Protein AF-A0A2E1X3Z1-F1 (afdb_monomer)

Radius of gyration: 52.55 Å; Cα contacts (8 Å, |Δi|>4): 2206; chains: 1; bounding box: 124×88×140 Å

Nearest PDB structures (foldseek):
  5dez-assembly2_B  TM=3.618E-01  e=1.055E-03  Autographa californica nucleopolyhedrovirus
  5axh-assembly1_A  TM=3.547E-01  e=2.214E-02  Thermoanaerobacter pseudethanolicus ATCC 33223
  4itc-assembly1_A  TM=4.100E-01  e=6.836E-02  Porphyromonas gingivalis
  5axg-assembly1_A  TM=2.940E-01  e=7.232E-02  Thermoanaerobacter pseudethanolicus ATCC 33223
  6owk-assembly1_A  TM=1.994E-01  e=1.869E-02  Bacillus thuringiensis

Solvent-accessible surface area (backbone atoms only — not comparable to full-atom values): 47692 Å² total; per-residue (Å²): 129,93,75,95,80,64,92,92,65,91,83,88,86,87,87,80,61,80,80,87,64,83,86,89,83,86,88,84,84,88,84,74,72,79,52,72,72,46,39,80,71,84,41,49,26,54,70,86,82,41,40,22,36,65,20,80,92,20,70,72,40,81,74,11,37,74,40,62,89,48,42,76,75,81,50,39,22,62,46,85,82,42,42,19,33,60,21,82,66,26,70,84,43,82,83,22,57,39,75,45,51,65,49,20,67,66,79,46,53,63,37,54,84,83,42,40,19,30,57,20,78,67,11,65,69,34,66,70,12,36,81,69,50,45,81,75,78,46,45,14,61,39,83,84,42,39,20,66,70,23,54,87,84,29,68,78,41,95,75,45,73,82,88,69,20,44,43,73,92,44,32,44,76,50,90,48,75,69,66,48,81,45,73,47,83,39,66,23,74,83,32,49,61,63,88,72,78,76,83,88,68,91,56,52,64,74,58,64,43,15,20,18,34,23,33,28,36,41,38,73,50,62,28,32,36,34,41,32,40,64,23,63,78,26,51,49,27,21,35,39,35,27,47,24,80,78,79,40,87,90,73,52,42,84,75,52,45,18,10,61,50,78,85,74,82,77,42,26,75,37,15,16,52,44,71,77,41,78,45,52,48,75,37,36,35,38,39,40,40,14,13,38,46,84,88,45,61,39,48,37,39,36,39,41,37,35,38,63,66,40,80,55,50,50,80,76,78,44,52,36,58,68,79,79,41,40,18,65,70,25,70,80,22,75,82,40,88,88,42,88,78,55,81,15,40,43,68,81,40,35,39,79,52,61,84,39,79,35,84,43,66,31,68,85,30,53,68,76,94,65,73,75,79,64,58,83,78,39,78,83,34,73,64,48,66,49,20,28,20,30,21,30,35,34,64,33,88,49,70,34,44,28,43,42,30,44,60,27,68,80,41,45,61,56,62,40,29,22,35,39,34,28,40,28,53,80,26,71,71,39,71,85,40,44,62,92,27,67,74,49,46,26,15,57,49,82,81,73,92,66,76,49,47,61,40,20,16,53,38,79,49,78,47,48,49,77,40,36,30,36,37,40,42,19,10,42,44,96,54,49,25,36,41,31,45,32,33,41,62,51,74,27,54,58,46,47,71,69,44,74,48,56,36,32,80,63,20,30,40,38,38,35,38,57,83,58,88,33,64,27,29,44,33,26,48,74,88,39,80,76,50,75,45,60,16,82,57,43,61,50,75,47,74,66,48,69,70,45,78,45,44,35,38,38,24,27,25,28,97,86,42,75,22,45,63,37,73,47,78,42,49,35,33,74,56,92,69,37,41,26,39,35,32,44,46,36,45,95,68,76,44,50,38,56,62,47,48,51,54,22,34,56,75,69,72,51,53,64,46,79,40,67,47,54,60,54,55,40,67,48,70,80,50,93,50,52,40,34,39,38,38,34,15,33,35,41,94,39,41,47,76,79,47,63,58,26,21,43,40,52,33,55,31,18,64,70,38,24,10,39,40,35,29,31,14,46,49,62,22,52,86,50,78,90,39,56,29,60,43,54,42,17,53,31,73,88,62,65,25,40,55,49,46,54,76,73,47,32,30,27,31,24,60,41,89,74,70,43,72,36,43,92,53,44,75,28,43,41,50,64,57,39,90,84,50,36,31,33,19,36,41,49,54,26,60,43,84,45,37,78,50,44,21,53,33,29,23,33,62,87,84,64,46,31,32,21,23,33,18,57,35,43,86,63,34,23,26,20,36,35,27,16,53,52,70,39,21,50,63,60,66,56,48,56,52,48,23,35,50,36,30,51,40,75,36,93,59,35,66,64,58,47,29,33,21,24,36,20,23,69,51,79,61,60,68,51,72,64,18,32,51,40,44,49,26,44,75,75,64,75,42,74,81,53,55,22,47,46,16,36,24,23,71,72,81,69,62,78,51,74,65,18,31,51,41,48,49,26,35,76,74,67,76,42,72,74,51,61,77,22,30,33,84,36,68,33,48,71,82,75,80,79,58,87,63,53,39,85,38,32,71,68,57,107

pLDDT: mean 85.19, std 10.02, range [33.66, 97.88]

Structure (mmCIF, N/CA/C/O backbone):
data_AF-A0A2E1X3Z1-F1
#
_entry.id   AF-A0A2E1X3Z1-F1
#
loop_
_atom_site.group_PDB
_atom_site.id
_atom_site.type_symbol
_atom_site.label_atom_id
_atom_site.label_alt_id
_atom_site.label_comp_id
_atom_site.label_asym_id
_atom_site.label_entity_id
_atom_site.label_seq_id
_atom_site.pdbx_PDB_ins_code
_atom_site.Cartn_x
_atom_site.Cartn_y
_atom_site.Cartn_z
_atom_site.occupancy
_atom_site.B_iso_or_equiv
_atom_site.auth_seq_id
_atom_site.auth_comp_id
_atom_site.auth_asym_id
_atom_site.auth_atom_id
_atom_site.pdbx_PDB_model_num
ATOM 1 N N . ALA A 1 1 ? 27.333 -32.290 -15.958 1.00 40.75 1 ALA A N 1
ATOM 2 C CA . ALA A 1 1 ? 28.083 -33.430 -15.395 1.00 40.75 1 ALA A CA 1
ATOM 3 C C . ALA A 1 1 ? 27.679 -34.711 -16.122 1.00 40.75 1 ALA A C 1
ATOM 5 O O . ALA A 1 1 ? 26.483 -35.022 -16.132 1.00 40.75 1 ALA A O 1
ATOM 6 N N . PRO A 1 2 ? 28.625 -35.422 -16.758 1.00 55.16 2 PRO A N 1
ATOM 7 C CA . PRO A 1 2 ? 28.345 -36.707 -17.389 1.00 55.16 2 PRO A CA 1
ATOM 8 C C . PRO A 1 2 ? 27.763 -37.682 -16.357 1.00 55.16 2 PRO A C 1
ATOM 10 O O . PRO A 1 2 ? 28.209 -37.766 -15.214 1.00 55.16 2 PRO A O 1
ATOM 13 N N . THR A 1 3 ? 26.687 -38.375 -16.735 1.00 63.78 3 THR A N 1
ATOM 14 C CA . THR A 1 3 ? 26.004 -39.341 -15.865 1.00 63.78 3 THR A CA 1
ATOM 15 C C . THR A 1 3 ? 26.247 -40.738 -16.408 1.00 63.78 3 THR A C 1
ATOM 17 O O . THR A 1 3 ? 25.808 -41.059 -17.510 1.00 63.78 3 THR A O 1
ATOM 20 N N . ALA A 1 4 ? 26.920 -41.585 -15.630 1.00 68.12 4 ALA A N 1
ATOM 21 C CA . ALA A 1 4 ? 27.205 -42.955 -16.036 1.00 68.12 4 ALA A CA 1
ATOM 22 C C . ALA A 1 4 ? 25.905 -43.745 -16.298 1.00 68.12 4 ALA A C 1
ATOM 24 O O . ALA A 1 4 ? 25.059 -43.905 -15.413 1.00 68.12 4 ALA A O 1
ATOM 25 N N . VAL A 1 5 ? 25.762 -44.285 -17.513 1.00 70.94 5 VAL A N 1
ATOM 26 C CA . VAL A 1 5 ? 24.635 -45.137 -17.924 1.00 70.94 5 VAL A CA 1
ATOM 27 C C . VAL A 1 5 ? 25.123 -46.534 -18.300 1.00 70.94 5 VAL A C 1
ATOM 29 O O . VAL A 1 5 ? 26.218 -46.723 -18.816 1.00 70.94 5 VAL A O 1
ATOM 32 N N . THR A 1 6 ? 24.313 -47.555 -18.029 1.00 77.38 6 THR A N 1
ATOM 33 C CA . THR A 1 6 ? 24.642 -48.958 -18.310 1.00 77.38 6 THR A CA 1
ATOM 34 C C . THR A 1 6 ? 23.743 -49.492 -19.418 1.00 77.38 6 THR A C 1
ATOM 36 O O . THR A 1 6 ? 22.514 -49.443 -19.317 1.00 77.38 6 THR A O 1
ATOM 39 N N . GLY A 1 7 ? 24.355 -50.045 -20.467 1.00 74.31 7 GLY A N 1
ATOM 40 C CA . GLY A 1 7 ? 23.634 -50.636 -21.593 1.00 74.31 7 GLY A CA 1
ATOM 41 C C . GLY A 1 7 ? 22.653 -51.734 -21.159 1.00 74.31 7 GLY A C 1
ATOM 42 O O . GLY A 1 7 ? 22.993 -52.615 -20.371 1.00 74.31 7 GLY A O 1
ATOM 43 N N . GLY A 1 8 ? 21.427 -51.688 -21.690 1.00 74.88 8 GLY A N 1
ATOM 44 C CA . GLY A 1 8 ? 20.353 -52.651 -21.400 1.00 74.88 8 GLY A CA 1
ATOM 45 C C . GLY A 1 8 ? 19.319 -52.189 -20.366 1.00 74.88 8 GLY A C 1
ATOM 46 O O . GLY A 1 8 ? 18.286 -52.844 -20.223 1.00 74.88 8 GLY A O 1
ATOM 47 N N . ASN A 1 9 ? 19.550 -51.057 -19.698 1.00 77.19 9 ASN A N 1
ATOM 48 C CA . ASN A 1 9 ? 18.587 -50.437 -18.788 1.00 77.19 9 ASN A CA 1
ATOM 49 C C . ASN A 1 9 ? 17.755 -49.353 -19.493 1.00 77.19 9 ASN A C 1
ATOM 51 O O . ASN A 1 9 ? 18.205 -48.722 -20.448 1.00 77.19 9 ASN A O 1
ATOM 55 N N . THR A 1 10 ? 16.530 -49.126 -19.011 1.00 82.81 10 THR A N 1
ATOM 56 C CA . THR A 1 10 ? 15.674 -48.016 -19.456 1.00 82.81 10 THR A CA 1
ATOM 57 C C . THR A 1 10 ? 15.847 -46.834 -18.511 1.00 82.81 10 THR A C 1
ATOM 59 O O . THR A 1 10 ? 15.614 -46.970 -17.311 1.00 82.81 10 THR A O 1
ATOM 62 N N . TYR A 1 11 ? 16.218 -45.681 -19.061 1.00 79.94 11 TYR A N 1
ATOM 63 C CA . TYR A 1 11 ? 16.373 -44.423 -18.335 1.00 79.94 11 TYR A CA 1
ATOM 64 C C . TYR A 1 11 ? 15.263 -43.453 -18.754 1.00 79.94 11 TYR A C 1
ATOM 66 O O . TYR A 1 11 ? 14.877 -43.426 -19.923 1.00 79.94 11 TYR A O 1
ATOM 74 N N . TYR A 1 12 ? 14.732 -42.685 -17.801 1.00 80.75 12 TYR A N 1
ATOM 75 C CA . TYR A 1 12 ? 13.694 -41.680 -18.042 1.00 80.75 12 TYR A CA 1
ATOM 76 C C . TYR A 1 12 ? 14.289 -40.288 -17.845 1.00 80.75 12 TYR A C 1
ATOM 78 O O . TYR A 1 12 ? 14.907 -40.025 -16.816 1.00 80.75 12 TYR A O 1
ATOM 86 N N . LEU A 1 13 ? 14.068 -39.405 -18.814 1.00 72.81 13 LEU A N 1
ATOM 87 C CA . LEU A 1 13 ? 14.440 -37.995 -18.750 1.00 72.81 13 LEU A CA 1
ATOM 88 C C . LEU A 1 13 ? 13.157 -37.186 -18.566 1.00 72.81 13 LEU A C 1
ATOM 90 O O . LEU A 1 13 ? 12.188 -37.390 -19.299 1.00 72.81 13 LEU A O 1
ATOM 94 N N . ARG A 1 14 ? 13.135 -36.292 -17.576 1.00 75.69 14 ARG A N 1
ATOM 95 C CA . ARG A 1 14 ? 12.031 -35.353 -17.365 1.00 75.69 14 ARG A CA 1
ATOM 96 C C . ARG A 1 14 ? 12.557 -33.949 -17.617 1.00 75.69 14 ARG A C 1
ATOM 98 O O . ARG A 1 14 ? 13.451 -33.507 -16.908 1.00 75.69 14 ARG A O 1
ATOM 105 N N . ILE A 1 15 ? 11.974 -33.276 -18.598 1.00 70.06 15 ILE A N 1
ATOM 106 C CA . ILE A 1 15 ? 12.214 -31.864 -18.891 1.00 70.06 15 ILE A CA 1
ATOM 107 C C . ILE A 1 15 ? 10.972 -31.109 -18.427 1.00 70.06 15 ILE A C 1
ATOM 109 O O . ILE A 1 15 ? 9.850 -31.568 -18.652 1.00 70.06 15 ILE A O 1
ATOM 113 N N . GLY A 1 16 ? 11.175 -30.000 -17.731 1.00 66.88 16 GLY A N 1
ATOM 114 C CA . GLY A 1 16 ? 10.114 -29.093 -17.316 1.00 66.88 16 GLY A CA 1
ATOM 115 C C . GLY A 1 16 ? 10.564 -27.660 -17.545 1.00 66.88 16 GLY A C 1
ATOM 116 O O . GLY A 1 16 ? 11.761 -27.387 -17.538 1.00 66.88 16 GLY A O 1
ATOM 117 N N . SER A 1 17 ? 9.606 -26.777 -17.766 1.00 64.12 17 SER A N 1
ATOM 118 C CA . SER A 1 17 ? 9.800 -25.336 -17.695 1.00 64.12 17 SER A CA 1
ATOM 119 C C . SER A 1 17 ? 9.636 -24.853 -16.254 1.00 64.12 17 SER A C 1
ATOM 121 O O . SER A 1 17 ? 9.091 -25.562 -15.400 1.00 64.12 17 SER A O 1
ATOM 123 N N . TRP A 1 18 ? 10.139 -23.655 -15.974 1.00 55.47 18 TRP A N 1
ATOM 124 C CA . TRP A 1 18 ? 9.804 -22.944 -14.749 1.00 55.47 18 TRP A CA 1
ATOM 125 C C . TRP A 1 18 ? 8.420 -22.298 -14.935 1.00 55.47 18 TRP A C 1
ATOM 127 O O . TRP A 1 18 ? 8.183 -21.627 -15.936 1.00 55.47 18 TRP A O 1
ATOM 137 N N . GLY A 1 19 ? 7.474 -22.576 -14.034 1.00 62.22 19 GLY A N 1
ATOM 138 C CA . GLY A 1 19 ? 6.089 -22.097 -14.150 1.00 62.22 19 GLY A CA 1
ATOM 139 C C . GLY A 1 19 ? 5.233 -22.828 -15.202 1.00 62.22 19 GLY A C 1
ATOM 140 O O . GLY A 1 19 ? 5.318 -24.050 -15.355 1.00 62.22 19 GLY A O 1
ATOM 141 N N . THR A 1 20 ? 4.353 -22.087 -15.886 1.00 59.44 20 THR A N 1
ATOM 142 C CA . THR A 1 20 ? 3.395 -22.580 -16.906 1.00 59.44 20 THR A CA 1
ATOM 143 C C . THR A 1 20 ? 3.850 -22.347 -18.352 1.00 59.44 20 THR A C 1
ATOM 145 O O . THR A 1 20 ? 3.166 -22.780 -19.282 1.00 59.44 20 THR A O 1
ATOM 148 N N . VAL A 1 21 ? 5.004 -21.708 -18.560 1.00 53.44 21 VAL A N 1
ATOM 149 C CA . VAL A 1 21 ? 5.500 -21.312 -19.886 1.00 53.44 21 VAL A CA 1
ATOM 150 C C . VAL A 1 21 ? 5.912 -22.542 -20.704 1.00 53.44 21 VAL A C 1
ATOM 152 O O . VAL A 1 21 ? 6.581 -23.443 -20.199 1.00 53.44 21 VAL A O 1
ATOM 155 N N . GLY A 1 22 ? 5.505 -22.611 -21.973 1.00 64.06 22 GLY A N 1
ATOM 156 C CA . GLY A 1 22 ? 5.883 -23.680 -22.904 1.00 64.06 22 GLY A CA 1
ATOM 157 C C . GLY A 1 22 ? 6.801 -23.166 -24.013 1.00 64.06 22 GLY A C 1
ATOM 158 O O . GLY A 1 22 ? 6.564 -22.094 -24.552 1.00 64.06 22 GLY A O 1
ATOM 159 N N . GLY A 1 23 ? 7.812 -23.950 -24.397 1.00 64.12 23 GLY A N 1
ATOM 160 C CA . GLY A 1 23 ? 8.733 -23.628 -25.493 1.00 64.12 23 GLY A CA 1
ATOM 161 C C . GLY A 1 23 ? 9.134 -24.865 -26.301 1.00 64.12 23 GLY A C 1
ATOM 162 O O . GLY A 1 23 ? 8.938 -26.002 -25.862 1.00 64.12 23 GLY A O 1
ATOM 163 N N . THR A 1 24 ? 9.688 -24.657 -27.499 1.00 67.50 24 THR A N 1
ATOM 164 C CA . THR A 1 24 ? 10.211 -25.729 -28.364 1.00 67.50 24 THR A CA 1
ATOM 165 C C . THR A 1 24 ? 11.729 -25.663 -28.454 1.00 67.50 24 THR A C 1
ATOM 167 O O . THR A 1 24 ? 12.276 -24.611 -28.758 1.00 67.50 24 THR A O 1
ATOM 170 N N . GLY A 1 25 ? 12.404 -26.798 -28.271 1.00 68.75 25 GLY A N 1
ATOM 171 C CA . GLY A 1 25 ? 13.853 -26.923 -28.426 1.00 68.75 25 GLY A CA 1
ATOM 172 C C . GLY A 1 25 ? 14.258 -28.361 -28.751 1.00 68.75 25 GLY A C 1
ATOM 173 O O . GLY A 1 25 ? 13.460 -29.290 -28.600 1.00 68.75 25 GLY A O 1
ATOM 174 N N . ASN A 1 26 ? 15.494 -28.548 -29.211 1.00 77.81 26 ASN A N 1
ATOM 175 C CA . ASN A 1 26 ? 16.049 -29.868 -29.509 1.00 77.81 26 ASN A CA 1
ATOM 176 C C . ASN A 1 26 ? 16.851 -30.387 -28.306 1.00 77.81 26 ASN A C 1
ATOM 178 O O . ASN A 1 26 ? 17.767 -29.718 -27.841 1.00 77.81 26 ASN A O 1
ATOM 182 N N . LEU A 1 27 ? 16.537 -31.596 -27.827 1.00 71.69 27 LEU A N 1
ATOM 183 C CA . LEU A 1 27 ? 17.376 -32.309 -26.860 1.00 71.69 27 LEU A CA 1
ATOM 184 C C . LEU A 1 27 ? 18.385 -33.179 -27.616 1.00 71.69 27 LEU A C 1
ATOM 186 O O . LEU A 1 27 ? 18.008 -34.203 -28.191 1.00 71.69 27 LEU A O 1
ATOM 190 N N . THR A 1 28 ? 19.660 -32.807 -27.558 1.00 74.00 28 THR A N 1
ATOM 191 C CA . THR A 1 28 ? 20.763 -33.646 -28.041 1.00 74.00 28 THR A CA 1
ATOM 192 C C . THR A 1 28 ? 21.315 -34.467 -26.880 1.00 74.00 28 THR A C 1
ATOM 194 O O . THR A 1 28 ? 21.636 -33.926 -25.826 1.00 74.00 28 THR A O 1
ATOM 197 N N . ILE A 1 29 ? 21.409 -35.786 -27.059 1.00 71.31 29 ILE A N 1
ATOM 198 C CA . ILE A 1 29 ? 22.015 -36.701 -26.084 1.00 71.31 29 ILE A CA 1
ATOM 199 C C . ILE A 1 29 ? 23.189 -37.385 -26.772 1.00 71.31 29 ILE A C 1
ATOM 201 O O . ILE A 1 29 ? 22.983 -38.181 -27.690 1.00 71.31 29 ILE A O 1
ATOM 205 N N . ASN A 1 30 ? 24.398 -37.096 -26.302 1.00 70.12 30 ASN A N 1
ATOM 206 C CA . ASN A 1 30 ? 25.614 -37.741 -26.779 1.00 70.12 30 ASN A CA 1
ATOM 207 C C . ASN A 1 30 ? 25.961 -38.921 -25.862 1.00 70.12 30 ASN A C 1
ATOM 209 O O . ASN A 1 30 ? 25.857 -38.823 -24.638 1.00 70.12 30 ASN A O 1
ATOM 213 N N . PHE A 1 31 ? 26.328 -40.054 -26.461 1.00 67.44 31 PHE A N 1
ATOM 214 C CA . PHE A 1 31 ? 26.785 -41.241 -25.743 1.00 67.44 31 PHE A CA 1
ATOM 215 C C . PHE A 1 31 ? 28.263 -41.447 -26.043 1.00 67.44 31 PHE A C 1
ATOM 217 O O . PHE A 1 31 ? 28.612 -41.704 -27.193 1.00 67.44 31 PHE A O 1
ATOM 224 N N . PHE A 1 32 ? 29.091 -41.398 -25.007 1.00 63.12 32 PHE A N 1
ATOM 225 C CA . PHE A 1 32 ? 30.522 -41.667 -25.095 1.00 63.12 32 PHE A CA 1
ATOM 226 C C . PHE A 1 32 ? 30.807 -43.030 -24.461 1.00 63.12 32 PHE A C 1
ATOM 228 O O . PHE A 1 32 ? 30.194 -43.412 -23.455 1.00 63.12 32 PHE A O 1
ATOM 235 N N . ALA A 1 33 ? 31.645 -43.829 -25.114 1.00 59.16 33 ALA A N 1
ATOM 236 C CA . ALA A 1 33 ? 32.006 -45.149 -24.626 1.00 59.16 33 ALA A CA 1
ATOM 237 C C . ALA A 1 33 ? 33.198 -45.005 -23.680 1.00 59.16 33 ALA A C 1
ATOM 239 O O . ALA A 1 33 ? 34.288 -44.735 -24.149 1.00 59.16 33 ALA A O 1
ATOM 240 N N . VAL A 1 34 ? 32.988 -45.227 -22.381 1.00 63.12 34 VAL A N 1
ATOM 241 C CA . VAL A 1 34 ? 34.050 -45.095 -21.368 1.00 63.12 34 VAL A CA 1
ATOM 242 C C . VAL A 1 34 ? 35.191 -46.082 -21.663 1.00 63.12 34 VAL A C 1
ATOM 244 O O . VAL A 1 34 ? 34.978 -47.306 -21.635 1.00 63.12 34 VAL A O 1
ATOM 247 N N . GLY A 1 35 ? 36.363 -45.541 -21.990 1.00 68.94 35 GLY A N 1
ATOM 248 C CA . GLY A 1 35 ? 37.544 -46.232 -22.500 1.00 68.94 35 GLY A CA 1
ATOM 249 C C . GLY A 1 35 ? 38.842 -45.756 -21.845 1.00 68.94 35 GLY A C 1
ATOM 250 O O . GLY A 1 35 ? 38.836 -45.311 -20.710 1.00 68.94 35 GLY A O 1
ATOM 251 N N . THR A 1 36 ? 39.967 -45.991 -22.518 1.00 79.25 36 THR A N 1
ATOM 252 C CA . THR A 1 36 ? 41.260 -45.340 -22.224 1.00 79.25 36 THR A CA 1
ATOM 253 C C . THR A 1 36 ? 41.361 -44.169 -23.185 1.00 79.25 36 THR A C 1
ATOM 255 O O . THR A 1 36 ? 40.914 -44.353 -24.321 1.00 79.25 36 THR A O 1
ATOM 258 N N . GLU A 1 37 ? 41.932 -43.048 -22.756 1.00 84.19 37 GLU A N 1
ATOM 259 C CA . GLU A 1 37 ? 41.951 -41.838 -23.573 1.00 84.19 37 GLU A CA 1
ATOM 260 C C . GLU A 1 37 ? 42.608 -42.062 -24.943 1.00 84.19 37 GLU A C 1
ATOM 262 O O . GLU A 1 37 ? 43.608 -42.787 -25.069 1.00 84.19 37 GLU A O 1
ATOM 267 N N . VAL A 1 38 ? 41.987 -41.504 -25.985 1.00 87.81 38 VAL A N 1
ATOM 268 C CA . VAL A 1 38 ? 42.521 -41.479 -27.349 1.00 87.81 38 VAL A CA 1
ATOM 269 C C . VAL A 1 38 ? 42.980 -40.053 -27.605 1.00 87.81 38 VAL A C 1
ATOM 271 O O . VAL A 1 38 ? 42.167 -39.173 -27.809 1.00 87.81 38 VAL A O 1
ATOM 274 N N . CYS A 1 39 ? 44.292 -39.852 -27.594 1.00 87.81 39 CYS A N 1
ATOM 275 C CA . CYS A 1 39 ? 44.922 -38.538 -27.455 1.00 87.81 39 CYS A CA 1
ATOM 276 C C . CYS A 1 39 ? 44.908 -37.637 -28.705 1.00 87.81 39 CYS A C 1
ATOM 278 O O . CYS A 1 39 ? 45.752 -36.754 -28.820 1.00 87.81 39 CYS A O 1
ATOM 280 N N . ASP A 1 40 ? 44.057 -37.926 -29.687 1.00 83.88 40 ASP A N 1
ATOM 281 C CA . ASP A 1 40 ? 44.011 -37.228 -30.977 1.00 83.88 40 ASP A CA 1
ATOM 282 C C . ASP A 1 40 ? 42.624 -37.254 -31.647 1.00 83.88 40 ASP A C 1
ATOM 284 O O . ASP A 1 40 ? 42.524 -37.071 -32.868 1.00 83.88 40 ASP A O 1
ATOM 288 N N . ASP A 1 41 ? 41.551 -37.530 -30.896 1.00 83.94 41 ASP A N 1
ATOM 289 C CA . ASP A 1 41 ? 40.209 -37.723 -31.465 1.00 83.94 41 ASP A CA 1
ATOM 290 C C . ASP A 1 41 ? 39.174 -36.653 -31.086 1.00 83.94 41 ASP A C 1
ATOM 292 O O . ASP A 1 41 ? 38.040 -36.703 -31.591 1.00 83.94 41 ASP A O 1
ATOM 296 N N . GLY A 1 42 ? 39.573 -35.639 -30.309 1.00 81.31 42 GLY A N 1
ATOM 297 C CA . GLY A 1 42 ? 38.729 -34.489 -29.982 1.00 81.31 42 GLY A CA 1
ATOM 298 C C . GLY A 1 42 ? 37.656 -34.796 -28.944 1.00 81.31 42 GLY A C 1
ATOM 299 O O . GLY A 1 42 ? 36.670 -34.053 -28.855 1.00 81.31 42 GLY A O 1
ATOM 300 N N . ALA A 1 43 ? 37.759 -35.916 -28.224 1.00 81.38 43 ALA A N 1
ATOM 301 C CA . ALA A 1 43 ? 36.712 -36.382 -27.329 1.00 81.38 43 ALA A CA 1
ATOM 302 C C . ALA A 1 43 ? 37.260 -36.936 -26.017 1.00 81.38 43 ALA A C 1
ATOM 304 O O . ALA A 1 43 ? 38.172 -37.735 -26.020 1.00 81.38 43 ALA A O 1
ATOM 305 N N . ASP A 1 44 ? 36.572 -36.619 -24.921 1.00 78.12 44 ASP A N 1
ATOM 306 C CA . ASP A 1 44 ? 36.801 -37.160 -23.575 1.00 78.12 44 ASP A CA 1
ATOM 307 C C . ASP A 1 44 ? 36.401 -38.651 -23.543 1.00 78.12 44 ASP A C 1
ATOM 309 O O . ASP A 1 44 ? 35.227 -39.017 -23.347 1.00 78.12 44 ASP A O 1
ATOM 313 N N . ASN A 1 45 ? 37.353 -39.522 -23.878 1.00 81.62 45 ASN A N 1
ATOM 314 C CA . ASN A 1 45 ? 37.158 -40.959 -24.061 1.00 81.62 45 ASN A CA 1
ATOM 315 C C . ASN A 1 45 ? 37.074 -41.699 -22.712 1.00 81.62 45 ASN A C 1
ATOM 317 O O . ASN A 1 45 ? 36.474 -42.787 -22.642 1.00 81.62 45 ASN A O 1
ATOM 321 N N . ASP A 1 46 ? 37.628 -41.135 -21.640 1.00 79.25 46 ASP A N 1
ATOM 322 C CA . ASP A 1 46 ? 37.646 -41.723 -20.298 1.00 79.25 46 ASP A CA 1
ATOM 323 C C . ASP A 1 46 ? 36.639 -41.086 -19.298 1.00 79.25 46 ASP A C 1
ATOM 325 O O . ASP A 1 46 ? 36.268 -41.715 -18.292 1.00 79.25 46 ASP A O 1
ATOM 329 N N . ALA A 1 47 ? 36.042 -39.957 -19.692 1.00 75.31 47 ALA A N 1
ATOM 330 C CA . ALA A 1 47 ? 34.983 -39.196 -19.029 1.00 75.31 47 ALA A CA 1
ATOM 331 C C . ALA A 1 47 ? 35.403 -38.424 -17.762 1.00 75.31 47 ALA A C 1
ATOM 333 O O . ALA A 1 47 ? 34.557 -38.234 -16.866 1.00 75.31 47 ALA A O 1
ATOM 334 N N . ASP A 1 48 ? 36.664 -38.000 -17.655 1.00 81.00 48 ASP A N 1
ATOM 335 C CA . ASP A 1 48 ? 37.166 -37.190 -16.540 1.00 81.00 48 ASP A CA 1
ATOM 336 C C . ASP A 1 48 ? 37.046 -35.662 -16.751 1.00 81.00 48 ASP A C 1
ATOM 338 O O . ASP A 1 48 ? 37.115 -34.894 -15.779 1.00 81.00 48 ASP A O 1
ATOM 342 N N . GLY A 1 49 ? 36.681 -35.245 -17.969 1.00 81.94 49 GLY A N 1
ATOM 343 C CA . GLY A 1 49 ? 36.402 -33.862 -18.351 1.00 81.94 49 GLY A CA 1
ATOM 344 C C . GLY A 1 49 ? 37.527 -33.164 -19.111 1.00 81.94 49 GLY A C 1
ATOM 345 O O . GLY A 1 49 ? 37.379 -31.969 -19.388 1.00 81.94 49 GLY A O 1
ATOM 346 N N . LEU A 1 50 ? 38.608 -33.871 -19.432 1.00 84.75 50 LEU A N 1
ATOM 347 C CA . LEU A 1 50 ? 39.719 -33.395 -20.251 1.00 84.75 50 LEU A CA 1
ATOM 348 C C . LEU A 1 50 ? 39.724 -34.153 -21.591 1.00 84.75 50 LEU A C 1
ATOM 350 O O . LEU A 1 50 ? 39.093 -35.196 -21.715 1.00 84.75 50 LEU A O 1
ATOM 354 N N . ILE A 1 51 ? 40.307 -33.558 -22.634 1.00 87.44 51 ILE A N 1
ATOM 355 C CA . ILE A 1 51 ? 40.346 -34.144 -23.985 1.00 87.44 51 ILE A CA 1
ATOM 356 C C . ILE A 1 51 ? 41.764 -34.069 -24.538 1.00 87.44 51 ILE A C 1
ATOM 358 O O . ILE A 1 51 ? 42.457 -33.076 -24.303 1.00 87.44 51 ILE A O 1
ATOM 362 N N . ASP A 1 52 ? 42.160 -35.081 -25.309 1.00 86.81 52 ASP A N 1
ATOM 363 C CA . ASP A 1 52 ? 43.426 -35.125 -26.050 1.00 86.81 52 ASP A CA 1
ATOM 364 C C . ASP A 1 52 ? 44.647 -34.717 -25.193 1.00 86.81 52 ASP A C 1
ATOM 366 O O . ASP A 1 52 ? 44.857 -35.262 -24.113 1.00 86.81 52 ASP A O 1
ATOM 370 N N . CYS A 1 53 ? 45.476 -33.768 -25.639 1.00 89.25 53 CYS A N 1
ATOM 371 C CA . CYS A 1 53 ? 46.711 -33.391 -24.941 1.00 89.25 53 CYS A CA 1
ATOM 372 C C . CYS A 1 53 ? 46.486 -32.663 -23.611 1.00 89.25 53 CYS A C 1
ATOM 374 O O . CYS A 1 53 ? 47.345 -32.732 -22.731 1.00 89.25 53 CYS A O 1
ATOM 376 N N . PHE A 1 54 ? 45.303 -32.076 -23.407 1.00 88.19 54 PHE A N 1
ATOM 377 C CA . PHE A 1 54 ? 44.905 -31.510 -22.117 1.00 88.19 54 PHE A CA 1
ATOM 378 C C . PHE A 1 54 ? 44.542 -32.580 -21.079 1.00 88.19 54 PHE A C 1
ATOM 380 O O . PHE A 1 54 ? 44.368 -32.250 -19.901 1.00 88.19 54 PHE A O 1
ATOM 387 N N . ASP A 1 55 ? 44.441 -33.849 -21.483 1.00 85.19 55 ASP A N 1
ATOM 388 C CA . ASP A 1 55 ? 44.244 -34.983 -20.588 1.00 85.19 55 ASP A CA 1
ATOM 389 C C . ASP A 1 55 ? 45.595 -35.502 -20.027 1.00 85.19 55 ASP A C 1
ATOM 391 O O . ASP A 1 55 ? 46.484 -35.919 -20.779 1.00 85.19 55 ASP A O 1
ATOM 395 N N . PRO A 1 56 ? 45.790 -35.540 -18.691 1.00 86.88 56 PRO A N 1
ATOM 396 C CA . PRO A 1 56 ? 46.984 -36.098 -18.058 1.00 86.88 56 PRO A CA 1
ATOM 397 C C . PRO A 1 56 ? 47.307 -37.550 -18.441 1.00 86.88 56 PRO A C 1
ATOM 399 O O . PRO A 1 56 ? 48.474 -37.953 -18.344 1.00 86.88 56 PRO A O 1
ATOM 402 N N . ASP A 1 57 ? 46.315 -38.342 -18.852 1.00 85.06 57 ASP A N 1
ATOM 403 C CA . ASP A 1 57 ? 46.500 -39.716 -19.322 1.00 85.06 57 ASP A CA 1
ATOM 404 C C . ASP A 1 57 ? 47.128 -39.781 -20.731 1.00 85.06 57 ASP A C 1
ATOM 406 O O . ASP A 1 57 ? 47.665 -40.830 -21.118 1.00 85.06 57 ASP A O 1
ATOM 410 N N . CYS A 1 58 ? 47.181 -38.649 -21.443 1.00 87.75 58 CYS A N 1
ATOM 411 C CA . CYS A 1 58 ? 47.838 -38.475 -22.739 1.00 87.75 58 CYS A CA 1
ATOM 412 C C . CYS A 1 58 ? 49.286 -37.976 -22.668 1.00 87.75 58 CYS A C 1
ATOM 414 O O . CYS A 1 58 ? 49.979 -37.924 -23.687 1.00 87.75 58 CYS A O 1
ATOM 416 N N . ALA A 1 59 ? 49.809 -37.715 -21.466 1.00 85.38 59 ALA A N 1
ATOM 417 C CA . ALA A 1 59 ? 51.173 -37.229 -21.278 1.00 85.38 59 ALA A CA 1
ATOM 418 C C . ALA A 1 59 ? 52.236 -38.150 -21.928 1.00 85.38 59 ALA A C 1
ATOM 420 O O . ALA A 1 59 ? 52.507 -39.271 -21.470 1.00 85.38 59 ALA A O 1
ATOM 421 N N . GLY A 1 60 ? 52.893 -37.647 -22.980 1.00 81.38 60 GLY A N 1
ATOM 422 C CA . GLY A 1 60 ? 53.949 -38.339 -23.727 1.00 81.38 60 GLY A CA 1
ATOM 423 C C . GLY A 1 60 ? 53.458 -39.390 -24.733 1.00 81.38 60 GLY A C 1
ATOM 424 O O . GLY A 1 60 ? 54.252 -40.241 -25.163 1.00 81.38 60 GLY A O 1
ATOM 425 N N . VAL A 1 61 ? 52.168 -39.372 -25.079 1.00 85.44 61 VAL A N 1
ATOM 426 C CA . VAL A 1 61 ? 51.575 -40.157 -26.168 1.00 85.44 61 VAL A CA 1
ATOM 427 C C . VAL A 1 61 ? 51.428 -39.243 -27.388 1.00 85.44 61 VAL A C 1
ATOM 429 O O . VAL A 1 61 ? 50.601 -38.345 -27.336 1.00 85.44 61 VAL A O 1
ATOM 432 N N . PRO A 1 62 ? 52.164 -39.475 -28.497 1.00 84.06 62 PRO A N 1
ATOM 433 C CA . PRO A 1 62 ? 52.052 -38.631 -29.686 1.00 84.06 62 PRO A CA 1
ATOM 434 C C . PRO A 1 62 ? 50.597 -38.511 -30.178 1.00 84.06 62 PRO A C 1
ATOM 436 O O . PRO A 1 62 ? 49.945 -39.561 -30.274 1.00 84.06 62 PRO A O 1
ATOM 439 N N . PRO A 1 63 ? 50.121 -37.303 -30.535 1.00 79.88 63 PRO A N 1
ATOM 440 C CA . PRO A 1 63 ? 50.913 -36.083 -30.767 1.00 79.88 63 PRO A CA 1
ATOM 441 C C . PRO A 1 63 ? 51.411 -35.369 -29.493 1.00 79.88 63 PRO A C 1
ATOM 443 O O . PRO A 1 63 ? 52.460 -34.741 -29.545 1.00 79.88 63 PRO A O 1
ATOM 446 N N . CYS A 1 64 ? 50.792 -35.625 -28.340 1.00 86.25 64 CYS A N 1
ATOM 447 C CA . CYS A 1 64 ? 51.074 -34.971 -27.061 1.00 86.25 64 CYS A CA 1
ATOM 448 C C . CYS A 1 64 ? 52.496 -35.234 -26.519 1.00 86.25 64 CYS A C 1
ATOM 450 O O . CYS A 1 64 ? 52.930 -36.386 -26.333 1.00 86.25 64 CYS A O 1
ATOM 452 N N . GLY A 1 65 ? 53.237 -34.161 -26.249 1.00 83.81 65 GLY A N 1
ATOM 453 C CA . GLY A 1 65 ? 54.679 -34.167 -26.022 1.00 83.81 65 GLY A CA 1
ATOM 454 C C . GLY A 1 65 ? 55.267 -32.766 -25.840 1.00 83.81 65 GLY A C 1
ATOM 455 O O . GLY A 1 65 ? 54.598 -31.884 -25.336 1.00 83.81 65 GLY A O 1
ATOM 456 N N . ASP A 1 66 ? 56.546 -32.597 -26.189 1.00 84.25 66 ASP A N 1
ATOM 457 C CA . ASP A 1 66 ? 57.170 -31.267 -26.222 1.00 84.25 66 ASP A CA 1
ATOM 458 C C . ASP A 1 66 ? 56.747 -30.581 -27.536 1.00 84.25 66 ASP A C 1
ATOM 460 O O . ASP A 1 66 ? 56.931 -31.187 -28.597 1.00 84.25 66 ASP A O 1
ATOM 464 N N . GLU A 1 67 ? 56.275 -29.333 -27.486 1.00 84.50 67 GLU A N 1
ATOM 465 C CA . GLU A 1 67 ? 55.909 -28.559 -28.689 1.00 84.50 67 GLU A CA 1
ATOM 466 C C . GLU A 1 67 ? 57.128 -28.309 -29.603 1.00 84.50 67 GLU A C 1
ATOM 468 O O . GLU A 1 67 ? 57.052 -28.277 -30.836 1.00 84.50 67 GLU A O 1
ATOM 473 N N . ALA A 1 68 ? 58.320 -28.235 -29.000 1.00 81.50 68 ALA A N 1
ATOM 474 C CA . ALA A 1 68 ? 59.584 -28.006 -29.685 1.00 81.50 68 ALA A CA 1
ATOM 475 C C . ALA A 1 68 ? 59.857 -29.025 -30.820 1.00 81.50 68 ALA A C 1
ATOM 477 O O . ALA A 1 68 ? 60.350 -30.143 -30.609 1.00 81.50 68 ALA A O 1
ATOM 478 N N . GLY A 1 69 ? 59.654 -28.579 -32.065 1.00 77.56 69 GLY A N 1
ATOM 479 C CA . GLY A 1 69 ? 59.850 -29.361 -33.290 1.00 77.56 69 GLY A CA 1
ATOM 480 C C . GLY A 1 69 ? 58.569 -29.928 -33.915 1.00 77.56 69 GLY A C 1
ATOM 481 O O . GLY A 1 69 ? 58.681 -30.710 -34.870 1.00 77.56 69 GLY A O 1
ATOM 482 N N . GLN A 1 70 ? 57.398 -29.536 -33.401 1.00 84.00 70 GLN A N 1
ATOM 483 C CA . GLN A 1 70 ? 56.055 -29.846 -33.912 1.00 84.00 70 GLN A CA 1
ATOM 484 C C . GLN A 1 70 ? 55.245 -28.578 -34.265 1.00 84.00 70 GLN A C 1
ATOM 486 O O . GLN A 1 70 ? 54.042 -28.655 -34.430 1.00 84.00 70 GLN A O 1
ATOM 491 N N . CYS A 1 71 ? 55.929 -27.453 -34.501 1.00 85.12 71 CYS A N 1
ATOM 492 C CA . CYS A 1 71 ? 55.398 -26.096 -34.704 1.00 85.12 71 CYS A CA 1
ATOM 493 C C . CYS A 1 71 ? 54.613 -25.842 -36.014 1.00 85.12 71 CYS A C 1
ATOM 495 O O . CYS A 1 71 ? 54.863 -24.864 -36.714 1.00 85.12 71 CYS A O 1
ATOM 497 N N . GLY A 1 72 ? 53.742 -26.752 -36.436 1.00 81.50 72 GLY A N 1
ATOM 498 C CA . GLY A 1 72 ? 52.940 -26.589 -37.654 1.00 81.50 72 GLY A CA 1
ATOM 499 C C . GLY A 1 72 ? 52.034 -27.780 -37.958 1.00 81.50 72 GLY A C 1
ATOM 500 O O . GLY A 1 72 ? 51.768 -28.064 -39.135 1.00 81.50 72 GLY A O 1
ATOM 501 N N . ASP A 1 73 ? 51.651 -28.543 -36.932 1.00 82.81 73 ASP A N 1
ATOM 502 C CA . ASP A 1 73 ? 50.742 -29.683 -37.048 1.00 82.81 73 ASP A CA 1
ATOM 503 C C . ASP A 1 73 ? 49.315 -29.400 -36.546 1.00 82.81 73 ASP A C 1
ATOM 505 O O . ASP A 1 73 ? 48.416 -30.211 -36.812 1.00 82.81 73 ASP A O 1
ATOM 509 N N . GLY A 1 74 ? 49.077 -28.211 -35.982 1.00 82.62 74 GLY A N 1
ATOM 510 C CA . GLY A 1 74 ? 47.766 -27.711 -35.575 1.00 82.62 74 GLY A CA 1
ATOM 511 C C . GLY A 1 74 ? 47.283 -28.266 -34.240 1.00 82.62 74 GLY A C 1
ATOM 512 O O . GLY A 1 74 ? 46.073 -28.236 -33.995 1.00 82.62 74 GLY A O 1
ATOM 513 N N . VAL A 1 75 ? 48.183 -28.827 -33.427 1.00 84.62 75 VAL A N 1
ATOM 514 C CA . VAL A 1 75 ? 47.884 -29.443 -32.130 1.00 84.62 75 VAL A CA 1
ATOM 515 C C . VAL A 1 75 ? 48.715 -28.770 -31.044 1.00 84.62 75 VAL A C 1
ATOM 517 O O . VAL A 1 75 ? 49.923 -28.697 -31.179 1.00 84.62 75 VAL A O 1
ATOM 520 N N . ASP A 1 76 ? 48.073 -28.345 -29.957 1.00 84.88 76 ASP A N 1
ATOM 521 C CA . ASP A 1 76 ? 48.753 -27.976 -28.709 1.00 84.88 76 ASP A CA 1
ATOM 522 C C . ASP A 1 76 ? 49.305 -29.257 -28.055 1.00 84.88 76 ASP A C 1
ATOM 524 O O . ASP A 1 76 ? 48.570 -30.008 -27.398 1.00 84.88 76 ASP A O 1
ATOM 528 N N . ASN A 1 77 ? 50.561 -29.598 -28.344 1.00 87.56 77 ASN A N 1
ATOM 529 C CA . ASN A 1 77 ? 51.148 -30.874 -27.949 1.00 87.56 77 ASN A CA 1
ATOM 530 C C . ASN A 1 77 ? 51.535 -30.891 -26.466 1.00 87.56 77 ASN A C 1
ATOM 532 O O . ASN A 1 77 ? 51.552 -31.984 -25.882 1.00 87.56 77 ASN A O 1
ATOM 536 N N . ASP A 1 78 ? 51.836 -29.744 -25.856 1.00 85.69 78 ASP A N 1
ATOM 537 C CA . ASP A 1 78 ? 52.256 -29.648 -24.452 1.00 85.69 78 ASP A CA 1
ATOM 538 C C . ASP A 1 78 ? 51.146 -29.175 -23.483 1.00 85.69 78 ASP A C 1
ATOM 540 O O . ASP A 1 78 ? 51.280 -29.328 -22.258 1.00 85.69 78 ASP A O 1
ATOM 544 N N . ALA A 1 79 ? 50.005 -28.773 -24.050 1.00 85.19 79 ALA A N 1
ATOM 545 C CA . ALA A 1 79 ? 48.746 -28.412 -23.410 1.00 85.19 79 ALA A CA 1
ATOM 546 C C . ALA A 1 79 ? 48.796 -27.139 -22.554 1.00 85.19 79 ALA A C 1
ATOM 548 O O . ALA A 1 79 ? 48.121 -27.055 -21.511 1.00 85.19 79 ALA A O 1
ATOM 549 N N . ASP A 1 80 ? 49.595 -26.154 -22.960 1.00 84.81 80 ASP A N 1
ATOM 550 C CA . ASP A 1 80 ? 49.693 -24.865 -22.277 1.00 84.81 80 ASP A CA 1
ATOM 551 C C . ASP A 1 80 ? 48.661 -23.816 -22.754 1.00 84.81 80 ASP A C 1
ATOM 553 O O . ASP A 1 80 ? 48.445 -22.800 -22.075 1.00 84.81 80 ASP A O 1
ATOM 557 N N . GLY A 1 81 ? 47.919 -24.133 -23.822 1.00 84.62 81 GLY A N 1
ATOM 558 C CA . GLY A 1 81 ? 46.872 -23.308 -24.416 1.00 84.62 81 GLY A CA 1
ATOM 559 C C . GLY A 1 81 ? 47.279 -22.591 -25.702 1.00 84.62 81 GLY A C 1
ATOM 560 O O . GLY A 1 81 ? 46.441 -21.866 -26.253 1.00 84.62 81 GLY A O 1
ATOM 561 N N . LEU A 1 82 ? 48.516 -22.764 -26.166 1.00 85.62 82 LEU A N 1
ATOM 562 C CA . LEU A 1 82 ? 49.035 -22.217 -27.416 1.00 85.62 82 LEU A CA 1
ATOM 563 C C . LEU A 1 82 ? 49.244 -23.343 -28.440 1.00 85.62 82 LEU A C 1
ATOM 565 O O . LEU A 1 82 ? 49.110 -24.519 -28.138 1.00 85.62 82 LEU A O 1
ATOM 569 N N . THR A 1 83 ? 49.383 -23.014 -29.720 1.00 85.88 83 THR A N 1
ATOM 570 C CA . THR A 1 83 ? 49.486 -24.040 -30.771 1.00 85.88 83 THR A CA 1
ATOM 571 C C . THR A 1 83 ? 50.437 -23.575 -31.853 1.00 85.88 83 THR A C 1
ATOM 573 O O . THR A 1 83 ? 50.321 -22.441 -32.329 1.00 85.88 83 THR A O 1
ATOM 576 N N . ASP A 1 84 ? 51.318 -24.473 -32.293 1.00 84.81 84 ASP A N 1
ATOM 577 C CA . ASP A 1 84 ? 52.258 -24.239 -33.384 1.00 84.81 84 ASP A CA 1
ATOM 578 C C . ASP A 1 84 ? 53.089 -22.951 -33.190 1.00 84.81 84 ASP A C 1
ATOM 580 O O . ASP A 1 84 ? 53.723 -22.745 -32.165 1.00 84.81 84 ASP A O 1
ATOM 584 N N . CYS A 1 85 ? 53.117 -22.061 -34.183 1.00 83.12 85 CYS A N 1
ATOM 585 C CA . CYS A 1 85 ? 53.933 -20.849 -34.170 1.00 83.12 85 CYS A CA 1
ATOM 586 C C . CYS A 1 85 ? 53.504 -19.817 -33.131 1.00 83.12 85 CYS A C 1
ATOM 588 O O . CYS A 1 85 ? 54.308 -18.974 -32.757 1.00 83.12 85 CYS A O 1
ATOM 590 N N . CYS A 1 86 ? 52.281 -19.937 -32.615 1.00 84.00 86 CYS A N 1
ATOM 591 C CA . CYS A 1 86 ? 51.813 -19.125 -31.503 1.00 84.00 86 CYS A CA 1
ATOM 592 C C . CYS A 1 86 ? 52.288 -19.635 -30.133 1.00 84.00 86 CYS A C 1
ATOM 594 O O . CYS A 1 86 ? 51.953 -19.016 -29.125 1.00 84.00 86 CYS A O 1
ATOM 596 N N . ASP A 1 87 ? 53.027 -20.743 -30.081 1.00 83.56 87 ASP A N 1
ATOM 597 C CA . ASP A 1 87 ? 53.564 -21.332 -28.858 1.00 83.56 87 ASP A CA 1
ATOM 598 C C . ASP A 1 87 ? 54.970 -20.796 -28.513 1.00 83.56 87 ASP A C 1
ATOM 600 O O . ASP A 1 87 ? 55.867 -20.714 -29.362 1.00 83.56 87 ASP A O 1
ATOM 604 N N . ASP A 1 88 ? 55.192 -20.461 -27.237 1.00 84.81 88 ASP A N 1
ATOM 605 C CA . ASP A 1 88 ? 56.471 -19.948 -26.722 1.00 84.81 88 ASP A CA 1
ATOM 606 C C . ASP A 1 88 ? 57.637 -20.943 -26.938 1.00 84.81 88 ASP A C 1
ATOM 608 O O . ASP A 1 88 ? 58.796 -20.537 -27.126 1.00 84.81 88 ASP A O 1
ATOM 612 N N . ASP A 1 89 ? 57.362 -22.250 -26.936 1.00 83.44 89 ASP A N 1
ATOM 613 C CA . ASP A 1 89 ? 58.346 -23.307 -27.178 1.00 83.44 89 ASP A CA 1
ATOM 614 C C . ASP A 1 89 ? 58.696 -23.470 -28.673 1.00 83.44 89 ASP A C 1
ATOM 616 O O . ASP A 1 89 ? 59.704 -24.113 -29.013 1.00 83.44 89 ASP A O 1
ATOM 620 N N . CYS A 1 90 ? 57.942 -22.810 -29.559 1.00 83.38 90 CYS A N 1
ATOM 621 C CA . CYS A 1 90 ? 58.192 -22.711 -30.998 1.00 83.38 90 CYS A CA 1
ATOM 622 C C . CYS A 1 90 ? 58.994 -21.471 -31.420 1.00 83.38 90 CYS A C 1
ATOM 624 O O . CYS A 1 90 ? 59.398 -21.354 -32.586 1.00 83.38 90 CYS A O 1
ATOM 626 N N . ILE A 1 91 ? 59.351 -20.599 -30.468 1.00 77.94 91 ILE A N 1
ATOM 627 C CA . ILE A 1 91 ? 60.168 -19.407 -30.722 1.00 77.94 91 ILE A CA 1
ATOM 628 C C . ILE A 1 91 ? 61.506 -19.781 -31.387 1.00 77.94 91 ILE A C 1
ATOM 630 O O . ILE A 1 91 ? 62.402 -20.412 -30.807 1.00 77.94 91 ILE A O 1
ATOM 634 N N . GLY A 1 92 ? 61.680 -19.303 -32.622 1.00 71.00 92 GLY A N 1
ATOM 635 C CA . GLY A 1 92 ? 62.878 -19.506 -33.434 1.00 71.00 92 GLY A CA 1
ATOM 636 C C . GLY A 1 92 ? 62.862 -20.754 -34.322 1.00 71.00 92 GLY A C 1
ATOM 637 O O . GLY A 1 92 ? 63.912 -21.078 -34.901 1.00 71.00 92 GLY A O 1
ATOM 638 N N . ASP A 1 93 ? 61.722 -21.446 -34.456 1.00 81.44 93 ASP A N 1
ATOM 639 C CA . ASP A 1 93 ? 61.544 -22.444 -35.511 1.00 81.44 93 ASP A CA 1
ATOM 640 C C . ASP A 1 93 ? 61.527 -21.755 -36.896 1.00 81.44 93 ASP A C 1
ATOM 642 O O . ASP A 1 93 ? 60.753 -20.827 -37.128 1.00 81.44 93 ASP A O 1
ATOM 646 N N . PRO A 1 94 ? 62.375 -22.176 -37.859 1.00 74.44 94 PRO A N 1
ATOM 647 C CA . PRO A 1 94 ? 62.403 -21.586 -39.198 1.00 74.44 94 PRO A CA 1
ATOM 648 C C . PRO A 1 94 ? 61.103 -21.726 -40.001 1.00 74.44 94 PRO A C 1
ATOM 650 O O . PRO A 1 94 ? 61.012 -21.124 -41.068 1.00 74.44 94 PRO A O 1
ATOM 653 N N . GLY A 1 95 ? 60.187 -22.599 -39.576 1.00 74.12 95 GLY A N 1
ATOM 654 C CA . GLY A 1 95 ? 58.865 -22.781 -40.166 1.00 74.12 95 GLY A CA 1
ATOM 655 C C . GLY A 1 95 ? 57.841 -21.737 -39.731 1.00 74.12 95 GLY A C 1
ATOM 656 O O . GLY A 1 95 ? 56.828 -21.633 -40.413 1.00 74.12 95 GLY A O 1
ATOM 657 N N . CYS A 1 96 ? 58.129 -20.979 -38.669 1.00 76.94 96 CYS A N 1
ATOM 658 C CA . CYS A 1 96 ? 57.250 -19.936 -38.150 1.00 76.94 96 CYS A CA 1
ATOM 659 C C . CYS A 1 96 ? 57.577 -18.553 -38.706 1.00 76.94 96 CYS A C 1
ATOM 661 O O . CYS A 1 96 ? 56.661 -17.815 -38.994 1.00 76.94 96 CYS A O 1
ATOM 663 N N . LEU A 1 97 ? 58.852 -18.251 -38.972 1.00 77.50 97 LEU A N 1
ATOM 664 C CA . LEU A 1 97 ? 59.285 -16.931 -39.456 1.00 77.50 97 LEU A CA 1
ATOM 665 C C . LEU A 1 97 ? 58.546 -16.460 -40.723 1.00 77.50 97 LEU A C 1
ATOM 667 O O . LEU A 1 97 ? 58.589 -17.152 -41.759 1.00 77.50 97 LEU A O 1
ATOM 671 N N . GLU A 1 98 ? 58.047 -15.221 -40.692 1.00 78.75 98 GLU A N 1
ATOM 672 C CA . GLU A 1 98 ? 57.460 -14.512 -41.836 1.00 78.75 98 GLU A CA 1
ATOM 673 C C . GLU A 1 98 ? 58.524 -14.173 -42.894 1.00 78.75 98 GLU A C 1
ATOM 675 O O . GLU A 1 98 ? 59.105 -13.094 -42.965 1.00 78.75 98 GLU A O 1
ATOM 680 N N . SER A 1 99 ? 58.881 -15.159 -43.717 1.00 77.56 99 SER A N 1
ATOM 681 C CA . SER A 1 99 ? 60.097 -15.085 -44.542 1.00 77.56 99 SER A CA 1
ATOM 682 C C . SER A 1 99 ? 59.855 -15.249 -46.040 1.00 77.56 99 SER A C 1
ATOM 684 O O . SER A 1 99 ? 60.803 -15.444 -46.820 1.00 77.56 99 SER A O 1
ATOM 686 N N . ASP A 1 100 ? 58.597 -15.141 -46.477 1.00 84.19 100 ASP A N 1
ATOM 687 C CA . ASP A 1 100 ? 58.237 -15.210 -47.887 1.00 84.19 100 ASP A CA 1
ATOM 688 C C . ASP A 1 100 ? 57.201 -14.157 -48.324 1.00 84.19 100 ASP A C 1
ATOM 690 O O . ASP A 1 100 ? 56.444 -13.645 -47.510 1.00 84.19 100 ASP A O 1
ATOM 694 N N . PRO A 1 101 ? 57.154 -13.806 -49.628 1.00 83.25 101 PRO A N 1
ATOM 695 C CA . PRO A 1 101 ? 56.302 -12.723 -50.119 1.00 83.25 101 PRO A CA 1
ATOM 696 C C . PRO A 1 101 ? 54.797 -12.929 -49.954 1.00 83.25 101 PRO A C 1
ATOM 698 O O . PRO A 1 101 ? 54.069 -11.969 -50.158 1.00 83.25 101 PRO A O 1
ATOM 701 N N . THR A 1 102 ? 54.328 -14.161 -49.740 1.00 82.00 102 THR A N 1
ATOM 702 C CA . THR A 1 102 ? 52.905 -14.423 -49.495 1.00 82.00 102 THR A CA 1
ATOM 703 C C . THR A 1 102 ? 52.537 -14.239 -48.034 1.00 82.00 102 THR A C 1
ATOM 705 O O . THR A 1 102 ? 51.491 -13.655 -47.814 1.00 82.00 102 THR A O 1
ATOM 708 N N . ALA A 1 103 ? 53.405 -14.645 -47.103 1.00 81.38 103 ALA A N 1
ATOM 709 C CA . ALA A 1 103 ? 53.246 -14.360 -45.676 1.00 81.38 103 ALA A CA 1
ATOM 710 C C . ALA A 1 103 ? 53.285 -12.846 -45.403 1.00 81.38 103 ALA A C 1
ATOM 712 O O . ALA A 1 103 ? 52.378 -12.297 -44.816 1.00 81.38 103 ALA A O 1
ATOM 713 N N . CYS A 1 104 ? 54.246 -12.132 -45.999 1.00 86.12 104 CYS A N 1
ATOM 714 C CA . CYS A 1 104 ? 54.423 -10.689 -45.786 1.00 86.12 104 CYS A CA 1
ATOM 715 C C . CYS A 1 104 ? 53.427 -9.766 -46.525 1.00 86.12 104 CYS A C 1
ATOM 717 O O . CYS A 1 104 ? 53.773 -8.625 -46.843 1.00 86.12 104 CYS A O 1
ATOM 719 N N . SER A 1 105 ? 52.273 -10.272 -46.967 1.00 81.06 105 SER A N 1
ATOM 720 C CA . SER A 1 105 ? 51.239 -9.431 -47.603 1.00 81.06 105 SER A CA 1
ATOM 721 C C . SER A 1 105 ? 49.825 -10.026 -47.543 1.00 81.06 105 SER A C 1
ATOM 723 O O . SER A 1 105 ? 48.989 -9.694 -48.396 1.00 81.06 105 SER A O 1
ATOM 725 N N . ASP A 1 106 ? 49.562 -10.952 -46.618 1.00 81.50 106 ASP A N 1
ATOM 726 C CA . ASP A 1 106 ? 48.264 -11.627 -46.501 1.00 81.50 106 ASP A CA 1
ATOM 727 C C . ASP A 1 106 ? 47.423 -11.190 -45.292 1.00 81.50 106 ASP A C 1
ATOM 729 O O . ASP A 1 106 ? 46.259 -11.606 -45.194 1.00 81.50 106 ASP A O 1
ATOM 733 N N . GLY A 1 107 ? 47.947 -10.278 -44.465 1.00 78.25 107 GLY A N 1
ATOM 734 C CA . GLY A 1 107 ? 47.238 -9.685 -43.332 1.00 78.25 107 GLY A CA 1
ATOM 735 C C . GLY A 1 107 ? 47.125 -10.605 -42.120 1.00 78.25 107 GLY A C 1
ATOM 736 O O . GLY A 1 107 ? 46.252 -10.375 -41.278 1.00 78.25 107 GLY A O 1
ATOM 737 N N . ILE A 1 108 ? 47.930 -11.668 -42.048 1.00 83.06 108 ILE A N 1
ATOM 738 C CA . ILE A 1 108 ? 47.927 -12.644 -40.956 1.00 83.06 108 ILE A CA 1
ATOM 739 C C . ILE A 1 108 ? 49.295 -12.631 -40.280 1.00 83.06 108 ILE A C 1
ATOM 741 O O . ILE A 1 108 ? 50.300 -12.748 -40.957 1.00 83.06 108 ILE A O 1
ATOM 745 N N . ASP A 1 109 ? 49.301 -12.584 -38.948 1.00 80.00 109 ASP A N 1
ATOM 746 C CA . ASP A 1 109 ? 50.489 -12.798 -38.113 1.00 80.00 109 ASP A CA 1
ATOM 747 C C . ASP A 1 109 ? 50.846 -14.296 -38.151 1.00 80.00 109 ASP A C 1
ATOM 749 O O . ASP A 1 109 ? 50.231 -15.120 -37.463 1.00 80.00 109 ASP A O 1
ATOM 753 N N . ASN A 1 110 ? 51.715 -14.692 -39.080 1.00 78.50 110 ASN A N 1
ATOM 754 C CA . ASN A 1 110 ? 52.064 -16.088 -39.336 1.00 78.50 110 ASN A CA 1
ATOM 755 C C . ASN A 1 110 ? 53.068 -16.653 -38.323 1.00 78.50 110 ASN A C 1
ATOM 757 O O . ASN A 1 110 ? 53.184 -17.883 -38.231 1.00 78.50 110 ASN A O 1
ATOM 761 N N . ASP A 1 111 ? 53.764 -15.792 -37.579 1.00 75.94 111 ASP A N 1
ATOM 762 C CA . ASP A 1 111 ? 54.743 -16.179 -36.560 1.00 75.94 111 ASP A CA 1
ATOM 763 C C . ASP A 1 111 ? 54.331 -15.819 -35.120 1.00 75.94 111 ASP A C 1
ATOM 765 O O . ASP A 1 111 ? 54.988 -16.235 -34.162 1.00 75.94 111 ASP A O 1
ATOM 769 N N . CYS A 1 112 ? 53.174 -15.166 -34.992 1.00 80.88 112 CYS A N 1
ATOM 770 C CA . CYS A 1 112 ? 52.475 -14.799 -33.770 1.00 80.88 112 CYS A CA 1
ATOM 771 C C . CYS A 1 112 ? 53.258 -13.851 -32.845 1.00 80.88 112 CYS A C 1
ATOM 773 O O . CYS A 1 112 ? 53.012 -13.840 -31.629 1.00 80.88 112 CYS A O 1
ATOM 775 N N . ASP A 1 113 ? 54.198 -13.059 -33.372 1.00 79.19 113 ASP A N 1
ATOM 776 C CA . ASP A 1 113 ? 54.984 -12.110 -32.577 1.00 79.19 113 ASP A CA 1
ATOM 777 C C . ASP A 1 113 ? 54.251 -10.781 -32.280 1.00 79.19 113 ASP A C 1
ATOM 779 O O . ASP A 1 113 ? 54.723 -9.947 -31.486 1.00 79.19 113 ASP A O 1
ATOM 783 N N . GLY A 1 114 ? 53.039 -10.634 -32.828 1.00 80.56 114 GLY A N 1
ATOM 784 C CA . GLY A 1 114 ? 52.148 -9.495 -32.650 1.00 80.56 114 GLY A CA 1
ATOM 785 C C . GLY A 1 114 ? 52.287 -8.425 -33.730 1.00 80.56 114 GLY A C 1
ATOM 786 O O . GLY A 1 114 ? 51.687 -7.351 -33.582 1.00 80.56 114 GLY A O 1
ATOM 787 N N . THR A 1 115 ? 53.067 -8.679 -34.780 1.00 83.31 115 THR A N 1
ATOM 788 C CA . THR A 1 115 ? 53.160 -7.827 -35.968 1.00 83.31 115 THR A CA 1
ATOM 789 C C . THR A 1 115 ? 52.700 -8.577 -37.220 1.00 83.31 115 THR A C 1
ATOM 791 O O . THR A 1 115 ? 52.580 -9.789 -37.214 1.00 83.31 115 THR A O 1
ATOM 794 N N . VAL A 1 116 ? 52.269 -7.843 -38.250 1.00 86.12 116 VAL A N 1
ATOM 795 C CA . VAL A 1 116 ? 51.778 -8.435 -39.505 1.00 86.12 116 VAL A CA 1
ATOM 796 C C . VAL A 1 116 ? 52.434 -7.750 -40.689 1.00 86.12 116 VAL A C 1
ATOM 798 O O . VAL A 1 116 ? 52.623 -6.526 -40.679 1.00 86.12 116 VAL A O 1
ATOM 801 N N . ASP A 1 117 ? 52.710 -8.522 -41.737 1.00 84.81 117 ASP A N 1
ATOM 802 C CA . ASP A 1 117 ? 53.157 -8.028 -43.037 1.00 84.81 117 ASP A CA 1
ATOM 803 C C . ASP A 1 117 ? 54.332 -7.028 -42.922 1.00 84.81 117 ASP A C 1
ATOM 805 O O . ASP A 1 117 ? 55.361 -7.312 -42.329 1.00 84.81 117 ASP A O 1
ATOM 809 N N . CYS A 1 118 ? 54.237 -5.823 -43.492 1.00 86.06 118 CYS A N 1
ATOM 810 C CA . CYS A 1 118 ? 55.368 -4.887 -43.552 1.00 86.06 118 CYS A CA 1
ATOM 811 C C . CYS A 1 118 ? 55.700 -4.189 -42.235 1.00 86.06 118 CYS A C 1
ATOM 813 O O . CYS A 1 118 ? 56.775 -3.592 -42.123 1.00 86.06 118 CYS A O 1
ATOM 815 N N . VAL A 1 119 ? 54.806 -4.290 -41.251 1.00 85.44 119 VAL A N 1
ATOM 816 C CA . VAL A 1 119 ? 55.072 -3.865 -39.874 1.00 85.44 119 VAL A CA 1
ATOM 817 C C . VAL A 1 119 ? 55.980 -4.886 -39.173 1.00 85.44 119 VAL A C 1
ATOM 819 O O . VAL A 1 119 ? 56.719 -4.514 -38.255 1.00 85.44 119 VAL A O 1
ATOM 822 N N . ASP A 1 120 ? 55.977 -6.139 -39.641 1.00 82.12 120 ASP A N 1
ATOM 823 C CA . ASP A 1 120 ? 56.826 -7.216 -39.148 1.00 82.12 120 ASP A CA 1
ATOM 824 C C . ASP A 1 120 ? 58.296 -7.034 -39.574 1.00 82.12 120 ASP A C 1
ATOM 826 O O . ASP A 1 120 ? 58.653 -6.735 -40.726 1.00 82.12 120 ASP A O 1
ATOM 830 N N . LEU A 1 121 ? 59.200 -7.201 -38.605 1.00 85.19 121 LEU A N 1
ATOM 831 C CA . LEU A 1 121 ? 60.637 -7.064 -38.819 1.00 85.19 121 LEU A CA 1
ATOM 832 C C . LEU A 1 121 ? 61.204 -8.152 -39.745 1.00 85.19 121 LEU A C 1
ATOM 834 O O . LEU A 1 121 ? 62.168 -7.878 -40.481 1.00 85.19 121 LEU A O 1
ATOM 838 N N . ASP A 1 122 ? 60.643 -9.356 -39.712 1.00 82.44 122 ASP A N 1
ATOM 839 C CA . ASP A 1 122 ? 61.045 -10.496 -40.530 1.00 82.44 122 ASP A CA 1
ATOM 840 C C . ASP A 1 122 ? 60.629 -10.326 -42.001 1.00 82.44 122 ASP A C 1
ATOM 842 O O . ASP A 1 122 ? 61.353 -10.774 -42.904 1.00 82.44 122 ASP A O 1
ATOM 846 N N . CYS A 1 123 ? 59.614 -9.497 -42.259 1.00 85.06 123 CYS A N 1
ATOM 847 C CA . CYS A 1 123 ? 59.177 -9.092 -43.594 1.00 85.06 123 CYS A CA 1
ATOM 848 C C . CYS A 1 123 ? 59.973 -7.945 -44.229 1.00 85.06 123 CYS A C 1
ATOM 850 O O . CYS A 1 123 ? 59.820 -7.647 -45.422 1.00 85.06 123 CYS A O 1
ATOM 852 N N . SER A 1 124 ? 60.903 -7.329 -43.493 1.00 85.25 124 SER A N 1
ATOM 853 C CA . SER A 1 124 ? 61.681 -6.188 -43.980 1.00 85.25 124 SER A CA 1
ATOM 854 C C . SER A 1 124 ? 62.451 -6.493 -45.282 1.00 85.25 124 SER A C 1
ATOM 856 O O . SER A 1 124 ? 63.465 -7.204 -45.310 1.00 85.25 124 SER A O 1
ATOM 858 N N . GLY A 1 125 ? 62.009 -5.894 -46.395 1.00 81.19 125 GLY A N 1
ATOM 859 C CA . GLY A 1 125 ? 62.617 -6.071 -47.719 1.00 81.19 125 GLY A CA 1
ATOM 860 C C . GLY A 1 125 ? 62.151 -7.315 -48.487 1.00 81.19 125 GLY A C 1
ATOM 861 O O . GLY A 1 125 ? 62.781 -7.671 -49.496 1.00 81.19 125 GLY A O 1
ATOM 862 N N . ILE A 1 126 ? 61.096 -7.985 -48.019 1.00 81.06 126 ILE A N 1
ATOM 863 C CA . ILE A 1 126 ? 60.472 -9.156 -48.639 1.00 81.06 126 ILE A CA 1
ATOM 864 C C . ILE A 1 126 ? 59.154 -8.727 -49.301 1.00 81.06 126 ILE A C 1
ATOM 866 O O . ILE A 1 126 ? 58.380 -7.957 -48.756 1.00 81.06 126 ILE A O 1
ATOM 870 N N . GLY A 1 127 ? 58.886 -9.210 -50.518 1.00 81.50 127 GLY A N 1
ATOM 871 C CA . GLY A 1 127 ? 57.623 -8.913 -51.204 1.00 81.50 127 GLY A CA 1
ATOM 872 C C . GLY A 1 127 ? 57.448 -7.430 -51.556 1.00 81.50 127 GLY A C 1
ATOM 873 O O . GLY A 1 127 ? 58.279 -6.878 -52.286 1.00 81.50 127 GLY A O 1
ATOM 874 N N . LEU A 1 128 ? 56.330 -6.849 -51.108 1.00 79.81 128 LEU A N 1
ATOM 875 C CA . LEU A 1 128 ? 55.983 -5.431 -51.258 1.00 79.81 128 LEU A CA 1
ATOM 876 C C . LEU A 1 128 ? 56.554 -4.561 -50.127 1.00 79.81 128 LEU A C 1
ATOM 878 O O . LEU A 1 128 ? 56.526 -3.344 -50.260 1.00 79.81 128 LEU A O 1
ATOM 882 N N . CYS A 1 129 ? 57.131 -5.164 -49.082 1.00 83.44 129 CYS A N 1
ATOM 883 C CA . CYS A 1 129 ? 57.657 -4.450 -47.927 1.00 83.44 129 CYS A CA 1
ATOM 884 C C . CYS A 1 129 ? 59.020 -3.808 -48.230 1.00 83.44 129 CYS A C 1
ATOM 886 O O . CYS A 1 129 ? 60.027 -4.490 -48.471 1.00 83.44 129 CYS A O 1
ATOM 888 N N . GLY A 1 130 ? 59.064 -2.480 -48.260 1.00 80.88 130 GLY A N 1
ATOM 889 C CA . GLY A 1 130 ? 60.184 -1.641 -48.672 1.00 80.88 130 GLY A CA 1
ATOM 890 C C . GLY A 1 130 ? 59.784 -0.160 -48.721 1.00 80.88 130 GLY A C 1
ATOM 891 O O . GLY A 1 130 ? 58.755 0.198 -48.193 1.00 80.88 130 GLY A O 1
ATOM 892 N N . PRO A 1 131 ? 60.580 0.733 -49.335 1.00 82.00 131 PRO A N 1
ATOM 893 C CA . PRO A 1 131 ? 60.214 2.150 -49.426 1.00 82.00 131 PRO A CA 1
ATOM 894 C C . PRO A 1 131 ? 58.867 2.367 -50.123 1.00 82.00 131 PRO A C 1
ATOM 896 O O . PRO A 1 131 ? 58.653 1.754 -51.175 1.00 82.00 131 PRO A O 1
ATOM 899 N N . GLU A 1 132 ? 58.077 3.303 -49.599 1.00 83.06 132 GLU A N 1
ATOM 900 C CA . GLU A 1 132 ? 56.707 3.585 -50.035 1.00 83.06 132 GLU A CA 1
ATOM 901 C C . GLU A 1 132 ? 56.549 3.804 -51.549 1.00 83.06 132 GLU A C 1
ATOM 903 O O . GLU A 1 132 ? 57.301 4.548 -52.209 1.00 83.06 132 GLU A O 1
ATOM 908 N N . ILE A 1 133 ? 55.558 3.117 -52.119 1.00 84.25 133 ILE A N 1
ATOM 909 C CA . ILE A 1 133 ? 55.115 3.209 -53.506 1.00 84.25 133 ILE A CA 1
ATOM 910 C C . ILE A 1 133 ? 53.808 4.000 -53.507 1.00 84.25 133 ILE A C 1
ATOM 912 O O . ILE A 1 133 ? 52.726 3.465 -53.372 1.00 84.25 133 ILE A O 1
ATOM 916 N N . CYS A 1 134 ? 53.931 5.299 -53.768 1.00 82.31 134 CYS A N 1
ATOM 917 C CA . CYS A 1 134 ? 52.877 6.303 -53.588 1.00 82.31 134 CYS A CA 1
ATOM 918 C C . CYS A 1 134 ? 51.595 6.199 -54.460 1.00 82.31 134 CYS A C 1
ATOM 920 O O . CYS A 1 134 ? 50.942 7.228 -54.680 1.00 82.31 134 CYS A O 1
ATOM 922 N N . ASP A 1 135 ? 51.311 5.061 -55.096 1.00 77.12 135 ASP A N 1
ATOM 923 C CA . ASP A 1 135 ? 50.138 4.858 -55.957 1.00 77.12 135 ASP A CA 1
ATOM 924 C C . ASP A 1 135 ? 49.656 3.398 -56.093 1.00 77.12 135 ASP A C 1
ATOM 926 O O . ASP A 1 135 ? 48.949 3.088 -57.065 1.00 77.12 135 ASP A O 1
ATOM 930 N N . ASP A 1 136 ? 50.043 2.500 -55.184 1.00 74.56 136 ASP A N 1
ATOM 931 C CA . ASP A 1 136 ? 49.685 1.077 -55.254 1.00 74.56 136 ASP A CA 1
ATOM 932 C C . ASP A 1 136 ? 48.718 0.590 -54.161 1.00 74.56 136 ASP A C 1
ATOM 934 O O . ASP A 1 136 ? 48.204 -0.531 -54.280 1.00 74.56 136 ASP A O 1
ATOM 938 N N . GLY A 1 137 ? 48.354 1.468 -53.220 1.00 72.56 137 GLY A N 1
ATOM 939 C CA . GLY A 1 137 ? 47.341 1.223 -52.194 1.00 72.56 137 GLY A CA 1
ATOM 940 C C . GLY A 1 137 ? 47.807 0.302 -51.073 1.00 72.56 137 GLY A C 1
ATOM 941 O O . GLY A 1 137 ? 46.957 -0.318 -50.430 1.00 72.56 137 GLY A O 1
ATOM 942 N N . PHE A 1 138 ? 49.118 0.162 -50.880 1.00 78.62 138 PHE A N 1
ATOM 943 C CA . PHE A 1 138 ? 49.723 -0.750 -49.920 1.00 78.62 138 PHE A CA 1
ATOM 944 C C . PHE A 1 138 ? 50.764 -0.011 -49.072 1.00 78.62 138 PHE A C 1
ATOM 946 O O . PHE A 1 138 ? 51.597 0.683 -49.629 1.00 78.62 138 PHE A O 1
ATOM 953 N N . ASP A 1 139 ? 50.729 -0.188 -47.749 1.00 78.19 139 ASP A N 1
ATOM 954 C CA . ASP A 1 139 ? 51.705 0.398 -46.815 1.00 78.19 139 ASP A CA 1
ATOM 955 C C . ASP A 1 139 ? 53.019 -0.379 -46.945 1.00 78.19 139 ASP A C 1
ATOM 957 O O . ASP A 1 139 ? 53.207 -1.439 -46.339 1.00 78.19 139 ASP A O 1
ATOM 961 N N . ASN A 1 140 ? 53.894 0.062 -47.846 1.00 84.38 140 ASN A N 1
ATOM 962 C CA . ASN A 1 140 ? 55.096 -0.690 -48.158 1.00 84.38 140 ASN A CA 1
ATOM 963 C C . ASN A 1 140 ? 56.126 -0.581 -47.032 1.00 84.38 140 ASN A C 1
ATOM 965 O O . ASN A 1 140 ? 56.905 -1.524 -46.865 1.00 84.38 140 ASN A O 1
ATOM 969 N N . ASP A 1 141 ? 56.191 0.531 -46.295 1.00 81.31 141 ASP A N 1
ATOM 970 C CA . ASP A 1 141 ? 57.219 0.727 -45.266 1.00 81.31 141 ASP A CA 1
ATOM 971 C C . ASP A 1 141 ? 56.757 0.506 -43.818 1.00 81.31 141 ASP A C 1
ATOM 973 O O . ASP A 1 141 ? 57.608 0.472 -42.918 1.00 81.31 141 ASP A O 1
ATOM 977 N N . GLY A 1 142 ? 55.472 0.195 -43.630 1.00 79.19 142 GLY A N 1
ATOM 978 C CA . GLY A 1 142 ? 54.896 -0.327 -42.394 1.00 79.19 142 GLY A CA 1
ATOM 979 C C . GLY A 1 142 ? 54.682 0.741 -41.326 1.00 79.19 142 GLY A C 1
ATOM 980 O O . GLY A 1 142 ? 54.734 0.427 -40.131 1.00 79.19 142 GLY A O 1
ATOM 981 N N . ASP A 1 143 ? 54.521 2.007 -41.721 1.00 79.06 143 ASP A N 1
ATOM 982 C CA . ASP A 1 143 ? 54.328 3.130 -40.797 1.00 79.06 143 ASP A CA 1
ATOM 983 C C . ASP A 1 143 ? 52.846 3.474 -40.535 1.00 79.06 143 ASP A C 1
ATOM 985 O O . ASP A 1 143 ? 52.532 4.292 -39.655 1.00 79.06 143 ASP A O 1
ATOM 989 N N . GLY A 1 144 ? 51.942 2.763 -41.218 1.00 74.06 144 GLY A N 1
ATOM 990 C CA . GLY A 1 144 ? 50.493 2.868 -41.114 1.00 74.06 144 GLY A CA 1
ATOM 991 C C . GLY A 1 144 ? 49.860 3.824 -42.124 1.00 74.06 144 GLY A C 1
ATOM 992 O O . GLY A 1 144 ? 48.654 4.079 -42.030 1.00 74.06 144 GLY A O 1
ATOM 993 N N . LEU A 1 145 ? 50.629 4.387 -43.060 1.00 75.00 145 LEU A N 1
ATOM 994 C CA . LEU A 1 145 ? 50.145 5.345 -44.047 1.00 75.00 145 LEU A CA 1
ATOM 995 C C . LEU A 1 145 ? 50.372 4.815 -45.467 1.00 75.00 145 LEU A C 1
ATOM 997 O O . LEU A 1 145 ? 51.477 4.472 -45.847 1.00 75.00 145 LEU A O 1
ATOM 1001 N N . ILE A 1 146 ? 49.309 4.786 -46.275 1.00 78.62 146 ILE A N 1
ATOM 1002 C CA . ILE A 1 146 ? 49.383 4.330 -47.671 1.00 78.62 146 ILE A CA 1
ATOM 1003 C C . ILE A 1 146 ? 49.436 5.504 -48.647 1.00 78.62 146 ILE A C 1
ATOM 1005 O O . ILE A 1 146 ? 48.737 6.513 -48.484 1.00 78.62 146 ILE A O 1
ATOM 1009 N N . ASP A 1 147 ? 50.174 5.343 -49.737 1.00 75.62 147 ASP A N 1
ATOM 1010 C CA . ASP A 1 147 ? 50.151 6.240 -50.890 1.00 75.62 147 ASP A CA 1
ATOM 1011 C C . ASP A 1 147 ? 50.343 7.737 -50.527 1.00 75.62 147 ASP A C 1
ATOM 1013 O O . ASP A 1 147 ? 51.322 8.168 -49.926 1.00 75.62 147 ASP A O 1
ATOM 1017 N N . CYS A 1 148 ? 49.394 8.594 -50.920 1.00 70.75 148 CYS A N 1
ATOM 1018 C CA . CYS A 1 148 ? 49.430 10.032 -50.674 1.00 70.75 148 CYS A CA 1
ATOM 1019 C C . CYS A 1 148 ? 49.064 10.424 -49.238 1.00 70.75 148 CYS A C 1
ATOM 1021 O O . CYS A 1 148 ? 49.186 11.608 -48.902 1.00 70.75 148 CYS A O 1
ATOM 1023 N N . PHE A 1 149 ? 48.613 9.467 -48.421 1.00 69.00 149 PHE A N 1
ATOM 1024 C CA . PHE A 1 149 ? 48.399 9.673 -46.993 1.00 69.00 149 PHE A CA 1
ATOM 1025 C C . PHE A 1 149 ? 49.727 9.653 -46.227 1.00 69.00 149 PHE A C 1
ATOM 1027 O O . PHE A 1 149 ? 49.841 10.357 -45.221 1.00 69.00 149 PHE A O 1
ATOM 1034 N N . ASP A 1 150 ? 50.763 8.995 -46.761 1.00 69.31 150 ASP A N 1
ATOM 1035 C CA . ASP A 1 150 ? 52.133 9.121 -46.268 1.00 69.31 150 ASP A CA 1
ATOM 1036 C C . ASP A 1 150 ? 52.829 10.349 -46.871 1.00 69.31 150 ASP A C 1
ATOM 1038 O O . ASP A 1 150 ? 53.631 10.308 -47.809 1.00 69.31 150 ASP A O 1
ATOM 1042 N N . ILE A 1 151 ? 52.533 11.523 -46.321 1.00 67.88 151 ILE A N 1
ATOM 1043 C CA . ILE A 1 151 ? 53.181 12.747 -46.791 1.00 67.88 151 ILE A CA 1
ATOM 1044 C C . ILE A 1 151 ? 54.664 12.826 -46.404 1.00 67.88 151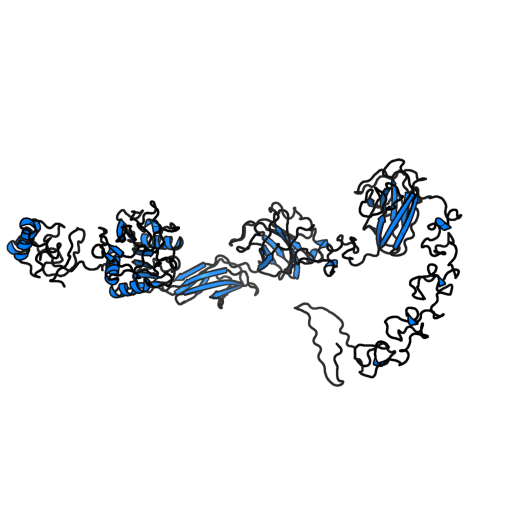 ILE A C 1
ATOM 1046 O O . ILE A 1 151 ? 55.365 13.698 -46.925 1.00 67.88 151 ILE A O 1
ATOM 1050 N N . LEU A 1 152 ? 55.162 12.003 -45.478 1.00 73.88 152 LEU A N 1
ATOM 1051 C CA . LEU A 1 152 ? 56.569 12.059 -45.093 1.00 73.88 152 LEU A CA 1
ATOM 1052 C C . LEU A 1 152 ? 57.439 11.441 -46.192 1.00 73.88 152 LEU A C 1
ATOM 1054 O O . LEU A 1 152 ? 58.468 12.042 -46.549 1.00 73.88 152 LEU A O 1
ATOM 1058 N N . ASP A 1 153 ? 56.951 10.361 -46.803 1.00 75.94 153 ASP A N 1
ATOM 1059 C CA . ASP A 1 153 ? 57.682 9.603 -47.814 1.00 75.94 153 ASP A CA 1
ATOM 1060 C C . ASP A 1 153 ? 57.175 9.847 -49.254 1.00 75.94 153 ASP A C 1
ATOM 1062 O O . ASP A 1 153 ? 57.971 9.791 -50.204 1.00 75.94 153 ASP A O 1
ATOM 1066 N N . CYS A 1 154 ? 55.935 10.331 -49.436 1.00 76.12 154 CYS A N 1
ATOM 1067 C CA . CYS A 1 154 ? 55.339 10.631 -50.751 1.00 76.12 154 CYS A CA 1
ATOM 1068 C C . CYS A 1 154 ? 55.250 12.119 -51.146 1.00 76.12 154 CYS A C 1
ATOM 1070 O O . CYS A 1 154 ? 54.767 12.458 -52.241 1.00 76.12 154 CYS A O 1
ATOM 1072 N N . LEU A 1 155 ? 55.793 13.048 -50.344 1.00 68.56 155 LEU A N 1
ATOM 1073 C CA . LEU A 1 155 ? 55.770 14.484 -50.665 1.00 68.56 155 LEU A CA 1
ATOM 1074 C C . LEU A 1 155 ? 56.438 14.811 -52.014 1.00 68.56 155 LEU A C 1
ATOM 1076 O O . LEU A 1 155 ? 57.662 14.809 -52.176 1.00 68.56 155 LEU A O 1
ATOM 1080 N N . GLY A 1 156 ? 55.615 15.229 -52.978 1.00 61.53 156 GLY A N 1
ATOM 1081 C CA . GLY A 1 156 ? 56.062 15.640 -54.311 1.00 61.53 156 GLY A CA 1
ATOM 1082 C C . GLY A 1 156 ? 56.165 14.499 -55.326 1.00 61.53 156 GLY A C 1
ATOM 1083 O O . GLY A 1 156 ? 56.676 14.728 -56.433 1.00 61.53 156 GLY A O 1
ATOM 1084 N N . ALA A 1 157 ? 55.665 13.306 -54.987 1.00 66.94 157 ALA A N 1
ATOM 1085 C CA . ALA A 1 157 ? 55.415 12.250 -55.954 1.00 66.94 157 ALA A CA 1
ATOM 1086 C C . ALA A 1 157 ? 54.389 12.726 -57.011 1.00 66.94 157 ALA A C 1
ATOM 1088 O O . ALA A 1 157 ? 53.440 13.439 -56.682 1.00 66.94 157 ALA A O 1
ATOM 1089 N N . PRO A 1 158 ? 54.539 12.364 -58.302 1.00 58.34 158 PRO A N 1
ATOM 1090 C CA . PRO A 1 158 ? 53.600 12.755 -59.360 1.00 58.34 158 PRO A CA 1
ATOM 1091 C C . PRO A 1 158 ? 52.146 12.307 -59.135 1.00 58.34 158 PRO A C 1
ATOM 1093 O O . PRO A 1 158 ? 51.264 12.835 -59.811 1.00 58.34 158 PRO A O 1
ATOM 1096 N N . ALA A 1 159 ? 51.929 11.342 -58.237 1.00 62.31 159 ALA A N 1
ATOM 1097 C CA . ALA A 1 159 ? 50.627 10.820 -57.839 1.00 62.31 159 ALA A CA 1
ATOM 1098 C C . ALA A 1 159 ? 49.888 11.711 -56.815 1.00 62.31 159 ALA A C 1
ATOM 1100 O O . ALA A 1 159 ? 48.665 11.654 -56.777 1.00 62.31 159 ALA A O 1
ATOM 1101 N N . CYS A 1 160 ? 50.580 12.613 -56.096 1.00 60.78 160 CYS A N 1
ATOM 1102 C CA . CYS A 1 160 ? 50.016 13.396 -54.981 1.00 60.78 160 CYS A CA 1
ATOM 1103 C C . CYS A 1 160 ? 50.090 14.930 -55.217 1.00 60.78 160 CYS A C 1
ATOM 1105 O O . CYS A 1 160 ? 51.050 15.589 -54.796 1.00 60.78 160 CYS A O 1
ATOM 1107 N N . PRO A 1 161 ? 49.137 15.537 -55.959 1.00 54.28 161 PRO A N 1
ATOM 1108 C CA . PRO A 1 161 ? 49.049 16.988 -56.169 1.00 54.28 161 PRO A CA 1
ATOM 1109 C C . PRO A 1 161 ? 48.231 17.731 -55.084 1.00 54.28 161 PRO A C 1
ATOM 1111 O O . PRO A 1 161 ? 47.477 17.132 -54.337 1.00 54.28 161 PRO A O 1
ATOM 1114 N N . VAL A 1 162 ? 48.374 19.066 -55.028 1.00 54.09 162 VAL A N 1
ATOM 1115 C CA . VAL A 1 162 ? 47.672 19.990 -54.100 1.00 54.09 162 VAL A CA 1
ATOM 1116 C C . VAL A 1 162 ? 46.144 19.826 -54.170 1.00 54.09 162 VAL A C 1
ATOM 1118 O O . VAL A 1 162 ? 45.621 19.718 -55.281 1.00 54.09 162 VAL A O 1
ATOM 1121 N N . ALA A 1 163 ? 45.472 19.869 -53.010 1.00 53.78 163 ALA A N 1
ATOM 1122 C CA . ALA A 1 163 ? 44.056 19.552 -52.806 1.00 53.78 163 ALA A CA 1
ATOM 1123 C C . ALA A 1 163 ? 43.117 20.173 -53.859 1.00 53.78 163 ALA A C 1
ATOM 1125 O O . ALA A 1 163 ? 43.131 21.382 -54.113 1.00 53.78 163 ALA A O 1
ATOM 1126 N N . THR A 1 164 ? 42.325 19.315 -54.503 1.00 67.19 164 THR A N 1
ATOM 1127 C CA . THR A 1 164 ? 41.317 19.675 -55.510 1.00 67.19 164 THR A CA 1
ATOM 1128 C C . THR A 1 164 ? 39.901 19.690 -54.945 1.00 67.19 164 THR A C 1
ATOM 1130 O O . THR A 1 164 ? 38.979 19.832 -55.727 1.00 67.19 164 THR A O 1
ATOM 1133 N N . ASN A 1 165 ? 39.719 19.528 -53.637 1.00 86.25 165 ASN A N 1
ATOM 1134 C CA . ASN A 1 165 ? 38.440 19.270 -52.976 1.00 86.25 165 ASN A CA 1
ATOM 1135 C C . ASN A 1 165 ? 37.718 20.529 -52.476 1.00 86.25 165 ASN A C 1
ATOM 1137 O O . ASN A 1 165 ? 37.169 20.558 -51.375 1.00 86.25 165 ASN A O 1
ATOM 1141 N N . ASP A 1 166 ? 37.754 21.580 -53.290 1.00 86.00 166 ASP A N 1
ATOM 1142 C CA . ASP A 1 166 ? 37.205 22.898 -52.957 1.00 86.00 166 ASP A CA 1
ATOM 1143 C C . ASP A 1 166 ? 35.668 22.929 -53.008 1.00 86.00 166 ASP A C 1
ATOM 1145 O O . ASP A 1 166 ? 35.019 23.737 -52.355 1.00 86.00 166 ASP A O 1
ATOM 1149 N N . GLU A 1 167 ? 35.058 22.048 -53.797 1.00 88.69 167 GLU A N 1
ATOM 1150 C CA . GLU A 1 167 ? 33.619 21.998 -54.020 1.00 88.69 167 GLU A CA 1
ATOM 1151 C C . GLU A 1 167 ? 33.099 20.565 -53.819 1.00 88.69 167 GLU A C 1
ATOM 1153 O O . GLU A 1 167 ? 33.815 19.568 -53.907 1.00 88.69 167 GLU A O 1
ATOM 1158 N N . CYS A 1 168 ? 31.794 20.407 -53.601 1.00 89.69 168 CYS A N 1
ATOM 1159 C CA . CYS A 1 168 ? 31.223 19.069 -53.398 1.00 89.69 168 CYS A CA 1
ATOM 1160 C C . CYS A 1 168 ? 31.498 18.101 -54.575 1.00 89.69 168 CYS A C 1
ATOM 1162 O O . CYS A 1 168 ? 31.641 16.892 -54.389 1.00 89.69 168 CYS A O 1
ATOM 1164 N N . VAL A 1 169 ? 31.583 18.620 -55.806 1.00 88.44 169 VAL A N 1
ATOM 1165 C CA . VAL A 1 169 ? 31.766 17.804 -57.021 1.00 88.44 169 VAL A CA 1
ATOM 1166 C C . VAL A 1 169 ? 33.165 17.208 -57.162 1.00 88.44 169 VAL A C 1
ATOM 1168 O O . VAL A 1 169 ? 33.335 16.261 -57.934 1.00 88.44 169 VAL A O 1
ATOM 1171 N N . ASP A 1 170 ? 34.151 17.779 -56.475 1.00 86.31 170 ASP A N 1
ATOM 1172 C CA . ASP A 1 170 ? 35.544 17.338 -56.465 1.00 86.31 170 ASP A CA 1
ATOM 1173 C C . ASP A 1 170 ? 36.020 16.935 -55.064 1.00 86.31 170 ASP A C 1
ATOM 1175 O O . ASP A 1 170 ? 37.224 16.833 -54.832 1.00 86.31 170 ASP A O 1
ATOM 1179 N N . ALA A 1 171 ? 35.071 16.622 -54.175 1.00 90.00 171 ALA A N 1
ATOM 1180 C CA . ALA A 1 171 ? 35.345 16.112 -52.841 1.00 90.00 171 ALA A CA 1
ATOM 1181 C C . ALA A 1 171 ? 36.305 14.912 -52.866 1.00 90.00 171 ALA A C 1
ATOM 1183 O O . ALA A 1 171 ? 36.196 14.019 -53.714 1.00 90.00 171 ALA A O 1
ATOM 1184 N N . GLU A 1 172 ? 37.224 14.906 -51.907 1.00 89.19 172 GLU A N 1
ATOM 1185 C CA . GLU A 1 172 ? 38.253 13.882 -51.754 1.00 89.19 172 GLU A CA 1
ATOM 1186 C C . GLU A 1 172 ? 37.688 12.627 -51.087 1.00 89.19 172 GLU A C 1
ATOM 1188 O O . GLU A 1 172 ? 36.994 12.718 -50.078 1.00 89.19 172 GLU A O 1
ATOM 1193 N N . ASP A 1 173 ? 37.963 11.455 -51.654 1.00 88.50 173 ASP A N 1
ATOM 1194 C CA . ASP A 1 173 ? 37.393 10.197 -51.176 1.00 88.50 173 ASP A CA 1
ATOM 1195 C C . ASP A 1 173 ? 38.240 9.595 -50.048 1.00 88.50 173 ASP A C 1
ATOM 1197 O O . ASP A 1 173 ? 39.449 9.427 -50.199 1.00 88.50 173 ASP A O 1
ATOM 1201 N N . ILE A 1 174 ? 37.596 9.255 -48.934 1.00 90.12 174 ILE A N 1
ATOM 1202 C CA . ILE A 1 174 ? 38.174 8.529 -47.803 1.00 90.12 174 ILE A CA 1
ATOM 1203 C C . ILE A 1 174 ? 37.782 7.052 -47.982 1.00 90.12 174 ILE A C 1
ATOM 1205 O O . ILE A 1 174 ? 36.590 6.732 -47.886 1.00 90.12 174 ILE A O 1
ATOM 1209 N N . PRO A 1 175 ? 38.736 6.150 -48.284 1.00 86.06 175 PRO A N 1
ATOM 1210 C CA . PRO A 1 175 ? 38.437 4.760 -48.611 1.00 86.06 175 PRO A CA 1
ATOM 1211 C C . PRO A 1 175 ? 38.126 3.956 -47.344 1.00 86.06 175 PRO A C 1
ATOM 1213 O O . PRO A 1 175 ? 39.019 3.441 -46.680 1.00 86.06 175 PRO A O 1
ATOM 1216 N N . ILE A 1 176 ? 36.842 3.843 -47.013 1.00 87.31 176 ILE A N 1
ATOM 1217 C CA . ILE A 1 176 ? 36.376 3.069 -45.858 1.00 87.31 176 ILE A CA 1
ATOM 1218 C C . ILE A 1 176 ? 36.304 1.583 -46.222 1.00 87.31 176 ILE A C 1
ATOM 1220 O O . ILE A 1 176 ? 35.608 1.207 -47.169 1.00 87.31 176 ILE A O 1
ATOM 1224 N N . ALA A 1 177 ? 36.996 0.750 -45.449 1.00 87.25 177 ALA A N 1
ATOM 1225 C CA . ALA A 1 177 ? 37.038 -0.700 -45.599 1.00 87.25 177 ALA A CA 1
ATOM 1226 C C . ALA A 1 177 ? 36.961 -1.366 -44.217 1.00 87.25 177 ALA A C 1
ATOM 1228 O O . ALA A 1 177 ? 37.977 -1.518 -43.540 1.00 87.25 177 ALA A O 1
ATOM 1229 N N . GLY A 1 178 ? 35.756 -1.752 -43.801 1.00 84.12 178 GLY A N 1
ATOM 1230 C CA . GLY A 1 178 ? 35.509 -2.301 -42.473 1.00 84.12 178 GLY A CA 1
ATOM 1231 C C . GLY A 1 178 ? 35.434 -1.247 -41.356 1.00 84.12 178 GLY A C 1
ATOM 1232 O O . GLY A 1 178 ? 35.340 -0.046 -41.623 1.00 84.12 178 GLY A O 1
ATOM 1233 N N . PRO A 1 179 ? 35.387 -1.696 -40.089 1.00 83.69 179 PRO A N 1
ATOM 1234 C CA . PRO A 1 179 ? 35.423 -0.818 -38.930 1.00 83.69 179 PRO A CA 1
ATOM 1235 C C . PRO A 1 179 ? 36.877 -0.476 -38.586 1.00 83.69 179 PRO A C 1
ATOM 1237 O O . PRO A 1 179 ? 37.652 -1.365 -38.240 1.00 83.69 179 PRO A O 1
ATOM 1240 N N . ASP A 1 180 ? 37.243 0.798 -38.682 1.00 86.25 180 ASP A N 1
ATOM 1241 C CA . ASP A 1 180 ? 38.576 1.296 -38.339 1.00 86.25 180 ASP A CA 1
ATOM 1242 C C . ASP A 1 180 ? 38.553 2.826 -38.146 1.00 86.25 180 ASP A C 1
ATOM 1244 O O . ASP A 1 180 ? 37.518 3.485 -38.300 1.00 86.25 180 ASP A O 1
ATOM 1248 N N . THR A 1 181 ? 39.701 3.408 -37.811 1.00 85.00 181 THR A N 1
ATOM 1249 C CA . THR A 1 181 ? 39.937 4.849 -37.777 1.00 85.00 181 THR A CA 1
ATOM 1250 C C . THR A 1 181 ? 40.610 5.314 -39.062 1.00 85.00 181 THR A C 1
ATOM 1252 O O . THR A 1 181 ? 41.775 5.034 -39.317 1.00 85.00 181 THR A O 1
ATOM 1255 N N . TYR A 1 182 ? 39.903 6.136 -39.825 1.00 87.56 182 TYR A N 1
ATOM 1256 C CA . TYR A 1 182 ? 40.394 6.740 -41.055 1.00 87.56 182 TYR A CA 1
ATOM 1257 C C . TYR A 1 182 ? 40.727 8.204 -40.821 1.00 87.56 182 TYR A C 1
ATOM 1259 O O . TYR A 1 182 ? 40.051 8.907 -40.061 1.00 87.56 182 TYR A O 1
ATOM 1267 N N . THR A 1 183 ? 41.759 8.697 -41.495 1.00 86.06 183 THR A N 1
ATOM 1268 C CA . THR A 1 183 ? 42.126 10.109 -41.429 1.00 86.06 183 THR A CA 1
ATOM 1269 C C . THR A 1 183 ? 42.354 10.686 -42.814 1.00 86.06 183 THR A C 1
ATOM 1271 O O . THR A 1 183 ? 42.770 9.984 -43.729 1.00 86.06 183 THR A O 1
ATOM 1274 N N . ALA A 1 184 ? 42.056 11.973 -42.974 1.00 85.19 184 ALA A N 1
ATOM 1275 C CA . ALA A 1 184 ? 42.365 12.712 -44.190 1.00 85.19 184 ALA A CA 1
ATOM 1276 C C . ALA A 1 184 ? 42.879 14.116 -43.857 1.00 85.19 184 ALA A C 1
ATOM 1278 O O . ALA A 1 184 ? 42.498 14.725 -42.850 1.00 85.19 184 ALA A O 1
ATOM 1279 N N . LEU A 1 185 ? 43.759 14.638 -44.711 1.00 84.75 185 LEU A N 1
ATOM 1280 C CA . LEU A 1 185 ? 44.332 15.969 -44.544 1.00 84.75 185 LEU A CA 1
ATOM 1281 C C . LEU A 1 185 ? 43.286 17.042 -44.860 1.00 84.75 185 LEU A C 1
ATOM 1283 O O . LEU A 1 185 ? 42.751 17.116 -45.960 1.00 84.75 185 LEU A O 1
ATOM 1287 N N . MET A 1 186 ? 43.078 17.955 -43.921 1.00 89.50 186 MET A N 1
ATOM 1288 C CA . MET A 1 186 ? 42.322 19.180 -44.133 1.00 89.50 186 MET A CA 1
ATOM 1289 C C . MET A 1 186 ? 43.273 20.320 -44.517 1.00 89.50 186 MET A C 1
ATOM 1291 O O . MET A 1 186 ? 44.031 20.795 -43.672 1.00 89.50 186 MET A O 1
ATOM 1295 N N . ASP A 1 187 ? 43.212 20.813 -45.757 1.00 88.50 187 ASP A N 1
ATOM 1296 C CA . ASP A 1 187 ? 43.923 22.027 -46.196 1.00 88.50 187 ASP A CA 1
ATOM 1297 C C . ASP A 1 187 ? 42.955 23.044 -46.813 1.00 88.50 187 ASP A C 1
ATOM 1299 O O . ASP A 1 187 ? 42.647 23.004 -48.002 1.00 88.50 187 ASP A O 1
ATOM 1303 N N . SER A 1 188 ? 42.515 24.016 -46.010 1.00 89.25 188 SER A N 1
ATOM 1304 C CA . SER A 1 188 ? 41.637 25.103 -46.474 1.00 89.25 188 SER A CA 1
ATOM 1305 C C . SER A 1 188 ? 42.403 26.314 -47.025 1.00 89.25 188 SER A C 1
ATOM 1307 O O . SER A 1 188 ? 41.806 27.333 -47.377 1.00 89.25 188 SER A O 1
ATOM 1309 N N . THR A 1 189 ? 43.740 26.267 -47.110 1.00 85.69 189 THR A N 1
ATOM 1310 C CA . THR A 1 189 ? 44.553 27.453 -47.445 1.00 85.69 189 THR A CA 1
ATOM 1311 C C . THR A 1 189 ? 44.438 27.895 -48.902 1.00 85.69 189 THR A C 1
ATOM 1313 O O . THR A 1 189 ? 44.665 29.074 -49.210 1.00 85.69 189 THR A O 1
ATOM 1316 N N . GLY A 1 190 ? 44.084 26.962 -49.788 1.00 81.06 190 GLY A N 1
ATOM 1317 C CA . GLY A 1 190 ? 43.803 27.202 -51.202 1.00 81.06 190 GLY A CA 1
ATOM 1318 C C . GLY A 1 190 ? 42.316 27.270 -51.554 1.00 81.06 190 GLY A C 1
ATOM 1319 O O . GLY A 1 190 ? 42.013 27.649 -52.688 1.00 81.06 190 GLY A O 1
ATOM 1320 N N . ALA A 1 191 ? 41.433 26.935 -50.610 1.00 86.62 191 ALA A N 1
ATOM 1321 C CA . ALA A 1 191 ? 40.001 26.794 -50.834 1.00 86.62 191 ALA A CA 1
ATOM 1322 C C . ALA A 1 191 ? 39.294 28.151 -50.998 1.00 86.62 191 ALA A C 1
ATOM 1324 O O . ALA A 1 191 ? 39.685 29.174 -50.420 1.00 86.62 191 ALA A O 1
ATOM 1325 N N . SER A 1 192 ? 38.259 28.178 -51.827 1.00 85.56 192 SER A N 1
ATOM 1326 C CA . SER A 1 192 ? 37.330 29.279 -51.981 1.00 85.56 192 SER A CA 1
ATOM 1327 C C . SER A 1 192 ? 36.168 29.136 -50.998 1.00 85.56 192 SER A C 1
ATOM 1329 O O . SER A 1 192 ? 35.870 28.072 -50.488 1.00 85.56 192 SER A O 1
ATOM 1331 N N . THR A 1 193 ? 35.525 30.251 -50.648 1.00 85.12 193 THR A N 1
ATOM 1332 C CA . THR A 1 193 ? 34.271 30.173 -49.887 1.00 85.12 193 THR A CA 1
ATOM 1333 C C . THR A 1 193 ? 33.143 29.864 -50.864 1.00 85.12 193 THR A C 1
ATOM 1335 O O . THR A 1 193 ? 32.816 30.737 -51.685 1.00 85.12 193 THR A O 1
ATOM 1338 N N . GLY A 1 194 ? 32.577 28.661 -50.760 1.00 75.50 194 GLY A N 1
ATOM 1339 C CA . GLY A 1 194 ? 31.506 28.156 -51.609 1.00 75.50 194 GLY A CA 1
ATOM 1340 C C . GLY A 1 194 ? 30.242 29.021 -51.583 1.00 75.50 194 GLY A C 1
ATOM 1341 O O . GLY A 1 194 ? 30.037 29.889 -50.724 1.00 75.50 194 GLY A O 1
ATOM 1342 N N . VAL A 1 195 ? 29.367 28.813 -52.570 1.00 82.38 195 VAL A N 1
ATOM 1343 C CA . VAL A 1 195 ? 28.033 29.454 -52.620 1.00 82.38 195 VAL A CA 1
ATOM 1344 C C . VAL A 1 195 ? 26.945 28.595 -51.978 1.00 82.38 195 VAL A C 1
ATOM 1346 O O . VAL A 1 195 ? 25.772 28.991 -51.981 1.00 82.38 195 VAL A O 1
ATOM 1349 N N . ASP A 1 196 ? 27.328 27.436 -51.449 1.00 86.31 196 ASP A N 1
ATOM 1350 C CA . ASP A 1 196 ? 26.444 26.474 -50.815 1.00 86.31 196 ASP A CA 1
ATOM 1351 C C . ASP A 1 196 ? 25.789 27.079 -49.574 1.00 86.31 196 ASP A C 1
ATOM 1353 O O . ASP A 1 196 ? 26.431 27.818 -48.813 1.00 86.31 196 ASP A O 1
ATOM 1357 N N . PRO A 1 197 ? 24.491 26.805 -49.365 1.00 84.62 197 PRO A N 1
ATOM 1358 C CA . PRO A 1 197 ? 23.778 27.332 -48.218 1.00 84.62 197 PRO A CA 1
ATOM 1359 C C . PRO A 1 197 ? 24.431 26.870 -46.911 1.00 84.62 197 PRO A C 1
ATOM 1361 O O . PRO A 1 197 ? 25.090 25.834 -46.846 1.00 84.62 197 PRO A O 1
ATOM 1364 N N . LEU A 1 198 ? 24.239 27.662 -45.858 1.00 86.25 198 LEU A N 1
ATOM 1365 C CA . LEU A 1 198 ? 24.519 27.197 -44.503 1.00 86.25 198 LEU A CA 1
ATOM 1366 C C . LEU A 1 198 ? 23.527 26.080 -44.136 1.00 86.25 198 LEU A C 1
ATOM 1368 O O . LEU A 1 198 ? 22.394 26.136 -44.631 1.00 86.25 198 LEU A O 1
ATOM 1372 N N . PRO A 1 199 ? 23.914 25.142 -43.249 1.00 86.31 199 PRO A N 1
ATOM 1373 C CA . PRO A 1 199 ? 23.045 24.050 -42.828 1.00 86.31 199 PRO A CA 1
ATOM 1374 C C . PRO A 1 199 ? 21.676 24.548 -42.342 1.00 86.31 199 PRO A C 1
ATOM 1376 O O . PRO A 1 199 ? 21.584 25.522 -41.585 1.00 86.31 199 PRO A O 1
ATOM 1379 N N . GLY A 1 200 ? 20.606 23.901 -42.802 1.00 84.19 200 GLY A N 1
ATOM 1380 C CA . GLY A 1 200 ? 19.222 24.155 -42.395 1.00 84.19 200 GLY A CA 1
ATOM 1381 C C . GLY A 1 200 ? 18.766 23.343 -41.177 1.00 84.19 200 GLY A C 1
ATOM 1382 O O . GLY A 1 200 ? 17.760 23.706 -40.557 1.00 84.19 200 GLY A O 1
ATOM 1383 N N . ILE A 1 201 ? 19.487 22.272 -40.835 1.00 87.94 201 ILE A N 1
ATOM 1384 C CA . ILE A 1 201 ? 19.297 21.482 -39.609 1.00 87.94 201 ILE A CA 1
ATOM 1385 C C . ILE A 1 201 ? 19.803 22.219 -38.352 1.00 87.94 201 ILE A C 1
ATOM 1387 O O . ILE A 1 201 ? 20.530 23.210 -38.428 1.00 87.94 201 ILE A O 1
ATOM 1391 N N . ALA A 1 202 ? 19.367 21.780 -37.168 1.00 85.50 202 ALA A N 1
ATOM 1392 C CA . ALA A 1 202 ? 19.787 22.385 -35.905 1.00 85.50 202 ALA A CA 1
ATOM 1393 C C . ALA A 1 202 ? 21.229 21.973 -35.566 1.00 85.50 202 ALA A C 1
ATOM 1395 O O . ALA A 1 202 ? 21.494 20.798 -35.344 1.00 85.50 202 ALA A O 1
ATOM 1396 N N . CYS A 1 203 ? 22.136 22.949 -35.487 1.00 82.75 203 CYS A N 1
ATOM 1397 C CA . CYS A 1 203 ? 23.566 22.720 -35.275 1.00 82.75 203 CYS A CA 1
ATOM 1398 C C . CYS A 1 203 ? 24.080 23.394 -33.999 1.00 82.75 203 CYS A C 1
ATOM 1400 O O . CYS A 1 203 ? 23.674 24.515 -33.667 1.00 82.75 203 CYS A O 1
ATOM 1402 N N . ALA A 1 204 ? 25.032 22.750 -33.324 1.00 79.69 204 ALA A N 1
ATOM 1403 C CA . ALA A 1 204 ? 25.743 23.336 -32.193 1.00 79.69 204 ALA A CA 1
ATOM 1404 C C . ALA A 1 204 ? 26.797 24.345 -32.682 1.00 79.69 204 ALA A C 1
ATOM 1406 O O . ALA A 1 204 ? 27.765 23.955 -33.324 1.00 79.69 204 ALA A O 1
ATOM 1407 N N . VAL A 1 205 ? 26.571 25.627 -32.364 1.00 82.56 205 VAL A N 1
ATOM 1408 C CA . VAL A 1 205 ? 27.461 26.786 -32.597 1.00 82.56 205 VAL A CA 1
ATOM 1409 C C . VAL A 1 205 ? 28.113 26.795 -33.988 1.00 82.56 205 VAL A C 1
ATOM 1411 O O . VAL A 1 205 ? 29.236 26.357 -34.150 1.00 82.56 205 VAL A O 1
ATOM 1414 N N . MET A 1 206 ? 27.405 27.330 -34.989 1.00 86.69 206 MET A N 1
ATOM 1415 C CA . MET A 1 206 ? 27.889 27.418 -36.376 1.00 86.69 206 MET A CA 1
ATOM 1416 C C . MET A 1 206 ? 28.379 28.805 -36.772 1.00 86.69 206 MET A C 1
ATOM 1418 O O . MET A 1 206 ? 27.766 29.820 -36.409 1.00 86.69 206 MET A O 1
ATOM 1422 N N . GLY A 1 207 ? 29.421 28.834 -37.598 1.00 84.81 207 GLY A N 1
ATOM 1423 C CA . GLY A 1 207 ? 29.900 30.013 -38.303 1.00 84.81 207 GLY A CA 1
ATOM 1424 C C . GLY A 1 207 ? 29.482 30.071 -39.774 1.00 84.81 207 GLY A C 1
ATOM 1425 O O . GLY A 1 207 ? 28.315 29.878 -40.119 1.00 84.81 207 GLY A O 1
ATOM 1426 N N . GLN A 1 208 ? 30.405 30.503 -40.639 1.00 87.88 208 GLN A N 1
ATOM 1427 C CA . GLN A 1 208 ? 30.117 30.877 -42.032 1.00 87.88 208 GLN A CA 1
ATOM 1428 C C . GLN A 1 208 ? 30.594 29.861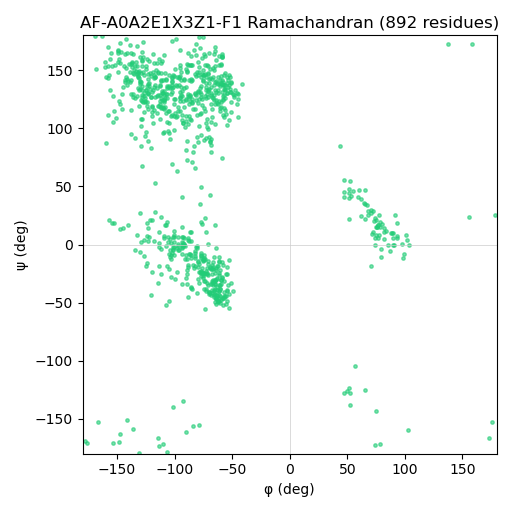 -43.074 1.00 87.88 208 GLN A C 1
ATOM 1430 O O . GLN A 1 208 ? 30.439 30.155 -44.259 1.00 87.88 208 GLN A O 1
ATOM 1435 N N . PHE A 1 209 ? 31.173 28.724 -42.662 1.00 90.75 209 PHE A N 1
ATOM 1436 C CA . PHE A 1 209 ? 31.796 27.752 -43.572 1.00 90.75 209 PHE A CA 1
ATOM 1437 C C . PHE A 1 209 ? 32.732 28.423 -44.597 1.00 90.75 209 PHE A C 1
ATOM 1439 O O . PHE A 1 209 ? 32.663 28.178 -45.797 1.00 90.75 209 PHE A O 1
ATOM 1446 N N . ALA A 1 210 ? 33.580 29.350 -44.143 1.00 90.19 210 ALA A N 1
ATOM 1447 C CA . ALA A 1 210 ? 34.490 30.047 -45.049 1.00 90.19 210 ALA A CA 1
ATOM 1448 C C . ALA A 1 210 ? 35.624 29.121 -45.511 1.00 90.19 210 ALA A C 1
ATOM 1450 O O . ALA A 1 210 ? 36.200 28.429 -44.674 1.00 90.19 210 ALA A O 1
ATOM 1451 N N . ASN A 1 211 ? 35.987 29.202 -46.797 1.00 90.25 211 ASN A N 1
ATOM 1452 C CA . ASN A 1 211 ? 37.054 28.401 -47.421 1.00 90.25 211 ASN A CA 1
ATOM 1453 C C . ASN A 1 211 ? 36.846 26.905 -47.158 1.00 90.25 211 ASN A C 1
ATOM 1455 O O . ASN A 1 211 ? 37.680 26.252 -46.530 1.00 90.25 211 ASN A O 1
ATOM 1459 N N . ASP A 1 212 ? 35.658 26.429 -47.513 1.00 91.00 212 ASP A N 1
ATOM 1460 C CA . ASP A 1 212 ? 35.227 25.075 -47.234 1.00 91.00 212 ASP A CA 1
ATOM 1461 C C . ASP A 1 212 ? 35.901 24.059 -48.149 1.00 91.00 212 ASP A C 1
ATOM 1463 O O . ASP A 1 212 ? 36.202 24.329 -49.302 1.00 91.00 212 ASP A O 1
ATOM 1467 N N . ILE A 1 213 ? 36.143 22.883 -47.591 1.00 93.00 213 ILE A N 1
ATOM 1468 C CA . ILE A 1 213 ? 36.695 21.723 -48.277 1.00 93.00 213 ILE A CA 1
ATOM 1469 C C . ILE A 1 213 ? 35.753 20.542 -48.087 1.00 93.00 213 ILE A C 1
ATOM 1471 O O . ILE A 1 213 ? 35.005 20.471 -47.101 1.00 93.00 213 ILE A O 1
ATOM 1475 N N . TRP A 1 214 ? 35.789 19.622 -49.042 1.00 94.81 214 TRP A N 1
ATOM 1476 C CA . TRP A 1 214 ? 34.833 18.533 -49.133 1.00 94.81 214 TRP A CA 1
ATOM 1477 C C . TRP A 1 214 ? 35.515 17.168 -49.145 1.00 94.81 214 TRP A C 1
ATOM 1479 O O . TRP A 1 214 ? 36.473 16.931 -49.873 1.00 94.81 214 TRP A O 1
ATOM 1489 N N . PHE A 1 215 ? 34.964 16.230 -48.388 1.00 95.00 215 PHE A N 1
ATOM 1490 C CA . PHE A 1 215 ? 35.342 14.822 -48.436 1.00 95.00 215 PHE A CA 1
ATOM 1491 C C . PHE A 1 215 ? 34.125 13.965 -48.771 1.00 95.00 215 PHE A C 1
ATOM 1493 O O . PHE A 1 215 ? 32.978 14.381 -48.573 1.00 95.00 215 PHE A O 1
ATOM 1500 N N . SER A 1 216 ? 34.354 12.765 -49.282 1.00 94.75 216 SER A N 1
ATOM 1501 C CA . SER A 1 216 ? 33.344 11.722 -49.384 1.00 94.75 216 SER A CA 1
ATOM 1502 C C . SER A 1 216 ? 33.817 10.423 -48.799 1.00 94.75 216 SER A C 1
ATOM 1504 O O . SER A 1 216 ? 35.008 10.186 -48.681 1.00 94.75 216 SER A O 1
ATOM 1506 N N . PHE A 1 217 ? 32.859 9.579 -48.457 1.00 94.88 217 PHE A N 1
ATOM 1507 C CA . PHE A 1 217 ? 33.135 8.186 -48.182 1.00 94.88 217 PHE A CA 1
ATOM 1508 C C . PHE A 1 217 ? 31.936 7.324 -48.567 1.00 94.88 217 PHE A C 1
ATOM 1510 O O . PHE A 1 217 ? 30.794 7.797 -48.640 1.00 94.88 217 PHE A O 1
ATOM 1517 N N . VAL A 1 218 ? 32.209 6.048 -48.823 1.00 94.31 218 VAL A N 1
ATOM 1518 C CA . VAL A 1 218 ? 31.202 5.012 -49.053 1.00 94.31 218 VAL A CA 1
ATOM 1519 C C . VAL A 1 218 ? 31.552 3.843 -48.139 1.00 94.31 218 VAL A C 1
ATOM 1521 O O . VAL A 1 218 ? 32.537 3.163 -48.415 1.00 94.31 218 VAL A O 1
ATOM 1524 N N . PRO A 1 219 ? 30.795 3.589 -47.061 1.00 92.25 219 PRO A N 1
ATOM 1525 C CA . PRO A 1 219 ? 31.065 2.441 -46.212 1.00 92.25 219 PRO A CA 1
ATOM 1526 C C . PRO A 1 219 ? 30.732 1.146 -46.964 1.00 92.25 219 PRO A C 1
ATOM 1528 O O . PRO A 1 219 ? 29.767 1.081 -47.734 1.00 92.25 219 PRO A O 1
ATOM 1531 N N . ASP A 1 220 ? 31.523 0.102 -46.752 1.00 90.88 220 ASP A N 1
ATOM 1532 C CA . ASP A 1 220 ? 31.346 -1.221 -47.362 1.00 90.88 220 ASP A CA 1
ATOM 1533 C C . ASP A 1 220 ? 30.351 -2.116 -46.598 1.00 90.88 220 ASP A C 1
ATOM 1535 O O . ASP A 1 220 ? 29.782 -3.052 -47.168 1.00 90.88 220 ASP A O 1
ATOM 1539 N N . GLN A 1 221 ? 30.065 -1.769 -45.345 1.00 89.81 221 GLN A N 1
ATOM 1540 C CA . GLN A 1 221 ? 29.083 -2.402 -44.464 1.00 89.81 221 GLN A CA 1
ATOM 1541 C C . GLN A 1 221 ? 28.283 -1.349 -43.671 1.00 89.81 221 GLN A C 1
ATOM 1543 O O . GLN A 1 221 ? 28.639 -0.174 -43.644 1.00 89.81 221 GLN A O 1
ATOM 1548 N N . ASN A 1 222 ? 27.157 -1.747 -43.069 1.00 86.69 222 ASN A N 1
ATOM 1549 C CA . ASN A 1 222 ? 26.361 -0.839 -42.236 1.00 86.69 222 ASN A CA 1
ATOM 1550 C C . ASN A 1 222 ? 27.112 -0.567 -40.930 1.00 86.69 222 ASN A C 1
ATOM 1552 O O . ASN A 1 222 ? 27.517 -1.521 -40.264 1.00 86.69 222 ASN A O 1
ATOM 1556 N N . MET A 1 223 ? 27.300 0.707 -40.593 1.00 88.56 223 MET A N 1
ATOM 1557 C CA . MET A 1 223 ? 28.173 1.149 -39.503 1.00 88.56 223 MET A CA 1
ATOM 1558 C C . MET A 1 223 ? 27.653 2.416 -38.821 1.00 88.56 223 MET A C 1
ATOM 1560 O O . MET A 1 223 ? 26.705 3.054 -39.284 1.00 88.56 223 MET A O 1
ATOM 1564 N N . VAL A 1 224 ? 28.326 2.786 -37.738 1.00 86.69 224 VAL A N 1
ATOM 1565 C CA . VAL A 1 224 ? 28.252 4.089 -37.074 1.00 86.69 224 VAL A CA 1
ATOM 1566 C C . VAL A 1 224 ? 29.520 4.860 -37.389 1.00 86.69 224 VAL A C 1
ATOM 1568 O O . VAL A 1 224 ? 30.611 4.296 -37.326 1.00 86.69 224 VAL A O 1
ATOM 1571 N N . ALA A 1 225 ? 29.373 6.139 -37.727 1.00 90.31 225 ALA A N 1
ATOM 1572 C CA . ALA A 1 225 ? 30.481 7.051 -37.957 1.00 90.31 225 ALA A CA 1
ATOM 1573 C C . ALA A 1 225 ? 30.579 8.098 -36.833 1.00 90.31 225 ALA A C 1
ATOM 1575 O O . ALA A 1 225 ? 29.640 8.867 -36.598 1.00 90.31 225 ALA A O 1
ATOM 1576 N N . GLU A 1 226 ? 31.745 8.183 -36.189 1.00 91.38 226 GLU A N 1
ATOM 1577 C CA . GLU A 1 226 ? 32.194 9.374 -35.458 1.00 91.38 226 GLU A CA 1
ATOM 1578 C C . GLU A 1 226 ? 33.091 10.201 -36.386 1.00 91.38 226 GLU A C 1
ATOM 1580 O O . GLU A 1 226 ? 34.064 9.695 -36.939 1.00 91.38 226 GLU A O 1
ATOM 1585 N N . ILE A 1 227 ? 32.791 11.490 -36.557 1.00 95.44 227 ILE A N 1
ATOM 1586 C CA . ILE A 1 227 ? 33.539 12.389 -37.443 1.00 95.44 227 ILE A CA 1
ATOM 1587 C C . ILE A 1 227 ? 33.993 13.609 -36.649 1.00 95.44 227 ILE A C 1
ATOM 1589 O O . ILE A 1 227 ? 33.178 14.334 -36.074 1.00 95.44 227 ILE A O 1
ATOM 1593 N N . ARG A 1 228 ? 35.301 13.876 -36.636 1.00 94.44 228 ARG A N 1
ATOM 1594 C CA . ARG A 1 228 ? 35.886 14.978 -35.862 1.00 94.44 228 ARG A CA 1
ATOM 1595 C C . ARG A 1 228 ? 37.031 15.674 -36.577 1.00 94.44 228 ARG A C 1
ATOM 1597 O O . ARG A 1 228 ? 37.778 15.060 -37.328 1.00 94.44 228 ARG A O 1
ATOM 1604 N N . THR A 1 229 ? 37.218 16.950 -36.263 1.00 96.44 229 THR A N 1
ATOM 1605 C CA . THR A 1 229 ? 38.341 17.776 -36.747 1.00 96.44 229 THR A CA 1
ATOM 1606 C C . THR A 1 229 ? 39.381 18.043 -35.654 1.00 96.44 229 THR A C 1
ATOM 1608 O O . THR A 1 229 ? 40.138 19.010 -35.730 1.00 96.44 229 THR A O 1
ATOM 1611 N N . CYS A 1 230 ? 39.381 17.224 -34.596 1.00 94.50 230 CYS A N 1
ATOM 1612 C CA . CYS A 1 230 ? 40.278 17.348 -33.451 1.00 94.50 230 CYS A CA 1
ATOM 1613 C C . CYS A 1 230 ? 41.739 17.112 -33.863 1.00 94.50 230 CYS A C 1
ATOM 1615 O O . CYS A 1 230 ? 42.181 15.977 -34.016 1.00 94.50 230 CYS A O 1
ATOM 1617 N N . ASP A 1 231 ? 42.499 18.196 -33.974 1.00 93.50 231 ASP A N 1
ATOM 1618 C CA . ASP A 1 231 ? 43.931 18.198 -34.248 1.00 93.50 231 ASP A CA 1
ATOM 1619 C C . ASP A 1 231 ? 44.557 19.413 -33.532 1.00 93.50 231 ASP A C 1
ATOM 1621 O O . ASP A 1 231 ? 44.177 20.551 -33.809 1.00 93.50 231 ASP A O 1
ATOM 1625 N N . PRO A 1 232 ? 45.527 19.230 -32.614 1.00 90.12 232 PRO A N 1
ATOM 1626 C CA . PRO A 1 232 ? 46.113 20.325 -31.837 1.00 90.12 232 PRO A CA 1
ATOM 1627 C C . PRO A 1 232 ? 46.674 21.498 -32.664 1.00 90.12 232 PRO A C 1
ATOM 1629 O O . PRO A 1 232 ? 46.904 22.579 -32.107 1.00 90.12 232 PRO A O 1
ATOM 1632 N N . LEU A 1 233 ? 46.959 21.286 -33.954 1.00 87.06 233 LEU A N 1
ATOM 1633 C CA . LEU A 1 233 ? 47.495 22.291 -34.874 1.00 87.06 233 LEU A CA 1
ATOM 1634 C C . LEU A 1 233 ? 46.442 22.899 -35.813 1.00 87.06 233 LEU A C 1
ATOM 1636 O O . LEU A 1 233 ? 46.776 23.840 -36.542 1.00 87.06 233 LEU A O 1
ATOM 1640 N N . ALA A 1 234 ? 45.205 22.401 -35.782 1.00 91.31 234 ALA A N 1
ATOM 1641 C CA . ALA A 1 234 ? 44.125 22.855 -36.646 1.00 91.31 234 ALA A CA 1
ATOM 1642 C C . ALA A 1 234 ? 43.535 24.212 -36.235 1.00 91.31 234 ALA A C 1
ATOM 1644 O O . ALA A 1 234 ? 43.972 24.876 -35.287 1.00 91.31 234 ALA A O 1
ATOM 1645 N N . TRP A 1 235 ? 42.563 24.669 -37.022 1.00 93.69 235 TRP A N 1
ATOM 1646 C CA . TRP A 1 235 ? 41.872 25.940 -36.837 1.00 93.69 235 TRP A CA 1
ATOM 1647 C C . TRP A 1 235 ? 40.441 25.730 -36.313 1.00 93.69 235 TRP A C 1
ATOM 1649 O O . TRP A 1 235 ? 40.017 24.610 -36.053 1.00 93.69 235 TRP A O 1
ATOM 1659 N N . ASP A 1 236 ? 39.731 26.841 -36.137 1.00 93.75 236 ASP A N 1
ATOM 1660 C CA . ASP A 1 236 ? 38.322 26.920 -35.739 1.00 93.75 236 ASP A CA 1
ATOM 1661 C C . ASP A 1 236 ? 37.408 26.442 -36.885 1.00 93.75 236 ASP A C 1
ATOM 1663 O O . ASP A 1 236 ? 37.203 27.163 -37.877 1.00 93.75 236 ASP A O 1
ATOM 1667 N N . THR A 1 237 ? 36.955 25.194 -36.785 1.00 95.25 237 THR A N 1
ATOM 1668 C CA . THR A 1 237 ? 36.256 24.467 -37.852 1.00 95.25 237 THR A CA 1
ATOM 1669 C C . THR A 1 237 ? 34.751 24.434 -37.619 1.00 95.25 237 THR A C 1
ATOM 1671 O O . THR A 1 237 ? 34.306 24.259 -36.495 1.00 95.25 237 THR A O 1
ATOM 1674 N N . ASP A 1 238 ? 33.980 24.479 -38.702 1.00 94.25 238 ASP A N 1
ATOM 1675 C CA . ASP A 1 238 ? 32.581 24.057 -38.746 1.00 94.25 238 ASP A CA 1
ATOM 1676 C C . ASP A 1 238 ? 32.466 22.803 -39.626 1.00 94.25 238 ASP A C 1
ATOM 1678 O O . ASP A 1 238 ? 33.042 22.760 -40.718 1.00 94.25 238 ASP A O 1
ATOM 1682 N N . LEU A 1 239 ? 31.687 21.815 -39.188 1.00 95.88 239 LEU A N 1
ATOM 1683 C CA . LEU A 1 239 ? 31.487 20.527 -39.856 1.00 95.88 239 LEU A CA 1
ATOM 1684 C C . LEU A 1 239 ? 30.002 20.287 -40.138 1.00 95.88 239 LEU A C 1
ATOM 1686 O O . LEU A 1 239 ? 29.153 20.512 -39.272 1.00 95.88 239 LEU A O 1
ATOM 1690 N N . VAL A 1 240 ? 29.690 19.775 -41.328 1.00 96.00 240 VAL A N 1
ATOM 1691 C CA . VAL A 1 240 ? 28.370 19.224 -41.668 1.00 96.00 240 VAL A CA 1
ATOM 1692 C C . VAL A 1 240 ? 28.523 17.990 -42.552 1.00 96.00 240 VAL A C 1
ATOM 1694 O O . VAL A 1 240 ? 29.390 17.946 -43.426 1.00 96.00 240 VAL A O 1
ATOM 1697 N N . VAL A 1 241 ? 27.669 16.994 -42.326 1.00 97.19 241 VAL A N 1
ATOM 1698 C CA . VAL A 1 241 ? 27.653 15.733 -43.072 1.00 97.19 241 VAL A CA 1
ATOM 1699 C C . VAL A 1 241 ? 26.328 15.581 -43.808 1.00 97.19 241 VAL A C 1
ATOM 1701 O O . VAL A 1 241 ? 25.259 15.857 -43.253 1.00 97.19 241 VAL A O 1
ATOM 1704 N N . TYR A 1 242 ? 26.407 15.129 -45.056 1.00 96.75 242 TYR A N 1
ATOM 1705 C CA . TYR A 1 242 ? 25.268 14.887 -45.928 1.00 96.75 242 TYR A CA 1
ATOM 1706 C C . TYR A 1 242 ? 25.206 13.431 -46.391 1.00 96.75 242 TYR A C 1
ATOM 1708 O O . TYR A 1 242 ? 26.236 12.811 -46.652 1.00 96.75 242 TYR A O 1
ATOM 1716 N N . GLU A 1 243 ? 23.991 12.929 -46.595 1.00 96.94 243 GLU A N 1
ATOM 1717 C CA . GLU A 1 243 ? 23.726 11.750 -47.421 1.00 96.94 243 GLU A CA 1
ATOM 1718 C C . GLU A 1 243 ? 23.565 12.179 -48.889 1.00 96.94 243 GLU A C 1
ATOM 1720 O O . GLU A 1 243 ? 22.750 13.056 -49.201 1.00 96.94 243 GLU A O 1
ATOM 1725 N N . ASP A 1 244 ? 24.303 11.547 -49.801 1.00 94.56 244 ASP A N 1
ATOM 1726 C CA . ASP A 1 244 ? 24.237 11.780 -51.247 1.00 94.56 244 ASP A CA 1
ATOM 1727 C C . ASP A 1 244 ? 24.060 10.457 -52.020 1.00 94.56 244 ASP A C 1
ATOM 1729 O O . ASP A 1 244 ? 24.931 10.033 -52.786 1.00 94.56 244 ASP A O 1
ATOM 1733 N N . PRO A 1 245 ? 22.907 9.778 -51.885 1.00 89.75 245 PRO A N 1
ATOM 1734 C CA . PRO A 1 245 ? 22.697 8.462 -52.490 1.00 89.75 245 PRO A CA 1
ATOM 1735 C C . PRO A 1 245 ? 22.666 8.507 -54.028 1.00 89.75 245 PRO A C 1
ATOM 1737 O O . PRO A 1 245 ? 22.730 7.472 -54.693 1.00 89.75 245 PRO A O 1
ATOM 1740 N N . THR A 1 246 ? 22.521 9.699 -54.616 1.00 90.19 246 THR A N 1
ATOM 1741 C CA . THR A 1 246 ? 22.459 9.908 -56.069 1.00 90.19 246 THR A CA 1
ATOM 1742 C C . THR A 1 246 ? 23.758 10.418 -56.676 1.00 90.19 246 THR A C 1
ATOM 1744 O O . THR A 1 246 ? 23.829 10.533 -57.903 1.00 90.19 246 THR A O 1
ATOM 1747 N N . ASN A 1 247 ? 24.767 10.694 -55.847 1.00 86.44 247 ASN A N 1
ATOM 1748 C CA . ASN A 1 247 ? 26.008 11.343 -56.248 1.00 86.44 247 ASN A CA 1
ATOM 1749 C C . ASN A 1 247 ? 25.761 12.678 -56.991 1.00 86.44 247 ASN A C 1
ATOM 1751 O O . ASN A 1 247 ? 26.350 12.950 -58.043 1.00 86.44 247 ASN A O 1
ATOM 1755 N N . ASP A 1 248 ? 24.799 13.458 -56.491 1.00 89.50 248 ASP A N 1
ATOM 1756 C CA . ASP A 1 248 ? 24.359 14.749 -57.014 1.00 89.50 248 ASP A CA 1
ATOM 1757 C C . ASP A 1 248 ? 24.350 15.771 -55.871 1.00 89.50 248 ASP A C 1
ATOM 1759 O O . ASP A 1 248 ? 23.393 15.865 -55.101 1.00 89.50 248 ASP A O 1
ATOM 1763 N N . CYS A 1 249 ? 25.387 16.609 -55.836 1.00 88.94 249 CYS A N 1
ATOM 1764 C CA . CYS A 1 249 ? 25.577 17.687 -54.862 1.00 88.94 249 CYS A CA 1
ATOM 1765 C C . CYS A 1 249 ? 24.392 18.661 -54.727 1.00 88.94 249 CYS A C 1
ATOM 1767 O O . CYS A 1 249 ? 24.346 19.456 -53.794 1.00 88.94 249 CYS A O 1
ATOM 1769 N N . THR A 1 250 ? 23.424 18.643 -55.649 1.00 87.94 250 THR A N 1
ATOM 1770 C CA . THR A 1 250 ? 22.225 19.492 -55.573 1.00 87.94 250 THR A CA 1
ATOM 1771 C C . THR A 1 250 ? 21.021 18.821 -54.906 1.00 87.94 250 THR A C 1
ATOM 1773 O O . THR A 1 250 ? 20.015 19.492 -54.662 1.00 87.94 250 THR A O 1
ATOM 1776 N N . ALA A 1 251 ? 21.106 17.520 -54.617 1.00 88.06 251 ALA A N 1
ATOM 1777 C CA . ALA A 1 251 ? 20.018 16.690 -54.098 1.00 88.06 251 ALA A CA 1
ATOM 1778 C C . ALA A 1 251 ? 20.366 15.986 -52.770 1.00 88.06 251 ALA A C 1
ATOM 1780 O O . ALA A 1 251 ? 19.697 15.024 -52.396 1.00 88.06 251 ALA A O 1
ATOM 1781 N N . MET A 1 252 ? 21.392 16.471 -52.069 1.00 93.25 252 MET A N 1
ATOM 1782 C CA . MET A 1 252 ? 21.867 15.904 -50.807 1.00 93.25 252 MET A CA 1
ATOM 1783 C C . MET A 1 252 ? 20.912 16.174 -49.636 1.00 93.25 252 MET A C 1
ATOM 1785 O O . MET A 1 252 ? 20.187 17.174 -49.625 1.00 93.25 252 MET A O 1
ATOM 1789 N N . THR A 1 253 ? 20.964 15.308 -48.624 1.00 94.31 253 THR A N 1
ATOM 1790 C CA . THR A 1 253 ? 20.220 15.466 -47.364 1.00 94.31 253 THR A CA 1
ATOM 1791 C C . THR A 1 253 ? 21.189 15.749 -46.223 1.00 94.31 253 THR A C 1
ATOM 1793 O O . THR A 1 253 ? 22.109 14.974 -46.004 1.00 94.31 253 THR A O 1
ATOM 1796 N N . GLU A 1 254 ? 20.997 16.849 -45.494 1.00 94.44 254 GLU A N 1
ATOM 1797 C CA . GLU A 1 254 ? 21.777 17.176 -44.290 1.00 94.44 254 GLU A CA 1
ATOM 1798 C C . GLU A 1 254 ? 21.445 16.201 -43.151 1.00 94.44 254 GLU A C 1
ATOM 1800 O O . GLU A 1 254 ? 20.267 16.031 -42.827 1.00 94.44 254 GLU A O 1
ATOM 1805 N N . LEU A 1 255 ? 22.466 15.591 -42.538 1.00 93.69 255 LEU A N 1
ATOM 1806 C CA . LEU A 1 255 ? 22.297 14.608 -41.461 1.00 93.69 255 LEU A CA 1
ATOM 1807 C C . LEU A 1 255 ? 22.706 15.159 -40.091 1.00 93.69 255 LEU A C 1
ATOM 1809 O O . LEU A 1 255 ? 21.929 15.089 -39.144 1.00 93.69 255 LEU A O 1
ATOM 1813 N N . ALA A 1 256 ? 23.914 15.719 -39.986 1.00 93.81 256 ALA A N 1
ATOM 1814 C CA . ALA A 1 256 ? 24.485 16.173 -38.719 1.00 93.81 256 ALA A CA 1
ATOM 1815 C C . ALA A 1 256 ? 25.479 17.326 -38.919 1.00 93.81 256 ALA A C 1
ATOM 1817 O O . ALA A 1 256 ? 26.069 17.468 -39.991 1.00 93.81 256 ALA A O 1
ATOM 1818 N N . CYS A 1 257 ? 25.665 18.156 -37.890 1.00 94.94 257 CYS A N 1
ATOM 1819 C CA . CYS A 1 257 ? 26.545 19.327 -37.928 1.00 94.94 257 CYS A CA 1
ATOM 1820 C C . CYS A 1 257 ? 27.020 19.764 -36.532 1.00 94.94 257 CYS A C 1
ATOM 1822 O O . CYS A 1 257 ? 26.267 19.701 -35.557 1.00 94.94 257 CYS A O 1
ATOM 1824 N N . ASN A 1 258 ? 28.253 20.268 -36.442 1.00 94.75 258 ASN A N 1
ATOM 1825 C CA . ASN A 1 258 ? 28.864 20.748 -35.197 1.00 94.75 258 ASN A CA 1
ATOM 1826 C C . ASN A 1 258 ? 30.013 21.731 -35.480 1.00 94.75 258 ASN A C 1
ATOM 1828 O O . ASN A 1 258 ? 30.720 21.553 -36.468 1.00 94.75 258 ASN A O 1
ATOM 1832 N N . GLY A 1 259 ? 30.176 22.772 -34.657 1.00 92.69 259 GLY A N 1
ATOM 1833 C CA . GLY A 1 259 ? 31.248 23.771 -34.806 1.00 92.69 259 GLY A CA 1
ATOM 1834 C C . GLY A 1 259 ? 32.157 23.850 -33.586 1.00 92.69 259 GLY A C 1
ATOM 1835 O O . GLY A 1 259 ? 33.369 23.792 -33.730 1.00 92.69 259 GLY A O 1
ATOM 1836 N N . ASP A 1 260 ? 31.580 23.838 -32.380 1.00 92.69 260 ASP A N 1
ATOM 1837 C CA . ASP A 1 260 ? 32.340 23.937 -31.129 1.00 92.69 260 ASP A CA 1
ATOM 1838 C C . ASP A 1 260 ? 32.075 22.744 -30.199 1.00 92.69 260 ASP A C 1
ATOM 1840 O O . ASP A 1 260 ? 31.202 22.799 -29.325 1.00 92.69 260 ASP A O 1
ATOM 1844 N N . SER A 1 261 ? 32.855 21.676 -30.334 1.00 91.12 261 SER A N 1
ATOM 1845 C CA . SER A 1 261 ? 32.871 20.575 -29.370 1.00 91.12 261 SER A CA 1
ATOM 1846 C C . SER A 1 261 ? 33.867 20.820 -28.231 1.00 91.12 261 SER A C 1
ATOM 1848 O O . SER A 1 261 ? 34.852 21.556 -28.343 1.00 91.12 261 SER A O 1
ATOM 1850 N N . THR A 1 262 ? 33.597 20.195 -27.086 1.00 88.31 262 THR A N 1
ATOM 1851 C CA . THR A 1 262 ? 34.437 20.256 -25.879 1.00 88.31 262 THR A CA 1
ATOM 1852 C C . THR A 1 262 ? 34.697 18.884 -25.260 1.00 88.31 262 THR A C 1
ATOM 1854 O O . THR A 1 262 ? 35.213 18.819 -24.147 1.00 88.31 262 THR A O 1
ATOM 1857 N N . VAL A 1 263 ? 34.305 17.809 -25.945 1.00 83.25 263 VAL A N 1
ATOM 1858 C CA . VAL A 1 263 ? 34.301 16.434 -25.421 1.00 83.25 263 VAL A CA 1
ATOM 1859 C C . VAL A 1 263 ? 35.722 15.869 -25.314 1.00 83.25 263 VAL A C 1
ATOM 1861 O O . VAL A 1 263 ? 36.182 15.484 -24.243 1.00 83.25 263 VAL A O 1
ATOM 1864 N N . LEU A 1 264 ? 36.450 15.885 -26.423 1.00 83.00 264 LEU A N 1
ATOM 1865 C CA . LEU A 1 264 ? 37.797 15.353 -26.566 1.00 83.00 264 LEU A CA 1
ATOM 1866 C C . LEU A 1 264 ? 38.875 16.295 -26.014 1.00 83.00 264 LEU A C 1
ATOM 1868 O O . LEU A 1 264 ? 38.789 17.526 -26.094 1.00 83.00 264 LEU A O 1
ATOM 1872 N N . THR A 1 265 ? 39.932 15.691 -25.468 1.00 86.06 265 THR A N 1
ATOM 1873 C CA . THR A 1 265 ? 41.103 16.397 -24.932 1.00 86.06 265 THR A CA 1
ATOM 1874 C C . THR A 1 265 ? 42.258 16.389 -25.933 1.00 86.06 265 THR A C 1
ATOM 1876 O O . THR A 1 265 ? 42.391 15.474 -26.734 1.00 86.06 265 THR A O 1
ATOM 1879 N N . GLY A 1 266 ? 43.114 17.415 -25.898 1.00 86.81 266 GLY A N 1
ATOM 1880 C CA . GLY A 1 266 ? 44.259 17.530 -26.815 1.00 86.81 266 GLY A CA 1
ATOM 1881 C C . GLY A 1 266 ? 43.954 18.202 -28.159 1.00 86.81 266 GLY A C 1
ATOM 1882 O O . GLY A 1 266 ? 44.891 18.492 -28.893 1.00 86.81 266 GLY A O 1
ATOM 1883 N N . CYS A 1 267 ? 42.694 18.524 -28.446 1.00 92.31 267 CYS A N 1
ATOM 1884 C CA . CYS A 1 267 ? 42.286 19.225 -29.664 1.00 92.31 267 CYS A CA 1
ATOM 1885 C C . CYS A 1 267 ? 42.647 20.719 -29.647 1.00 92.31 267 CYS A C 1
ATOM 1887 O O . CYS A 1 267 ? 42.880 21.323 -28.589 1.00 92.31 267 CYS A O 1
ATOM 1889 N N . GLN A 1 268 ? 42.616 21.342 -30.825 1.00 93.75 268 GLN A N 1
ATOM 1890 C CA . GLN A 1 268 ? 42.553 22.792 -30.940 1.00 93.75 268 GLN A CA 1
ATOM 1891 C C . GLN A 1 268 ? 41.263 23.343 -30.300 1.00 93.75 268 GLN A C 1
ATOM 1893 O O . GLN A 1 268 ? 40.253 22.642 -30.215 1.00 93.75 268 GLN A O 1
ATOM 1898 N N . PRO A 1 269 ? 41.253 24.607 -29.848 1.00 90.88 269 PRO A N 1
ATOM 1899 C CA . PRO A 1 269 ? 40.008 25.273 -29.477 1.00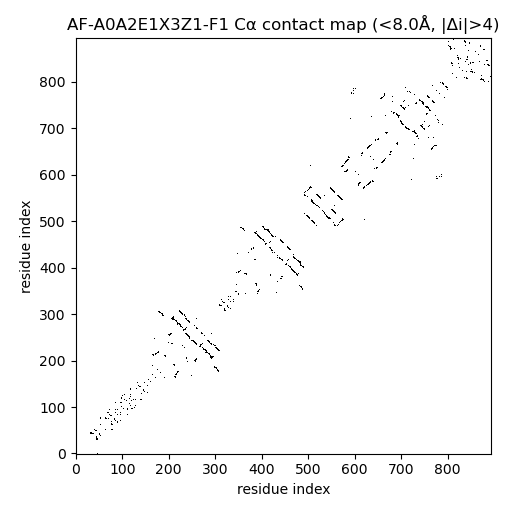 90.88 269 PRO A CA 1
ATOM 1900 C C . PRO A 1 269 ? 39.040 25.324 -30.667 1.00 90.88 269 PRO A C 1
ATOM 1902 O O . PRO A 1 269 ? 39.483 25.679 -31.757 1.00 90.88 269 PRO A O 1
ATOM 1905 N N . PHE A 1 270 ? 37.746 25.074 -30.425 1.00 92.75 270 PHE A N 1
ATOM 1906 C CA . PHE A 1 270 ? 36.677 25.202 -31.436 1.00 92.75 270 PHE A CA 1
ATOM 1907 C C . PHE A 1 270 ? 36.814 24.186 -32.584 1.00 92.75 270 PHE A C 1
ATOM 1909 O O . PHE A 1 270 ? 36.796 24.521 -33.765 1.00 92.75 270 PHE A O 1
ATOM 1916 N N . TYR A 1 271 ? 37.055 22.926 -32.220 1.00 94.75 271 TYR A N 1
ATOM 1917 C CA . TYR A 1 271 ? 37.000 21.817 -33.166 1.00 94.75 271 TYR A CA 1
ATOM 1918 C C . TYR A 1 271 ? 35.565 21.309 -33.281 1.00 94.75 271 TYR A C 1
ATOM 1920 O O . TYR A 1 271 ? 34.783 21.392 -32.334 1.00 94.75 271 TYR A O 1
ATOM 1928 N N . SER A 1 272 ? 35.253 20.705 -34.415 1.00 95.94 272 SER A N 1
ATOM 1929 C CA . SER A 1 272 ? 33.958 20.110 -34.688 1.00 95.94 272 SER A CA 1
ATOM 1930 C C . SER A 1 272 ? 33.949 18.619 -34.380 1.00 95.94 272 SER A C 1
ATOM 1932 O O . SER A 1 272 ? 34.930 17.914 -34.634 1.00 95.94 272 SER A O 1
ATOM 1934 N N . HIS A 1 273 ? 32.817 18.122 -33.887 1.00 94.25 273 HIS A N 1
ATOM 1935 C CA . HIS A 1 273 ? 32.624 16.711 -33.555 1.00 94.25 273 HIS A CA 1
ATOM 1936 C C . HIS A 1 273 ? 31.174 16.283 -33.773 1.00 94.25 273 HIS A C 1
ATOM 1938 O O . HIS A 1 273 ? 30.253 16.878 -33.215 1.00 94.25 273 HIS A O 1
ATOM 1944 N N . ILE A 1 274 ? 30.982 15.257 -34.592 1.00 92.69 274 ILE A N 1
ATOM 1945 C CA . ILE A 1 274 ? 29.720 14.549 -34.786 1.00 92.69 274 ILE A CA 1
ATOM 1946 C C . ILE A 1 274 ? 29.936 13.127 -34.279 1.00 92.69 274 ILE A C 1
ATOM 1948 O O . ILE A 1 274 ? 30.884 12.464 -34.692 1.00 92.69 274 ILE A O 1
ATOM 1952 N N . GLN A 1 275 ? 29.055 12.676 -33.394 1.00 85.69 275 GLN A N 1
ATOM 1953 C CA . GLN A 1 275 ? 29.022 11.310 -32.880 1.00 85.69 275 GLN A CA 1
ATOM 1954 C C . GLN A 1 275 ? 27.720 10.642 -33.341 1.00 85.69 275 GLN A C 1
ATOM 1956 O O . GLN A 1 275 ? 26.745 11.344 -33.627 1.00 85.69 275 GLN A O 1
ATOM 1961 N N . PHE A 1 276 ? 27.721 9.309 -33.407 1.00 76.44 276 PHE A N 1
ATOM 1962 C CA . PHE A 1 276 ? 26.519 8.486 -33.602 1.00 76.44 276 PHE A CA 1
ATOM 1963 C C . PHE A 1 276 ? 25.813 8.665 -34.959 1.00 76.44 276 PHE A C 1
ATOM 1965 O O . PHE A 1 276 ? 24.588 8.601 -35.057 1.00 76.44 276 PHE A O 1
ATOM 1972 N N . LEU A 1 277 ? 26.564 8.904 -36.045 1.00 87.94 277 LEU A N 1
ATOM 1973 C CA . LEU A 1 277 ? 25.966 9.003 -37.378 1.00 87.94 277 LEU A CA 1
ATOM 1974 C C . LEU A 1 277 ? 25.823 7.613 -38.013 1.00 87.94 277 LEU A C 1
ATOM 1976 O O . LEU A 1 277 ? 26.808 7.044 -38.477 1.00 87.94 277 LEU A O 1
ATOM 1980 N N . SER A 1 278 ? 24.602 7.083 -38.098 1.00 88.50 278 SER A N 1
ATOM 1981 C CA . SER A 1 278 ? 24.350 5.824 -38.811 1.00 88.50 278 SER A CA 1
ATOM 1982 C C . SER A 1 278 ? 24.619 5.972 -40.311 1.00 88.50 278 SER A C 1
ATOM 1984 O O . SER A 1 278 ? 24.080 6.867 -40.971 1.00 88.50 278 SER A O 1
ATOM 1986 N N . VAL A 1 279 ? 25.415 5.058 -40.865 1.00 90.62 279 VAL A N 1
ATOM 1987 C CA . VAL A 1 279 ? 25.798 5.053 -42.278 1.00 90.62 279 VAL A CA 1
ATOM 1988 C C . VAL A 1 279 ? 25.580 3.680 -42.911 1.00 90.62 279 VAL A C 1
ATOM 1990 O O . VAL A 1 279 ? 25.916 2.636 -42.356 1.00 90.62 279 VAL A O 1
ATOM 1993 N N . ASN A 1 280 ? 24.974 3.677 -44.096 1.00 92.81 280 ASN A N 1
ATOM 1994 C CA . ASN A 1 280 ? 24.532 2.467 -44.781 1.00 92.81 280 ASN A CA 1
ATOM 1995 C C . ASN A 1 280 ? 25.532 2.025 -45.846 1.00 92.81 280 ASN A C 1
ATOM 1997 O O . ASN A 1 280 ? 25.965 2.834 -46.673 1.00 92.81 280 ASN A O 1
ATOM 2001 N N . ALA A 1 281 ? 25.788 0.717 -45.900 1.00 92.62 281 ALA A N 1
ATOM 2002 C CA . ALA A 1 281 ? 26.653 0.089 -46.888 1.00 92.62 281 ALA A CA 1
ATOM 2003 C C . ALA A 1 281 ? 26.304 0.535 -48.319 1.00 92.62 281 ALA A C 1
ATOM 2005 O O . ALA A 1 281 ? 25.147 0.466 -48.752 1.00 92.62 281 ALA A O 1
ATOM 2006 N N . GLY A 1 282 ? 27.309 0.971 -49.075 1.00 89.12 282 GLY A N 1
ATOM 2007 C CA . GLY A 1 282 ? 27.172 1.381 -50.472 1.00 89.12 282 GLY A CA 1
ATOM 2008 C C . GLY A 1 282 ? 26.485 2.733 -50.699 1.00 89.12 282 GLY A C 1
ATOM 2009 O O . GLY A 1 282 ? 26.251 3.089 -51.856 1.00 89.12 282 GLY A O 1
ATOM 2010 N N . THR A 1 283 ? 26.159 3.484 -49.642 1.00 94.50 283 THR A N 1
ATOM 2011 C CA . THR A 1 283 ? 25.611 4.847 -49.742 1.00 94.50 283 THR A CA 1
ATOM 2012 C C . THR A 1 283 ? 26.742 5.871 -49.695 1.00 94.50 283 THR A C 1
ATOM 2014 O O . THR A 1 283 ? 27.640 5.757 -48.872 1.00 94.50 283 THR A O 1
ATOM 2017 N N . THR A 1 284 ? 26.727 6.871 -50.580 1.00 95.44 284 THR A N 1
ATOM 2018 C CA . THR A 1 284 ? 27.735 7.942 -50.563 1.00 95.44 284 THR A CA 1
ATOM 2019 C C . THR A 1 284 ? 27.366 9.007 -49.541 1.00 95.44 284 THR A C 1
ATOM 2021 O O . THR A 1 284 ? 26.259 9.543 -49.571 1.00 95.44 284 THR A O 1
ATOM 2024 N N . TYR A 1 285 ? 28.322 9.346 -48.682 1.00 97.19 285 TYR A N 1
ATOM 2025 C CA . TYR A 1 285 ? 28.230 10.442 -47.726 1.00 97.19 285 TYR A CA 1
ATOM 2026 C C . TYR A 1 285 ? 29.213 11.548 -48.108 1.00 97.19 285 TYR A C 1
ATOM 2028 O O . TYR A 1 285 ? 30.273 11.279 -48.678 1.00 97.19 285 TYR A O 1
ATOM 2036 N N . ARG A 1 286 ? 28.854 12.803 -47.820 1.00 96.00 286 ARG A N 1
ATOM 2037 C CA . ARG A 1 286 ? 29.690 13.989 -48.059 1.00 96.00 286 ARG A CA 1
ATOM 2038 C C . ARG A 1 286 ? 29.968 14.699 -46.746 1.00 96.00 286 ARG A C 1
ATOM 2040 O O . ARG A 1 286 ? 29.037 14.988 -46.003 1.00 96.00 286 ARG A O 1
ATOM 2047 N N . ILE A 1 287 ? 31.224 15.028 -46.489 1.00 96.94 287 ILE A N 1
ATOM 2048 C CA . ILE A 1 287 ? 31.656 15.813 -45.337 1.00 96.94 287 ILE A CA 1
ATOM 2049 C C . ILE A 1 287 ? 32.086 17.180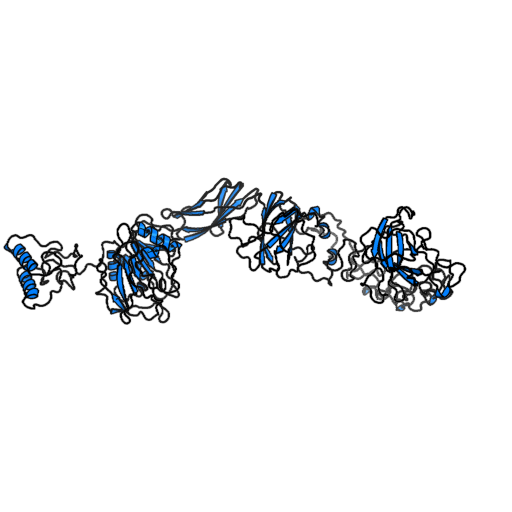 -45.853 1.00 96.94 287 ILE A C 1
ATOM 2051 O O . ILE A 1 287 ? 32.976 17.266 -46.692 1.00 96.94 287 ILE A O 1
ATOM 2055 N N . ARG A 1 288 ? 31.474 18.250 -45.353 1.00 95.44 288 ARG A N 1
ATOM 2056 C CA . ARG A 1 288 ? 31.898 19.625 -45.626 1.00 95.44 288 ARG A CA 1
ATOM 2057 C C . ARG A 1 288 ? 32.510 20.206 -44.367 1.00 95.44 288 ARG A C 1
ATOM 2059 O O . ARG A 1 288 ? 31.876 20.187 -43.310 1.00 95.44 288 ARG A O 1
ATOM 2066 N N . ILE A 1 289 ? 33.706 20.762 -44.503 1.00 95.44 289 ILE A N 1
ATOM 2067 C CA . ILE A 1 289 ? 34.447 21.378 -43.404 1.00 95.44 289 ILE A CA 1
ATOM 2068 C C . ILE A 1 289 ? 34.817 22.790 -43.819 1.00 95.44 289 ILE A C 1
ATOM 2070 O O . ILE A 1 289 ? 35.482 22.975 -44.829 1.00 95.44 289 ILE A O 1
ATOM 2074 N N . GLY A 1 290 ? 34.402 23.790 -43.053 1.00 93.12 290 GLY A N 1
ATOM 2075 C CA . GLY A 1 290 ? 34.756 25.186 -43.303 1.00 93.12 290 GLY A CA 1
ATOM 2076 C C . GLY A 1 290 ? 35.264 25.873 -42.046 1.00 93.12 290 GLY A C 1
ATOM 2077 O O . GLY A 1 290 ? 35.385 25.264 -40.991 1.00 93.12 290 GLY A O 1
ATOM 2078 N N . SER A 1 291 ? 35.599 27.157 -42.145 1.00 93.19 291 SER A N 1
ATOM 2079 C CA . SER A 1 291 ? 35.942 27.961 -40.968 1.00 93.19 291 SER A CA 1
ATOM 2080 C C . SER A 1 291 ? 34.753 28.739 -40.410 1.00 93.19 291 SER A C 1
ATOM 2082 O O . SER A 1 291 ? 33.949 29.286 -41.177 1.00 93.19 291 SER A O 1
ATOM 2084 N N . TYR A 1 292 ? 34.750 28.945 -39.089 1.00 91.56 292 TYR A N 1
ATOM 2085 C CA . TYR A 1 292 ? 33.749 29.773 -38.411 1.00 91.56 292 TYR A CA 1
ATOM 2086 C C . TYR A 1 292 ? 33.686 31.216 -38.950 1.00 91.56 292 TYR A C 1
ATOM 2088 O O . TYR A 1 292 ? 32.615 31.805 -39.146 1.00 91.56 292 TYR A O 1
ATOM 2096 N N . GLY A 1 293 ? 34.851 31.814 -39.223 1.00 86.38 293 GLY A N 1
ATOM 2097 C CA . GLY A 1 293 ? 34.990 33.210 -39.648 1.00 86.38 293 GLY A CA 1
ATOM 2098 C C . GLY A 1 293 ? 35.525 33.395 -41.070 1.00 86.38 293 GLY A C 1
ATOM 2099 O O . GLY A 1 293 ? 36.397 32.666 -41.530 1.00 86.38 293 GLY A O 1
ATOM 2100 N N . LEU A 1 294 ? 35.079 34.459 -41.753 1.00 85.88 294 LEU A N 1
ATOM 2101 C CA . LEU A 1 294 ? 35.588 34.821 -43.085 1.00 85.88 294 LEU A CA 1
ATOM 2102 C C . LEU A 1 294 ? 37.104 35.047 -43.089 1.00 85.88 294 LEU A C 1
ATOM 2104 O O . LEU A 1 294 ? 37.619 35.894 -42.353 1.00 85.88 294 LEU A O 1
ATOM 2108 N N . GLY A 1 295 ? 37.794 34.370 -44.010 1.00 77.81 295 GLY A N 1
ATOM 2109 C CA . GLY A 1 295 ? 39.234 34.523 -44.227 1.00 77.81 295 GLY A CA 1
ATOM 2110 C C . GLY A 1 295 ? 40.113 33.806 -43.200 1.00 77.81 295 GLY A C 1
ATOM 2111 O O . GLY A 1 295 ? 41.326 34.021 -43.210 1.00 77.81 295 GLY A O 1
ATOM 2112 N N . VAL A 1 296 ? 39.517 32.989 -42.328 1.00 88.19 296 VAL A N 1
ATOM 2113 C CA . VAL A 1 296 ? 40.235 31.970 -41.559 1.00 88.19 296 VAL A CA 1
ATOM 2114 C C . VAL A 1 296 ? 40.514 30.795 -42.501 1.00 88.19 296 VAL A C 1
ATOM 2116 O O . VAL A 1 296 ? 39.682 30.468 -43.342 1.00 88.19 296 VAL A O 1
ATOM 2119 N N . ILE A 1 297 ? 41.733 30.270 -42.425 1.00 86.31 297 ILE A N 1
ATOM 2120 C CA . ILE A 1 297 ? 42.238 29.127 -43.188 1.00 86.31 297 ILE A CA 1
ATOM 2121 C C . ILE A 1 297 ? 43.245 28.396 -42.304 1.00 86.31 297 ILE A C 1
ATOM 2123 O O . ILE A 1 297 ? 43.868 29.020 -41.434 1.00 86.31 297 ILE A O 1
ATOM 2127 N N . GLY A 1 298 ? 43.466 27.117 -42.559 1.00 88.56 298 GLY A N 1
ATOM 2128 C CA . GLY A 1 298 ? 44.434 26.333 -41.812 1.00 88.56 298 GLY A CA 1
ATOM 2129 C C . GLY A 1 298 ? 44.716 24.977 -42.439 1.00 88.56 298 GLY A C 1
ATOM 2130 O O . GLY A 1 298 ? 44.173 24.630 -43.486 1.00 88.56 298 GLY A O 1
ATOM 2131 N N . LEU A 1 299 ? 45.604 24.253 -41.765 1.00 88.75 299 LEU A N 1
ATOM 2132 C CA . LEU A 1 299 ? 45.907 22.849 -42.006 1.00 88.75 299 LEU A CA 1
ATOM 2133 C C . LEU A 1 299 ? 45.464 22.056 -40.778 1.00 88.75 299 LEU A C 1
ATOM 2135 O O . LEU A 1 299 ? 45.536 22.594 -39.674 1.00 88.75 299 LEU A O 1
ATOM 2139 N N . GLY A 1 300 ? 45.041 20.815 -40.956 1.00 89.62 300 GLY A N 1
ATOM 2140 C CA . GLY A 1 300 ? 44.660 19.917 -39.869 1.00 89.62 300 GLY A CA 1
ATOM 2141 C C . GLY A 1 300 ? 44.317 18.532 -40.395 1.00 89.62 300 GLY A C 1
ATOM 2142 O O . GLY A 1 300 ? 44.490 18.269 -41.580 1.00 89.62 300 GLY A O 1
ATOM 2143 N N . THR A 1 301 ? 43.771 17.681 -39.538 1.00 89.56 301 THR A N 1
ATOM 2144 C CA . THR A 1 301 ? 43.312 16.336 -39.904 1.00 89.56 301 THR A CA 1
ATOM 2145 C C . THR A 1 301 ? 41.827 16.164 -39.581 1.00 89.56 301 THR A C 1
ATOM 2147 O O . THR A 1 301 ? 41.378 16.580 -38.511 1.00 89.56 301 THR A O 1
ATOM 2150 N N . VAL A 1 302 ? 41.060 15.562 -40.493 1.00 93.75 302 VAL A N 1
ATOM 2151 C CA . VAL A 1 302 ? 39.731 15.020 -40.182 1.00 93.75 302 VAL A CA 1
ATOM 2152 C C . VAL A 1 302 ? 39.897 13.547 -39.843 1.00 93.75 302 VAL A C 1
ATOM 2154 O O . VAL A 1 302 ? 40.582 12.822 -40.559 1.00 93.75 302 VAL A O 1
ATOM 2157 N N . THR A 1 303 ? 39.291 13.112 -38.745 1.00 93.19 303 THR A N 1
ATOM 2158 C CA . THR A 1 303 ? 39.236 11.709 -38.332 1.00 93.19 303 THR A CA 1
ATOM 2159 C C . THR A 1 303 ? 37.809 11.205 -38.491 1.00 93.19 303 THR A C 1
ATOM 2161 O O . THR A 1 303 ? 36.875 11.852 -38.011 1.00 93.19 303 THR A O 1
ATOM 2164 N N . VAL A 1 304 ? 37.659 10.057 -39.144 1.00 94.19 304 VAL A N 1
ATOM 2165 C CA . VAL A 1 304 ? 36.408 9.316 -39.309 1.00 94.19 304 VAL A CA 1
ATOM 2166 C C . VAL A 1 304 ? 36.608 7.949 -38.665 1.00 94.19 304 VAL A C 1
ATOM 2168 O O . VAL A 1 304 ? 37.390 7.150 -39.165 1.00 94.19 304 VAL A O 1
ATOM 2171 N N . ILE A 1 305 ? 35.944 7.689 -37.545 1.00 90.81 305 ILE A N 1
ATOM 2172 C CA . ILE A 1 305 ? 35.980 6.389 -36.870 1.00 90.81 305 ILE A CA 1
ATOM 2173 C C . ILE A 1 305 ? 34.718 5.637 -37.265 1.00 90.81 305 ILE A C 1
ATOM 2175 O O . ILE A 1 305 ? 33.614 6.159 -37.103 1.00 90.81 305 ILE A O 1
ATOM 2179 N N . MET A 1 306 ? 34.896 4.432 -37.791 1.00 88.94 306 MET A N 1
ATOM 2180 C CA . MET A 1 306 ? 33.821 3.565 -38.249 1.00 88.94 306 MET A CA 1
ATOM 2181 C C . MET A 1 306 ? 33.734 2.348 -37.342 1.00 88.94 306 MET A C 1
ATOM 2183 O O . MET A 1 306 ? 34.729 1.661 -37.121 1.00 88.94 306 MET A O 1
ATOM 2187 N N . GLN A 1 307 ? 32.542 2.061 -36.834 1.00 84.25 307 GLN A N 1
ATOM 2188 C CA . GLN A 1 307 ? 32.298 0.908 -35.969 1.00 84.25 307 GLN A CA 1
ATOM 2189 C C . GLN A 1 307 ? 31.059 0.146 -36.434 1.00 84.25 307 GLN A C 1
ATOM 2191 O O . GLN A 1 307 ? 30.110 0.729 -36.962 1.00 84.25 307 GLN A O 1
ATOM 2196 N N . ILE A 1 308 ? 31.071 -1.177 -36.272 1.00 80.88 308 ILE A N 1
ATOM 2197 C CA . ILE A 1 308 ? 29.875 -2.001 -36.478 1.00 80.88 308 ILE A CA 1
ATOM 2198 C C . ILE A 1 308 ? 29.004 -1.838 -35.228 1.00 80.88 308 ILE A C 1
ATOM 2200 O O . ILE A 1 308 ? 29.554 -2.007 -34.141 1.00 80.88 308 ILE A O 1
ATOM 2204 N N . PRO A 1 309 ? 27.691 -1.564 -35.357 1.00 71.00 309 PRO A N 1
ATOM 2205 C CA . PRO A 1 309 ? 26.801 -1.546 -34.207 1.00 71.00 309 PRO A CA 1
ATOM 2206 C C . PRO A 1 309 ? 26.876 -2.893 -33.480 1.00 71.00 309 PRO A C 1
ATOM 2208 O O . PRO A 1 309 ? 26.723 -3.950 -34.109 1.00 71.00 309 PRO A O 1
ATOM 2211 N N . SER A 1 310 ? 27.157 -2.859 -32.185 1.00 68.19 310 SER A N 1
ATOM 2212 C CA . SER A 1 310 ? 27.292 -4.036 -31.323 1.00 68.19 310 SER A CA 1
ATOM 2213 C C . SER A 1 310 ? 26.396 -3.890 -30.102 1.00 68.19 310 SER A C 1
ATOM 2215 O O . SER A 1 310 ? 25.800 -2.848 -29.926 1.00 68.19 310 SER A O 1
ATOM 2217 N N . MET A 1 311 ? 26.312 -4.926 -29.262 1.00 70.69 311 MET A N 1
ATOM 2218 C CA . MET A 1 311 ? 25.763 -4.774 -27.907 1.00 70.69 311 MET A CA 1
ATOM 2219 C C . MET A 1 311 ? 26.509 -3.655 -27.170 1.00 70.69 311 MET A C 1
ATOM 2221 O O . MET A 1 311 ? 27.724 -3.524 -27.371 1.00 70.69 311 MET A O 1
ATOM 2225 N N . GLU A 1 312 ? 25.784 -2.905 -26.344 1.00 75.50 312 GLU A N 1
ATOM 2226 C CA . GLU A 1 312 ? 26.308 -1.754 -25.612 1.00 75.50 312 GLU A CA 1
ATOM 2227 C C . GLU A 1 312 ? 27.520 -2.112 -24.734 1.00 75.50 312 GLU A C 1
ATOM 2229 O O . GLU A 1 312 ? 27.529 -3.114 -24.007 1.00 75.50 312 GLU A O 1
ATOM 2234 N N . ILE A 1 313 ? 28.569 -1.293 -24.823 1.00 76.12 313 ILE A N 1
ATOM 2235 C CA . ILE A 1 313 ? 29.748 -1.324 -23.959 1.00 76.12 313 ILE A CA 1
ATOM 2236 C C . ILE A 1 313 ? 29.489 -0.336 -22.826 1.00 76.12 313 ILE A C 1
ATOM 2238 O O . ILE A 1 313 ? 29.566 0.873 -22.980 1.00 76.12 313 ILE A O 1
ATOM 2242 N N . CYS A 1 314 ? 29.223 -0.872 -21.644 1.00 78.12 314 CYS A N 1
ATOM 2243 C CA . CYS A 1 314 ? 28.560 -0.138 -20.570 1.00 78.12 314 CYS A CA 1
ATOM 2244 C C . CYS A 1 314 ? 29.385 0.941 -19.838 1.00 78.12 314 CYS A C 1
ATOM 2246 O O . CYS A 1 314 ? 28.973 1.392 -18.762 1.00 78.12 314 CYS A O 1
ATOM 2248 N N . ASP A 1 315 ? 30.561 1.311 -20.347 1.00 72.75 315 ASP A N 1
ATOM 2249 C CA . ASP A 1 315 ? 31.485 2.239 -19.689 1.00 72.75 315 ASP A CA 1
ATOM 2250 C C . ASP A 1 315 ? 32.327 3.141 -20.616 1.00 72.75 315 ASP A C 1
ATOM 2252 O O . ASP A 1 315 ? 33.284 3.773 -20.137 1.00 72.75 315 ASP A O 1
ATOM 2256 N N . ASP A 1 316 ? 32.003 3.239 -21.909 1.00 65.31 316 ASP A N 1
ATOM 2257 C CA . ASP A 1 316 ? 32.789 3.994 -22.895 1.00 65.31 316 ASP A CA 1
ATOM 2258 C C . ASP A 1 316 ? 32.163 5.344 -23.323 1.00 65.31 316 ASP A C 1
ATOM 2260 O O . ASP A 1 316 ? 32.846 6.180 -23.936 1.00 65.31 316 ASP A O 1
ATOM 2264 N N . GLY A 1 317 ? 30.921 5.615 -22.908 1.00 63.00 317 GLY A N 1
ATOM 2265 C CA . GLY A 1 317 ? 30.161 6.827 -23.206 1.00 63.00 317 GLY A CA 1
ATOM 2266 C C . GLY A 1 317 ? 29.647 6.906 -24.642 1.00 63.00 317 GLY A C 1
ATOM 2267 O O . GLY A 1 317 ? 29.390 8.020 -25.125 1.00 63.00 317 GLY A O 1
ATOM 2268 N N . ILE A 1 318 ? 29.562 5.770 -25.338 1.00 64.25 318 ILE A N 1
ATOM 2269 C CA . ILE A 1 318 ? 29.179 5.646 -26.743 1.00 64.25 318 ILE A CA 1
ATOM 2270 C C . ILE A 1 318 ? 27.945 4.751 -26.837 1.00 64.25 318 ILE A C 1
ATOM 2272 O O . ILE A 1 318 ? 27.998 3.624 -26.403 1.00 64.25 318 ILE A O 1
ATOM 2276 N N . ASP A 1 319 ? 26.896 5.229 -27.503 1.00 63.75 319 ASP A N 1
ATOM 2277 C CA . ASP A 1 319 ? 25.737 4.432 -27.932 1.00 63.75 319 ASP A CA 1
ATOM 2278 C C . ASP A 1 319 ? 26.186 3.448 -29.037 1.00 63.75 319 ASP A C 1
ATOM 2280 O O . ASP A 1 319 ? 26.220 3.792 -30.231 1.00 63.75 319 ASP A O 1
ATOM 2284 N N . ASN A 1 320 ? 26.694 2.281 -28.635 1.00 70.69 320 ASN A N 1
ATOM 2285 C CA . ASN A 1 320 ? 27.278 1.271 -29.515 1.00 70.69 320 ASN A CA 1
ATOM 2286 C C . ASN A 1 320 ? 26.208 0.488 -30.285 1.00 70.69 320 ASN A C 1
ATOM 2288 O O . ASN A 1 320 ? 26.523 -0.050 -31.357 1.00 70.69 320 ASN A O 1
ATOM 2292 N N . ASP A 1 321 ? 24.979 0.413 -29.769 1.00 67.81 321 ASP A N 1
ATOM 2293 C CA . ASP A 1 321 ? 23.883 -0.361 -30.359 1.00 67.81 321 ASP A CA 1
ATOM 2294 C C . ASP A 1 321 ? 22.842 0.491 -31.122 1.00 67.81 321 ASP A C 1
ATOM 2296 O O . ASP A 1 321 ? 22.120 -0.037 -31.981 1.00 67.81 321 ASP A O 1
ATOM 2300 N N . LEU A 1 322 ? 22.904 1.819 -30.948 1.00 65.50 322 LEU A N 1
ATOM 2301 C CA . LEU A 1 322 ? 22.109 2.868 -31.598 1.00 65.50 322 LEU A CA 1
ATOM 2302 C C . LEU A 1 322 ? 20.643 2.934 -31.171 1.00 65.50 322 LEU A C 1
ATOM 2304 O O . LEU A 1 322 ? 19.797 3.383 -31.968 1.00 65.50 322 LEU A O 1
ATOM 2308 N N . ASP A 1 323 ? 20.318 2.498 -29.959 1.00 64.19 323 ASP A N 1
ATOM 2309 C CA . ASP A 1 323 ? 18.973 2.646 -29.406 1.00 64.19 323 ASP A CA 1
ATOM 2310 C C . ASP A 1 323 ? 18.717 4.046 -28.795 1.00 64.19 323 ASP A C 1
ATOM 2312 O O . ASP A 1 323 ? 17.562 4.453 -28.597 1.00 64.19 323 ASP A O 1
ATOM 2316 N N . GLY A 1 324 ? 19.781 4.843 -28.631 1.00 62.47 324 GLY A N 1
ATOM 2317 C CA . GLY A 1 324 ? 19.750 6.208 -28.111 1.00 62.47 324 GLY A CA 1
ATOM 2318 C C . GLY A 1 324 ? 20.073 6.335 -26.619 1.00 62.47 324 GLY A C 1
ATOM 2319 O O . GLY A 1 324 ? 20.052 7.467 -26.109 1.00 62.47 324 GLY A O 1
ATOM 2320 N N . ALA A 1 325 ? 20.352 5.230 -25.928 1.00 64.56 325 ALA A N 1
ATOM 2321 C CA . ALA A 1 325 ? 20.924 5.200 -24.590 1.00 64.56 325 ALA A CA 1
ATOM 2322 C C . ALA A 1 325 ? 22.459 5.045 -24.643 1.00 64.56 325 ALA A C 1
ATOM 2324 O O . ALA A 1 325 ? 23.049 4.882 -25.699 1.00 64.56 325 ALA A O 1
ATOM 2325 N N . THR A 1 326 ? 23.131 5.268 -23.511 1.00 68.69 326 THR A N 1
ATOM 2326 C CA . THR A 1 326 ? 24.596 5.137 -23.408 1.00 68.69 326 THR A CA 1
ATOM 2327 C C . THR A 1 326 ? 24.969 4.563 -22.053 1.00 68.69 326 THR A C 1
ATOM 2329 O O . THR A 1 326 ? 24.431 5.031 -21.034 1.00 68.69 326 THR A O 1
ATOM 2332 N N . ASP A 1 327 ? 25.968 3.690 -22.007 1.00 73.50 327 ASP A N 1
ATOM 2333 C CA . ASP A 1 327 ? 26.512 3.111 -20.776 1.00 73.50 327 ASP A CA 1
ATOM 2334 C C . ASP A 1 327 ? 25.405 2.498 -19.886 1.00 73.50 327 ASP A C 1
ATOM 2336 O O . ASP A 1 327 ? 24.435 1.902 -20.334 1.00 73.50 327 ASP A O 1
ATOM 2340 N N . CYS A 1 328 ? 25.476 2.717 -18.571 1.00 74.38 328 CYS A N 1
ATOM 2341 C CA . CYS A 1 328 ? 24.470 2.286 -17.609 1.00 74.38 328 CYS A CA 1
ATOM 2342 C C . CYS A 1 328 ? 23.082 2.929 -17.781 1.00 74.38 328 CYS A C 1
ATOM 2344 O O . CYS A 1 328 ? 22.197 2.624 -16.989 1.00 74.38 328 CYS A O 1
ATOM 2346 N N . LEU A 1 329 ? 22.877 3.860 -18.714 1.00 70.00 329 LEU A N 1
ATOM 2347 C CA . LEU A 1 329 ? 21.523 4.328 -19.037 1.00 70.00 329 LEU A CA 1
ATOM 2348 C C . LEU A 1 329 ? 20.841 3.430 -20.074 1.00 70.00 329 LEU A C 1
ATOM 2350 O O . LEU A 1 329 ? 19.643 3.589 -20.303 1.00 70.00 329 LEU A O 1
ATOM 2354 N N . ASP A 1 330 ? 21.594 2.500 -20.658 1.00 68.56 330 ASP A N 1
ATOM 2355 C CA . ASP A 1 330 ? 21.140 1.514 -21.621 1.00 68.56 330 ASP A CA 1
ATOM 2356 C C . ASP A 1 330 ? 20.581 0.257 -20.939 1.00 68.56 330 ASP A C 1
ATOM 2358 O O . ASP A 1 330 ? 21.093 -0.230 -19.921 1.00 68.56 330 ASP A O 1
ATOM 2362 N N . SER A 1 331 ? 19.503 -0.276 -21.511 1.00 70.94 331 SER A N 1
ATOM 2363 C CA . SER A 1 331 ? 18.841 -1.482 -21.020 1.00 70.94 331 SER A CA 1
ATOM 2364 C C . SER A 1 331 ? 19.655 -2.760 -21.249 1.00 70.94 331 SER A C 1
ATOM 2366 O O . SER A 1 331 ? 19.557 -3.692 -20.440 1.00 70.94 331 SER A O 1
ATOM 2368 N N . ASP A 1 332 ? 20.523 -2.787 -22.260 1.00 72.06 332 ASP A N 1
ATOM 2369 C CA . ASP A 1 332 ? 21.426 -3.902 -22.550 1.00 72.06 332 ASP A CA 1
ATOM 2370 C C . ASP A 1 332 ? 22.556 -4.020 -21.508 1.00 72.06 332 ASP A C 1
ATOM 2372 O O . ASP A 1 332 ? 23.128 -5.099 -21.307 1.00 72.06 332 ASP A O 1
ATOM 2376 N N . CYS A 1 333 ? 22.786 -2.961 -20.724 1.00 73.56 333 CYS A N 1
ATOM 2377 C CA . CYS A 1 333 ? 23.796 -2.898 -19.669 1.00 73.56 333 CYS A CA 1
ATOM 2378 C C . CYS A 1 333 ? 23.361 -3.439 -18.301 1.00 73.56 333 CYS A C 1
ATOM 2380 O O . CYS A 1 333 ? 24.142 -3.426 -17.342 1.00 73.56 333 CYS A O 1
ATOM 2382 N N . PHE A 1 334 ? 22.144 -3.981 -18.178 1.00 70.44 334 PHE A N 1
ATOM 2383 C CA . PHE A 1 334 ? 21.585 -4.428 -16.892 1.00 70.44 334 PHE A CA 1
ATOM 2384 C C . PHE A 1 334 ? 22.423 -5.507 -16.175 1.00 70.44 334 PHE A C 1
ATOM 2386 O O . PHE A 1 334 ? 22.361 -5.641 -14.948 1.00 70.44 334 PHE A O 1
ATOM 2393 N N . ALA A 1 335 ? 23.164 -6.318 -16.935 1.00 64.50 335 ALA A N 1
ATOM 2394 C CA . ALA A 1 335 ? 23.980 -7.414 -16.418 1.00 64.50 335 ALA A CA 1
ATOM 2395 C C . ALA A 1 335 ? 25.455 -7.031 -16.222 1.00 64.50 335 ALA A C 1
ATOM 2397 O O . ALA A 1 335 ? 26.226 -7.854 -15.708 1.00 64.50 335 ALA A O 1
ATOM 2398 N N . ASP A 1 336 ? 25.853 -5.820 -16.622 1.00 72.19 336 ASP A N 1
ATOM 2399 C CA . ASP A 1 336 ? 27.243 -5.399 -16.564 1.00 72.19 336 ASP A CA 1
ATOM 2400 C C . ASP A 1 336 ? 27.661 -5.055 -15.117 1.00 72.19 336 ASP A C 1
ATOM 2402 O O . ASP A 1 336 ? 27.028 -4.227 -14.459 1.00 72.19 336 ASP A O 1
ATOM 2406 N N . PRO A 1 337 ? 28.735 -5.666 -14.575 1.00 72.94 337 PRO A N 1
ATOM 2407 C CA . PRO A 1 337 ? 29.196 -5.415 -13.208 1.00 72.94 337 PRO A CA 1
ATOM 2408 C C . PRO A 1 337 ? 29.648 -3.974 -12.921 1.00 72.94 337 PRO A C 1
ATOM 2410 O O . PRO A 1 337 ? 29.800 -3.619 -11.746 1.00 72.94 337 PRO A O 1
ATOM 2413 N N . SER A 1 338 ? 29.946 -3.181 -13.954 1.00 74.69 338 SER A N 1
ATOM 2414 C CA . SER A 1 338 ? 30.296 -1.762 -13.833 1.00 74.69 338 SER A CA 1
ATOM 2415 C C . SER A 1 338 ? 29.075 -0.893 -13.512 1.00 74.69 338 SER A C 1
ATOM 2417 O O . SER A 1 338 ? 29.219 0.137 -12.842 1.00 74.69 338 SER A O 1
ATOM 2419 N N . CYS A 1 339 ? 27.876 -1.364 -13.864 1.00 69.38 339 CYS A N 1
ATOM 2420 C CA . CYS A 1 339 ? 26.617 -0.680 -13.634 1.00 69.38 339 CYS A CA 1
ATOM 2421 C C . CYS A 1 339 ? 25.918 -1.189 -12.372 1.00 69.38 339 CYS A C 1
ATOM 2423 O O . CYS A 1 339 ? 25.568 -2.359 -12.225 1.00 69.38 339 CYS A O 1
ATOM 2425 N N . ASN A 1 340 ? 25.720 -0.291 -11.405 1.00 73.25 340 ASN A N 1
ATOM 2426 C CA . ASN A 1 340 ? 25.116 -0.639 -10.125 1.00 73.25 340 ASN A CA 1
ATOM 2427 C C . ASN A 1 340 ? 23.721 -0.026 -10.013 1.00 73.25 340 ASN A C 1
ATOM 2429 O O . ASN A 1 340 ? 23.576 1.128 -9.606 1.00 73.25 340 ASN A O 1
ATOM 2433 N N . PHE A 1 341 ? 22.710 -0.822 -10.351 1.00 73.25 341 PHE A N 1
ATOM 2434 C CA . PHE A 1 341 ? 21.312 -0.405 -10.352 1.00 73.25 341 PHE A CA 1
ATOM 2435 C C . PHE A 1 341 ? 20.610 -0.698 -9.031 1.00 73.25 341 PHE A C 1
ATOM 2437 O O . PHE A 1 341 ? 20.800 -1.748 -8.406 1.00 73.25 341 PHE A O 1
ATOM 2444 N N . THR A 1 342 ? 19.734 0.217 -8.627 1.00 83.69 342 THR A N 1
ATOM 2445 C CA . THR A 1 342 ? 18.721 -0.068 -7.615 1.00 83.69 342 THR A CA 1
ATOM 2446 C C . THR A 1 342 ? 17.527 -0.706 -8.321 1.00 83.69 342 THR A C 1
ATOM 2448 O O . THR A 1 342 ? 16.955 -0.113 -9.227 1.00 83.69 342 THR A O 1
ATOM 2451 N N . GLN A 1 343 ? 17.129 -1.912 -7.916 1.00 86.06 343 GLN A N 1
ATOM 2452 C CA . GLN A 1 343 ? 15.950 -2.566 -8.490 1.00 86.06 343 GLN A CA 1
ATOM 2453 C C . GLN A 1 343 ? 14.704 -1.679 -8.332 1.00 86.06 343 GLN A C 1
ATOM 2455 O O . GLN A 1 343 ? 14.402 -1.256 -7.216 1.00 86.06 343 GLN A O 1
ATOM 2460 N N . GLY A 1 344 ? 13.986 -1.446 -9.429 1.00 87.50 344 GLY A N 1
ATOM 2461 C CA . GLY A 1 344 ? 12.808 -0.586 -9.508 1.00 87.50 344 GLY A CA 1
ATOM 2462 C C . GLY A 1 344 ? 13.097 0.899 -9.723 1.00 87.50 344 GLY A C 1
ATOM 2463 O O . GLY A 1 344 ? 12.139 1.653 -9.792 1.00 87.50 344 GLY A O 1
ATOM 2464 N N . ASP A 1 345 ? 14.360 1.322 -9.812 1.00 88.69 345 ASP A N 1
ATOM 2465 C CA . ASP A 1 345 ? 14.735 2.731 -10.036 1.00 88.69 345 ASP A CA 1
ATOM 2466 C C . ASP A 1 345 ? 14.599 3.141 -11.507 1.00 88.69 345 ASP A C 1
ATOM 2468 O O . ASP A 1 345 ? 14.199 4.255 -11.798 1.00 88.69 345 ASP A O 1
ATOM 2472 N N . GLU A 1 346 ? 14.844 2.211 -12.433 1.00 86.50 346 GLU A N 1
ATOM 2473 C CA . GLU A 1 346 ? 14.706 2.425 -13.878 1.00 86.50 346 GLU A CA 1
ATOM 2474 C C . GLU A 1 346 ? 13.833 1.336 -14.514 1.00 86.50 346 GLU A C 1
ATOM 2476 O O . GLU A 1 346 ? 13.708 0.226 -13.983 1.00 86.50 346 GLU A O 1
ATOM 2481 N N . CYS A 1 347 ? 13.252 1.637 -15.680 1.00 86.75 347 CYS A N 1
ATOM 2482 C CA . CYS A 1 347 ? 12.326 0.748 -16.393 1.00 86.75 347 CYS A CA 1
ATOM 2483 C C . CYS A 1 347 ? 12.881 -0.672 -16.621 1.00 86.75 347 CYS A C 1
ATOM 2485 O O . CYS A 1 347 ? 12.174 -1.653 -16.396 1.00 86.75 347 CYS A O 1
ATOM 2487 N N . PHE A 1 348 ? 14.150 -0.809 -17.012 1.00 82.75 348 PHE A N 1
ATOM 2488 C CA . PHE A 1 348 ? 14.759 -2.109 -17.329 1.00 82.75 348 PHE A CA 1
ATOM 2489 C C . PHE A 1 348 ? 15.079 -2.955 -16.082 1.00 82.75 348 PHE A C 1
ATOM 2491 O O . PHE A 1 348 ? 15.349 -4.150 -16.188 1.00 82.75 348 PHE A O 1
ATOM 2498 N N . VAL A 1 349 ? 15.008 -2.361 -14.885 1.00 85.88 349 VAL A N 1
ATOM 2499 C CA . VAL A 1 349 ? 15.091 -3.066 -13.594 1.00 85.88 349 VAL A CA 1
ATOM 2500 C C . VAL A 1 349 ? 13.766 -3.031 -12.832 1.00 85.88 349 VAL A C 1
ATOM 2502 O O . VAL A 1 349 ? 13.767 -3.158 -11.602 1.00 85.88 349 VAL A O 1
ATOM 2505 N N . ALA A 1 350 ? 12.643 -2.859 -13.536 1.00 90.44 350 ALA A N 1
ATOM 2506 C CA . ALA A 1 350 ? 11.318 -2.781 -12.938 1.00 90.44 350 ALA A CA 1
ATOM 2507 C C . ALA A 1 350 ? 11.021 -3.962 -11.998 1.00 90.44 350 ALA A C 1
ATOM 2509 O O . ALA A 1 350 ? 11.424 -5.108 -12.212 1.00 90.44 350 ALA A O 1
ATOM 2510 N N . ILE A 1 351 ? 10.300 -3.671 -10.917 1.00 94.31 351 ILE A N 1
ATOM 2511 C CA . ILE A 1 351 ? 9.880 -4.690 -9.952 1.00 94.31 351 ILE A CA 1
ATOM 2512 C C . ILE A 1 351 ? 8.584 -5.338 -10.450 1.00 94.31 351 ILE A C 1
ATOM 2514 O O . ILE A 1 351 ? 7.587 -4.650 -10.655 1.00 94.31 351 ILE A O 1
ATOM 2518 N N . GLU A 1 352 ? 8.565 -6.663 -10.582 1.00 93.88 352 GLU A N 1
ATOM 2519 C CA . GLU A 1 352 ? 7.338 -7.404 -10.900 1.00 93.88 352 GLU A CA 1
ATOM 2520 C C . GLU A 1 352 ? 6.281 -7.244 -9.794 1.00 93.88 352 GLU A C 1
ATOM 2522 O O . GLU A 1 352 ? 6.564 -7.420 -8.602 1.00 93.88 352 GLU A O 1
ATOM 2527 N N . VAL A 1 353 ? 5.042 -6.955 -10.192 1.00 95.00 353 VAL A N 1
ATOM 2528 C CA . VAL A 1 353 ? 3.881 -6.821 -9.297 1.00 95.00 353 VAL A CA 1
ATOM 2529 C C . VAL A 1 353 ? 2.720 -7.698 -9.755 1.00 95.00 353 VAL A C 1
ATOM 2531 O O . VAL A 1 353 ? 2.669 -8.166 -10.891 1.00 95.00 353 VAL A O 1
ATOM 2534 N N . PHE A 1 354 ? 1.780 -7.957 -8.850 1.00 90.38 354 PHE A N 1
ATOM 2535 C CA . PHE A 1 354 ? 0.669 -8.890 -9.060 1.00 90.38 354 PHE A CA 1
ATOM 2536 C C . PHE A 1 354 ? -0.680 -8.288 -8.637 1.00 90.38 354 PHE A C 1
ATOM 2538 O O . PHE A 1 354 ? -0.732 -7.226 -8.016 1.00 90.38 354 PHE A O 1
ATOM 2545 N N . ASP A 1 355 ? -1.781 -8.976 -8.960 1.00 85.94 355 ASP A N 1
ATOM 2546 C CA . ASP A 1 355 ? -3.129 -8.581 -8.528 1.00 85.94 355 ASP A CA 1
ATOM 2547 C C . ASP A 1 355 ? -3.248 -8.509 -6.999 1.00 85.94 355 ASP A C 1
ATOM 2549 O O . ASP A 1 355 ? -2.932 -9.457 -6.279 1.00 85.94 355 ASP A O 1
ATOM 2553 N N . GLY A 1 356 ? -3.797 -7.411 -6.495 1.00 85.00 356 GLY A N 1
ATOM 2554 C CA . GLY A 1 356 ? -3.873 -7.092 -5.076 1.00 85.00 356 GLY A CA 1
ATOM 2555 C C . GLY A 1 356 ? -2.835 -6.047 -4.674 1.00 85.00 356 GLY A C 1
ATOM 2556 O O . GLY A 1 356 ? -2.372 -5.261 -5.498 1.00 85.00 356 GLY A O 1
ATOM 2557 N N . ALA A 1 357 ? -2.523 -5.995 -3.379 1.00 88.44 357 ALA A N 1
ATOM 2558 C CA . ALA A 1 357 ? -1.632 -4.992 -2.806 1.00 88.44 357 ALA A CA 1
ATOM 2559 C C . ALA A 1 357 ? -0.161 -5.436 -2.859 1.00 88.44 357 ALA A C 1
ATOM 2561 O O . ALA A 1 357 ? 0.203 -6.495 -2.344 1.00 88.44 357 ALA A O 1
ATOM 2562 N N . ASN A 1 358 ? 0.688 -4.573 -3.411 1.00 92.81 358 ASN A N 1
ATOM 2563 C CA . ASN A 1 358 ? 2.130 -4.760 -3.531 1.00 92.81 358 ASN A CA 1
ATOM 2564 C C . ASN A 1 358 ? 2.840 -3.708 -2.667 1.00 92.81 358 ASN A C 1
ATOM 2566 O O . ASN A 1 358 ? 2.524 -2.525 -2.795 1.00 92.81 358 ASN A O 1
ATOM 2570 N N . PRO A 1 359 ? 3.786 -4.079 -1.787 1.00 91.69 359 PRO A N 1
ATOM 2571 C CA . PRO A 1 359 ? 4.551 -3.097 -1.028 1.00 91.69 359 PRO A CA 1
ATOM 2572 C C . PRO A 1 359 ? 5.479 -2.317 -1.964 1.00 91.69 359 PRO A C 1
ATOM 2574 O O . PRO A 1 359 ? 6.234 -2.911 -2.731 1.00 91.69 359 PRO A O 1
ATOM 2577 N N . ILE A 1 360 ? 5.453 -0.990 -1.868 1.00 91.81 360 ILE A N 1
ATOM 2578 C CA . ILE A 1 360 ? 6.247 -0.094 -2.713 1.00 91.81 360 ILE A CA 1
ATOM 2579 C C . ILE A 1 360 ? 6.989 0.949 -1.869 1.00 91.81 360 ILE A C 1
ATOM 2581 O O . ILE A 1 360 ? 6.548 1.335 -0.784 1.00 91.81 360 ILE A O 1
ATOM 2585 N N . SER A 1 361 ? 8.161 1.380 -2.338 1.00 90.81 361 SER A N 1
ATOM 2586 C CA . SER A 1 361 ? 9.030 2.333 -1.639 1.00 90.81 361 SER A CA 1
ATOM 2587 C C . SER A 1 361 ? 9.887 3.086 -2.640 1.00 90.81 361 SER A C 1
ATOM 2589 O O . SER A 1 361 ? 10.640 2.445 -3.361 1.00 90.81 361 SER A O 1
ATOM 2591 N N . ASN A 1 362 ? 9.876 4.416 -2.583 1.00 89.00 362 ASN A N 1
ATOM 2592 C CA . ASN A 1 362 ? 10.750 5.250 -3.409 1.00 89.00 362 ASN A CA 1
ATOM 2593 C C . ASN A 1 362 ? 11.987 5.797 -2.674 1.00 89.00 362 ASN A C 1
ATOM 2595 O O . ASN A 1 362 ? 12.730 6.615 -3.202 1.00 89.00 362 ASN A O 1
ATOM 2599 N N . VAL A 1 363 ? 12.237 5.336 -1.442 1.00 88.31 363 VAL A N 1
ATOM 2600 C CA . VAL A 1 363 ? 13.421 5.719 -0.651 1.00 88.31 363 VAL A CA 1
ATOM 2601 C C . VAL A 1 363 ? 14.761 5.489 -1.372 1.00 88.31 363 VAL A C 1
ATOM 2603 O O . VAL A 1 363 ? 15.649 6.326 -1.191 1.00 88.31 363 VAL A O 1
ATOM 2606 N N . PRO A 1 364 ? 14.971 4.388 -2.123 1.00 85.88 364 PRO A N 1
ATOM 2607 C CA . PRO A 1 364 ? 16.255 4.144 -2.764 1.00 85.88 364 PRO A CA 1
ATOM 2608 C C . PRO A 1 364 ? 16.329 4.699 -4.195 1.00 85.88 364 PRO A C 1
ATOM 2610 O O . PRO A 1 364 ? 17.380 4.551 -4.810 1.00 85.88 364 PRO A O 1
ATOM 2613 N N . PHE A 1 365 ? 15.252 5.313 -4.698 1.00 89.81 365 PHE A N 1
ATOM 2614 C CA . PHE A 1 365 ? 15.143 5.742 -6.089 1.00 89.81 365 PHE A CA 1
ATOM 2615 C C . PHE A 1 365 ? 15.653 7.167 -6.302 1.00 89.81 365 PHE A C 1
ATOM 2617 O O . PHE A 1 365 ? 15.640 8.009 -5.393 1.00 89.81 365 PHE A O 1
ATOM 2624 N N . THR A 1 366 ? 16.139 7.428 -7.506 1.00 84.31 366 THR A N 1
ATOM 2625 C CA . THR A 1 366 ? 16.651 8.712 -7.966 1.00 84.31 366 THR A CA 1
ATOM 2626 C C . THR A 1 366 ? 15.616 9.410 -8.848 1.00 84.31 366 THR A C 1
ATOM 2628 O O . THR A 1 366 ? 14.514 8.927 -9.040 1.00 84.31 366 THR A O 1
ATOM 2631 N N . THR A 1 367 ? 15.894 10.644 -9.267 1.00 80.19 367 THR A N 1
ATOM 2632 C CA . THR A 1 367 ? 15.073 11.311 -10.291 1.00 80.19 367 THR A CA 1
ATOM 2633 C C . THR A 1 367 ? 15.890 11.281 -11.567 1.00 80.19 367 THR A C 1
ATOM 2635 O O . THR A 1 367 ? 16.877 12.025 -11.649 1.00 80.19 367 THR A O 1
ATOM 2638 N N . SER A 1 368 ? 15.535 10.403 -12.499 1.00 71.25 368 SER A N 1
ATOM 2639 C CA . SER A 1 368 ? 16.272 10.205 -13.744 1.00 71.25 368 SER A CA 1
ATOM 2640 C C . SER A 1 368 ? 15.624 10.970 -14.908 1.00 71.25 368 SER A C 1
ATOM 2642 O O . SER A 1 368 ? 14.652 11.720 -14.752 1.00 71.25 368 SER A O 1
ATOM 2644 N N . THR A 1 369 ? 16.260 10.917 -16.079 1.00 70.25 369 THR A N 1
ATOM 2645 C CA . THR A 1 369 ? 15.738 11.504 -17.321 1.00 70.25 369 THR A CA 1
ATOM 2646 C C . THR A 1 369 ? 14.884 10.484 -18.058 1.00 70.25 369 THR A C 1
ATOM 2648 O O . THR A 1 369 ? 15.283 9.956 -19.087 1.00 70.25 369 THR A O 1
ATOM 2651 N N . ASP A 1 370 ? 13.700 10.229 -17.520 1.00 75.94 370 ASP A N 1
ATOM 2652 C CA . ASP A 1 370 ? 12.727 9.303 -18.098 1.00 75.94 370 ASP A CA 1
ATOM 2653 C C . ASP A 1 370 ? 11.946 9.884 -19.287 1.00 75.94 370 ASP A C 1
ATOM 2655 O O . ASP A 1 370 ? 11.923 11.111 -19.487 1.00 75.94 370 ASP A O 1
ATOM 2659 N N . PRO A 1 371 ? 11.197 9.033 -20.023 1.00 70.75 371 PRO A N 1
ATOM 2660 C CA . PRO A 1 371 ? 10.283 9.469 -21.066 1.00 70.75 371 PRO A CA 1
ATOM 2661 C C . PRO A 1 371 ? 9.404 10.653 -20.628 1.00 70.75 371 PRO A C 1
ATOM 2663 O O . PRO A 1 371 ? 8.793 10.622 -19.548 1.00 70.75 371 PRO A O 1
ATOM 2666 N N . PRO A 1 372 ? 9.323 11.715 -21.451 1.00 67.81 372 PRO A N 1
ATOM 2667 C CA . PRO A 1 372 ? 8.541 12.890 -21.117 1.00 67.81 372 PRO A CA 1
ATOM 2668 C C . PRO A 1 372 ? 7.057 12.534 -21.044 1.00 67.81 372 PRO A C 1
ATOM 2670 O O . PRO A 1 372 ? 6.501 11.932 -21.955 1.00 67.81 372 PRO A O 1
ATOM 2673 N N . ILE A 1 373 ? 6.397 12.982 -19.979 1.00 70.88 373 ILE A N 1
ATOM 2674 C CA . ILE A 1 373 ? 4.966 12.757 -19.763 1.00 70.88 373 ILE A CA 1
ATOM 2675 C C . ILE A 1 373 ? 4.157 13.400 -20.898 1.00 70.88 373 ILE A C 1
ATOM 2677 O O . ILE A 1 373 ? 4.208 14.626 -21.080 1.00 70.88 373 ILE A O 1
ATOM 2681 N N . ASP A 1 374 ? 3.333 12.617 -21.601 1.00 73.88 374 ASP A N 1
ATOM 2682 C CA . ASP A 1 374 ? 2.305 13.177 -22.481 1.00 73.88 374 ASP A CA 1
ATOM 2683 C C . ASP A 1 374 ? 1.212 13.866 -21.647 1.00 73.88 374 ASP A C 1
ATOM 2685 O O . ASP A 1 374 ? 0.193 13.294 -21.254 1.00 73.88 374 ASP A O 1
ATOM 2689 N N . ILE A 1 375 ? 1.407 15.162 -21.403 1.00 63.75 375 ILE A N 1
ATOM 2690 C CA . ILE A 1 375 ? 0.477 15.997 -20.635 1.00 63.75 375 ILE A CA 1
ATOM 2691 C C . ILE A 1 375 ? -0.919 16.106 -21.276 1.00 63.75 375 ILE A C 1
ATOM 2693 O O . ILE A 1 375 ? -1.863 16.573 -20.632 1.00 63.75 375 ILE A O 1
ATOM 2697 N N . SER A 1 376 ? -1.075 15.704 -22.544 1.00 70.88 376 SER A N 1
ATOM 2698 C CA . SER A 1 376 ? -2.379 15.666 -23.208 1.00 70.88 376 SER A CA 1
ATOM 2699 C C . SER A 1 376 ? -3.237 14.477 -22.763 1.00 70.88 376 SER A C 1
ATOM 2701 O O . SER A 1 376 ? -4.467 14.585 -22.803 1.00 70.88 376 SER A O 1
ATOM 2703 N N . LEU A 1 377 ? -2.603 13.407 -22.269 1.00 72.06 377 LEU A N 1
ATOM 2704 C CA . LEU A 1 377 ? -3.251 12.254 -21.645 1.00 72.06 377 LEU A CA 1
ATOM 2705 C C . LEU A 1 377 ? -3.751 12.579 -20.222 1.00 72.06 377 LEU A C 1
ATOM 2707 O O . LEU A 1 377 ? -4.763 12.036 -19.784 1.00 72.06 377 LEU A O 1
ATOM 2711 N N . CYS A 1 378 ? -3.097 13.537 -19.546 1.00 66.88 378 CYS A N 1
ATOM 2712 C CA . CYS A 1 378 ? -3.325 13.915 -18.141 1.00 66.88 378 CYS A CA 1
ATOM 2713 C C . CYS A 1 378 ? -3.819 15.374 -17.955 1.00 66.88 378 CYS A C 1
ATOM 2715 O O . CYS A 1 378 ? -3.209 16.159 -17.219 1.00 66.88 378 CYS A O 1
ATOM 2717 N N . PRO A 1 379 ? -4.894 15.837 -18.626 1.00 56.03 379 PRO A N 1
ATOM 2718 C CA . PRO A 1 379 ? -5.270 17.244 -18.567 1.00 56.03 379 PRO A CA 1
ATOM 2719 C C . PRO A 1 379 ? -5.853 17.622 -17.194 1.00 56.03 379 PRO A C 1
ATOM 2721 O O . PRO A 1 379 ? -7.038 17.432 -16.926 1.00 56.03 379 PRO A O 1
ATOM 2724 N N . GLY A 1 380 ? -5.027 18.258 -16.357 1.00 54.41 380 GLY A N 1
ATOM 2725 C CA . GLY A 1 380 ? -5.445 18.888 -15.099 1.00 54.41 380 GLY A CA 1
ATOM 2726 C C . GLY A 1 380 ? -5.335 18.018 -13.844 1.00 54.41 380 GLY A C 1
ATOM 2727 O O . GLY A 1 380 ? -5.966 18.360 -12.848 1.00 54.41 380 GLY A O 1
ATOM 2728 N N . THR A 1 381 ? -4.550 16.939 -13.878 1.00 56.31 381 THR A N 1
ATOM 2729 C CA . THR A 1 381 ? -4.438 15.929 -12.804 1.00 56.31 381 THR A CA 1
ATOM 2730 C C . THR A 1 381 ? -3.443 16.259 -11.693 1.00 56.31 381 THR A C 1
ATOM 2732 O O . THR A 1 381 ? -3.158 15.399 -10.878 1.00 56.31 381 THR A O 1
ATOM 2735 N N . GLY A 1 382 ? -2.915 17.481 -11.621 1.00 55.81 382 GLY A N 1
ATOM 2736 C CA . GLY A 1 382 ? -1.997 17.840 -10.540 1.00 55.81 382 GLY A CA 1
ATOM 2737 C C . GLY A 1 382 ? -0.596 17.240 -10.664 1.00 55.81 382 GLY A C 1
ATOM 2738 O O . GLY A 1 382 ? 0.214 17.607 -9.835 1.00 55.81 382 GLY A O 1
ATOM 2739 N N . ASN A 1 383 ? -0.282 16.449 -11.704 1.00 62.12 383 ASN A N 1
ATOM 2740 C CA . ASN A 1 383 ? 1.040 15.835 -11.885 1.00 62.12 383 ASN A CA 1
ATOM 2741 C C . ASN A 1 383 ? 2.173 16.841 -11.649 1.00 62.12 383 ASN A C 1
ATOM 2743 O O . ASN A 1 383 ? 2.245 17.885 -12.316 1.00 62.12 383 ASN A O 1
ATOM 2747 N N . GLY A 1 384 ? 3.027 16.528 -10.680 1.00 63.75 384 GLY A N 1
ATOM 2748 C CA . GLY A 1 384 ? 4.152 17.362 -10.302 1.00 63.75 384 GLY A CA 1
ATOM 2749 C C . GLY A 1 384 ? 5.419 16.966 -11.037 1.00 63.75 384 GLY A C 1
ATOM 2750 O O . GLY A 1 384 ? 5.433 16.820 -12.256 1.00 63.75 384 GLY A O 1
ATOM 2751 N N . ALA A 1 385 ? 6.522 16.880 -10.300 1.00 72.88 385 ALA A N 1
ATOM 2752 C CA . ALA A 1 385 ? 7.845 16.669 -10.873 1.00 72.88 385 ALA A CA 1
ATOM 2753 C C . ALA A 1 385 ? 8.123 15.223 -11.316 1.00 72.88 385 ALA A C 1
ATOM 2755 O O . ALA A 1 385 ? 9.169 15.021 -11.925 1.00 72.88 385 ALA A O 1
ATOM 2756 N N . MET A 1 386 ? 7.253 14.249 -10.993 1.00 83.06 386 MET A N 1
ATOM 2757 C CA . MET A 1 386 ? 7.586 12.814 -11.053 1.00 83.06 386 MET A CA 1
ATOM 2758 C C . MET A 1 386 ? 8.935 12.526 -10.378 1.00 83.06 386 MET A C 1
ATOM 2760 O O . MET A 1 386 ? 9.758 11.792 -10.898 1.00 83.06 386 MET A O 1
ATOM 2764 N N . ALA A 1 387 ? 9.201 13.163 -9.235 1.00 84.31 387 ALA A N 1
ATOM 2765 C CA . ALA A 1 387 ? 10.496 13.034 -8.574 1.00 84.31 387 ALA A CA 1
ATOM 2766 C C . ALA A 1 387 ? 10.586 11.733 -7.769 1.00 84.31 387 ALA A C 1
ATOM 2768 O O . ALA A 1 387 ? 9.586 11.305 -7.179 1.00 84.31 387 ALA A O 1
ATOM 2769 N N . PHE A 1 388 ? 11.805 11.188 -7.686 1.00 88.25 388 PHE A N 1
ATOM 2770 C CA . PHE A 1 388 ? 12.120 9.919 -7.016 1.00 88.25 388 PHE A CA 1
ATOM 2771 C C . PHE A 1 388 ? 11.138 8.831 -7.423 1.00 88.25 388 PHE A C 1
ATOM 2773 O O . PHE A 1 388 ? 10.387 8.312 -6.592 1.00 88.25 388 PHE A O 1
ATOM 2780 N N . ASP A 1 389 ? 11.033 8.622 -8.720 1.00 88.19 389 ASP A N 1
ATOM 2781 C CA . ASP A 1 389 ? 10.085 7.706 -9.301 1.00 88.19 389 ASP A CA 1
ATOM 2782 C C . ASP A 1 389 ? 10.637 6.292 -9.362 1.00 88.19 389 ASP A C 1
ATOM 2784 O O . ASP A 1 389 ? 11.837 6.064 -9.318 1.00 88.19 389 ASP A O 1
ATOM 2788 N N . GLY A 1 390 ? 9.721 5.333 -9.362 1.00 92.06 390 GLY A N 1
ATOM 2789 C CA . GLY A 1 390 ? 10.050 3.933 -9.536 1.00 92.06 390 GLY A CA 1
ATOM 2790 C C . GLY A 1 390 ? 9.222 3.292 -10.631 1.00 92.06 390 GLY A C 1
ATOM 2791 O O . GLY A 1 390 ? 8.182 3.821 -11.044 1.00 92.06 390 GLY A O 1
ATOM 2792 N N . TRP A 1 391 ? 9.678 2.115 -11.038 1.00 94.38 391 TRP A N 1
ATOM 2793 C CA . TRP A 1 391 ? 9.158 1.339 -12.148 1.00 94.38 391 TRP A CA 1
ATOM 2794 C C . TRP A 1 391 ? 8.743 -0.064 -11.693 1.00 94.38 391 TRP A C 1
ATOM 2796 O O . TRP A 1 391 ? 9.489 -0.784 -11.020 1.00 94.38 391 TRP A O 1
ATOM 2806 N N . TRP A 1 392 ? 7.528 -0.454 -12.076 1.00 97.06 392 TRP A N 1
ATOM 2807 C CA . TRP A 1 392 ? 6.933 -1.753 -11.776 1.00 97.06 392 TRP A CA 1
ATOM 2808 C C . TRP A 1 392 ? 6.327 -2.376 -13.028 1.00 97.06 392 TRP A C 1
ATOM 2810 O O . TRP A 1 392 ? 5.583 -1.717 -13.750 1.00 97.06 392 TRP A O 1
ATOM 2820 N N . GLU A 1 393 ? 6.590 -3.660 -13.254 1.00 96.62 393 GLU A N 1
ATOM 2821 C CA . GLU A 1 393 ? 6.049 -4.406 -14.389 1.00 96.62 393 GLU A CA 1
ATOM 2822 C C . GLU A 1 393 ? 4.880 -5.289 -13.939 1.00 96.62 393 GLU A C 1
ATOM 2824 O O . GLU A 1 393 ? 4.971 -6.022 -12.952 1.00 96.62 393 GLU A O 1
ATOM 2829 N N . TYR A 1 394 ? 3.770 -5.226 -14.672 1.00 97.50 394 TYR A N 1
ATOM 2830 C CA . TYR A 1 394 ? 2.555 -5.987 -14.400 1.00 97.50 394 TYR A CA 1
ATOM 2831 C C . TYR A 1 394 ? 2.079 -6.732 -15.652 1.00 97.50 394 TYR A C 1
ATOM 2833 O O . TYR A 1 394 ? 1.794 -6.113 -16.676 1.00 97.50 394 TYR A O 1
ATOM 2841 N N . GLU A 1 395 ? 1.915 -8.053 -15.569 1.00 96.19 395 GLU A N 1
ATOM 2842 C CA . GLU A 1 395 ? 1.214 -8.843 -16.590 1.00 96.19 395 GLU A CA 1
ATOM 2843 C C . GLU A 1 395 ? -0.267 -8.967 -16.214 1.00 96.19 395 GLU A C 1
ATOM 2845 O O . GLU A 1 395 ? -0.611 -9.545 -15.179 1.00 96.19 395 GLU A O 1
ATOM 2850 N N . ALA A 1 396 ? -1.161 -8.449 -17.063 1.00 92.00 396 ALA A N 1
ATOM 2851 C CA . ALA A 1 396 ? -2.591 -8.507 -16.790 1.00 92.00 396 ALA A CA 1
ATOM 2852 C C . ALA A 1 396 ? -3.101 -9.948 -16.809 1.00 92.00 396 ALA A C 1
ATOM 2854 O O . ALA A 1 396 ? -2.975 -10.672 -17.798 1.00 92.00 396 ALA A O 1
ATOM 2855 N N . THR A 1 397 ? -3.734 -10.365 -15.719 1.00 88.25 397 THR A N 1
ATOM 2856 C CA . THR A 1 397 ? -4.206 -11.746 -15.551 1.00 88.25 397 THR A CA 1
ATOM 2857 C C . THR A 1 397 ? -5.505 -12.030 -16.306 1.00 88.25 397 THR A C 1
ATOM 2859 O O . THR A 1 397 ? -5.781 -13.179 -16.666 1.00 88.25 397 THR A O 1
ATOM 2862 N N . GLU A 1 398 ? -6.295 -10.995 -16.604 1.00 83.88 398 GLU A N 1
ATOM 2863 C CA . GLU A 1 398 ? -7.534 -11.097 -17.367 1.00 83.88 398 GLU A CA 1
ATOM 2864 C C . GLU A 1 398 ? -7.837 -9.835 -18.191 1.00 83.88 398 GLU A C 1
ATOM 2866 O O . GLU A 1 398 ? -7.232 -8.781 -18.027 1.00 83.88 398 GLU A O 1
ATOM 2871 N N . THR A 1 399 ? -8.766 -9.951 -19.147 1.00 87.50 399 THR A N 1
ATOM 2872 C CA . THR A 1 399 ? -9.225 -8.810 -19.948 1.00 87.50 399 THR A CA 1
ATOM 2873 C C . THR A 1 399 ? -10.393 -8.142 -19.232 1.00 87.50 399 THR A C 1
ATOM 2875 O O . THR A 1 399 ? -11.510 -8.667 -19.280 1.00 87.50 399 THR A O 1
ATOM 2878 N N . ALA A 1 400 ? -10.140 -7.003 -18.592 1.00 86.00 400 ALA A N 1
ATOM 2879 C CA . ALA A 1 400 ? -11.084 -6.310 -17.718 1.00 86.00 400 ALA A CA 1
ATOM 2880 C C . ALA A 1 400 ? -10.743 -4.823 -17.575 1.00 86.00 400 ALA A C 1
ATOM 2882 O O . ALA A 1 400 ? -9.662 -4.400 -17.971 1.00 86.00 400 ALA A O 1
ATOM 2883 N N . ASP A 1 401 ? -11.641 -4.043 -16.975 1.00 88.56 401 ASP A N 1
ATOM 2884 C CA . ASP A 1 401 ? -11.260 -2.748 -16.404 1.00 88.56 401 ASP A CA 1
ATOM 2885 C C . ASP A 1 401 ? -10.516 -2.992 -15.086 1.00 88.56 401 ASP A C 1
ATOM 2887 O O . ASP A 1 401 ? -10.892 -3.884 -14.329 1.00 88.56 401 ASP A O 1
ATOM 2891 N N . TYR A 1 402 ? -9.469 -2.221 -14.814 1.00 90.56 402 TYR A N 1
ATOM 2892 C CA . TYR A 1 402 ? -8.660 -2.318 -13.602 1.00 90.56 402 TYR A CA 1
ATOM 2893 C C . TYR A 1 402 ? -8.637 -0.990 -12.861 1.00 90.56 402 TYR A C 1
ATOM 2895 O O . TYR A 1 402 ? -8.525 0.067 -13.482 1.00 90.56 402 TYR A O 1
ATOM 2903 N N . TRP A 1 403 ? -8.663 -1.054 -11.532 1.00 91.00 403 TRP A N 1
ATOM 2904 C CA . TRP A 1 403 ? -8.159 0.011 -10.675 1.00 91.00 403 TRP A CA 1
ATOM 2905 C C . TRP A 1 403 ? -6.687 -0.232 -10.370 1.00 91.00 403 TRP A C 1
ATOM 2907 O O . TRP A 1 403 ? -6.325 -1.280 -9.841 1.00 91.00 403 TRP A O 1
ATOM 2917 N N . ILE A 1 404 ? -5.852 0.760 -10.668 1.00 94.56 404 ILE A N 1
ATOM 2918 C CA . ILE A 1 404 ? -4.454 0.801 -10.232 1.00 94.56 404 ILE A CA 1
ATOM 2919 C C . ILE A 1 404 ? -4.289 2.050 -9.373 1.00 94.56 404 ILE A C 1
ATOM 2921 O O . ILE A 1 404 ? -4.528 3.162 -9.853 1.00 94.56 404 ILE A O 1
ATOM 2925 N N . HIS A 1 405 ? -3.936 1.883 -8.097 1.00 93.12 405 HIS A N 1
ATOM 2926 C CA . HIS A 1 405 ? -3.854 3.005 -7.163 1.00 93.12 405 HIS A CA 1
ATOM 2927 C C . HIS A 1 405 ? -2.799 2.861 -6.074 1.00 93.12 405 HIS A C 1
ATOM 2929 O O . HIS A 1 405 ? -2.416 1.761 -5.683 1.00 93.12 405 HIS A O 1
ATOM 2935 N N . THR A 1 406 ? -2.420 4.007 -5.510 1.00 93.44 406 THR A N 1
ATOM 2936 C CA . THR A 1 406 ? -1.479 4.125 -4.387 1.00 93.44 406 THR A CA 1
ATOM 2937 C C . THR A 1 406 ? -2.163 4.369 -3.039 1.00 93.44 406 THR A C 1
ATOM 2939 O O . THR A 1 406 ? -1.479 4.631 -2.054 1.00 93.44 406 THR A O 1
ATOM 2942 N N . CYS A 1 407 ? -3.503 4.321 -2.962 1.00 91.06 407 CYS A N 1
ATOM 2943 C CA . CYS A 1 407 ? -4.229 4.480 -1.694 1.00 91.06 407 CYS A CA 1
ATOM 2944 C C . CYS A 1 407 ? -3.779 3.439 -0.653 1.00 91.06 407 CYS A C 1
ATOM 2946 O O . CYS A 1 407 ? -3.968 2.239 -0.843 1.00 91.06 407 CYS A O 1
ATOM 2948 N N . ASP A 1 408 ? -3.226 3.935 0.450 1.00 89.38 408 ASP A N 1
ATOM 2949 C CA . ASP A 1 408 ? -2.710 3.192 1.588 1.00 89.38 408 ASP A CA 1
ATOM 2950 C C . ASP A 1 408 ? -2.835 4.033 2.885 1.00 89.38 408 ASP A C 1
ATOM 2952 O O . ASP A 1 408 ? -2.083 4.996 3.081 1.00 89.38 408 ASP A O 1
ATOM 2956 N N . PRO A 1 409 ? -3.743 3.679 3.815 1.00 83.50 409 PRO A N 1
ATOM 2957 C CA . PRO A 1 409 ? -3.860 4.341 5.121 1.00 83.50 409 PRO A CA 1
ATOM 2958 C C . PRO A 1 409 ? -2.593 4.257 5.986 1.00 83.50 409 PRO A C 1
ATOM 2960 O O . PRO A 1 409 ? -2.437 5.043 6.923 1.00 83.50 409 PRO A O 1
ATOM 2963 N N . GLY A 1 410 ? -1.722 3.282 5.717 1.00 84.75 410 GLY A N 1
ATOM 2964 C CA . GLY A 1 410 ? -0.457 3.056 6.406 1.00 84.75 410 GLY A CA 1
ATOM 2965 C C . GLY A 1 410 ? 0.750 3.716 5.740 1.00 84.75 410 GLY A C 1
ATOM 2966 O O . GLY A 1 410 ? 1.862 3.542 6.246 1.00 84.75 410 GLY A O 1
ATOM 2967 N N . ALA A 1 411 ? 0.566 4.466 4.645 1.00 84.75 411 ALA A N 1
ATOM 2968 C CA . ALA A 1 411 ? 1.667 5.132 3.956 1.00 84.75 411 ALA A CA 1
ATOM 2969 C C . ALA A 1 411 ? 2.424 6.095 4.888 1.00 84.75 411 ALA A C 1
ATOM 2971 O O . ALA A 1 411 ? 1.836 6.869 5.649 1.00 84.75 411 ALA A O 1
ATOM 2972 N N . VAL A 1 412 ? 3.757 6.081 4.807 1.00 85.12 412 VAL A N 1
ATOM 2973 C CA . VAL A 1 412 ? 4.634 6.935 5.623 1.00 85.12 412 VAL A CA 1
ATOM 2974 C C . VAL A 1 412 ? 5.525 7.759 4.707 1.00 85.12 412 VAL A C 1
ATOM 2976 O O . VAL A 1 412 ? 6.352 7.211 3.987 1.00 85.12 412 VAL A O 1
ATOM 2979 N N . GLY A 1 413 ? 5.377 9.086 4.747 1.00 79.31 413 GLY A N 1
ATOM 2980 C CA . GLY A 1 413 ? 6.211 10.026 3.982 1.00 79.31 413 GLY A CA 1
ATOM 2981 C C . GLY A 1 413 ? 5.834 10.175 2.503 1.00 79.31 413 GLY A C 1
ATOM 2982 O O . GLY A 1 413 ? 6.280 11.127 1.865 1.00 79.31 413 GLY A O 1
ATOM 2983 N N . TRP A 1 414 ? 4.964 9.303 1.986 1.00 78.50 414 TRP A N 1
ATOM 2984 C CA . TRP A 1 414 ? 4.542 9.257 0.585 1.00 78.50 414 TRP A CA 1
ATOM 2985 C C . TRP A 1 414 ? 3.147 9.872 0.395 1.00 78.50 414 TRP A C 1
ATOM 2987 O O . TRP A 1 414 ? 2.149 9.187 0.196 1.00 78.50 414 TRP A O 1
ATOM 2997 N N . ASN A 1 415 ? 3.079 11.193 0.571 1.00 74.38 415 ASN A N 1
ATOM 2998 C CA . ASN A 1 415 ? 1.820 11.922 0.768 1.00 74.38 415 ASN A CA 1
ATOM 2999 C C . ASN A 1 415 ? 1.240 12.575 -0.496 1.00 74.38 415 ASN A C 1
ATOM 3001 O O . ASN A 1 415 ? 0.266 13.300 -0.358 1.00 74.38 415 ASN A O 1
ATOM 3005 N N . ASP A 1 416 ? 1.885 12.447 -1.653 1.00 87.44 416 ASP A N 1
ATOM 3006 C CA . ASP A 1 416 ? 1.485 13.110 -2.903 1.00 87.44 416 ASP A CA 1
ATOM 3007 C C . ASP A 1 416 ? 2.125 12.345 -4.071 1.00 87.44 416 ASP A C 1
ATOM 3009 O O . ASP A 1 416 ? 3.297 12.562 -4.411 1.00 87.44 416 ASP A O 1
ATOM 3013 N N . THR A 1 417 ? 1.417 11.315 -4.538 1.00 90.31 417 THR A N 1
ATOM 3014 C CA . THR A 1 417 ? 1.937 10.327 -5.497 1.00 90.31 417 THR A CA 1
ATOM 3015 C C . THR A 1 417 ? 1.386 10.591 -6.882 1.00 90.31 417 THR A C 1
ATOM 3017 O O . THR A 1 417 ? 0.172 10.669 -7.023 1.00 90.31 417 THR A O 1
ATOM 3020 N N . ASP A 1 418 ? 2.244 10.555 -7.894 1.00 89.00 418 ASP A N 1
ATOM 3021 C CA . ASP A 1 418 ? 1.867 10.647 -9.302 1.00 89.00 418 ASP A CA 1
ATOM 3022 C C . ASP A 1 418 ? 2.061 9.286 -9.981 1.00 89.00 418 ASP A C 1
ATOM 3024 O O . ASP A 1 418 ? 3.107 8.660 -9.818 1.00 89.00 418 ASP A O 1
ATOM 3028 N N . LEU A 1 419 ? 1.069 8.817 -10.736 1.00 91.88 419 LEU A N 1
ATOM 3029 C CA . LEU A 1 419 ? 1.045 7.488 -11.349 1.00 91.88 419 LEU A CA 1
ATOM 3030 C C . LEU A 1 419 ? 0.825 7.568 -12.860 1.00 91.88 419 LEU A C 1
ATOM 3032 O O . LEU A 1 419 ? -0.098 8.240 -13.328 1.00 91.88 419 LEU A O 1
ATOM 3036 N N . LEU A 1 420 ? 1.635 6.829 -13.616 1.00 91.81 420 LEU A N 1
ATOM 3037 C CA . LEU A 1 420 ? 1.500 6.619 -15.057 1.00 91.81 420 LEU A CA 1
ATOM 3038 C C . LEU A 1 420 ? 1.501 5.122 -15.381 1.00 91.81 420 LEU A C 1
ATOM 3040 O O . LEU A 1 420 ? 2.163 4.331 -14.712 1.00 91.81 420 LEU A O 1
ATOM 3044 N N . VAL A 1 421 ? 0.775 4.749 -16.433 1.00 94.44 421 VAL A N 1
ATOM 3045 C CA . VAL A 1 421 ? 0.729 3.382 -16.961 1.00 94.44 421 VAL A CA 1
ATOM 3046 C C . VAL A 1 421 ? 1.007 3.405 -18.459 1.00 94.44 421 VAL A C 1
ATOM 3048 O O . VAL A 1 421 ? 0.396 4.191 -19.191 1.00 94.44 421 VAL A O 1
ATOM 3051 N N . TYR A 1 422 ? 1.885 2.510 -18.905 1.00 94.00 422 TYR A N 1
ATOM 3052 C CA . TYR A 1 422 ? 2.290 2.315 -20.295 1.00 94.00 422 TYR A CA 1
ATOM 3053 C C . TYR A 1 422 ? 1.890 0.912 -20.774 1.00 94.00 422 TYR A C 1
ATOM 3055 O O . TYR A 1 422 ? 1.965 -0.054 -20.009 1.00 94.00 422 TYR A O 1
ATOM 3063 N N . ASP A 1 423 ? 1.498 0.782 -22.043 1.00 95.62 423 ASP A N 1
ATOM 3064 C CA . ASP A 1 423 ? 1.322 -0.524 -22.697 1.00 95.62 423 ASP A CA 1
ATOM 3065 C C . ASP A 1 423 ? 2.690 -1.048 -23.154 1.00 95.62 423 ASP A C 1
ATOM 3067 O O . ASP A 1 423 ? 3.185 -0.711 -24.231 1.00 95.62 423 ASP A O 1
ATOM 3071 N N . PHE A 1 424 ? 3.330 -1.845 -22.297 1.00 95.00 424 PHE A N 1
ATOM 3072 C CA . PHE A 1 424 ? 4.694 -2.314 -22.529 1.00 95.00 424 PHE A CA 1
ATOM 3073 C C . PHE A 1 424 ? 4.752 -3.337 -23.666 1.00 95.00 424 PHE A C 1
ATOM 3075 O O . PHE A 1 424 ? 5.667 -3.305 -24.484 1.00 95.00 424 PHE A O 1
ATOM 3082 N N . THR A 1 425 ? 3.724 -4.178 -23.809 1.00 94.75 425 THR A N 1
ATOM 3083 C CA . THR A 1 425 ? 3.597 -5.065 -24.974 1.00 94.75 425 THR A CA 1
ATOM 3084 C C . THR A 1 425 ? 3.484 -4.278 -26.285 1.00 94.75 425 THR A C 1
ATOM 3086 O O . THR A 1 425 ? 4.089 -4.673 -27.284 1.00 94.75 425 THR A O 1
ATOM 3089 N N . ALA A 1 426 ? 2.744 -3.164 -26.318 1.00 92.62 426 ALA A N 1
ATOM 3090 C CA . ALA A 1 426 ? 2.677 -2.303 -27.504 1.00 92.62 426 ALA A CA 1
ATOM 3091 C C . ALA A 1 426 ? 4.007 -1.592 -27.805 1.00 92.62 426 ALA A C 1
ATOM 3093 O O . ALA A 1 426 ? 4.332 -1.400 -28.979 1.00 92.62 426 ALA A O 1
ATOM 3094 N N . ALA A 1 427 ? 4.791 -1.283 -26.768 1.00 87.88 427 ALA A N 1
ATOM 3095 C CA . ALA A 1 427 ? 6.161 -0.786 -26.884 1.00 87.88 427 ALA A CA 1
ATOM 3096 C C . ALA A 1 427 ? 7.166 -1.856 -27.365 1.00 87.88 427 ALA A C 1
ATOM 3098 O O . ALA A 1 427 ? 8.346 -1.569 -27.506 1.00 87.88 427 ALA A O 1
ATOM 3099 N N . GLY A 1 428 ? 6.729 -3.090 -27.640 1.00 88.44 428 GLY A N 1
ATOM 3100 C CA . GLY A 1 428 ? 7.640 -4.174 -28.015 1.00 88.44 428 GLY A CA 1
ATOM 3101 C C . GLY A 1 428 ? 8.443 -4.731 -26.840 1.00 88.44 428 GLY A C 1
ATOM 3102 O O . GLY A 1 428 ? 9.387 -5.473 -27.080 1.00 88.44 428 GLY A O 1
ATOM 3103 N N . GLU A 1 429 ? 8.023 -4.422 -25.607 1.00 86.88 429 GLU A N 1
ATOM 3104 C CA . GLU A 1 429 ? 8.660 -4.840 -24.350 1.00 86.88 429 GLU A CA 1
ATOM 3105 C C . GLU A 1 429 ? 10.085 -4.301 -24.208 1.00 86.88 429 GLU A C 1
ATOM 3107 O O . GLU A 1 429 ? 10.982 -4.977 -23.713 1.00 86.88 429 GLU A O 1
ATOM 3112 N N . ASP A 1 430 ? 10.247 -3.059 -24.651 1.00 82.56 430 ASP A N 1
ATOM 3113 C CA . ASP A 1 430 ? 11.497 -2.323 -24.712 1.00 82.56 430 ASP A CA 1
ATOM 3114 C C . ASP A 1 430 ? 11.285 -0.920 -24.115 1.00 82.56 430 ASP A C 1
ATOM 3116 O O . ASP A 1 430 ? 10.338 -0.202 -24.469 1.00 82.56 430 ASP A O 1
ATOM 3120 N N . CYS A 1 431 ? 12.147 -0.552 -23.164 1.00 82.25 431 CYS A N 1
ATOM 3121 C CA . CYS A 1 431 ? 12.074 0.710 -22.436 1.00 82.25 431 CYS A CA 1
ATOM 3122 C C . CYS A 1 431 ? 12.299 1.928 -23.347 1.00 82.25 431 CYS A C 1
ATOM 3124 O O . CYS A 1 431 ? 11.661 2.964 -23.124 1.00 82.25 431 CYS A O 1
ATOM 3126 N N . ALA A 1 432 ? 13.108 1.796 -24.408 1.00 80.75 432 ALA A N 1
ATOM 3127 C CA . ALA A 1 432 ? 13.359 2.863 -25.382 1.00 80.75 432 ALA A CA 1
ATOM 3128 C C . ALA A 1 432 ? 12.072 3.292 -26.115 1.00 80.75 432 ALA A C 1
ATOM 3130 O O . ALA A 1 432 ? 11.904 4.444 -26.527 1.00 80.75 432 ALA A O 1
ATOM 3131 N N . ASN A 1 433 ? 11.100 2.382 -26.205 1.00 84.31 433 ASN A N 1
ATOM 3132 C CA . ASN A 1 433 ? 9.843 2.586 -26.917 1.00 84.31 433 ASN A CA 1
ATOM 3133 C C . ASN A 1 433 ? 8.676 3.013 -26.012 1.00 84.31 433 ASN A C 1
ATOM 3135 O O . ASN A 1 433 ? 7.539 3.093 -26.482 1.00 84.31 433 ASN A O 1
ATOM 3139 N N . LEU A 1 434 ? 8.901 3.297 -24.724 1.00 85.69 434 LEU A N 1
ATOM 3140 C CA . LEU A 1 434 ? 7.817 3.691 -23.814 1.00 85.69 434 LEU A CA 1
ATOM 3141 C C . LEU A 1 434 ? 7.170 5.033 -24.181 1.00 85.69 434 LEU A C 1
ATOM 3143 O O . LEU A 1 434 ? 5.960 5.198 -24.005 1.00 85.69 434 LEU A O 1
ATOM 3147 N N . ALA A 1 435 ? 7.952 5.979 -24.706 1.00 84.31 435 ALA A N 1
ATOM 3148 C CA . ALA A 1 435 ? 7.450 7.290 -25.103 1.00 84.31 435 ALA A CA 1
ATOM 3149 C C . ALA A 1 435 ? 6.404 7.165 -26.229 1.00 84.31 435 ALA A C 1
ATOM 3151 O O . ALA A 1 435 ? 6.695 6.677 -27.322 1.00 84.31 435 ALA A O 1
ATOM 3152 N N . GLY A 1 436 ? 5.184 7.646 -25.983 1.00 83.56 436 GLY A N 1
ATOM 3153 C CA . GLY A 1 436 ? 4.056 7.534 -26.914 1.00 83.56 436 GLY A CA 1
ATOM 3154 C C . GLY A 1 436 ? 3.198 6.273 -26.739 1.00 83.56 436 GLY A C 1
ATOM 3155 O O . GLY A 1 436 ? 2.211 6.121 -27.466 1.00 83.56 436 GLY A O 1
ATOM 3156 N N . ASN A 1 437 ? 3.544 5.394 -25.791 1.00 89.81 437 ASN A N 1
ATOM 3157 C CA . ASN A 1 437 ? 2.753 4.223 -25.390 1.00 89.81 437 ASN A CA 1
ATOM 3158 C C . ASN A 1 437 ? 2.091 4.397 -24.005 1.00 89.81 437 ASN A C 1
ATOM 3160 O O . ASN A 1 437 ? 1.641 3.423 -23.397 1.00 89.81 437 ASN A O 1
ATOM 3164 N N . GLU A 1 438 ? 1.997 5.630 -23.501 1.00 89.56 438 GLU A N 1
ATOM 3165 C CA . GLU A 1 438 ? 1.232 5.971 -22.302 1.00 89.56 438 GLU A CA 1
ATOM 3166 C C . GLU A 1 438 ? -0.269 5.710 -22.527 1.00 89.56 438 GLU A C 1
ATOM 3168 O O . GLU A 1 438 ? -0.859 6.165 -23.511 1.00 89.56 438 GLU A O 1
ATOM 3173 N N . ILE A 1 439 ? -0.920 5.013 -21.592 1.00 91.75 439 ILE A N 1
ATOM 3174 C CA . ILE A 1 439 ? -2.346 4.656 -21.702 1.00 91.75 439 ILE A CA 1
ATOM 3175 C C . ILE A 1 439 ? -3.216 5.224 -20.581 1.00 91.75 439 ILE A C 1
ATOM 3177 O O . ILE A 1 439 ? -4.416 5.422 -20.789 1.00 91.75 439 ILE A O 1
ATOM 3181 N N . ALA A 1 440 ? -2.638 5.535 -19.419 1.00 90.88 440 ALA A N 1
ATOM 3182 C CA . ALA A 1 440 ? -3.336 6.240 -18.349 1.00 90.88 440 ALA A CA 1
ATOM 3183 C C . ALA A 1 440 ? -2.370 6.963 -17.414 1.00 90.88 440 ALA A C 1
ATOM 3185 O O . ALA A 1 440 ? -1.197 6.618 -17.303 1.00 90.88 440 ALA A O 1
ATOM 3186 N N . CYS A 1 441 ? -2.898 7.946 -16.695 1.00 89.81 441 CYS A N 1
ATOM 3187 C CA . CYS A 1 441 ? -2.159 8.682 -15.687 1.00 89.81 441 CYS A CA 1
ATOM 3188 C C . CYS A 1 441 ? -3.103 9.388 -14.713 1.00 89.81 441 CYS A C 1
ATOM 3190 O O . CYS A 1 441 ? -4.225 9.759 -15.073 1.00 89.81 441 CYS A O 1
ATOM 3192 N N . ASN A 1 442 ? -2.631 9.605 -13.490 1.00 88.62 442 ASN A N 1
ATOM 3193 C CA . ASN A 1 442 ? -3.270 10.469 -12.507 1.00 88.62 442 ASN A CA 1
ATOM 3194 C C . ASN A 1 442 ? -2.221 10.998 -11.516 1.00 88.62 442 ASN A C 1
ATOM 3196 O O . ASN A 1 442 ? -1.208 10.340 -11.321 1.00 88.62 442 ASN A O 1
ATOM 3200 N N . GLY A 1 443 ? -2.467 12.162 -10.917 1.00 86.69 443 GLY A N 1
ATOM 3201 C CA . GLY A 1 443 ? -1.684 12.708 -9.804 1.00 86.69 443 GLY A CA 1
ATOM 3202 C C . GLY A 1 443 ? -2.485 12.801 -8.506 1.00 86.69 443 GLY A C 1
ATOM 3203 O O . GLY A 1 443 ? -1.969 12.540 -7.432 1.00 86.69 443 GLY A O 1
ATOM 3204 N N . ASP A 1 444 ? -3.794 13.056 -8.602 1.00 87.69 444 ASP A N 1
ATOM 3205 C CA . ASP A 1 444 ? -4.664 13.263 -7.445 1.00 87.69 444 ASP A CA 1
ATOM 3206 C C . ASP A 1 444 ? -6.011 12.547 -7.603 1.00 87.69 444 ASP A C 1
ATOM 3208 O O . ASP A 1 444 ? -6.752 12.748 -8.572 1.00 87.69 444 ASP A O 1
ATOM 3212 N N . SER A 1 445 ? -6.406 11.773 -6.595 1.00 86.88 445 SER A N 1
ATOM 3213 C CA . SER A 1 445 ? -7.719 11.135 -6.525 1.00 86.88 445 SER A CA 1
ATOM 3214 C C . SER A 1 445 ? -8.398 11.311 -5.169 1.00 86.88 445 SER A C 1
ATOM 3216 O O . SER A 1 445 ? -7.774 11.473 -4.124 1.00 86.88 445 SER A O 1
ATOM 3218 N N . PHE A 1 446 ? -9.731 11.266 -5.207 1.00 83.88 446 PHE A N 1
ATOM 3219 C CA . PHE A 1 446 ? -10.626 11.347 -4.046 1.00 83.88 446 PHE A CA 1
ATOM 3220 C C . PHE A 1 446 ? -11.818 10.385 -4.183 1.00 83.88 446 PHE A C 1
ATOM 3222 O O . PHE A 1 446 ? -12.852 10.578 -3.545 1.00 83.88 446 PHE A O 1
ATOM 3229 N N . ILE A 1 447 ? -11.720 9.410 -5.093 1.00 79.62 447 ILE A N 1
ATOM 3230 C CA . ILE A 1 447 ? -12.854 8.585 -5.532 1.00 79.62 447 ILE A CA 1
ATOM 3231 C C . ILE A 1 447 ? -13.076 7.375 -4.616 1.00 79.62 447 ILE A C 1
ATOM 3233 O O . ILE A 1 447 ? -14.225 7.003 -4.379 1.00 79.62 447 ILE A O 1
ATOM 3237 N N . LEU A 1 448 ? -12.008 6.764 -4.096 1.00 78.12 448 LEU A N 1
ATOM 3238 C CA . LEU A 1 448 ? -12.115 5.587 -3.235 1.00 78.12 448 LEU A CA 1
ATOM 3239 C C . LEU A 1 448 ? -12.752 5.947 -1.875 1.00 78.12 448 LEU A C 1
ATOM 3241 O O . LEU A 1 448 ? -12.374 6.956 -1.276 1.00 78.12 448 LEU A O 1
ATOM 3245 N N . PRO A 1 449 ? -13.699 5.131 -1.371 1.00 54.19 449 PRO A N 1
ATOM 3246 C CA . PRO A 1 449 ? -14.444 5.402 -0.137 1.00 54.19 449 PRO A CA 1
ATOM 3247 C C . PRO A 1 449 ? -13.713 5.005 1.165 1.00 54.19 449 PRO A C 1
ATOM 3249 O O . PRO A 1 449 ? -14.219 5.303 2.246 1.00 54.19 449 PRO A O 1
ATOM 3252 N N . GLY A 1 450 ? -12.563 4.322 1.085 1.00 63.59 450 GLY A N 1
ATOM 3253 C CA . GLY A 1 450 ? -11.783 3.863 2.246 1.00 63.59 450 GLY A CA 1
ATOM 3254 C C . GLY A 1 450 ? -10.883 4.945 2.867 1.00 63.59 450 GLY A C 1
ATOM 3255 O O . GLY A 1 450 ? -10.750 6.033 2.301 1.00 63.59 450 GLY A O 1
ATOM 3256 N N . PRO A 1 451 ? -10.246 4.680 4.028 1.00 79.25 451 PRO A N 1
ATOM 3257 C CA . PRO A 1 451 ? -9.269 5.596 4.604 1.00 79.25 451 PRO A CA 1
ATOM 3258 C C . PRO A 1 451 ? -8.013 5.609 3.725 1.00 79.25 451 PRO A C 1
ATOM 3260 O O . PRO A 1 451 ? -7.097 4.825 3.926 1.00 79.25 451 PRO A O 1
ATOM 3263 N N . CYS A 1 452 ? -7.981 6.481 2.726 1.00 82.75 452 CYS A N 1
ATOM 3264 C CA . CYS A 1 452 ? -6.784 6.727 1.934 1.00 82.75 452 CYS A CA 1
ATOM 3265 C C . CYS A 1 452 ? -5.955 7.831 2.581 1.00 82.75 452 CYS A C 1
ATOM 3267 O O . CYS A 1 452 ? -6.500 8.775 3.171 1.00 82.75 452 CYS A O 1
ATOM 3269 N N . GLN A 1 453 ? -4.635 7.755 2.412 1.00 86.69 453 GLN A N 1
ATOM 3270 C CA . GLN A 1 453 ? -3.834 8.959 2.507 1.00 86.69 453 GLN A CA 1
ATOM 3271 C C . GLN A 1 453 ? -4.318 9.966 1.468 1.00 86.69 453 GLN A C 1
ATOM 3273 O O . GLN A 1 453 ? -5.051 9.697 0.524 1.00 86.69 453 GLN A O 1
ATOM 3278 N N . ASN A 1 454 ? -3.938 11.184 1.723 1.00 84.56 454 ASN A N 1
ATOM 3279 C CA . ASN A 1 454 ? -4.418 12.365 1.060 1.00 84.56 454 ASN A CA 1
ATOM 3280 C C . ASN A 1 454 ? -3.530 12.515 -0.214 1.00 84.56 454 ASN A C 1
ATOM 3282 O O . ASN A 1 454 ? -2.356 12.170 -0.122 1.00 84.56 454 ASN A O 1
ATOM 3286 N N . TRP A 1 455 ? -4.055 12.943 -1.375 1.00 87.19 455 TRP A N 1
ATOM 3287 C CA . TRP A 1 455 ? -3.292 13.048 -2.654 1.00 87.19 455 TRP A CA 1
ATOM 3288 C C . TRP A 1 455 ? -2.689 11.719 -3.160 1.00 87.19 455 TRP A C 1
ATOM 3290 O O . TRP A 1 455 ? -1.547 11.631 -3.609 1.00 87.19 455 TRP A O 1
ATOM 3300 N N . TYR A 1 456 ? -3.462 10.636 -3.044 1.00 90.12 456 TYR A N 1
ATOM 3301 C CA . TYR A 1 456 ? -3.128 9.369 -3.694 1.00 90.12 456 TYR A CA 1
ATOM 3302 C C . TYR A 1 456 ? -3.516 9.406 -5.174 1.00 90.12 456 TYR A C 1
ATOM 3304 O O . TYR A 1 456 ? -4.454 10.100 -5.569 1.00 90.12 456 TYR A O 1
ATOM 3312 N N . SER A 1 457 ? -2.870 8.564 -5.969 1.00 91.12 457 SER A N 1
ATOM 3313 C CA . SER A 1 457 ? -3.181 8.381 -7.381 1.00 91.12 457 SER A CA 1
ATOM 3314 C C . SER A 1 457 ? -4.071 7.166 -7.614 1.00 91.12 457 SER A C 1
ATOM 3316 O O . SER A 1 457 ? -3.941 6.144 -6.943 1.00 91.12 457 SER A O 1
ATOM 3318 N N . LEU A 1 458 ? -4.977 7.276 -8.586 1.00 91.38 458 LEU A N 1
ATOM 3319 C CA . LEU A 1 458 ? -5.850 6.195 -9.058 1.00 91.38 458 LEU A CA 1
ATOM 3320 C C . LEU A 1 458 ? -6.072 6.351 -10.559 1.00 91.38 458 LEU A C 1
ATOM 3322 O O . LEU A 1 458 ? -6.531 7.407 -10.994 1.00 91.38 458 LEU A O 1
ATOM 3326 N N . VAL A 1 459 ? -5.858 5.286 -11.319 1.00 91.50 459 VAL A N 1
ATOM 3327 C CA . VAL A 1 459 ? -6.330 5.176 -12.703 1.00 91.50 459 VAL A CA 1
ATOM 3328 C C . VAL A 1 459 ? -7.333 4.033 -12.818 1.00 91.50 459 VAL A C 1
ATOM 3330 O O . VAL A 1 459 ? -7.207 3.008 -12.150 1.00 91.50 459 VAL A O 1
ATOM 3333 N N . GLU A 1 460 ? -8.338 4.233 -13.668 1.00 91.12 460 GLU A N 1
ATOM 3334 C CA . GLU A 1 460 ? -9.281 3.201 -14.091 1.00 91.12 460 GLU A CA 1
ATOM 3335 C C . GLU A 1 460 ? -9.133 3.025 -15.600 1.00 91.12 460 GLU A C 1
ATOM 3337 O O . GLU A 1 460 ? -9.369 3.972 -16.356 1.00 91.12 460 GLU A O 1
ATOM 3342 N N . LEU A 1 461 ? -8.688 1.848 -16.037 1.00 92.50 461 LEU A N 1
ATOM 3343 C CA . LEU A 1 461 ? -8.388 1.587 -17.444 1.00 92.50 461 LEU A CA 1
ATOM 3344 C C . LEU A 1 461 ? -8.631 0.121 -17.830 1.00 92.50 461 LEU A C 1
ATOM 3346 O O . LEU A 1 461 ? -8.429 -0.767 -17.001 1.00 92.50 461 LEU A O 1
ATOM 3350 N N . PRO A 1 462 ? -9.019 -0.152 -19.086 1.00 93.00 462 PRO A N 1
ATOM 3351 C CA . PRO A 1 462 ? -9.115 -1.511 -19.595 1.00 93.00 462 PRO A CA 1
ATOM 3352 C C . PRO A 1 462 ? -7.726 -2.100 -19.857 1.00 93.00 462 PRO A C 1
ATOM 3354 O O . PRO A 1 462 ? -6.944 -1.523 -20.613 1.00 93.00 462 PRO A O 1
ATOM 3357 N N . LEU A 1 463 ? -7.460 -3.286 -19.313 1.00 94.50 463 LEU A N 1
ATOM 3358 C CA . LEU A 1 463 ? -6.280 -4.101 -19.605 1.00 94.50 463 LEU A CA 1
ATOM 3359 C C . LEU A 1 463 ? -6.678 -5.394 -20.330 1.00 94.50 463 LEU A C 1
ATOM 3361 O O . LEU A 1 463 ? -7.835 -5.826 -20.305 1.00 94.50 463 LEU A O 1
ATOM 3365 N N . VAL A 1 464 ? -5.720 -6.015 -21.018 1.00 94.62 464 VAL A N 1
ATOM 3366 C CA . VAL A 1 464 ? -5.920 -7.234 -21.811 1.00 94.62 464 VAL A CA 1
ATOM 3367 C C . VAL A 1 464 ? -5.088 -8.371 -21.230 1.00 94.62 464 VAL A C 1
ATOM 3369 O O . VAL A 1 464 ? -3.880 -8.235 -21.101 1.00 94.62 464 VAL A O 1
ATOM 3372 N N . ALA A 1 465 ? -5.726 -9.512 -20.950 1.00 91.56 465 ALA A N 1
ATOM 3373 C CA . ALA A 1 465 ? -5.063 -10.708 -20.435 1.00 91.56 465 ALA A CA 1
ATOM 3374 C C . ALA A 1 465 ? -3.797 -11.081 -21.226 1.00 91.56 465 ALA A C 1
ATOM 3376 O O . ALA A 1 465 ? -3.865 -11.256 -22.448 1.00 91.56 465 ALA A O 1
ATOM 3377 N N . GLY A 1 466 ? -2.687 -11.279 -20.518 1.00 89.94 466 GLY A N 1
ATOM 3378 C CA . GLY A 1 466 ? -1.388 -11.670 -21.063 1.00 89.94 466 GLY A CA 1
ATOM 3379 C C . GLY A 1 466 ? -0.582 -10.534 -21.697 1.00 89.94 466 GLY A C 1
ATOM 3380 O O . GLY A 1 466 ? 0.546 -10.780 -22.116 1.00 89.94 466 GLY A O 1
ATOM 3381 N N . ASN A 1 467 ? -1.123 -9.314 -21.782 1.00 96.94 467 ASN A N 1
ATOM 3382 C CA . ASN A 1 467 ? -0.310 -8.140 -22.091 1.00 96.94 467 ASN A CA 1
ATOM 3383 C C . ASN A 1 467 ? 0.436 -7.688 -20.832 1.00 96.94 467 ASN A C 1
ATOM 3385 O O . ASN A 1 467 ? -0.075 -7.804 -19.713 1.00 96.94 467 ASN A O 1
ATOM 3389 N N . ARG A 1 468 ? 1.625 -7.128 -21.041 1.00 96.44 468 ARG A N 1
ATOM 3390 C CA . ARG A 1 468 ? 2.481 -6.562 -20.002 1.00 96.44 468 ARG A CA 1
ATOM 3391 C C . ARG A 1 468 ? 2.375 -5.045 -20.025 1.00 96.44 468 ARG A C 1
ATOM 3393 O O . ARG A 1 468 ? 2.291 -4.425 -21.087 1.00 96.44 468 ARG A O 1
ATOM 3400 N N . TYR A 1 469 ? 2.365 -4.465 -18.838 1.00 97.25 469 TYR A N 1
ATOM 3401 C CA . TYR A 1 469 ? 2.178 -3.048 -18.592 1.00 97.25 469 TYR A CA 1
ATOM 3402 C C . TYR A 1 469 ? 3.278 -2.556 -17.672 1.00 97.25 469 TYR A C 1
ATOM 3404 O O . TYR A 1 469 ? 3.642 -3.236 -16.714 1.00 97.25 469 TYR A O 1
ATOM 3412 N N . MET A 1 470 ? 3.769 -1.358 -17.955 1.00 95.44 470 MET A N 1
ATOM 3413 C CA . MET A 1 470 ? 4.750 -0.699 -17.111 1.00 95.44 470 MET A CA 1
ATOM 3414 C C . MET A 1 470 ? 4.044 0.376 -16.288 1.00 95.44 470 MET A C 1
ATOM 3416 O O . MET A 1 470 ? 3.279 1.176 -16.828 1.00 95.44 470 MET A O 1
ATOM 3420 N N . ILE A 1 471 ? 4.262 0.376 -14.979 1.00 96.25 471 ILE A N 1
ATOM 3421 C CA . ILE A 1 471 ? 3.660 1.306 -14.026 1.00 96.25 471 ILE A CA 1
ATOM 3422 C C . ILE A 1 471 ? 4.787 2.145 -13.446 1.00 96.25 471 ILE A C 1
ATOM 3424 O O . ILE A 1 471 ? 5.692 1.622 -12.799 1.00 96.25 471 ILE A O 1
ATOM 3428 N N . ARG A 1 472 ? 4.710 3.455 -13.660 1.00 93.44 472 ARG A N 1
ATOM 3429 C CA . ARG A 1 472 ? 5.665 4.424 -13.131 1.00 93.44 472 ARG A CA 1
ATOM 3430 C C . ARG A 1 472 ? 4.999 5.221 -12.023 1.00 93.44 472 ARG A C 1
ATOM 3432 O O . ARG A 1 472 ? 3.927 5.789 -12.243 1.00 93.44 472 ARG A O 1
ATOM 3439 N N . ILE A 1 473 ? 5.615 5.272 -10.845 1.00 93.00 473 ILE A N 1
ATOM 3440 C CA . ILE A 1 473 ? 5.079 6.020 -9.699 1.00 93.00 473 ILE A CA 1
ATOM 3441 C C . ILE A 1 473 ? 6.146 6.962 -9.181 1.00 93.00 473 ILE A C 1
ATOM 3443 O O . ILE A 1 473 ? 7.157 6.519 -8.645 1.00 93.00 473 ILE A O 1
ATOM 3447 N N . GLY A 1 474 ? 5.885 8.256 -9.315 1.00 90.19 474 GLY A N 1
ATOM 3448 C CA . GLY A 1 474 ? 6.704 9.328 -8.774 1.00 90.19 474 GLY A CA 1
ATOM 3449 C C . GLY A 1 474 ? 5.963 10.112 -7.706 1.00 90.19 474 GLY A C 1
ATOM 3450 O O . GLY A 1 474 ? 4.919 9.707 -7.187 1.00 90.19 474 GLY A O 1
ATOM 3451 N N . THR A 1 475 ? 6.518 11.267 -7.366 1.00 88.06 475 THR A N 1
ATOM 3452 C CA . THR A 1 475 ? 5.898 12.197 -6.422 1.00 88.06 475 THR A CA 1
ATOM 3453 C C . THR A 1 475 ? 5.818 13.605 -6.989 1.00 88.06 475 THR A C 1
ATOM 3455 O O . THR A 1 475 ? 6.653 14.015 -7.804 1.00 88.06 475 THR A O 1
ATOM 3458 N N . TYR A 1 476 ? 4.842 14.379 -6.504 1.00 85.75 476 TYR A N 1
ATOM 3459 C CA . TYR A 1 476 ? 4.621 15.751 -6.968 1.00 85.75 476 TYR A CA 1
ATOM 3460 C C . TYR A 1 476 ? 5.851 16.660 -6.773 1.00 85.75 476 TYR A C 1
ATOM 3462 O O . TYR A 1 476 ? 6.083 17.624 -7.509 1.00 85.75 476 TYR A O 1
ATOM 3470 N N . SER A 1 477 ? 6.664 16.364 -5.759 1.00 83.62 477 SER A N 1
ATOM 3471 C CA . SER A 1 477 ? 7.887 17.081 -5.385 1.00 83.62 477 SER A CA 1
ATOM 3472 C C . SER A 1 477 ? 8.887 16.089 -4.794 1.00 83.62 477 SER A C 1
ATOM 3474 O O . SER A 1 477 ? 8.722 14.903 -4.952 1.00 83.62 477 SER A O 1
ATOM 3476 N N . THR A 1 478 ? 9.922 16.511 -4.079 1.00 84.50 478 THR A N 1
ATOM 3477 C CA . THR A 1 478 ? 10.983 15.624 -3.566 1.00 84.50 478 THR A CA 1
ATOM 3478 C C . THR A 1 478 ? 10.566 14.814 -2.318 1.00 84.50 478 THR A C 1
ATOM 3480 O O . THR A 1 478 ? 11.261 14.867 -1.298 1.00 84.50 478 THR A O 1
ATOM 3483 N N . PHE A 1 479 ? 9.411 14.138 -2.338 1.00 86.00 479 PHE A N 1
ATOM 3484 C CA . PHE A 1 479 ? 8.917 13.330 -1.216 1.00 86.00 479 PHE A CA 1
ATOM 3485 C C . PHE A 1 479 ? 9.458 11.899 -1.288 1.00 86.00 479 PHE A C 1
ATOM 3487 O O . PHE A 1 479 ? 9.550 11.311 -2.360 1.00 86.00 479 PHE A O 1
ATOM 3494 N N . VAL A 1 480 ? 9.792 11.327 -0.131 1.00 87.56 480 VAL A N 1
ATOM 3495 C CA . VAL A 1 480 ? 10.271 9.944 -0.023 1.00 87.56 480 VAL A CA 1
ATOM 3496 C C . VAL A 1 480 ? 9.496 9.199 1.048 1.00 87.56 480 VAL A C 1
ATOM 3498 O O . VAL A 1 480 ? 9.234 9.739 2.129 1.00 87.56 480 VAL A O 1
ATOM 3501 N N . GLY A 1 481 ? 9.146 7.953 0.759 1.00 89.56 481 GLY A N 1
ATOM 3502 C CA . GLY A 1 481 ? 8.334 7.157 1.652 1.00 89.56 481 GLY A CA 1
ATOM 3503 C C . GLY A 1 481 ? 8.079 5.737 1.175 1.00 89.56 481 GLY A C 1
ATOM 3504 O O . GLY A 1 481 ? 8.702 5.226 0.245 1.00 89.56 481 GLY A O 1
ATOM 3505 N N . THR A 1 482 ? 7.160 5.098 1.885 1.00 91.88 482 THR A N 1
ATOM 3506 C CA . THR A 1 482 ? 6.720 3.720 1.664 1.00 91.88 482 THR A CA 1
ATOM 3507 C C . THR A 1 482 ? 5.199 3.671 1.649 1.00 91.88 482 THR A C 1
ATOM 3509 O O . THR A 1 482 ? 4.566 4.422 2.398 1.00 91.88 482 THR A O 1
ATOM 3512 N N . GLY A 1 483 ? 4.624 2.767 0.862 1.00 91.44 483 GLY A N 1
ATOM 3513 C CA . GLY A 1 483 ? 3.180 2.549 0.782 1.00 91.44 483 GLY A CA 1
ATOM 3514 C C . GLY A 1 483 ? 2.838 1.244 0.062 1.00 91.44 483 GLY A C 1
ATOM 3515 O O . GLY A 1 483 ? 3.658 0.320 0.028 1.00 91.44 483 GLY A O 1
ATOM 3516 N N . SER A 1 484 ? 1.658 1.182 -0.559 1.00 92.12 484 SER A N 1
ATOM 3517 C CA . SER A 1 484 ? 1.239 0.043 -1.379 1.00 92.12 484 SER A CA 1
ATOM 3518 C C . SER A 1 484 ? 0.682 0.454 -2.746 1.00 92.12 484 SER A C 1
ATOM 3520 O O . SER A 1 484 ? 0.010 1.474 -2.880 1.00 92.12 484 SER A O 1
ATOM 3522 N N . LEU A 1 485 ? 0.987 -0.357 -3.762 1.00 94.56 485 LEU A N 1
ATOM 3523 C CA . LEU A 1 485 ? 0.448 -0.295 -5.116 1.00 94.56 485 LEU A CA 1
ATOM 3524 C C . LEU A 1 485 ? -0.581 -1.408 -5.214 1.00 94.56 485 LEU A C 1
ATOM 3526 O O . LEU A 1 485 ? -0.229 -2.589 -5.183 1.00 94.56 485 LEU A O 1
ATOM 3530 N N . THR A 1 486 ? -1.847 -1.034 -5.308 1.00 93.00 486 THR A N 1
ATOM 3531 C CA . THR A 1 486 ? -2.931 -1.997 -5.464 1.00 93.00 486 THR A CA 1
ATOM 3532 C C . THR A 1 486 ? -3.359 -2.054 -6.919 1.00 93.00 486 THR A C 1
ATOM 3534 O O . THR A 1 486 ? -3.695 -1.022 -7.500 1.00 93.00 486 THR A O 1
ATOM 3537 N N . ILE A 1 487 ? -3.350 -3.260 -7.488 1.00 93.38 487 ILE A N 1
ATOM 3538 C CA . ILE A 1 487 ? -3.827 -3.554 -8.842 1.00 93.38 487 ILE A CA 1
ATOM 3539 C C . ILE A 1 487 ? -5.033 -4.471 -8.709 1.00 93.38 487 ILE A C 1
ATOM 3541 O O . ILE A 1 487 ? -4.915 -5.598 -8.241 1.00 93.38 487 ILE A O 1
ATOM 3545 N N . GLN A 1 488 ? -6.210 -3.987 -9.078 1.00 87.12 488 GLN A N 1
ATOM 3546 C CA . GLN A 1 488 ? -7.451 -4.717 -8.878 1.00 87.12 488 GLN A CA 1
ATOM 3547 C C . GLN A 1 488 ? -8.270 -4.753 -10.159 1.00 87.12 488 GLN A C 1
ATOM 3549 O O . GLN A 1 488 ? -8.742 -3.724 -10.636 1.00 87.12 488 GLN A O 1
ATOM 3554 N N . SER A 1 489 ? -8.516 -5.959 -10.663 1.00 84.44 489 SER A N 1
ATOM 3555 C CA . SER A 1 489 ? -9.502 -6.174 -11.718 1.00 84.44 489 SER A CA 1
ATOM 3556 C C . SER A 1 489 ? -10.923 -5.881 -11.226 1.00 84.44 489 SER A C 1
ATOM 3558 O O . SER A 1 489 ? -11.338 -6.305 -10.144 1.00 84.44 489 SER A O 1
ATOM 3560 N N . LEU A 1 490 ? -11.705 -5.206 -12.063 1.00 75.56 490 LEU A N 1
ATOM 3561 C CA . LEU A 1 490 ? -13.115 -4.890 -11.847 1.00 75.56 490 LEU A CA 1
ATOM 3562 C C . LEU A 1 490 ? -14.062 -5.927 -12.466 1.00 75.56 490 LEU A C 1
ATOM 3564 O O . LEU A 1 490 ? -15.280 -5.743 -12.416 1.00 75.56 490 LEU A O 1
ATOM 3568 N N . THR A 1 491 ? -13.551 -7.048 -12.996 1.00 72.25 491 THR A N 1
ATOM 3569 C CA . THR A 1 491 ? -14.411 -8.196 -13.356 1.00 72.25 491 THR A CA 1
ATOM 3570 C C . THR A 1 491 ? -15.151 -8.732 -12.132 1.00 72.25 491 THR A C 1
ATOM 3572 O O . THR A 1 491 ? -16.275 -9.223 -12.258 1.00 72.25 491 THR A O 1
ATOM 3575 N N . CYS A 1 492 ? -14.532 -8.614 -10.949 1.00 74.31 492 CYS A N 1
ATOM 3576 C CA . CYS A 1 492 ? -15.158 -8.866 -9.660 1.00 74.31 492 CYS A CA 1
ATOM 3577 C C . CYS A 1 492 ? -14.991 -7.649 -8.740 1.00 74.31 492 CYS A C 1
ATOM 3579 O O . CYS A 1 492 ? -13.957 -7.518 -8.079 1.00 74.31 492 CYS A O 1
ATOM 3581 N N . PRO A 1 493 ? -15.969 -6.727 -8.711 1.00 75.75 493 PRO A N 1
ATOM 3582 C CA . PRO A 1 493 ? -15.847 -5.500 -7.929 1.00 75.75 493 PRO A CA 1
ATOM 3583 C C . PRO A 1 493 ? -15.657 -5.803 -6.430 1.00 75.75 493 PRO A C 1
ATOM 3585 O O . PRO A 1 493 ? -16.032 -6.879 -5.967 1.00 75.75 493 PRO A O 1
ATOM 3588 N N . PRO A 1 494 ? -15.055 -4.895 -5.646 1.00 82.56 494 PRO A N 1
ATOM 3589 C CA . PRO A 1 494 ? -14.881 -5.129 -4.217 1.00 82.56 494 PRO A CA 1
ATOM 3590 C C . PRO A 1 494 ? -16.233 -5.171 -3.495 1.00 82.56 494 PRO A C 1
ATOM 3592 O O . PRO A 1 494 ? -17.194 -4.505 -3.901 1.00 82.56 494 PRO A O 1
ATOM 3595 N N . MET A 1 495 ? -16.296 -5.936 -2.402 1.00 89.75 495 MET A N 1
ATOM 3596 C CA . MET A 1 495 ? -17.399 -5.837 -1.451 1.00 89.75 495 MET A CA 1
ATOM 3597 C C . MET A 1 495 ? -17.446 -4.423 -0.873 1.00 89.75 495 MET A C 1
ATOM 3599 O O . MET A 1 495 ? -16.405 -3.867 -0.548 1.00 89.75 495 MET A O 1
ATOM 3603 N N . THR A 1 496 ? -18.641 -3.842 -0.767 1.00 90.94 496 THR A N 1
ATOM 3604 C CA . THR A 1 496 ? -18.835 -2.532 -0.142 1.00 90.94 496 THR A CA 1
ATOM 3605 C C . THR A 1 496 ? -20.021 -2.541 0.811 1.00 90.94 496 THR A C 1
ATOM 3607 O O . THR A 1 496 ? -20.980 -3.301 0.631 1.00 90.94 496 THR A O 1
ATOM 3610 N N . GLY A 1 497 ? -19.982 -1.656 1.805 1.00 89.88 497 GLY A N 1
ATOM 3611 C CA . GLY A 1 497 ? -21.119 -1.387 2.685 1.00 89.88 497 GLY A CA 1
ATOM 3612 C C . GLY A 1 497 ? -21.389 -2.486 3.715 1.00 89.88 497 GLY A C 1
ATOM 3613 O O . GLY A 1 497 ? -22.520 -2.593 4.202 1.00 89.88 497 GLY A O 1
ATOM 3614 N N . LEU A 1 498 ? -20.387 -3.306 4.043 1.00 95.94 498 LEU A N 1
ATOM 3615 C CA . LEU A 1 498 ? -20.506 -4.357 5.040 1.00 95.94 498 LEU A CA 1
ATOM 3616 C C . LEU A 1 498 ? -20.802 -3.762 6.421 1.00 95.94 498 LEU A C 1
ATOM 3618 O O . LEU A 1 498 ? -20.050 -2.972 6.986 1.00 95.94 498 LEU A O 1
ATOM 3622 N N . THR A 1 499 ? -21.919 -4.192 6.991 1.00 94.50 499 THR A N 1
ATOM 3623 C CA . THR A 1 499 ? -22.382 -3.823 8.327 1.00 94.50 499 THR A CA 1
ATOM 3624 C C . THR A 1 499 ? -22.828 -5.068 9.078 1.00 94.50 499 THR A C 1
ATOM 3626 O O . THR A 1 499 ? -23.188 -6.081 8.472 1.00 94.50 499 THR A O 1
ATOM 3629 N N . VAL A 1 500 ? -22.824 -4.993 10.410 1.00 93.69 500 VAL A N 1
ATOM 3630 C CA . VAL A 1 500 ? -23.327 -6.063 11.274 1.00 93.69 500 VAL A CA 1
ATOM 3631 C C . VAL A 1 500 ? -24.290 -5.519 12.319 1.00 93.69 500 VAL A C 1
ATOM 3633 O O . VAL A 1 500 ? -24.069 -4.457 12.896 1.00 93.69 500 VAL A O 1
ATOM 3636 N N . ALA A 1 501 ? -25.357 -6.270 12.570 1.00 89.50 501 ALA A N 1
ATOM 3637 C CA . ALA A 1 501 ? -26.270 -6.060 13.685 1.00 89.50 501 ALA A CA 1
ATOM 3638 C C . ALA A 1 501 ? -26.375 -7.351 14.501 1.00 89.50 501 ALA A C 1
ATOM 3640 O O . ALA A 1 501 ? -26.563 -8.424 13.927 1.00 89.50 501 ALA A O 1
ATOM 3641 N N . THR A 1 502 ? -26.273 -7.260 15.826 1.00 87.44 502 THR A N 1
ATOM 3642 C CA . THR A 1 502 ? -26.411 -8.410 16.729 1.00 87.44 502 THR A CA 1
ATOM 3643 C C . THR A 1 502 ? -27.741 -8.354 17.483 1.00 87.44 502 THR A C 1
ATOM 3645 O O . THR A 1 502 ? -28.217 -7.282 17.852 1.00 87.44 502 THR A O 1
ATOM 3648 N N . ASP A 1 503 ? -28.385 -9.508 17.676 1.00 84.81 503 ASP A N 1
ATOM 3649 C CA . ASP A 1 503 ? -29.613 -9.633 18.470 1.00 84.81 503 ASP A CA 1
ATOM 3650 C C . ASP A 1 503 ? -29.314 -10.291 19.815 1.00 84.81 503 ASP A C 1
ATOM 3652 O O . ASP A 1 503 ? -28.986 -11.473 19.916 1.00 84.81 503 ASP A O 1
ATOM 3656 N N . CYS A 1 504 ? -29.513 -9.510 20.865 1.00 80.19 504 CYS A N 1
ATOM 3657 C CA . CYS A 1 504 ? -29.252 -9.878 22.246 1.00 80.19 504 CYS A CA 1
ATOM 3658 C C . CYS A 1 504 ? -30.147 -10.977 22.826 1.00 80.19 504 CYS A C 1
ATOM 3660 O O . CYS A 1 504 ? -29.800 -11.570 23.848 1.00 80.19 504 CYS A O 1
ATOM 3662 N N . ASN A 1 505 ? -31.305 -11.245 22.220 1.00 77.19 505 ASN A N 1
ATOM 3663 C CA . ASN A 1 505 ? -32.231 -12.271 22.707 1.00 77.19 505 ASN A CA 1
ATOM 3664 C C . ASN A 1 505 ? -31.921 -13.642 22.105 1.00 77.19 505 ASN A C 1
ATOM 3666 O O . ASN A 1 505 ? -32.158 -14.678 22.730 1.00 77.19 505 ASN A O 1
ATOM 3670 N N . THR A 1 506 ? -31.453 -13.645 20.858 1.00 82.06 506 THR A N 1
ATOM 3671 C CA . THR A 1 506 ? -31.257 -14.855 20.052 1.00 82.06 506 THR A CA 1
ATOM 3672 C C . THR A 1 506 ? -29.782 -15.222 19.892 1.00 82.06 506 THR A C 1
ATOM 3674 O O . THR A 1 506 ? -29.480 -16.381 19.599 1.00 82.06 506 THR A O 1
ATOM 3677 N N . GLY A 1 507 ? -28.866 -14.275 20.127 1.00 83.38 507 GLY A N 1
ATOM 3678 C CA . GLY A 1 507 ? -27.441 -14.431 19.845 1.00 83.38 507 GLY A CA 1
ATOM 3679 C C . GLY A 1 507 ? -27.157 -14.508 18.344 1.00 83.38 507 GLY A C 1
ATOM 3680 O O . GLY A 1 507 ? -26.239 -15.208 17.930 1.00 83.38 507 GLY A O 1
ATOM 3681 N N . GLU A 1 508 ? -27.986 -13.882 17.507 1.00 90.44 508 GLU A N 1
ATOM 3682 C CA . GLU A 1 508 ? -27.822 -13.885 16.050 1.00 90.44 508 GLU A CA 1
ATOM 3683 C C . GLU A 1 508 ? -27.001 -12.671 15.596 1.00 90.44 508 GLU A C 1
ATOM 3685 O O . GLU A 1 508 ? -27.175 -11.573 16.124 1.00 90.44 508 GLU A O 1
ATOM 3690 N N . ALA A 1 509 ? -26.130 -12.854 14.601 1.00 92.94 509 ALA A N 1
ATOM 3691 C CA . ALA A 1 509 ? -25.433 -11.764 13.919 1.00 92.94 509 ALA A CA 1
ATOM 3692 C C . ALA A 1 509 ? -25.934 -11.664 12.474 1.00 92.94 509 ALA A C 1
ATOM 3694 O O . ALA A 1 509 ? -25.795 -12.597 11.688 1.00 92.94 509 ALA A O 1
ATOM 3695 N N . THR A 1 510 ? -26.534 -10.531 12.121 1.00 95.31 510 THR A N 1
ATOM 3696 C CA . THR A 1 510 ? -27.005 -10.239 10.765 1.00 95.31 510 THR A CA 1
ATOM 3697 C C . THR A 1 510 ? -26.000 -9.341 10.062 1.00 95.31 510 THR A C 1
ATOM 3699 O O . THR A 1 510 ? -25.869 -8.167 10.401 1.00 95.31 510 THR A O 1
ATOM 3702 N N . LEU A 1 511 ? -25.315 -9.899 9.071 1.00 97.62 511 LEU A N 1
ATOM 3703 C CA . LEU A 1 511 ? -24.439 -9.186 8.149 1.00 97.62 511 LEU A CA 1
ATOM 3704 C C . LEU A 1 511 ? -25.267 -8.618 6.996 1.00 97.62 511 LEU A C 1
ATOM 3706 O O . LEU A 1 511 ? -26.204 -9.272 6.531 1.00 97.62 511 LEU A O 1
ATOM 3710 N N . SER A 1 512 ? -24.942 -7.416 6.531 1.00 97.31 512 SER A N 1
ATOM 3711 C CA . SER A 1 512 ? -25.565 -6.780 5.359 1.00 97.31 512 SER A CA 1
ATOM 3712 C C . SER A 1 512 ? -24.525 -6.018 4.547 1.00 97.31 512 SER A C 1
ATOM 3714 O O . SER A 1 512 ? -23.624 -5.442 5.142 1.00 97.31 512 SER A O 1
ATOM 3716 N N . TRP A 1 513 ? -24.654 -6.010 3.221 1.00 96.75 513 TRP A N 1
ATOM 3717 C CA . TRP A 1 513 ? -23.711 -5.365 2.294 1.00 96.75 513 TRP A CA 1
ATOM 3718 C C . TRP A 1 513 ? -24.422 -4.852 1.030 1.00 96.75 513 TRP A C 1
ATOM 3720 O O . TRP A 1 513 ? -25.578 -5.207 0.762 1.00 96.75 513 TRP A O 1
ATOM 3730 N N . ASP A 1 514 ? -23.738 -4.015 0.246 1.00 93.56 514 ASP A N 1
ATOM 3731 C CA . ASP A 1 514 ? -24.272 -3.453 -0.996 1.00 93.56 514 ASP A CA 1
ATOM 3732 C C . ASP A 1 514 ? -24.343 -4.503 -2.127 1.00 93.56 514 ASP A C 1
ATOM 3734 O O . ASP A 1 514 ? -23.467 -5.361 -2.258 1.00 93.56 514 ASP A O 1
ATOM 3738 N N . PRO A 1 515 ? -25.374 -4.458 -2.994 1.00 91.19 515 PRO A N 1
ATOM 3739 C CA . PRO A 1 515 ? -25.506 -5.395 -4.107 1.00 91.19 515 PRO A CA 1
ATOM 3740 C C . PRO A 1 515 ? -24.463 -5.148 -5.210 1.00 91.19 515 PRO A C 1
ATOM 3742 O O . PRO A 1 515 ? -24.347 -4.033 -5.715 1.00 91.19 515 PRO A O 1
ATOM 3745 N N . ASN A 1 516 ? -23.808 -6.216 -5.678 1.00 86.94 516 ASN A N 1
ATOM 3746 C CA . ASN A 1 516 ? -22.870 -6.209 -6.812 1.00 86.94 516 ASN A CA 1
ATOM 3747 C C . ASN A 1 516 ? -23.032 -7.486 -7.677 1.00 86.94 516 ASN A C 1
ATOM 3749 O O . ASN A 1 516 ? -23.697 -8.431 -7.242 1.00 86.94 516 ASN A O 1
ATOM 3753 N N . PRO A 1 517 ? -22.498 -7.549 -8.916 1.00 84.94 517 PRO A N 1
ATOM 3754 C CA . PRO A 1 517 ? -22.682 -8.675 -9.827 1.00 84.94 517 PRO A CA 1
ATOM 3755 C C . PRO A 1 517 ? -21.700 -9.819 -9.527 1.00 84.94 517 PRO A C 1
ATOM 3757 O O . PRO A 1 517 ? -20.849 -10.143 -10.350 1.00 84.94 517 PRO A O 1
ATOM 3760 N N . TYR A 1 518 ? -21.834 -10.446 -8.360 1.00 89.75 518 TYR A N 1
ATOM 3761 C CA . TYR A 1 518 ? -21.065 -11.642 -8.011 1.00 89.75 518 TYR A CA 1
ATOM 3762 C C . TYR A 1 518 ? -21.729 -12.919 -8.547 1.00 89.75 518 TYR A C 1
ATOM 3764 O O . TYR A 1 518 ? -22.953 -12.981 -8.698 1.00 89.75 518 TYR A O 1
ATOM 3772 N N . ASP A 1 519 ? -20.943 -13.976 -8.766 1.00 91.56 519 ASP A N 1
ATOM 3773 C CA . ASP A 1 519 ? -21.471 -15.331 -8.973 1.00 91.56 519 ASP A CA 1
ATOM 3774 C C . ASP A 1 519 ? -21.828 -15.987 -7.627 1.00 91.56 519 ASP A C 1
ATOM 3776 O O . ASP A 1 519 ? -22.890 -16.604 -7.472 1.00 91.56 519 ASP A O 1
ATOM 3780 N N . SER A 1 520 ? -20.964 -15.807 -6.626 1.00 94.38 520 SER A N 1
ATOM 3781 C CA . SER A 1 520 ? -21.180 -16.204 -5.230 1.00 94.38 520 SER A CA 1
ATOM 3782 C C . SER A 1 520 ? -20.503 -15.228 -4.271 1.00 94.38 520 SER A C 1
ATOM 3784 O O . SER A 1 520 ? -19.685 -14.422 -4.691 1.00 94.38 520 SER A O 1
ATOM 3786 N N . ILE A 1 521 ? -20.842 -15.290 -2.989 1.00 96.88 521 ILE A N 1
ATOM 3787 C CA . ILE A 1 521 ? -20.218 -14.496 -1.926 1.00 96.88 521 ILE A CA 1
ATOM 3788 C C . ILE A 1 521 ? -19.752 -15.455 -0.836 1.00 96.88 521 ILE A C 1
ATOM 3790 O O . ILE A 1 521 ? -20.547 -16.268 -0.359 1.00 96.88 521 ILE A O 1
ATOM 3794 N N . ASP A 1 522 ? -18.487 -15.354 -0.446 1.00 96.75 522 ASP A N 1
ATOM 3795 C CA . ASP A 1 522 ? -17.902 -16.138 0.638 1.00 96.75 522 ASP A CA 1
ATOM 3796 C C . ASP A 1 522 ? -17.888 -15.326 1.935 1.00 96.75 522 ASP A C 1
ATOM 3798 O O . ASP A 1 522 ? -17.541 -14.145 1.940 1.00 96.75 522 ASP A O 1
ATOM 3802 N N . LEU A 1 523 ? -18.271 -15.978 3.034 1.00 97.50 523 LEU A N 1
ATOM 3803 C CA . LEU A 1 523 ? -18.307 -15.408 4.377 1.00 97.50 523 LEU A CA 1
ATOM 3804 C C . LEU A 1 523 ? -17.385 -16.201 5.290 1.00 97.50 523 LEU A C 1
ATOM 3806 O O . LEU A 1 523 ? -17.617 -17.395 5.525 1.00 97.50 523 LEU A O 1
ATOM 3810 N N . THR A 1 524 ? -16.377 -15.542 5.847 1.00 95.75 524 THR A N 1
ATOM 3811 C CA . THR A 1 524 ? -15.531 -16.11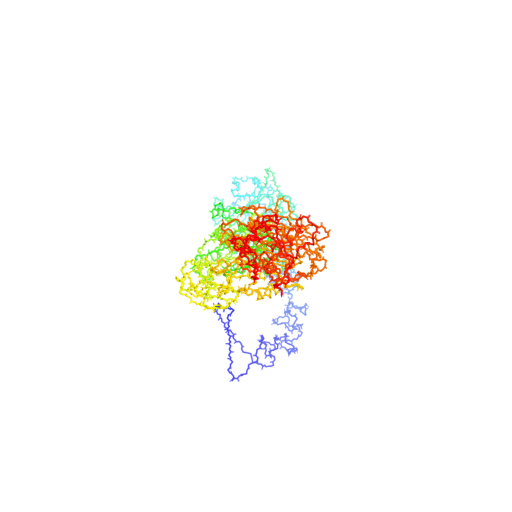7 6.890 1.00 95.75 524 THR A CA 1
ATOM 3812 C C . THR A 1 524 ? -15.810 -15.460 8.237 1.00 95.75 524 THR A C 1
ATOM 3814 O O . THR A 1 524 ? -16.185 -14.292 8.316 1.00 95.75 524 THR A O 1
ATOM 3817 N N . ARG A 1 525 ? -15.665 -16.242 9.307 1.00 96.56 525 ARG A N 1
ATOM 3818 C CA . ARG A 1 525 ? -15.723 -15.794 10.697 1.00 96.56 525 ARG A CA 1
ATOM 3819 C C . ARG A 1 525 ? -14.467 -16.281 11.399 1.00 96.56 525 ARG A C 1
ATOM 3821 O O . ARG A 1 525 ? -14.182 -17.480 11.377 1.00 96.56 525 ARG A O 1
ATOM 3828 N N . ASP A 1 526 ? -13.706 -15.355 11.967 1.00 93.12 526 ASP A N 1
ATOM 3829 C CA . ASP A 1 526 ? -12.406 -15.594 12.603 1.00 93.12 526 ASP A CA 1
ATOM 3830 C C . ASP A 1 526 ? -11.437 -16.372 11.687 1.00 93.12 526 ASP A C 1
ATOM 3832 O O . ASP A 1 526 ? -10.741 -17.299 12.109 1.00 93.12 526 ASP A O 1
ATOM 3836 N N . GLY A 1 527 ? -11.443 -16.030 10.391 1.00 88.25 527 GLY A N 1
ATOM 3837 C CA . GLY A 1 527 ? -10.621 -16.662 9.353 1.00 88.25 527 GLY A CA 1
ATOM 3838 C C . GLY A 1 527 ? -11.109 -18.038 8.881 1.00 88.25 527 GLY A C 1
ATOM 3839 O O . GLY A 1 527 ? -10.426 -18.700 8.098 1.00 88.25 527 GLY A O 1
ATOM 3840 N N . VAL A 1 528 ? -12.276 -18.502 9.340 1.00 93.62 528 VAL A N 1
ATOM 3841 C CA . VAL A 1 528 ? -12.871 -19.781 8.926 1.00 93.62 528 VAL A CA 1
ATOM 3842 C C . VAL A 1 528 ? -14.096 -19.530 8.055 1.00 93.62 528 VAL A C 1
ATOM 3844 O O . VAL A 1 528 ? -15.036 -18.874 8.489 1.00 93.62 528 VAL A O 1
ATOM 3847 N N . LEU A 1 529 ? -14.130 -20.095 6.845 1.00 94.12 529 LEU A N 1
ATOM 3848 C CA . LEU A 1 529 ? -15.302 -20.037 5.964 1.00 94.12 529 LEU A CA 1
ATOM 3849 C C . LEU A 1 529 ? -16.524 -20.682 6.642 1.00 94.12 529 LEU A C 1
ATOM 3851 O O . LEU A 1 529 ? -16.518 -21.883 6.933 1.00 94.12 529 LEU A O 1
ATOM 3855 N N . ILE A 1 530 ? -17.573 -19.892 6.867 1.00 96.50 530 ILE A N 1
ATOM 3856 C CA . ILE A 1 530 ? -18.828 -20.335 7.491 1.00 96.50 530 ILE A CA 1
ATOM 3857 C C . ILE A 1 530 ? -19.954 -20.529 6.475 1.00 96.50 530 ILE A C 1
ATOM 3859 O O . ILE A 1 530 ? -20.830 -21.368 6.697 1.00 96.50 530 ILE A O 1
ATOM 3863 N N . ALA A 1 531 ? -19.929 -19.799 5.358 1.00 96.69 531 ALA A N 1
ATOM 3864 C CA . ALA A 1 531 ? -20.942 -19.899 4.317 1.00 96.69 531 ALA A CA 1
ATOM 3865 C C . ALA A 1 531 ? -20.433 -19.395 2.961 1.00 96.69 531 ALA A C 1
ATOM 3867 O O . ALA A 1 531 ? -19.584 -18.514 2.892 1.00 96.69 531 ALA A O 1
ATOM 3868 N N . THR A 1 532 ? -21.032 -19.933 1.899 1.00 96.69 532 THR A N 1
ATOM 3869 C CA . THR A 1 532 ? -20.987 -19.385 0.541 1.00 96.69 532 THR A CA 1
ATOM 3870 C C . THR A 1 532 ? -22.430 -19.178 0.100 1.00 96.69 532 THR A C 1
ATOM 3872 O O . THR A 1 532 ? -23.206 -20.142 0.061 1.00 96.69 532 THR A O 1
ATOM 3875 N N . VAL A 1 533 ? -22.809 -17.939 -0.201 1.00 97.25 533 VAL A N 1
ATOM 3876 C CA . VAL A 1 533 ? -24.176 -17.562 -0.590 1.00 97.25 533 VAL A CA 1
ATOM 3877 C C . VAL A 1 533 ? -24.241 -17.156 -2.069 1.00 97.25 533 VAL A C 1
ATOM 3879 O O . VAL A 1 533 ? -23.209 -16.844 -2.668 1.00 97.25 533 VAL A O 1
ATOM 3882 N N . PRO A 1 534 ? -25.421 -17.212 -2.715 1.00 96.88 534 PRO A N 1
ATOM 3883 C CA . PRO A 1 534 ? -25.616 -16.683 -4.063 1.00 96.88 534 PRO A CA 1
ATOM 3884 C C . PRO A 1 534 ? -25.122 -15.242 -4.210 1.00 96.88 534 PRO A C 1
ATOM 3886 O O . PRO A 1 534 ? -25.367 -14.413 -3.340 1.00 96.88 534 PRO A O 1
ATOM 3889 N N . GLY A 1 535 ? -24.492 -14.913 -5.338 1.00 92.81 535 GLY A N 1
ATOM 3890 C CA . GLY A 1 535 ? -23.880 -13.595 -5.528 1.00 92.81 535 GLY A CA 1
ATOM 3891 C C . GLY A 1 535 ? -24.847 -12.405 -5.577 1.00 92.81 535 GLY A C 1
ATOM 3892 O O . GLY A 1 535 ? -24.425 -11.259 -5.492 1.00 92.81 535 GLY A O 1
ATOM 3893 N N . ASN A 1 536 ? -26.153 -12.665 -5.671 1.00 94.31 536 ASN A N 1
ATOM 3894 C CA . ASN A 1 536 ? -27.203 -11.650 -5.599 1.00 94.31 536 ASN A CA 1
ATOM 3895 C C . ASN A 1 536 ? -27.752 -11.427 -4.175 1.00 94.31 536 ASN A C 1
ATOM 3897 O O . ASN A 1 536 ? -28.722 -10.676 -4.027 1.00 94.31 536 ASN A O 1
ATOM 3901 N N . ASP A 1 537 ? -27.238 -12.139 -3.171 1.00 97.00 537 ASP A N 1
ATOM 3902 C CA . ASP A 1 537 ? -27.620 -11.930 -1.778 1.00 97.00 537 ASP A CA 1
ATOM 3903 C C . ASP A 1 537 ? -26.947 -10.660 -1.244 1.00 97.00 537 ASP A C 1
ATOM 3905 O O . ASP A 1 537 ? -25.845 -10.298 -1.646 1.00 97.00 537 ASP A O 1
ATOM 3909 N N . THR A 1 538 ? -27.638 -9.965 -0.343 1.00 97.00 538 THR A N 1
ATOM 3910 C CA . THR A 1 538 ? -27.177 -8.708 0.277 1.00 97.00 538 THR A CA 1
ATOM 3911 C C . THR A 1 538 ? -27.116 -8.804 1.798 1.00 97.00 538 THR A C 1
ATOM 3913 O O . THR A 1 538 ? -26.964 -7.795 2.483 1.00 97.00 538 THR A O 1
ATOM 3916 N N . SER A 1 539 ? -27.350 -9.995 2.347 1.00 97.25 539 SER A N 1
ATOM 3917 C CA . SER A 1 539 ? -27.309 -10.239 3.781 1.00 97.25 539 SER A CA 1
ATOM 3918 C C . SER A 1 539 ? -27.131 -11.716 4.106 1.00 97.25 539 SER A C 1
ATOM 3920 O O . SER A 1 539 ? -27.486 -12.601 3.324 1.00 97.25 539 SER A O 1
ATOM 3922 N N . TYR A 1 540 ? -26.611 -11.977 5.302 1.00 97.62 540 TYR A N 1
ATOM 3923 C CA . TYR A 1 540 ? -26.486 -13.311 5.877 1.00 97.62 540 TYR A CA 1
ATOM 3924 C C . TYR A 1 540 ? -26.743 -13.246 7.379 1.00 97.62 540 TYR A C 1
ATOM 3926 O O . TYR A 1 540 ? -26.298 -12.316 8.045 1.00 97.62 540 TYR A O 1
ATOM 3934 N N . VAL A 1 541 ? -27.461 -14.235 7.912 1.00 96.50 541 VAL A N 1
ATOM 3935 C CA . VAL A 1 541 ? -27.710 -14.347 9.352 1.00 96.50 541 VAL A CA 1
ATOM 3936 C C . VAL A 1 541 ? -26.935 -15.537 9.891 1.00 96.50 541 VAL A C 1
ATOM 3938 O O . VAL A 1 541 ? -27.188 -16.681 9.504 1.00 96.50 541 VAL A O 1
ATOM 3941 N N . ASP A 1 542 ? -26.019 -15.255 10.805 1.00 95.38 542 ASP A N 1
ATOM 3942 C CA . ASP A 1 542 ? -25.284 -16.245 11.571 1.00 95.38 542 ASP A CA 1
ATOM 3943 C C . ASP A 1 542 ? -26.011 -16.526 12.888 1.00 95.38 542 ASP A C 1
ATOM 3945 O O . ASP A 1 542 ? -26.327 -15.611 13.651 1.00 95.38 542 ASP A O 1
ATOM 3949 N N . LEU A 1 543 ? -26.342 -17.793 13.130 1.00 93.38 543 LEU A N 1
ATOM 3950 C CA . LEU A 1 543 ? -27.324 -18.180 14.140 1.00 93.38 543 LEU A CA 1
ATOM 3951 C C . LEU A 1 543 ? -26.675 -18.713 15.419 1.00 93.38 543 LEU A C 1
ATOM 3953 O O . LEU A 1 543 ? -25.747 -19.520 15.362 1.00 93.38 543 LEU A O 1
ATOM 3957 N N . ALA A 1 544 ? -27.287 -18.380 16.563 1.00 80.06 544 ALA A N 1
ATOM 3958 C CA . ALA A 1 544 ? -27.017 -18.975 17.876 1.00 80.06 544 ALA A CA 1
ATOM 3959 C C . ALA A 1 544 ? -25.539 -18.914 18.311 1.00 80.06 544 ALA A C 1
ATOM 3961 O O . ALA A 1 544 ? -24.972 -19.903 18.792 1.00 80.06 544 ALA A O 1
ATOM 3962 N N . LEU A 1 545 ? -24.921 -17.748 18.140 1.00 87.81 545 LEU A N 1
ATOM 3963 C CA . LEU A 1 545 ? -23.563 -17.473 18.590 1.00 87.81 545 LEU A CA 1
ATOM 3964 C C . LEU A 1 545 ? -23.515 -17.395 20.119 1.00 87.81 545 LEU A C 1
ATOM 3966 O O . LEU A 1 545 ? -24.425 -16.884 20.774 1.00 87.81 545 LEU A O 1
ATOM 3970 N N . ALA A 1 546 ? -22.431 -17.908 20.699 1.00 87.06 546 ALA A N 1
ATOM 3971 C CA . ALA A 1 546 ? -22.146 -17.665 22.107 1.00 87.06 546 ALA A CA 1
ATOM 3972 C C . ALA A 1 546 ? -21.732 -16.195 22.304 1.00 87.06 546 ALA A C 1
ATOM 3974 O O . ALA A 1 546 ? -21.172 -15.614 21.369 1.00 87.06 546 ALA A O 1
ATOM 3975 N N . PRO A 1 547 ? -21.936 -15.611 23.500 1.00 83.62 547 PRO A N 1
ATOM 3976 C CA . PRO A 1 547 ? -21.393 -14.297 23.817 1.00 83.62 547 PRO A CA 1
ATOM 3977 C C . PRO A 1 547 ? -19.893 -14.222 23.526 1.00 83.62 547 PRO A C 1
ATOM 3979 O O . PRO A 1 547 ? -19.141 -15.118 23.921 1.00 83.62 547 PRO A O 1
ATOM 3982 N N . GLY A 1 548 ? -19.473 -13.171 22.829 1.00 84.19 548 GLY A N 1
ATOM 3983 C CA . GLY A 1 548 ? -18.093 -12.973 22.409 1.00 84.19 548 GLY A CA 1
ATOM 3984 C C . GLY A 1 548 ? -17.962 -12.030 21.217 1.00 84.19 548 GLY A C 1
ATOM 3985 O O . GLY A 1 548 ? -18.949 -11.633 20.596 1.00 84.19 548 GLY A O 1
ATOM 3986 N N . THR A 1 549 ? -16.718 -11.691 20.902 1.00 88.50 549 THR A N 1
ATOM 3987 C CA . THR A 1 549 ? -16.344 -10.881 19.741 1.00 88.50 549 THR A CA 1
ATOM 3988 C C . THR A 1 549 ? -15.956 -11.794 18.585 1.00 88.50 549 THR A C 1
ATOM 3990 O O . THR A 1 549 ? -15.159 -12.714 18.772 1.00 88.50 549 THR A O 1
ATOM 3993 N N . TYR A 1 550 ? -16.508 -11.526 17.405 1.00 92.12 550 TYR A N 1
ATOM 3994 C CA . TYR A 1 550 ? -16.256 -12.277 16.176 1.00 92.12 550 TYR A CA 1
ATOM 3995 C C . TYR A 1 550 ? -15.860 -11.319 15.059 1.00 92.12 550 TYR A C 1
ATOM 3997 O O . TYR A 1 550 ? -16.509 -10.287 14.873 1.00 92.12 550 TYR A O 1
ATOM 4005 N N . THR A 1 551 ? -14.845 -11.675 14.281 1.00 95.62 551 THR A N 1
ATOM 4006 C CA . THR A 1 551 ? -14.452 -10.909 13.093 1.00 95.62 551 THR A CA 1
ATOM 4007 C C . THR A 1 551 ? -15.006 -11.590 11.854 1.00 95.62 551 THR A C 1
ATOM 4009 O O . THR A 1 551 ? -14.684 -12.749 11.591 1.00 95.62 551 THR A O 1
ATOM 4012 N N . TYR A 1 552 ? -15.831 -10.881 11.090 1.00 96.81 552 TYR A N 1
ATOM 4013 C CA . TYR A 1 552 ? -16.372 -11.355 9.823 1.00 96.81 552 TYR A CA 1
ATOM 4014 C C . TYR A 1 552 ? -15.636 -10.723 8.659 1.00 96.81 552 TYR A C 1
ATOM 4016 O O . TYR A 1 552 ? -15.432 -9.515 8.658 1.00 96.81 552 TYR A O 1
ATOM 4024 N N . GLU A 1 553 ? -15.325 -11.526 7.652 1.00 96.31 553 GLU A N 1
ATOM 4025 C CA . GLU A 1 553 ? -14.832 -11.067 6.358 1.00 96.31 553 GLU A CA 1
ATOM 4026 C C . GLU A 1 553 ? -15.772 -11.588 5.272 1.00 96.31 553 GLU A C 1
ATOM 4028 O O . GLU A 1 553 ? -16.128 -12.772 5.261 1.00 96.31 553 GLU A O 1
ATOM 4033 N N . VAL A 1 554 ? -16.207 -10.700 4.382 1.00 96.69 554 VAL A N 1
ATOM 4034 C CA . VAL A 1 554 ? -17.153 -11.017 3.312 1.00 96.69 554 VAL A CA 1
ATOM 4035 C C . VAL A 1 554 ? -16.562 -10.573 1.980 1.00 96.69 554 VAL A C 1
ATOM 4037 O O . VAL A 1 554 ? -16.080 -9.448 1.854 1.00 96.69 554 VAL A O 1
ATOM 4040 N N . GLN A 1 555 ? -16.582 -11.465 0.989 1.00 93.38 555 GLN A N 1
ATOM 4041 C CA . GLN A 1 555 ? -15.972 -11.224 -0.319 1.00 93.38 555 GLN A CA 1
ATOM 4042 C C . GLN A 1 555 ? -16.830 -11.766 -1.461 1.00 93.38 555 GLN A C 1
ATOM 4044 O O . GLN A 1 555 ? -17.410 -12.850 -1.371 1.00 93.38 555 GLN A O 1
ATOM 4049 N N . GLY A 1 556 ? -16.893 -11.014 -2.558 1.00 91.44 556 GLY A N 1
ATOM 4050 C CA . GLY A 1 556 ? -17.501 -11.474 -3.802 1.00 91.44 556 GLY A CA 1
ATOM 4051 C C . GLY A 1 556 ? -16.608 -12.469 -4.543 1.00 91.44 556 GLY A C 1
ATOM 4052 O O . GLY A 1 556 ? -15.384 -12.401 -4.463 1.00 91.44 556 GLY A O 1
ATOM 4053 N N . VAL A 1 557 ? -17.217 -13.387 -5.289 1.00 89.25 557 VAL A N 1
ATOM 4054 C CA . VAL A 1 557 ? -16.536 -14.347 -6.166 1.00 89.25 557 VAL A CA 1
ATOM 4055 C C . VAL A 1 557 ? -17.159 -14.272 -7.554 1.00 89.25 557 VAL A C 1
ATOM 4057 O O . VAL A 1 557 ? -18.379 -14.400 -7.688 1.00 89.25 557 VAL A O 1
ATOM 4060 N N . CYS A 1 558 ? -16.338 -14.108 -8.588 1.00 83.62 558 CYS A N 1
ATOM 4061 C CA . CYS A 1 558 ? -16.771 -13.990 -9.980 1.00 83.62 558 CYS A CA 1
ATOM 4062 C C . CYS A 1 558 ? -15.869 -14.848 -10.866 1.00 83.62 558 CYS A C 1
ATOM 4064 O O . CYS A 1 558 ? -14.649 -14.763 -10.787 1.00 83.62 558 CYS A O 1
ATOM 4066 N N . ALA A 1 559 ? -16.455 -15.725 -11.676 1.00 80.50 559 ALA A N 1
ATOM 4067 C CA . ALA A 1 559 ? -15.768 -16.705 -12.517 1.00 80.50 559 ALA A CA 1
ATOM 4068 C C . ALA A 1 559 ? -14.736 -17.588 -11.777 1.00 80.50 559 ALA A C 1
ATOM 4070 O O . ALA A 1 559 ? -13.871 -18.193 -12.406 1.00 80.50 559 ALA A O 1
ATOM 4071 N N . GLY A 1 560 ? -14.861 -17.719 -10.451 1.00 75.19 560 GLY A N 1
ATOM 4072 C CA . GLY A 1 560 ? -13.916 -18.442 -9.594 1.00 75.19 560 GLY A CA 1
ATOM 4073 C C . GLY A 1 560 ? -12.772 -17.592 -9.026 1.00 75.19 560 GLY A C 1
ATOM 4074 O O . GLY A 1 560 ? -11.981 -18.133 -8.259 1.00 75.19 560 GLY A O 1
ATOM 4075 N N . ASN A 1 561 ? -12.714 -16.298 -9.353 1.00 75.00 561 ASN A N 1
ATOM 4076 C CA . ASN A 1 561 ? -11.775 -15.325 -8.794 1.00 75.00 561 ASN A CA 1
ATOM 4077 C C . ASN A 1 561 ? -12.416 -14.583 -7.612 1.00 75.00 561 ASN A C 1
ATOM 4079 O O . ASN A 1 561 ? -13.608 -14.269 -7.651 1.00 75.00 561 ASN A O 1
ATOM 4083 N N . PHE A 1 562 ? -11.631 -14.306 -6.571 1.00 80.19 562 PHE A N 1
ATOM 4084 C CA . PHE A 1 562 ? -12.061 -13.506 -5.422 1.00 80.19 562 PHE A CA 1
ATOM 4085 C C . PHE A 1 562 ? -11.947 -12.013 -5.751 1.00 80.19 562 PHE A C 1
ATOM 4087 O O . PHE A 1 562 ? -10.907 -11.572 -6.234 1.00 80.19 562 PHE A O 1
ATOM 4094 N N . GLY A 1 563 ? -13.009 -11.246 -5.503 1.00 78.94 563 GLY A N 1
ATOM 4095 C CA . GLY A 1 563 ? -12.947 -9.785 -5.464 1.00 78.94 563 GLY A CA 1
ATOM 4096 C C . GLY A 1 563 ? -12.369 -9.287 -4.135 1.00 78.94 563 GLY A C 1
ATOM 4097 O O . GLY A 1 563 ? -12.083 -10.078 -3.236 1.00 78.94 563 GLY A O 1
ATOM 4098 N N . GLY A 1 564 ? -12.232 -7.967 -3.987 1.00 81.31 564 GLY A N 1
ATOM 4099 C CA . GLY A 1 564 ? -11.837 -7.360 -2.710 1.00 81.31 564 GLY A CA 1
ATOM 4100 C C . GLY A 1 564 ? -12.835 -7.676 -1.587 1.00 81.31 564 GLY A C 1
ATOM 4101 O O . GLY A 1 564 ? -14.050 -7.647 -1.811 1.00 81.31 564 GLY A O 1
ATOM 4102 N N . SER A 1 565 ? -12.326 -7.981 -0.392 1.00 89.25 565 SER A N 1
ATOM 4103 C CA . SER A 1 565 ? -13.130 -8.290 0.793 1.00 89.25 565 SER A CA 1
ATOM 4104 C C . SER A 1 565 ? -13.351 -7.060 1.680 1.00 89.25 565 SER A C 1
ATOM 4106 O O . SER A 1 565 ? -12.550 -6.127 1.691 1.00 89.25 565 SER A O 1
ATOM 4108 N N . GLU A 1 566 ? -14.437 -7.064 2.453 1.00 92.38 566 GLU A N 1
ATOM 4109 C CA . GLU A 1 566 ? -14.626 -6.145 3.580 1.00 92.38 566 GLU A CA 1
ATOM 4110 C C . GLU A 1 566 ? -14.694 -6.925 4.890 1.00 92.38 566 GLU A C 1
ATOM 4112 O O . GLU A 1 566 ? -15.137 -8.074 4.929 1.00 92.38 566 GLU A O 1
ATOM 4117 N N . THR A 1 567 ? -14.257 -6.288 5.978 1.00 94.62 567 THR A N 1
ATOM 4118 C CA . THR A 1 567 ? -14.222 -6.883 7.317 1.00 94.62 567 THR A CA 1
ATOM 4119 C C . THR A 1 567 ? -15.043 -6.059 8.302 1.00 94.62 567 THR A C 1
ATOM 4121 O O . THR A 1 567 ? -14.969 -4.832 8.306 1.00 94.62 567 THR A O 1
ATOM 4124 N N . VAL A 1 568 ? -15.794 -6.729 9.178 1.00 94.00 568 VAL A N 1
ATOM 4125 C CA . VAL A 1 568 ? -16.545 -6.101 10.272 1.00 94.00 568 VAL A CA 1
ATOM 4126 C C . VAL A 1 568 ? -16.426 -6.921 11.556 1.00 94.00 568 VAL A C 1
ATOM 4128 O O . VAL A 1 568 ? -16.446 -8.151 11.531 1.00 94.00 568 VAL A O 1
ATOM 4131 N N . VAL A 1 569 ? -16.313 -6.244 12.700 1.00 92.38 569 VAL A N 1
ATOM 4132 C CA . VAL A 1 569 ? -16.298 -6.885 14.022 1.00 92.38 569 VAL A CA 1
ATOM 4133 C C . VAL A 1 569 ? -17.708 -6.883 14.601 1.00 92.38 569 VAL A C 1
ATOM 4135 O O . VAL A 1 569 ? -18.358 -5.842 14.667 1.00 92.38 569 VAL A O 1
ATOM 4138 N N . ALA A 1 570 ? -18.180 -8.049 15.036 1.00 90.25 570 ALA A N 1
ATOM 4139 C CA . ALA A 1 570 ? -19.462 -8.218 15.700 1.00 90.25 570 ALA A CA 1
ATOM 4140 C C . ALA A 1 570 ? -19.258 -8.612 17.163 1.00 90.25 570 ALA A C 1
ATOM 4142 O O . ALA A 1 570 ? -18.706 -9.672 17.466 1.00 90.25 570 ALA A O 1
ATOM 4143 N N . ASN A 1 571 ? -19.778 -7.791 18.067 1.00 88.25 571 ASN A N 1
ATOM 4144 C CA . ASN A 1 571 ? -19.866 -8.115 19.481 1.00 88.25 571 ASN A CA 1
ATOM 4145 C C . ASN A 1 571 ? -21.229 -8.751 19.760 1.00 88.25 571 ASN A C 1
ATOM 4147 O O . ASN A 1 571 ? -22.267 -8.083 19.757 1.00 88.25 571 ASN A O 1
ATOM 4151 N N . VAL A 1 572 ? -21.239 -10.068 19.948 1.00 86.69 572 VAL A N 1
ATOM 4152 C CA . VAL A 1 572 ? -22.448 -10.806 20.310 1.00 86.69 572 VAL A CA 1
ATOM 4153 C C . VAL A 1 572 ? -22.547 -10.844 21.822 1.00 86.69 572 VAL A C 1
ATOM 4155 O O . VAL A 1 572 ? -21.649 -11.326 22.511 1.00 86.69 572 VAL A O 1
ATOM 4158 N N . ALA A 1 573 ? -23.681 -10.395 22.333 1.00 82.19 573 ALA A N 1
ATOM 4159 C CA . ALA A 1 573 ? -24.029 -10.477 23.736 1.00 82.19 573 ALA A CA 1
ATOM 4160 C C . ALA A 1 573 ? -25.361 -11.210 23.908 1.00 82.19 573 ALA A C 1
ATOM 4162 O O . ALA A 1 573 ? -26.159 -11.320 22.979 1.00 82.19 573 ALA A O 1
ATOM 4163 N N . THR A 1 574 ? -25.595 -11.728 25.111 1.00 76.81 574 THR A N 1
ATOM 4164 C CA . THR A 1 574 ? -26.878 -12.326 25.491 1.00 76.81 574 THR A CA 1
ATOM 4165 C C . THR A 1 574 ? -27.484 -11.551 26.641 1.00 76.81 574 THR A C 1
ATOM 4167 O O . THR A 1 574 ? -26.793 -11.272 27.622 1.00 76.81 574 THR A O 1
ATOM 4170 N N . TYR A 1 575 ? -28.780 -11.281 26.542 1.00 82.94 575 TYR A N 1
ATOM 4171 C CA . TYR A 1 575 ? -29.572 -10.625 27.570 1.00 82.94 575 TYR A CA 1
ATOM 4172 C C . TYR A 1 575 ? -30.770 -11.504 27.944 1.00 82.94 575 TYR A C 1
ATOM 4174 O O . TYR A 1 575 ? -31.564 -11.895 27.086 1.00 82.94 575 TYR A O 1
ATOM 4182 N N . GLY A 1 576 ? -30.880 -11.850 29.226 1.00 79.69 576 GLY A N 1
ATOM 4183 C CA . GLY A 1 576 ? -31.900 -12.749 29.764 1.00 79.69 576 GLY A CA 1
ATOM 4184 C C . GLY A 1 576 ? -33.146 -12.039 30.300 1.00 79.69 576 GLY A C 1
ATOM 4185 O O . GLY A 1 576 ? -34.073 -12.716 30.754 1.00 79.69 576 GLY A O 1
ATOM 4186 N N . GLY A 1 577 ? -33.194 -10.702 30.238 1.00 83.94 577 GLY A N 1
ATOM 4187 C CA . GLY A 1 577 ? -34.261 -9.886 30.829 1.00 83.94 577 GLY A CA 1
ATOM 4188 C C . GLY A 1 577 ? -33.961 -9.429 32.259 1.00 83.94 577 GLY A C 1
ATOM 4189 O O . GLY A 1 577 ? -34.882 -9.196 33.041 1.00 83.94 577 GLY A O 1
ATOM 4190 N N . GLU A 1 578 ? -32.685 -9.341 32.625 1.00 89.56 578 GLU A N 1
ATOM 4191 C CA . GLU A 1 578 ? -32.227 -8.824 33.912 1.00 89.56 578 GLU A CA 1
ATOM 4192 C C . GLU A 1 578 ? -32.572 -7.332 34.075 1.00 89.56 578 GLU A C 1
ATOM 4194 O O . GLU A 1 578 ? -32.738 -6.597 33.096 1.00 89.56 578 GLU A O 1
ATOM 4199 N N . SER A 1 579 ? -32.712 -6.876 35.321 1.00 89.50 579 SER A N 1
ATOM 4200 C CA . SER A 1 579 ? -33.064 -5.483 35.631 1.00 89.50 579 SER A CA 1
ATOM 4201 C C . SER A 1 579 ? -31.868 -4.535 35.613 1.00 89.50 579 SER A C 1
ATOM 4203 O O . SER A 1 579 ? -32.053 -3.317 35.537 1.00 89.50 579 SER A O 1
ATOM 4205 N N . ASP A 1 580 ? -30.661 -5.087 35.699 1.00 93.44 580 ASP A N 1
ATOM 4206 C CA . ASP A 1 580 ? -29.422 -4.351 35.897 1.00 93.44 580 ASP A CA 1
ATOM 4207 C C . ASP A 1 580 ? -28.342 -4.871 34.942 1.00 93.44 580 ASP A C 1
ATOM 4209 O O . ASP A 1 580 ? -28.283 -6.065 34.635 1.00 93.44 580 ASP A O 1
ATOM 4213 N N . VAL A 1 581 ? -27.467 -3.980 34.486 1.00 94.69 581 VAL A N 1
ATOM 4214 C CA . VAL A 1 581 ? -26.252 -4.338 33.743 1.00 94.69 581 VAL A CA 1
ATOM 4215 C C . VAL A 1 581 ? -25.027 -3.819 34.480 1.00 94.69 581 VAL A C 1
ATOM 4217 O O . VAL A 1 581 ? -25.009 -2.671 34.916 1.00 94.69 581 VAL A O 1
ATOM 4220 N N . ILE A 1 582 ? -24.010 -4.666 34.610 1.00 96.25 582 ILE A N 1
ATOM 4221 C CA . ILE A 1 582 ? -22.685 -4.302 35.108 1.00 96.25 582 ILE A CA 1
ATOM 4222 C C . ILE A 1 582 ? -21.738 -4.247 33.913 1.00 96.25 582 ILE A C 1
ATOM 4224 O O . ILE A 1 582 ? -21.469 -5.275 33.285 1.00 96.25 582 ILE A O 1
ATOM 4228 N N . PHE A 1 583 ? -21.230 -3.056 33.622 1.00 96.00 583 PHE A N 1
ATOM 4229 C CA . PHE A 1 583 ? -20.137 -2.835 32.685 1.00 96.00 583 PHE A CA 1
ATOM 4230 C C . PHE A 1 583 ? -18.825 -2.929 33.464 1.00 96.00 583 PHE A C 1
ATOM 4232 O O . PHE A 1 583 ? -18.353 -1.945 34.027 1.00 96.00 583 PHE A O 1
ATOM 4239 N N . GLY A 1 584 ? -18.286 -4.145 33.547 1.00 94.31 584 GLY A N 1
ATOM 4240 C CA . GLY A 1 584 ? -17.004 -4.447 34.177 1.00 94.31 584 GLY A CA 1
ATOM 4241 C C . GLY A 1 584 ? -15.865 -4.230 33.196 1.00 94.31 584 GLY A C 1
ATOM 4242 O O . GLY A 1 584 ? -15.319 -5.198 32.669 1.00 94.31 584 GLY A O 1
ATOM 4243 N N . VAL A 1 585 ? -15.595 -2.964 32.891 1.00 93.38 585 VAL A N 1
ATOM 4244 C CA . VAL A 1 585 ? -14.558 -2.543 31.936 1.00 93.38 585 VAL A CA 1
ATOM 4245 C C . VAL A 1 585 ? -13.247 -2.168 32.630 1.00 93.38 585 VAL A C 1
ATOM 4247 O O . VAL A 1 585 ? -12.256 -1.928 31.948 1.00 93.38 585 VAL A O 1
ATOM 4250 N N . GLU A 1 586 ? -13.232 -2.167 33.966 1.00 88.94 586 GLU A N 1
ATOM 4251 C CA . GLU A 1 586 ? -12.028 -2.013 34.781 1.00 88.94 586 GLU A CA 1
ATOM 4252 C C . GLU A 1 586 ? -10.933 -3.015 34.385 1.00 88.94 586 GLU A C 1
ATOM 4254 O O . GLU A 1 586 ? -11.182 -4.200 34.123 1.00 88.94 586 GLU A O 1
ATOM 4259 N N . GLY A 1 587 ? -9.692 -2.529 34.315 1.00 85.56 587 GLY A N 1
ATOM 4260 C CA . GLY A 1 587 ? -8.534 -3.396 34.176 1.00 85.56 587 GLY A CA 1
ATOM 4261 C C . GLY A 1 587 ? -8.271 -4.191 35.459 1.00 85.56 587 GLY A C 1
ATOM 4262 O O . GLY A 1 587 ? -8.795 -3.910 36.526 1.00 85.56 587 GLY A O 1
ATOM 4263 N N . VAL A 1 588 ? -7.445 -5.232 35.364 1.00 84.50 588 VAL A N 1
ATOM 4264 C CA . VAL A 1 588 ? -7.185 -6.118 36.510 1.00 84.50 588 VAL A CA 1
ATOM 4265 C C . VAL A 1 588 ? -6.231 -5.461 37.510 1.00 84.50 588 VAL A C 1
ATOM 4267 O O . VAL A 1 588 ? -5.057 -5.257 37.183 1.00 84.50 588 VAL A O 1
ATOM 4270 N N . ASP A 1 589 ? -6.672 -5.273 38.756 1.00 85.56 589 ASP A N 1
ATOM 4271 C CA . ASP A 1 589 ? -5.805 -4.866 39.868 1.00 85.56 589 ASP A CA 1
ATOM 4272 C C . ASP A 1 589 ? -6.122 -5.549 41.225 1.00 85.56 589 ASP A C 1
ATOM 4274 O O . ASP A 1 589 ? -6.417 -6.747 41.262 1.00 85.56 589 ASP A O 1
ATOM 4278 N N . GLN A 1 590 ? -5.851 -4.874 42.354 1.00 87.38 590 GLN A N 1
ATOM 4279 C CA . GLN A 1 590 ? -6.014 -5.422 43.711 1.00 87.38 590 GLN A CA 1
ATOM 4280 C C . GLN A 1 590 ? -7.419 -5.199 44.281 1.00 87.38 590 GLN A C 1
ATOM 4282 O O . GLN A 1 590 ? -7.780 -5.886 45.245 1.00 87.38 590 GLN A O 1
ATOM 4287 N N . ILE A 1 591 ? -8.167 -4.254 43.715 1.00 89.44 591 ILE A N 1
ATOM 4288 C CA . ILE A 1 591 ? -9.571 -4.000 43.991 1.00 89.44 591 ILE A CA 1
ATOM 4289 C C . ILE A 1 591 ? -10.375 -4.603 42.834 1.00 89.44 591 ILE A C 1
ATOM 4291 O O . ILE A 1 591 ? -9.954 -4.637 41.689 1.00 89.44 591 ILE A O 1
ATOM 4295 N N . ASP A 1 592 ? -11.497 -5.226 43.168 1.00 92.38 592 ASP A N 1
ATOM 4296 C CA . ASP A 1 592 ? -12.374 -5.878 42.192 1.00 92.38 592 ASP A CA 1
ATOM 4297 C C . ASP A 1 592 ? -13.778 -5.351 42.467 1.00 92.38 592 ASP A C 1
ATOM 4299 O O . ASP A 1 592 ? -14.529 -5.907 43.286 1.00 92.38 592 ASP A O 1
ATOM 4303 N N . SER A 1 593 ? -14.084 -4.193 41.881 1.00 93.50 593 SER A N 1
ATOM 4304 C CA . SER A 1 593 ? -15.373 -3.537 42.073 1.00 93.50 593 SER A CA 1
ATOM 4305 C C . SER A 1 593 ? -16.497 -4.335 41.444 1.00 93.50 593 SER A C 1
ATOM 4307 O O . SER A 1 593 ? -17.588 -4.398 42.019 1.00 93.50 593 SER A O 1
ATOM 4309 N N . VAL A 1 594 ? -16.235 -5.019 40.326 1.00 95.56 594 VAL A N 1
ATOM 4310 C CA . VAL A 1 594 ? -17.203 -5.937 39.722 1.00 95.56 594 VAL A CA 1
ATOM 4311 C C . VAL A 1 594 ? -17.602 -7.022 40.719 1.00 95.56 594 VAL A C 1
ATOM 4313 O O . VAL A 1 594 ? -18.796 -7.204 40.964 1.00 95.56 594 VAL A O 1
ATOM 4316 N N . ALA A 1 595 ? -16.651 -7.722 41.342 1.00 95.12 595 ALA A N 1
ATOM 4317 C CA . ALA A 1 595 ? -16.966 -8.772 42.309 1.00 95.12 595 ALA A CA 1
ATOM 4318 C C . ALA A 1 595 ? -17.646 -8.225 43.574 1.00 95.12 595 ALA A C 1
ATOM 4320 O O . ALA A 1 595 ? -18.574 -8.858 44.094 1.00 95.12 595 ALA A O 1
ATOM 4321 N N . ALA A 1 596 ? -17.214 -7.058 44.064 1.00 95.50 596 ALA A N 1
ATOM 4322 C CA . ALA A 1 596 ? -17.831 -6.389 45.209 1.00 95.50 596 ALA A CA 1
ATOM 4323 C C . ALA A 1 596 ? -19.299 -6.027 44.929 1.00 95.50 596 ALA A C 1
ATOM 4325 O O . ALA A 1 596 ? -20.189 -6.365 45.718 1.00 95.50 596 ALA A O 1
ATOM 4326 N N . LEU A 1 597 ? -19.565 -5.414 43.773 1.00 97.12 597 LEU A N 1
ATOM 4327 C CA . LEU A 1 597 ? -20.910 -5.053 43.346 1.00 97.12 597 LEU A CA 1
ATOM 4328 C C . LEU A 1 597 ? -21.777 -6.292 43.126 1.00 97.12 597 LEU A C 1
ATOM 4330 O O . LEU A 1 597 ? -22.901 -6.331 43.616 1.00 97.12 597 LEU A O 1
ATOM 4334 N N . GLN A 1 598 ? -21.270 -7.316 42.436 1.00 97.31 598 GLN A N 1
ATOM 4335 C CA . GLN A 1 598 ? -21.993 -8.572 42.215 1.00 97.31 598 GLN A CA 1
ATOM 4336 C C . GLN A 1 598 ? -22.459 -9.190 43.539 1.00 97.31 598 GLN A C 1
ATOM 4338 O O . GLN A 1 598 ? -23.639 -9.500 43.698 1.00 97.31 598 GLN A O 1
ATOM 4343 N N . ALA A 1 599 ? -21.561 -9.286 44.525 1.00 95.81 599 ALA A N 1
ATOM 4344 C CA . ALA A 1 599 ? -21.900 -9.801 45.849 1.00 95.81 599 ALA A CA 1
ATOM 4345 C C . ALA A 1 599 ? -22.964 -8.944 46.559 1.00 95.81 599 ALA A C 1
ATOM 4347 O O . ALA A 1 599 ? -23.867 -9.480 47.208 1.00 95.81 599 ALA A O 1
ATOM 4348 N N . ALA A 1 600 ? -22.877 -7.618 46.437 1.00 94.56 600 ALA A N 1
ATOM 4349 C CA . ALA A 1 600 ? -23.837 -6.700 47.036 1.00 94.56 600 ALA A CA 1
ATOM 4350 C C . ALA A 1 600 ? -25.213 -6.746 46.346 1.00 94.56 600 ALA A C 1
ATOM 4352 O O . ALA A 1 600 ? -26.239 -6.760 47.029 1.00 94.56 600 ALA A O 1
ATOM 4353 N N . LEU A 1 601 ? -25.261 -6.823 45.013 1.00 93.88 601 LEU A N 1
ATOM 4354 C CA . LEU A 1 601 ? -26.497 -6.973 44.241 1.00 93.88 601 LEU A CA 1
ATOM 4355 C C . LEU A 1 601 ? -27.178 -8.315 44.531 1.00 93.88 601 LEU A C 1
ATOM 4357 O O . LEU A 1 601 ? -28.388 -8.339 44.765 1.00 93.88 601 LEU A O 1
ATOM 4361 N N . ASP A 1 602 ? -26.409 -9.405 44.614 1.00 91.19 602 ASP A N 1
ATOM 4362 C CA . ASP A 1 602 ? -26.905 -10.726 45.015 1.00 91.19 602 ASP A CA 1
ATOM 4363 C C . ASP A 1 602 ? -27.559 -10.685 46.407 1.00 91.19 602 ASP A C 1
ATOM 4365 O O . ASP A 1 602 ? -28.667 -11.197 46.601 1.00 91.19 602 ASP A O 1
ATOM 4369 N N . ASN A 1 603 ? -26.906 -10.035 47.378 1.00 89.25 603 ASN A N 1
ATOM 4370 C CA . ASN A 1 603 ? -27.436 -9.878 48.736 1.00 89.25 603 ASN A CA 1
ATOM 4371 C C . ASN A 1 603 ? -28.711 -9.019 48.782 1.00 89.25 603 ASN A C 1
ATOM 4373 O O . ASN A 1 603 ? -29.580 -9.264 49.622 1.00 89.25 603 ASN A O 1
ATOM 4377 N N . ASN A 1 604 ? -28.843 -8.060 47.865 1.00 84.19 604 ASN A N 1
ATOM 4378 C CA . ASN A 1 604 ? -30.029 -7.218 47.704 1.00 84.19 604 ASN A CA 1
ATOM 4379 C C . ASN A 1 604 ? -31.093 -7.836 46.771 1.00 84.19 604 ASN A C 1
ATOM 4381 O O . ASN A 1 604 ? -32.138 -7.233 46.529 1.00 84.19 604 ASN A O 1
ATOM 4385 N N . GLY A 1 605 ? -30.871 -9.059 46.270 1.00 87.31 605 GLY A N 1
ATOM 4386 C CA . GLY A 1 605 ? -31.826 -9.781 45.426 1.00 87.31 605 GLY A CA 1
ATOM 4387 C C . GLY A 1 605 ? -32.033 -9.162 44.042 1.00 87.31 605 GLY A C 1
ATOM 4388 O O . GLY A 1 605 ? -33.095 -9.353 43.442 1.00 87.31 605 GLY A O 1
ATOM 4389 N N . ILE A 1 606 ? -31.043 -8.422 43.545 1.00 88.19 606 ILE A N 1
ATOM 4390 C CA . ILE A 1 606 ? -31.080 -7.763 42.242 1.00 88.19 606 ILE A CA 1
ATOM 4391 C C . ILE A 1 606 ? -30.553 -8.711 41.166 1.00 88.19 606 ILE A C 1
ATOM 4393 O O . ILE A 1 606 ? -29.481 -9.292 41.292 1.00 88.19 606 ILE A O 1
ATOM 4397 N N . THR A 1 607 ? -31.311 -8.863 40.082 1.00 89.88 607 THR A N 1
ATOM 4398 C CA . THR A 1 607 ? -30.888 -9.651 38.918 1.00 89.88 607 THR A CA 1
ATOM 4399 C C . THR A 1 607 ? -30.095 -8.784 37.956 1.00 89.88 607 THR A C 1
ATOM 4401 O O . THR A 1 607 ? -30.609 -7.758 37.508 1.00 89.88 607 THR A O 1
ATOM 4404 N N . TYR A 1 608 ? -28.897 -9.224 37.586 1.00 92.88 608 TYR A N 1
ATOM 4405 C CA . TYR A 1 608 ? -28.009 -8.469 36.712 1.00 92.88 608 TYR A CA 1
ATOM 4406 C C . TYR A 1 608 ? -27.347 -9.344 35.646 1.00 92.88 608 TYR A C 1
ATOM 4408 O O . TYR A 1 608 ? -27.186 -10.554 35.816 1.00 92.88 608 TYR A O 1
ATOM 4416 N N . VAL A 1 609 ? -26.922 -8.701 34.563 1.00 91.56 609 VAL A N 1
ATOM 4417 C CA . VAL A 1 609 ? -25.992 -9.256 33.574 1.00 91.56 609 VAL A CA 1
ATOM 4418 C C . VAL A 1 609 ? -24.667 -8.504 33.655 1.00 91.56 609 VAL A C 1
ATOM 4420 O O . VAL A 1 609 ? -24.653 -7.296 33.869 1.00 91.56 609 VAL A O 1
ATOM 4423 N N . THR A 1 610 ? -23.543 -9.203 33.507 1.00 92.25 610 THR A N 1
ATOM 4424 C CA . THR A 1 610 ? -22.207 -8.590 33.505 1.00 92.25 610 THR A CA 1
ATOM 4425 C C . THR A 1 610 ? -21.584 -8.709 32.124 1.00 92.25 610 THR A C 1
ATOM 4427 O O . THR A 1 610 ? -21.644 -9.771 31.503 1.00 92.25 610 THR A O 1
ATOM 4430 N N . THR A 1 611 ? -20.975 -7.624 31.659 1.00 90.06 611 THR A N 1
ATOM 4431 C CA . THR A 1 611 ? -20.257 -7.546 30.388 1.00 90.06 611 THR A CA 1
ATOM 4432 C C . THR A 1 611 ? -18.913 -6.856 30.579 1.00 90.06 611 THR A C 1
ATOM 4434 O O . THR A 1 611 ? -18.778 -5.989 31.437 1.00 90.06 611 THR A O 1
ATOM 4437 N N . THR A 1 612 ? -17.933 -7.242 29.766 1.00 90.06 612 THR A N 1
ATOM 4438 C CA . THR A 1 612 ? -16.620 -6.586 29.665 1.00 90.06 612 THR A CA 1
ATOM 4439 C C . THR A 1 612 ? -16.526 -5.658 28.449 1.00 90.06 612 THR A C 1
ATOM 4441 O O . THR A 1 612 ? -15.462 -5.127 28.164 1.00 90.06 612 THR A O 1
ATOM 4444 N N . LEU A 1 613 ? -17.611 -5.528 27.679 1.00 89.25 613 LEU A N 1
ATOM 4445 C CA . LEU A 1 613 ? -17.732 -4.593 26.557 1.00 89.25 613 LEU A CA 1
ATOM 4446 C C . LEU A 1 613 ? -18.264 -3.253 27.058 1.00 89.25 613 LEU A C 1
ATOM 4448 O O . LEU A 1 613 ? -19.087 -3.254 27.972 1.00 89.25 613 LEU A O 1
ATOM 4452 N N . GLY A 1 614 ? -17.868 -2.144 26.431 1.00 91.81 614 GLY A N 1
ATOM 4453 C CA . GLY A 1 614 ? -18.399 -0.817 26.759 1.00 91.81 614 GLY A CA 1
ATOM 4454 C C . GLY A 1 614 ? -19.896 -0.651 26.425 1.00 91.81 614 GLY A C 1
ATOM 4455 O O . GLY A 1 614 ? -20.458 -1.447 25.659 1.00 91.81 614 GLY A O 1
ATOM 4456 N N . PRO A 1 615 ? -20.571 0.381 26.968 1.00 92.81 615 PRO A N 1
ATOM 4457 C CA . PRO A 1 615 ? -21.970 0.702 26.672 1.00 92.81 615 PRO A CA 1
ATOM 4458 C C . PRO A 1 615 ? -22.332 0.767 25.186 1.00 92.81 615 PRO A C 1
ATOM 4460 O O . PRO A 1 615 ? -23.406 0.291 24.806 1.00 92.81 615 PRO A O 1
ATOM 4463 N N . ALA A 1 616 ? -21.459 1.327 24.344 1.00 91.31 616 ALA A N 1
ATOM 4464 C CA . ALA A 1 616 ? -21.699 1.407 22.903 1.00 91.31 616 ALA A CA 1
ATOM 4465 C C . ALA A 1 616 ? -21.497 0.062 22.190 1.00 91.31 616 ALA A C 1
ATOM 4467 O O . ALA A 1 616 ? -22.128 -0.207 21.168 1.00 91.31 616 ALA A O 1
ATOM 4468 N N . GLU A 1 617 ? -20.632 -0.792 22.732 1.00 87.75 617 GLU A N 1
ATOM 4469 C CA . GLU A 1 617 ? -20.207 -2.042 22.104 1.00 87.75 617 GLU A CA 1
ATOM 4470 C C . GLU A 1 617 ? -21.085 -3.239 22.471 1.00 87.75 617 GLU A C 1
ATOM 4472 O O . GLU A 1 617 ? -21.208 -4.174 21.679 1.00 87.75 617 GLU A O 1
ATOM 4477 N N . TRP A 1 618 ? -21.694 -3.237 23.661 1.00 86.06 618 TRP A N 1
ATOM 4478 C CA . TRP A 1 618 ? -22.452 -4.385 24.167 1.00 86.06 618 TRP A CA 1
ATOM 4479 C C . TRP A 1 618 ? -23.728 -4.681 23.358 1.00 86.06 618 TRP A C 1
ATOM 4481 O O . TRP A 1 618 ? -24.243 -5.795 23.412 1.00 86.06 618 TRP A O 1
ATOM 4491 N N . GLY A 1 619 ? -24.259 -3.707 22.608 1.00 80.44 619 GLY A N 1
ATOM 4492 C CA . GLY A 1 619 ? -25.392 -3.879 21.682 1.00 80.44 619 GLY A CA 1
ATOM 4493 C C . GLY A 1 619 ? -26.765 -4.111 22.336 1.00 80.44 619 GLY A C 1
ATOM 4494 O O . GLY A 1 619 ? -27.793 -3.872 21.707 1.00 80.44 619 GLY A O 1
ATOM 4495 N N . CYS A 1 620 ? -26.805 -4.517 23.609 1.00 84.75 620 CYS A N 1
ATOM 4496 C CA . CYS A 1 620 ? -28.038 -4.783 24.364 1.00 84.75 620 CYS A CA 1
ATOM 4497 C C . CYS A 1 620 ? -28.470 -3.622 25.258 1.00 84.75 620 CYS A C 1
ATOM 4499 O O . CYS A 1 620 ? -29.502 -3.702 25.934 1.00 84.75 620 CYS A O 1
ATOM 4501 N N . PHE A 1 621 ? -27.683 -2.552 25.307 1.00 88.25 621 PHE A N 1
ATOM 4502 C CA . PHE A 1 621 ? -27.953 -1.455 26.213 1.00 88.25 621 PHE A CA 1
ATOM 4503 C C . PHE A 1 621 ? -29.184 -0.659 25.766 1.00 88.25 621 PHE A C 1
ATOM 4505 O O . PHE A 1 621 ? -29.350 -0.351 24.589 1.00 88.25 621 PHE A O 1
ATOM 4512 N N . GLY A 1 622 ? -30.097 -0.392 26.701 1.00 78.00 622 GLY A N 1
ATOM 4513 C CA . GLY A 1 622 ? -31.415 0.172 26.391 1.00 78.00 622 GLY A CA 1
ATOM 4514 C C . GLY A 1 622 ? -32.459 -0.853 25.923 1.00 78.00 622 GLY A C 1
ATOM 4515 O O . GLY A 1 622 ? -33.575 -0.468 25.571 1.00 78.00 622 GLY A O 1
ATOM 4516 N N . SER A 1 623 ? -32.148 -2.156 25.930 1.00 69.94 623 SER A N 1
ATOM 4517 C CA . SER A 1 623 ? -33.142 -3.200 25.665 1.00 69.94 623 SER A CA 1
ATOM 4518 C C . SER A 1 623 ? -34.038 -3.477 26.886 1.00 69.94 623 SER A C 1
ATOM 4520 O O . SER A 1 623 ? -33.584 -3.620 28.018 1.00 69.94 623 SER A O 1
ATOM 4522 N N . GLY A 1 624 ? -35.349 -3.579 26.643 1.00 71.44 624 GLY A N 1
ATOM 4523 C CA . GLY A 1 624 ? -36.320 -4.223 27.535 1.00 71.44 624 GLY A CA 1
ATOM 4524 C C . GLY A 1 624 ? -36.414 -3.687 28.969 1.00 71.44 624 GLY A C 1
ATOM 4525 O O . GLY A 1 624 ? -37.110 -2.704 29.217 1.00 71.44 624 GLY A O 1
ATOM 4526 N N . THR A 1 625 ? -35.849 -4.446 29.916 1.00 81.50 625 THR A N 1
ATOM 4527 C CA . THR A 1 625 ? -36.107 -4.348 31.364 1.00 81.50 625 THR A CA 1
ATOM 4528 C C . THR A 1 625 ? -34.946 -3.768 32.167 1.00 81.50 625 THR A C 1
ATOM 4530 O O . THR A 1 625 ? -35.044 -3.725 33.391 1.00 81.50 625 THR A O 1
ATOM 4533 N N . ILE A 1 626 ? -33.877 -3.303 31.511 1.00 89.56 626 ILE A N 1
ATOM 4534 C CA . ILE A 1 626 ? -32.766 -2.630 32.191 1.00 89.56 626 ILE A CA 1
ATOM 4535 C C . ILE A 1 626 ? -33.276 -1.319 32.795 1.00 89.56 626 ILE A C 1
ATOM 4537 O O . ILE A 1 626 ? -33.782 -0.445 32.100 1.00 89.56 626 ILE A O 1
ATOM 4541 N N . THR A 1 627 ? -33.144 -1.203 34.111 1.00 91.06 627 THR A N 1
ATOM 4542 C CA . THR A 1 627 ? -33.527 -0.023 34.901 1.00 91.06 627 THR A CA 1
ATOM 4543 C C . THR A 1 627 ? -32.323 0.673 35.525 1.00 91.06 627 THR A C 1
ATOM 4545 O O . THR A 1 627 ? -32.430 1.841 35.907 1.00 91.06 627 THR A O 1
ATOM 4548 N N . ARG A 1 628 ? -31.187 -0.031 35.619 1.00 94.06 628 ARG A N 1
ATOM 4549 C CA . ARG A 1 628 ? -29.930 0.458 36.186 1.00 94.06 628 ARG A CA 1
ATOM 4550 C C . ARG A 1 628 ? -28.728 -0.045 35.390 1.00 94.06 628 ARG A C 1
ATOM 4552 O O . ARG A 1 628 ? -28.670 -1.220 35.026 1.00 94.06 628 ARG A O 1
ATOM 4559 N N . ALA A 1 629 ? -27.771 0.842 35.163 1.00 96.69 629 ALA A N 1
ATOM 4560 C CA . ALA A 1 629 ? -26.452 0.523 34.640 1.00 96.69 629 ALA A CA 1
ATOM 4561 C C . ALA A 1 629 ? -25.393 0.841 35.694 1.00 96.69 629 ALA A C 1
ATOM 4563 O O . ALA A 1 629 ? -25.434 1.906 36.305 1.00 96.69 629 ALA A O 1
ATOM 4564 N N . TRP A 1 630 ? -24.453 -0.075 35.879 1.00 97.69 630 TRP A N 1
ATOM 4565 C CA . TRP A 1 630 ? -23.361 0.048 36.831 1.00 97.69 630 TRP A CA 1
ATOM 4566 C C . TRP A 1 630 ? -22.038 0.027 36.063 1.00 97.69 630 TRP A C 1
ATOM 4568 O O . TRP A 1 630 ? -21.623 -1.022 35.571 1.00 97.69 630 TRP A O 1
ATOM 4578 N N . MET A 1 631 ? -21.412 1.190 35.921 1.00 97.12 631 MET A N 1
ATOM 4579 C CA . MET A 1 631 ? -20.143 1.379 35.219 1.00 97.12 631 MET A CA 1
ATOM 4580 C C . MET A 1 631 ? -18.984 1.223 36.201 1.00 97.12 631 MET A C 1
ATOM 4582 O O . MET A 1 631 ? -18.774 2.114 37.021 1.00 97.12 631 MET A O 1
ATOM 4586 N N . MET A 1 632 ? -18.267 0.096 36.126 1.00 95.94 632 MET A N 1
ATOM 4587 C CA . MET A 1 632 ? -17.030 -0.143 36.878 1.00 95.94 632 MET A CA 1
ATOM 4588 C C . MET A 1 632 ? -15.861 0.103 35.930 1.00 95.94 632 MET A C 1
ATOM 4590 O O . MET A 1 632 ? -15.563 -0.755 35.091 1.00 95.94 632 MET A O 1
ATOM 4594 N N . THR A 1 633 ? -15.254 1.287 35.993 1.00 92.75 633 THR A N 1
ATOM 4595 C CA . THR A 1 633 ? -14.147 1.625 35.088 1.00 92.75 633 THR A CA 1
ATOM 4596 C C . THR A 1 633 ? -12.775 1.547 35.734 1.00 92.75 633 THR A C 1
ATOM 4598 O O . THR A 1 633 ? -11.792 1.615 35.009 1.00 92.75 633 THR A O 1
ATOM 4601 N N . GLY A 1 634 ? -12.700 1.380 37.050 1.00 88.94 634 GLY A N 1
ATOM 4602 C CA . GLY A 1 634 ? -11.452 1.313 37.803 1.00 88.94 634 GLY A CA 1
ATOM 4603 C C . GLY A 1 634 ? -10.746 2.664 37.968 1.00 88.94 634 GLY A C 1
ATOM 4604 O O . GLY A 1 634 ? -11.292 3.716 37.601 1.00 88.94 634 GLY A O 1
ATOM 4605 N N . THR A 1 635 ? -9.526 2.638 38.509 1.00 86.12 635 THR A N 1
ATOM 4606 C CA . THR A 1 635 ? -8.629 3.803 38.619 1.00 86.12 635 THR A CA 1
ATOM 4607 C C . THR A 1 635 ? -7.309 3.624 37.857 1.00 86.12 635 THR A C 1
ATOM 4609 O O . THR A 1 635 ? -6.921 2.531 37.432 1.00 86.12 635 THR A O 1
ATOM 4612 N N . TRP A 1 636 ? -6.595 4.735 37.633 1.00 83.81 636 TRP A N 1
ATOM 4613 C CA . TRP A 1 636 ? -5.280 4.712 36.989 1.00 83.81 636 TRP A CA 1
ATOM 4614 C C . TRP A 1 636 ? -4.324 3.746 37.716 1.00 83.81 636 TRP A C 1
ATOM 4616 O O . TRP A 1 636 ? -4.327 3.699 38.943 1.00 83.81 636 TRP A O 1
ATOM 4626 N N . PRO A 1 637 ? -3.456 2.989 37.012 1.00 84.00 637 PRO A N 1
ATOM 4627 C CA . PRO A 1 637 ? -3.205 2.976 35.566 1.00 84.00 637 PRO A CA 1
ATOM 4628 C C . PRO A 1 637 ? -4.094 2.028 34.754 1.00 84.00 637 PRO A C 1
ATOM 4630 O O . PRO A 1 637 ? -3.814 1.817 33.572 1.00 84.00 637 PRO A O 1
ATOM 4633 N N . ASN A 1 638 ? -5.080 1.397 35.387 1.00 87.25 638 ASN A N 1
ATOM 4634 C CA . ASN A 1 638 ? -5.906 0.357 34.780 1.00 87.25 638 ASN A CA 1
ATOM 4635 C C . ASN A 1 638 ? -7.337 0.845 34.502 1.00 87.25 638 ASN A C 1
ATOM 4637 O O . ASN A 1 638 ? -8.224 0.023 34.271 1.00 87.25 638 ASN A O 1
ATOM 4641 N N . ASP A 1 639 ? -7.547 2.164 34.504 1.00 88.12 639 ASP A N 1
ATOM 4642 C CA . ASP A 1 639 ? -8.833 2.786 34.248 1.00 88.12 639 ASP A CA 1
ATOM 4643 C C . ASP A 1 639 ? -9.277 2.583 32.797 1.00 88.12 639 ASP A C 1
ATOM 4645 O O . ASP A 1 639 ? -8.496 2.661 31.842 1.00 88.12 639 ASP A O 1
ATOM 4649 N N . TYR A 1 640 ? -10.575 2.368 32.623 1.00 91.31 640 TYR A N 1
ATOM 4650 C CA . TYR A 1 640 ? -11.241 2.460 31.339 1.00 91.31 640 TYR A CA 1
ATOM 4651 C C . TYR A 1 640 ? -11.861 3.843 31.168 1.00 91.31 640 TYR A C 1
ATOM 4653 O O . TYR A 1 640 ? -12.820 4.219 31.838 1.00 91.31 640 TYR A O 1
ATOM 4661 N N . ARG A 1 641 ? -11.365 4.602 30.197 1.00 89.19 641 ARG A N 1
ATOM 4662 C CA . ARG A 1 641 ? -11.970 5.885 29.836 1.00 89.19 641 ARG A CA 1
ATOM 4663 C C . ARG A 1 641 ? -13.057 5.662 28.804 1.00 89.19 641 ARG A C 1
ATOM 4665 O O . ARG A 1 641 ? -12.774 5.160 27.717 1.00 89.19 641 ARG A O 1
ATOM 4672 N N . ILE A 1 642 ? -14.281 6.070 29.134 1.00 92.44 642 ILE A N 1
ATOM 4673 C CA . ILE A 1 642 ? -15.400 5.973 28.197 1.00 92.44 642 ILE A CA 1
ATOM 4674 C C . ILE A 1 642 ? -15.106 6.761 26.918 1.00 92.44 642 ILE A C 1
ATOM 4676 O O . ILE A 1 642 ? -14.512 7.842 26.942 1.00 92.44 642 ILE A O 1
ATOM 4680 N N . THR A 1 643 ? -15.525 6.201 25.790 1.00 94.06 643 THR A N 1
ATOM 4681 C CA . THR A 1 643 ? -15.413 6.859 24.488 1.00 94.06 643 THR A CA 1
ATOM 4682 C C . THR A 1 643 ? -16.579 7.826 24.258 1.00 94.06 643 THR A C 1
ATOM 4684 O O . THR A 1 643 ? -17.608 7.758 24.936 1.00 94.06 643 THR A O 1
ATOM 4687 N N . ASP A 1 644 ? -16.482 8.682 23.233 1.00 94.56 644 ASP A N 1
ATOM 4688 C CA . ASP A 1 644 ? -17.614 9.512 22.784 1.00 94.56 644 ASP A CA 1
ATOM 4689 C C . ASP A 1 644 ? -18.865 8.667 22.477 1.00 94.56 644 ASP A C 1
ATOM 4691 O O . ASP A 1 644 ? -19.995 9.096 22.726 1.00 94.56 644 ASP A O 1
ATOM 4695 N N . ALA A 1 645 ? -18.671 7.451 21.952 1.00 94.50 645 ALA A N 1
ATOM 4696 C CA . ALA A 1 645 ? -19.755 6.526 21.646 1.00 94.50 645 ALA A CA 1
ATOM 4697 C C . ALA A 1 645 ? -20.404 5.968 22.922 1.00 94.50 645 ALA A C 1
ATOM 4699 O O . ALA A 1 645 ? -21.634 5.914 23.002 1.00 94.50 645 ALA A O 1
ATOM 4700 N N . ASP A 1 646 ? -19.609 5.602 23.931 1.00 95.75 646 ASP A N 1
ATOM 4701 C CA . ASP A 1 646 ? -20.129 5.130 25.221 1.00 95.75 646 ASP A CA 1
ATOM 4702 C C . ASP A 1 646 ? -20.905 6.231 25.940 1.00 95.75 646 ASP A C 1
ATOM 4704 O O . ASP A 1 646 ? -22.013 5.992 26.422 1.00 95.75 646 ASP A O 1
ATOM 4708 N N . GLY A 1 647 ? -20.371 7.457 25.942 1.00 95.81 647 GLY A N 1
ATOM 4709 C CA . GLY A 1 647 ? -21.060 8.617 26.500 1.00 95.81 647 GLY A CA 1
ATOM 4710 C C . GLY A 1 647 ? -22.390 8.905 25.795 1.00 95.81 647 GLY A C 1
ATOM 4711 O O . GLY A 1 647 ? -23.387 9.217 26.449 1.00 95.81 647 GLY A O 1
ATOM 4712 N N . ALA A 1 648 ? -22.454 8.734 24.469 1.00 96.38 648 ALA A N 1
ATOM 4713 C CA . ALA A 1 648 ? -23.705 8.827 23.715 1.00 96.38 648 ALA A CA 1
ATOM 4714 C C . ALA A 1 648 ? -24.703 7.708 24.071 1.00 96.38 648 ALA A C 1
ATOM 4716 O O . ALA A 1 648 ? -25.902 7.976 24.198 1.00 96.38 648 ALA A O 1
ATOM 4717 N N . ALA A 1 649 ? -24.229 6.475 24.268 1.00 95.25 649 ALA A N 1
ATOM 4718 C CA . ALA A 1 649 ? -25.067 5.348 24.673 1.00 95.25 649 ALA A CA 1
ATOM 4719 C C . ALA A 1 649 ? -25.645 5.541 26.090 1.00 95.25 649 ALA A C 1
ATOM 4721 O O . ALA A 1 649 ? -26.850 5.370 26.288 1.00 95.25 649 ALA A O 1
ATOM 4722 N N . LEU A 1 650 ? -24.818 5.971 27.051 1.00 95.88 650 LEU A N 1
ATOM 4723 C CA . LEU A 1 650 ? -25.232 6.300 28.422 1.00 95.88 650 LEU A CA 1
ATOM 4724 C C . LEU A 1 650 ? -26.268 7.430 28.447 1.00 95.88 650 LEU A C 1
ATOM 4726 O O . LEU A 1 650 ? -27.343 7.267 29.025 1.00 95.88 650 LEU A O 1
ATOM 4730 N N . ALA A 1 651 ? -25.992 8.542 27.759 1.00 95.44 651 ALA A N 1
ATOM 4731 C CA . ALA A 1 651 ? -26.939 9.649 27.636 1.00 95.44 651 ALA A CA 1
ATOM 4732 C C . ALA A 1 651 ? -28.288 9.184 27.062 1.00 95.44 651 ALA A C 1
ATOM 4734 O O . ALA A 1 651 ? -29.345 9.510 27.603 1.00 95.44 651 ALA A O 1
ATOM 4735 N N . SER A 1 652 ? -28.265 8.357 26.012 1.00 94.94 652 SER A N 1
ATOM 4736 C CA . SER A 1 652 ? -29.485 7.868 25.366 1.00 94.94 652 SER A CA 1
ATOM 4737 C C . SER A 1 652 ? -30.358 7.011 26.288 1.00 94.94 652 SER A C 1
ATOM 4739 O O . SER A 1 652 ? -31.587 7.128 26.258 1.00 94.94 652 SER A O 1
ATOM 4741 N N . VAL A 1 653 ? -29.774 6.152 27.129 1.00 93.06 653 VAL A N 1
ATOM 4742 C CA . VAL A 1 653 ? -30.581 5.344 28.059 1.00 93.06 653 VAL A CA 1
ATOM 4743 C C . VAL A 1 653 ? -31.111 6.164 29.234 1.00 93.06 653 VAL A C 1
ATOM 4745 O O . VAL A 1 653 ? -32.225 5.900 29.695 1.00 93.06 653 VAL A O 1
ATOM 4748 N N . ILE A 1 654 ? -30.369 7.185 29.676 1.00 94.69 654 ILE A N 1
ATOM 4749 C CA . ILE A 1 654 ? -30.800 8.121 30.722 1.00 94.69 654 ILE A CA 1
ATOM 4750 C C . ILE A 1 654 ? -31.982 8.942 30.232 1.00 94.69 654 ILE A C 1
ATOM 4752 O O . ILE A 1 654 ? -32.974 9.054 30.944 1.00 94.69 654 ILE A O 1
ATOM 4756 N N . GLU A 1 655 ? -31.940 9.428 28.991 1.00 94.00 655 GLU A N 1
ATOM 4757 C CA . GLU A 1 655 ? -33.073 10.074 28.312 1.00 94.00 655 GLU A CA 1
ATOM 4758 C C . GLU A 1 655 ? -34.342 9.213 28.288 1.00 94.00 655 GLU A C 1
ATOM 4760 O O . GLU A 1 655 ? -35.457 9.741 28.256 1.00 94.00 655 GLU A O 1
ATOM 4765 N N . ASN A 1 656 ? -34.175 7.892 28.370 1.00 90.69 656 ASN A N 1
ATOM 4766 C CA . ASN A 1 656 ? -35.250 6.909 28.436 1.00 90.69 656 ASN A CA 1
ATOM 4767 C C . ASN A 1 656 ? -35.530 6.378 29.858 1.00 90.69 656 ASN A C 1
ATOM 4769 O O . ASN A 1 656 ? -36.290 5.419 30.008 1.00 90.69 656 ASN A O 1
ATOM 4773 N N . GLY A 1 657 ? -34.965 6.998 30.899 1.00 91.31 657 GLY A N 1
ATOM 4774 C CA . GLY A 1 657 ? -35.259 6.703 32.305 1.00 91.31 657 GLY A CA 1
ATOM 4775 C C . GLY A 1 657 ? -34.401 5.614 32.955 1.00 91.31 657 GLY A C 1
ATOM 4776 O O . GLY A 1 657 ? -34.721 5.182 34.062 1.00 91.31 657 GLY A O 1
ATOM 4777 N N . THR A 1 658 ? -33.333 5.151 32.298 1.00 93.94 658 THR A N 1
ATOM 4778 C CA . THR A 1 658 ? -32.376 4.207 32.905 1.00 93.94 658 THR A CA 1
ATOM 4779 C C . THR A 1 658 ? -31.452 4.955 33.854 1.00 93.94 658 THR A C 1
ATOM 4781 O O . THR A 1 658 ? -30.834 5.940 33.462 1.00 93.94 658 THR A O 1
ATOM 4784 N N . ASN A 1 659 ? -31.347 4.488 35.094 1.00 95.62 659 ASN A N 1
ATOM 4785 C CA . ASN A 1 659 ? -30.483 5.102 36.096 1.00 95.62 659 ASN A CA 1
ATOM 4786 C C . ASN A 1 659 ? -29.038 4.613 35.921 1.00 95.62 659 ASN A C 1
ATOM 4788 O O . ASN A 1 659 ? -28.826 3.462 35.533 1.00 95.62 659 ASN A O 1
ATOM 4792 N N . VAL A 1 660 ? -28.049 5.454 36.213 1.00 97.00 660 VAL A N 1
ATOM 4793 C CA . VAL A 1 660 ? -26.632 5.124 35.997 1.00 97.00 660 VAL A CA 1
ATOM 4794 C C . VAL A 1 660 ? -25.821 5.375 37.260 1.00 97.00 660 VAL A C 1
ATOM 4796 O O . VAL A 1 660 ? -25.835 6.463 37.822 1.00 97.00 660 VAL A O 1
ATOM 4799 N N . TYR A 1 661 ? -25.088 4.363 37.696 1.00 97.88 661 TYR A N 1
ATOM 4800 C CA . TYR A 1 661 ? -23.971 4.522 38.613 1.00 97.88 661 TYR A CA 1
ATOM 4801 C C . TYR A 1 661 ? -22.674 4.446 37.811 1.00 97.88 661 TYR A C 1
ATOM 4803 O O . TYR A 1 661 ? -22.527 3.539 36.988 1.00 97.88 661 TYR A O 1
ATOM 4811 N N . MET A 1 662 ? -21.735 5.348 38.078 1.00 96.44 662 MET A N 1
ATOM 4812 C CA . MET A 1 662 ? -20.381 5.279 37.548 1.00 96.44 662 MET A CA 1
ATOM 4813 C C . MET A 1 662 ? -19.361 5.550 38.640 1.00 96.44 662 MET A C 1
ATOM 4815 O O . MET A 1 662 ? -19.394 6.579 39.317 1.00 96.44 662 MET A O 1
ATOM 4819 N N . GLU A 1 663 ? -18.434 4.614 38.768 1.00 93.81 663 GLU A N 1
ATOM 4820 C CA . GLU A 1 663 ? -17.151 4.863 39.398 1.00 93.81 663 GLU A CA 1
ATOM 4821 C C . GLU A 1 663 ? -16.090 5.016 38.329 1.00 93.81 663 GLU A C 1
ATOM 4823 O O . GLU A 1 663 ? -16.059 4.227 37.384 1.00 93.81 663 GLU A O 1
ATOM 4828 N N . ALA A 1 664 ? -15.247 6.032 38.479 1.00 87.44 664 ALA A N 1
ATOM 4829 C CA . ALA A 1 664 ? -14.129 6.239 37.582 1.00 87.44 664 ALA A CA 1
ATOM 4830 C C . ALA A 1 664 ? -13.034 7.084 38.231 1.00 87.44 664 ALA A C 1
ATOM 4832 O O . ALA A 1 664 ? -13.221 8.278 38.463 1.00 87.44 664 ALA A O 1
ATOM 4833 N N . GLY A 1 665 ? -11.884 6.477 38.514 1.00 78.62 665 GLY A N 1
ATOM 4834 C CA . GLY A 1 665 ? -10.689 7.243 38.851 1.00 78.62 665 GLY A CA 1
ATOM 4835 C C . GLY A 1 665 ? -10.131 7.910 37.600 1.00 78.62 665 GLY A C 1
ATOM 4836 O O . GLY A 1 665 ? -10.022 7.266 36.561 1.00 78.62 665 GLY A O 1
ATOM 4837 N N . ASP A 1 666 ? -9.761 9.185 37.702 1.00 77.19 666 ASP A N 1
ATOM 4838 C CA . ASP A 1 666 ? -9.048 9.923 36.652 1.00 77.19 666 ASP A CA 1
ATOM 4839 C C . ASP A 1 666 ? -9.833 10.152 35.335 1.00 77.19 666 ASP A C 1
ATOM 4841 O O . ASP A 1 666 ? -9.266 10.384 34.260 1.00 77.19 666 ASP A O 1
ATOM 4845 N N . HIS A 1 667 ? -11.167 10.093 35.403 1.00 85.75 667 HIS A N 1
ATOM 4846 C CA . HIS A 1 667 ? -12.055 10.312 34.257 1.00 85.75 667 HIS A CA 1
ATOM 4847 C C . HIS A 1 667 ? -12.384 11.791 34.018 1.00 85.75 667 HIS A C 1
ATOM 4849 O O . HIS A 1 667 ? -12.494 12.237 32.869 1.00 85.75 667 HIS A O 1
ATOM 4855 N N . TRP A 1 668 ? -12.548 12.554 35.096 1.00 86.94 668 TRP A N 1
ATOM 4856 C CA . TRP A 1 668 ? -12.995 13.946 35.065 1.00 86.94 668 TRP A CA 1
ATOM 4857 C C . TRP A 1 668 ? -11.833 14.937 35.199 1.00 86.94 668 TRP A C 1
ATOM 4859 O O . TRP A 1 668 ? -11.918 16.054 34.684 1.00 86.94 668 TRP A O 1
ATOM 4869 N N . GLY A 1 669 ? -10.751 14.561 35.887 1.00 77.50 669 GLY A N 1
ATOM 4870 C CA . GLY A 1 669 ? -9.645 15.464 36.215 1.00 77.50 669 GLY A CA 1
ATOM 4871 C C . GLY A 1 669 ? -8.535 15.542 35.165 1.00 77.50 669 GLY A C 1
ATOM 4872 O O . GLY A 1 669 ? -8.101 16.643 34.800 1.00 77.50 669 GLY A O 1
ATOM 4873 N N . PHE A 1 670 ? -8.073 14.405 34.634 1.00 72.38 670 PHE A N 1
ATOM 4874 C CA . PHE A 1 670 ? -6.951 14.357 33.688 1.00 72.38 670 PHE A CA 1
ATOM 4875 C C . PHE A 1 670 ? -7.401 14.170 32.239 1.00 72.38 670 PHE A C 1
ATOM 4877 O O . PHE A 1 670 ? -7.820 13.091 31.829 1.00 72.38 670 PHE A O 1
ATOM 4884 N N . VAL A 1 671 ? -7.221 15.201 31.404 1.00 72.56 671 VAL A N 1
ATOM 4885 C CA . VAL A 1 671 ? -7.518 15.140 29.954 1.00 72.56 671 VAL A CA 1
ATOM 4886 C C . VAL A 1 671 ? -8.938 14.602 29.704 1.00 72.56 671 VAL A C 1
ATOM 4888 O O . VAL A 1 671 ? -9.154 13.697 28.901 1.00 72.56 671 VAL A O 1
ATOM 4891 N N . HIS A 1 672 ? -9.902 15.155 30.440 1.00 84.38 672 HIS A N 1
ATOM 4892 C CA . HIS A 1 672 ? -11.300 14.754 30.380 1.00 84.38 672 HIS A CA 1
ATOM 4893 C C . HIS A 1 672 ? -11.871 14.897 28.962 1.00 84.38 672 HIS A C 1
ATOM 4895 O O . HIS A 1 672 ? -11.800 15.966 28.339 1.00 84.38 672 HIS A O 1
ATOM 4901 N N . LEU A 1 673 ? -12.424 13.796 28.455 1.00 87.69 673 LEU A N 1
ATOM 4902 C CA . LEU A 1 673 ? -13.156 13.757 27.199 1.00 87.69 673 LEU A CA 1
ATOM 4903 C C . LEU A 1 673 ? -14.611 14.121 27.487 1.00 87.69 673 LEU A C 1
ATOM 4905 O O . LEU A 1 673 ? -15.341 13.323 28.060 1.00 87.69 673 LEU A O 1
ATOM 4909 N N . VAL A 1 674 ? -15.023 15.320 27.077 1.00 88.50 674 VAL A N 1
ATOM 4910 C CA . VAL A 1 674 ? -16.414 15.766 27.224 1.00 88.50 674 VAL A CA 1
ATOM 4911 C C . VAL A 1 674 ? -17.287 15.027 26.211 1.00 88.50 674 VAL A C 1
ATOM 4913 O O . VAL A 1 674 ? -17.169 15.252 25.005 1.00 88.50 674 VAL A O 1
ATOM 4916 N N . THR A 1 675 ? -18.200 14.203 26.710 1.00 92.62 675 THR A N 1
ATOM 4917 C CA . THR A 1 675 ? -19.146 13.395 25.936 1.00 92.62 675 THR A CA 1
ATOM 4918 C C . THR A 1 675 ? -20.588 13.911 26.088 1.00 92.62 675 THR A C 1
ATOM 4920 O O . THR A 1 675 ? -20.859 14.977 26.641 1.00 92.62 675 THR A O 1
ATOM 4923 N N . ALA A 1 676 ? -21.568 13.165 25.566 1.00 94.62 676 ALA A N 1
ATOM 4924 C CA . ALA A 1 676 ? -22.980 13.471 25.794 1.00 94.62 676 ALA A CA 1
ATOM 4925 C C . ALA A 1 676 ? -23.449 13.163 27.233 1.00 94.62 676 ALA A C 1
ATOM 4927 O O . ALA A 1 676 ? -24.422 13.780 27.682 1.00 94.62 676 ALA A O 1
ATOM 4928 N N . TYR A 1 677 ? -22.780 12.237 27.937 1.00 94.25 677 TYR A N 1
ATOM 4929 C CA . TYR A 1 677 ? -23.131 11.804 29.297 1.00 94.25 677 TYR A CA 1
ATOM 4930 C C . TYR A 1 677 ? -22.968 12.931 30.326 1.00 94.25 677 TYR A C 1
ATOM 4932 O O . TYR A 1 677 ? -23.779 13.039 31.242 1.00 94.25 677 TYR A O 1
ATOM 4940 N N . ASP A 1 678 ? -22.034 13.854 30.097 1.00 92.12 678 ASP A N 1
ATOM 4941 C CA . ASP A 1 678 ? -21.745 15.021 30.945 1.00 92.12 678 ASP A CA 1
ATOM 4942 C C . ASP A 1 678 ? -22.936 15.976 31.145 1.00 92.12 678 ASP A C 1
ATOM 4944 O O . ASP A 1 678 ? -22.951 16.823 32.034 1.00 92.12 678 ASP A O 1
ATOM 4948 N N . ASN A 1 679 ? -23.991 15.862 30.332 1.00 91.62 679 ASN A N 1
ATOM 4949 C CA . ASN A 1 679 ? -25.233 16.611 30.560 1.00 91.62 679 ASN A CA 1
ATOM 4950 C C . ASN A 1 679 ? -26.088 16.042 31.708 1.00 91.62 679 ASN A C 1
ATOM 4952 O O . ASN A 1 679 ? -27.042 16.708 32.136 1.00 91.62 679 ASN A O 1
ATOM 4956 N N . TYR A 1 680 ? -25.762 14.826 32.156 1.00 94.12 680 TYR A N 1
ATOM 4957 C CA . TYR A 1 680 ? -26.539 13.973 33.052 1.00 94.12 680 TYR A CA 1
ATOM 4958 C C . TYR A 1 680 ? -25.728 13.433 34.241 1.00 94.12 680 TYR A C 1
ATOM 4960 O O . TYR A 1 680 ? -26.312 12.809 35.125 1.00 94.12 680 TYR A O 1
ATOM 4968 N N . ASP A 1 681 ? -24.414 13.657 34.302 1.00 92.25 681 ASP A N 1
ATOM 4969 C CA . ASP A 1 681 ? -23.546 13.117 35.358 1.00 92.25 681 ASP A CA 1
ATOM 4970 C C . ASP A 1 681 ? -23.545 13.963 36.653 1.00 92.25 681 ASP A C 1
ATOM 4972 O O . ASP A 1 681 ? -23.241 13.471 37.741 1.00 92.25 681 ASP A O 1
ATOM 4976 N N . GLY A 1 682 ? -23.949 15.232 36.559 1.00 92.88 682 GLY A N 1
ATOM 4977 C CA . GLY A 1 682 ? -24.016 16.147 37.696 1.00 92.88 682 GLY A CA 1
ATOM 4978 C C . GLY A 1 682 ? -22.653 16.676 38.153 1.00 92.88 682 GLY A C 1
ATOM 4979 O O . GLY A 1 682 ? -22.565 17.212 39.260 1.00 92.88 682 GLY A O 1
ATOM 4980 N N . VAL A 1 683 ? -21.600 16.541 37.339 1.00 92.31 683 VAL A N 1
ATOM 4981 C CA . VAL A 1 683 ? -20.239 17.006 37.657 1.00 92.31 683 VAL A CA 1
ATOM 4982 C C . VAL A 1 683 ? -19.979 18.395 37.049 1.00 92.31 683 VAL A C 1
ATOM 4984 O O . VAL A 1 683 ? -20.366 18.699 35.921 1.00 92.31 683 VAL A O 1
ATOM 4987 N N . ASP A 1 684 ? -19.339 19.292 37.809 1.00 90.19 684 ASP A N 1
ATOM 4988 C CA . ASP A 1 684 ? -18.969 20.636 37.341 1.00 90.19 684 ASP A CA 1
ATOM 4989 C C . ASP A 1 684 ? -17.824 20.601 36.324 1.00 90.19 684 ASP A C 1
ATOM 4991 O O . ASP A 1 684 ? -16.666 20.418 36.685 1.00 90.19 684 ASP A O 1
ATOM 4995 N N . GLN A 1 685 ? -18.148 20.877 35.061 1.00 80.75 685 GLN A N 1
ATOM 4996 C CA . GLN A 1 685 ? -17.179 20.982 33.963 1.00 80.75 685 GLN A CA 1
ATOM 4997 C C . GLN A 1 685 ? -16.614 22.408 33.769 1.00 80.75 685 GLN A C 1
ATOM 4999 O O . GLN A 1 685 ? -15.673 22.632 33.003 1.00 80.75 685 GLN A O 1
ATOM 5004 N N . GLY A 1 686 ? -17.212 23.420 34.412 1.00 66.31 686 GLY A N 1
ATOM 5005 C CA . GLY A 1 686 ? -16.866 24.841 34.271 1.00 66.31 686 GLY A CA 1
ATOM 5006 C C . GLY A 1 686 ? -15.786 25.322 35.246 1.00 66.31 686 GLY A C 1
ATOM 5007 O O . GLY A 1 686 ? -15.065 26.283 34.948 1.00 66.31 686 GLY A O 1
ATOM 5008 N N . VAL A 1 687 ? -15.650 24.646 36.388 1.00 65.56 687 VAL A N 1
ATOM 5009 C CA . VAL A 1 687 ? -14.434 24.623 37.208 1.00 65.56 687 VAL A CA 1
ATOM 5010 C C . VAL A 1 687 ? -13.819 23.254 36.965 1.00 65.56 687 VAL A C 1
ATOM 5012 O O . VAL A 1 687 ? -14.304 22.313 37.581 1.00 65.56 687 VAL A O 1
ATOM 5015 N N . PRO A 1 688 ? -12.822 23.126 36.064 1.00 62.31 688 PRO A N 1
ATOM 5016 C CA . PRO A 1 688 ? -12.335 21.821 35.646 1.00 62.31 688 PRO A CA 1
ATOM 5017 C C . PRO A 1 688 ? -12.080 20.963 36.881 1.00 62.31 688 PRO A C 1
ATOM 5019 O O . PRO A 1 688 ? -11.392 21.458 37.791 1.00 62.31 688 PRO A O 1
ATOM 5022 N N . PRO A 1 689 ? -12.659 19.754 36.940 1.00 70.81 689 PRO A N 1
ATOM 5023 C CA . PRO A 1 689 ? -12.351 18.812 37.994 1.00 70.81 689 PRO A CA 1
ATOM 5024 C C . PRO A 1 689 ? -10.834 18.741 38.132 1.00 70.81 689 PRO A C 1
ATOM 5026 O O . PRO A 1 689 ? -10.091 18.785 37.145 1.00 70.81 689 PRO A O 1
ATOM 5029 N N . VAL A 1 690 ? -10.359 18.809 39.370 1.00 78.75 690 VAL A N 1
ATOM 5030 C CA . VAL A 1 690 ? -8.918 18.845 39.597 1.00 78.75 690 VAL A CA 1
ATOM 5031 C C . VAL A 1 690 ? -8.455 17.405 39.540 1.00 78.75 690 VAL A C 1
ATOM 5033 O O . VAL A 1 690 ? -8.874 16.622 40.392 1.00 78.75 690 VAL A O 1
ATOM 5036 N N . ASP A 1 691 ? -7.609 17.100 38.551 1.00 78.25 691 ASP A N 1
ATOM 5037 C CA . ASP A 1 691 ? -6.771 15.897 38.548 1.00 78.25 691 ASP A CA 1
ATOM 5038 C C . ASP A 1 691 ? -6.152 15.769 39.938 1.00 78.25 691 ASP A C 1
ATOM 5040 O O . ASP A 1 691 ? -5.403 16.648 40.396 1.00 78.25 691 ASP A O 1
ATOM 5044 N N . GLY A 1 692 ? -6.635 14.767 40.660 1.00 73.00 692 GLY A N 1
ATOM 5045 C CA . GLY A 1 692 ? -6.354 14.628 42.068 1.00 73.00 692 GLY A CA 1
ATOM 5046 C C . GLY A 1 692 ? -4.978 14.040 42.317 1.00 73.00 692 GLY A C 1
ATOM 5047 O O . GLY A 1 692 ? -4.030 14.172 41.548 1.00 73.00 692 GLY A O 1
ATOM 5048 N N . ASP A 1 693 ? -4.838 13.413 43.471 1.00 81.88 693 ASP A N 1
ATOM 5049 C CA . ASP A 1 693 ? -3.650 12.656 43.817 1.00 81.88 693 ASP A CA 1
ATOM 5050 C C . ASP A 1 693 ? -4.056 11.403 44.596 1.00 81.88 693 ASP A C 1
ATOM 5052 O O . ASP A 1 693 ? -5.218 11.184 44.932 1.00 81.88 693 ASP A O 1
ATOM 5056 N N . ASP A 1 694 ? -3.068 10.584 44.917 1.00 85.75 694 ASP A N 1
ATOM 5057 C CA . ASP A 1 694 ? -3.204 9.344 45.684 1.00 85.75 694 ASP A CA 1
ATOM 5058 C C . ASP A 1 694 ? -3.455 9.584 47.195 1.00 85.75 694 ASP A C 1
ATOM 5060 O O . ASP A 1 694 ? -3.147 8.755 48.050 1.00 85.75 694 ASP A O 1
ATOM 5064 N N . SER A 1 695 ? -3.969 10.755 47.584 1.00 88.12 695 SER A N 1
ATOM 5065 C CA . SER A 1 695 ? -4.152 11.105 49.000 1.00 88.12 695 SER A CA 1
ATOM 5066 C C . SER A 1 695 ? -5.466 10.624 49.619 1.00 88.12 695 SER A C 1
ATOM 5068 O O . SER A 1 695 ? -5.605 10.700 50.847 1.00 88.12 695 SER A O 1
ATOM 5070 N N . PHE A 1 696 ? -6.416 10.159 48.806 1.00 91.31 696 PHE A N 1
ATOM 5071 C CA . PHE A 1 696 ? -7.735 9.728 49.259 1.00 91.31 696 PHE A CA 1
ATOM 5072 C C . PHE A 1 696 ? -7.642 8.393 50.007 1.00 91.31 696 PHE A C 1
ATOM 5074 O O . PHE A 1 696 ? -7.453 7.334 49.422 1.00 91.31 696 PHE A O 1
ATOM 5081 N N . LEU A 1 697 ? -7.753 8.440 51.336 1.00 93.56 697 LEU A N 1
ATOM 5082 C CA . LEU A 1 697 ? -7.624 7.260 52.215 1.00 93.56 697 LEU A CA 1
ATOM 5083 C C . LEU A 1 697 ? -8.815 7.086 53.163 1.00 93.56 697 LEU A C 1
ATOM 5085 O O . LEU A 1 697 ? -8.927 6.084 53.877 1.00 93.56 697 LEU A O 1
ATOM 5089 N N . SER A 1 698 ? -9.687 8.087 53.234 1.00 94.06 698 SER A N 1
ATOM 5090 C CA . SER A 1 698 ? -10.855 8.083 54.107 1.00 94.06 698 SER A CA 1
ATOM 5091 C C . SER A 1 698 ? -11.883 9.088 53.624 1.00 94.06 698 SER A C 1
ATOM 5093 O O . SER A 1 698 ? -11.516 10.183 53.203 1.00 94.06 698 SER A O 1
ATOM 5095 N N . MET A 1 699 ? -13.158 8.753 53.771 1.00 94.56 699 MET A N 1
ATOM 5096 C CA . MET A 1 699 ? -14.262 9.517 53.210 1.00 94.56 699 MET A CA 1
ATOM 5097 C C . MET A 1 699 ? -15.298 9.900 54.262 1.00 94.56 699 MET A C 1
ATOM 5099 O O . MET A 1 699 ? -15.562 9.161 55.215 1.00 94.56 699 MET A O 1
ATOM 5103 N N . ASN A 1 700 ? -15.884 11.077 54.079 1.00 95.56 700 ASN A N 1
ATOM 5104 C CA . ASN A 1 700 ? -17.076 11.514 54.785 1.00 95.56 700 ASN A CA 1
ATOM 5105 C C . ASN A 1 700 ? -18.253 11.478 53.820 1.00 95.56 700 ASN A C 1
ATOM 5107 O O . ASN A 1 700 ? -18.179 12.087 52.748 1.00 95.56 700 ASN A O 1
ATOM 5111 N N . GLY A 1 701 ? -19.309 10.776 54.220 1.00 92.56 701 GLY A N 1
ATOM 5112 C CA . GLY A 1 701 ? -20.567 10.790 53.498 1.00 92.56 701 GLY A CA 1
ATOM 5113 C C . GLY A 1 701 ? -21.390 12.025 53.849 1.00 92.56 701 GLY A C 1
ATOM 5114 O O . GLY A 1 701 ? -21.145 12.703 54.854 1.00 92.56 701 GLY A O 1
ATOM 5115 N N . ALA A 1 702 ? -22.367 12.324 53.010 1.00 89.81 702 ALA A N 1
ATOM 5116 C CA . ALA A 1 702 ? -23.294 13.426 53.194 1.00 89.81 702 ALA A CA 1
ATOM 5117 C C . ALA A 1 702 ? -24.722 13.001 52.845 1.00 89.81 702 ALA A C 1
ATOM 5119 O O . ALA A 1 702 ? -24.943 12.079 52.055 1.00 89.81 702 ALA A O 1
ATOM 5120 N N . ASP A 1 703 ? -25.677 13.711 53.435 1.00 86.75 703 ASP A N 1
ATOM 5121 C CA . ASP A 1 703 ? -27.064 13.679 53.001 1.00 86.75 703 ASP A CA 1
ATOM 5122 C C . ASP A 1 703 ? -27.218 14.589 51.779 1.00 86.75 703 ASP A C 1
ATOM 5124 O O . ASP A 1 703 ? -26.901 15.785 51.824 1.00 86.75 703 ASP A O 1
ATOM 5128 N N . SER A 1 704 ? -27.685 14.010 50.674 1.00 87.88 704 SER A N 1
ATOM 5129 C CA . SER A 1 704 ? -27.980 14.748 49.446 1.00 87.88 704 SER A CA 1
ATOM 5130 C C . SER A 1 704 ? -29.165 15.706 49.590 1.00 87.88 704 SER A C 1
ATOM 5132 O O . SER A 1 704 ? -29.257 16.671 48.829 1.00 87.88 704 SER A O 1
ATOM 5134 N N . GLY A 1 705 ? -30.088 15.437 50.520 1.00 81.12 705 GLY A N 1
ATOM 5135 C CA . GLY A 1 705 ? -31.400 16.079 50.595 1.00 81.12 705 GLY A CA 1
ATOM 5136 C C . GLY A 1 705 ? -32.364 15.650 49.479 1.00 81.12 705 GLY A C 1
ATOM 5137 O O . GLY A 1 705 ? -33.422 16.261 49.316 1.00 81.12 705 GLY A O 1
ATOM 5138 N N . PHE A 1 706 ? -31.999 14.627 48.695 1.00 81.88 706 PHE A N 1
ATOM 5139 C CA . PHE A 1 706 ? -32.760 14.118 47.546 1.00 81.88 706 PHE A CA 1
ATOM 5140 C C . PHE A 1 706 ? -32.938 12.587 47.589 1.00 81.88 706 PHE A C 1
ATOM 5142 O O . PHE A 1 706 ? -33.089 11.938 46.552 1.00 81.88 706 PHE A O 1
ATOM 5149 N N . GLY A 1 707 ? -32.923 12.000 48.791 1.00 77.62 707 GLY A N 1
ATOM 5150 C CA . GLY A 1 707 ? -33.198 10.575 49.023 1.00 77.62 707 GLY A CA 1
ATOM 5151 C C . GLY A 1 707 ? -31.979 9.648 48.967 1.00 77.62 707 GLY A C 1
ATOM 5152 O O . GLY A 1 707 ? -32.142 8.434 49.048 1.00 77.62 707 GLY A O 1
ATOM 5153 N N . LEU A 1 708 ? -30.76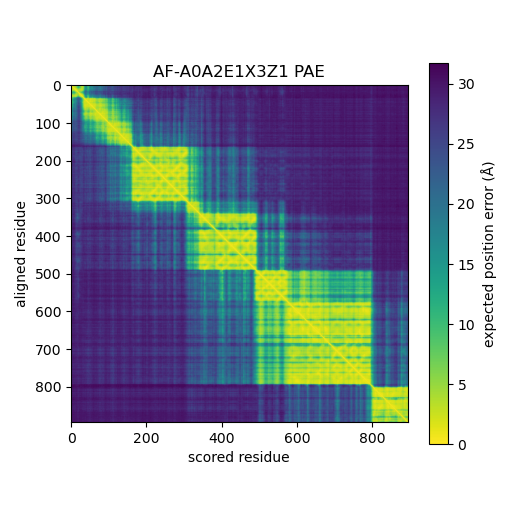5 10.192 48.827 1.00 87.88 708 LEU A N 1
ATOM 5154 C CA . LEU A 1 708 ? -29.522 9.463 49.091 1.00 87.88 708 LEU A CA 1
ATOM 5155 C C . LEU A 1 708 ? -28.829 10.063 50.313 1.00 87.88 708 LEU A C 1
ATOM 5157 O O . LEU A 1 708 ? -28.274 11.159 50.217 1.00 87.88 708 LEU A O 1
ATOM 5161 N N . ASP A 1 709 ? -28.843 9.337 51.429 1.00 86.06 709 ASP A N 1
ATOM 5162 C CA . ASP A 1 709 ? -28.111 9.708 52.638 1.00 86.06 709 ASP A CA 1
ATOM 5163 C C . ASP A 1 709 ? -26.982 8.716 52.926 1.00 86.06 709 ASP A C 1
ATOM 5165 O O . ASP A 1 709 ? -27.190 7.505 53.033 1.00 86.06 709 ASP A O 1
ATOM 5169 N N . THR A 1 710 ? -25.766 9.247 53.027 1.00 89.31 710 THR A N 1
ATOM 5170 C CA . THR A 1 710 ? -24.545 8.516 53.400 1.00 89.31 710 THR A CA 1
ATOM 5171 C C . THR A 1 710 ? -23.854 9.140 54.615 1.00 89.31 710 THR A C 1
ATOM 5173 O O . THR A 1 710 ? -22.738 8.759 54.969 1.00 89.31 710 THR A O 1
ATOM 5176 N N . SER A 1 711 ? -24.479 10.126 55.260 1.00 86.56 711 SER A N 1
ATOM 5177 C CA . SER A 1 711 ? -23.882 10.939 56.321 1.00 86.56 711 SER A CA 1
ATOM 5178 C C . SER A 1 711 ? -23.420 10.117 57.530 1.00 86.56 711 SER A C 1
ATOM 5180 O O . SER A 1 711 ? -22.364 10.409 58.110 1.00 86.56 711 SER A O 1
ATOM 5182 N N . ASP A 1 712 ? -24.137 9.038 57.850 1.00 82.62 712 ASP A N 1
ATOM 5183 C CA . ASP A 1 712 ? -23.815 8.072 58.905 1.00 82.62 712 ASP A CA 1
ATOM 5184 C C . ASP A 1 712 ? -22.575 7.213 58.598 1.00 82.62 712 ASP A C 1
ATOM 5186 O O . ASP A 1 712 ? -21.937 6.696 59.519 1.00 82.62 712 ASP A O 1
ATOM 5190 N N . LEU A 1 713 ? -22.168 7.134 57.327 1.00 89.81 713 LEU A N 1
ATOM 5191 C CA . LEU A 1 713 ? -20.976 6.419 56.858 1.00 89.81 713 LEU A CA 1
ATOM 5192 C C . LEU A 1 713 ? -19.698 7.279 56.919 1.00 89.81 713 LEU A C 1
ATOM 5194 O O . LEU A 1 713 ? -18.651 6.903 56.383 1.00 89.81 713 LEU A O 1
ATOM 5198 N N . SER A 1 714 ? -19.751 8.439 57.576 1.00 92.94 714 SER A N 1
ATOM 5199 C CA . SER A 1 714 ? -18.600 9.335 57.697 1.00 92.94 714 SER A CA 1
ATOM 5200 C C . SER A 1 714 ? -17.435 8.744 58.497 1.00 92.94 714 SER A C 1
ATOM 5202 O O . SER A 1 714 ? -17.612 8.131 59.551 1.00 92.94 714 SER A O 1
ATOM 5204 N N . GLY A 1 715 ? -16.208 8.994 58.033 1.00 90.69 715 GLY A N 1
ATOM 5205 C CA . GLY A 1 715 ? -14.985 8.449 58.625 1.00 90.69 715 GLY A CA 1
ATOM 5206 C C . GLY A 1 715 ? -14.663 7.023 58.174 1.00 90.69 715 GLY A C 1
ATOM 5207 O O . GLY A 1 715 ? -13.823 6.364 58.795 1.00 90.69 715 GLY A O 1
ATOM 5208 N N . THR A 1 716 ? -15.310 6.547 57.110 1.00 95.56 716 THR A N 1
ATOM 5209 C CA . THR A 1 716 ? -15.018 5.245 56.506 1.00 95.56 716 THR A CA 1
ATOM 5210 C C . THR A 1 716 ? -13.662 5.278 55.806 1.00 95.56 716 THR A C 1
ATOM 5212 O O . THR A 1 716 ? -13.299 6.267 55.171 1.00 95.56 716 THR A O 1
ATOM 5215 N N . ALA A 1 717 ? -12.881 4.207 55.948 1.00 95.69 717 ALA A N 1
ATOM 5216 C CA . ALA A 1 717 ? -11.605 4.066 55.253 1.00 95.69 717 ALA A CA 1
ATOM 5217 C C . ALA A 1 717 ? -11.824 3.722 53.772 1.00 95.69 717 ALA A C 1
ATOM 5219 O O . ALA A 1 717 ? -12.747 2.976 53.448 1.00 95.69 717 ALA A O 1
ATOM 5220 N N . TYR A 1 718 ? -10.945 4.213 52.903 1.00 94.12 718 TYR A N 1
ATOM 5221 C CA . TYR A 1 718 ? -10.829 3.770 51.515 1.00 94.12 718 TYR A CA 1
ATOM 5222 C C . TYR A 1 718 ? -9.562 2.924 51.365 1.00 94.12 718 TYR A C 1
ATOM 5224 O O . TYR A 1 718 ? -8.486 3.319 51.822 1.00 94.12 718 TYR A O 1
ATOM 5232 N N . ASN A 1 719 ? -9.699 1.737 50.781 1.00 93.00 719 ASN A N 1
ATOM 5233 C CA . ASN A 1 719 ? -8.592 0.843 50.474 1.00 93.00 719 ASN A CA 1
ATOM 5234 C C . ASN A 1 719 ? -8.230 1.016 49.003 1.00 93.00 719 ASN A C 1
ATOM 5236 O O . ASN A 1 719 ? -8.987 0.595 48.138 1.00 93.00 719 ASN A O 1
ATOM 5240 N N . GLN A 1 720 ? -7.070 1.606 48.750 1.00 89.56 720 GLN A N 1
ATOM 5241 C CA . GLN A 1 720 ? -6.578 1.833 47.398 1.00 89.56 720 GLN A CA 1
ATOM 5242 C C . GLN A 1 720 ? -6.143 0.536 46.705 1.00 89.56 720 GLN A C 1
ATOM 5244 O O . GLN A 1 720 ? -5.558 -0.342 47.357 1.00 89.56 720 GLN A O 1
ATOM 5249 N N . ALA A 1 721 ? -6.323 0.465 45.385 1.00 83.38 721 ALA A N 1
ATOM 5250 C CA . ALA A 1 721 ? -5.817 -0.622 44.543 1.00 83.38 721 ALA A CA 1
ATOM 5251 C C . ALA A 1 721 ? -4.288 -0.673 44.513 1.00 83.38 721 ALA A C 1
ATOM 5253 O O . ALA A 1 721 ? -3.674 -1.746 44.579 1.00 83.38 721 ALA A O 1
ATOM 5254 N N . ALA A 1 722 ? -3.640 0.490 44.484 1.00 82.75 722 ALA A N 1
ATOM 5255 C CA . ALA A 1 722 ? -2.195 0.577 44.580 1.00 82.75 722 ALA A CA 1
ATOM 5256 C C . ALA A 1 722 ? -1.739 1.921 45.156 1.00 82.75 722 ALA A C 1
ATOM 5258 O O . ALA A 1 722 ? -1.679 2.932 44.466 1.00 82.75 722 ALA A O 1
ATOM 5259 N N . ALA A 1 723 ? -1.303 1.896 46.418 1.00 79.06 723 ALA A N 1
ATOM 5260 C CA . ALA A 1 723 ? -0.744 3.073 47.074 1.00 79.06 723 ALA A CA 1
ATOM 5261 C C . ALA A 1 723 ? 0.421 3.682 46.270 1.00 79.06 723 ALA A C 1
ATOM 5263 O O . ALA A 1 723 ? 1.399 3.005 45.924 1.00 79.06 723 ALA A O 1
ATOM 5264 N N . GLY A 1 724 ? 0.345 4.985 46.055 1.00 78.81 724 GLY A N 1
ATOM 5265 C CA . GLY A 1 724 ? 1.257 5.819 45.280 1.00 78.81 724 GLY A CA 1
ATOM 5266 C C . GLY A 1 724 ? 0.779 6.099 43.857 1.00 78.81 724 GLY A C 1
ATOM 5267 O O . GLY A 1 724 ? 1.404 6.930 43.194 1.00 78.81 724 GLY A O 1
ATOM 5268 N N . ILE A 1 725 ? -0.251 5.389 43.386 1.00 80.25 725 ILE A N 1
ATOM 5269 C CA . ILE A 1 725 ? -0.715 5.424 42.000 1.00 80.25 725 ILE A CA 1
ATOM 5270 C C . ILE A 1 725 ? -2.240 5.292 41.855 1.00 80.25 725 ILE A C 1
ATOM 5272 O O . ILE A 1 725 ? -2.681 5.070 40.743 1.00 80.25 725 ILE A O 1
ATOM 5276 N N . ASP A 1 726 ? -3.039 5.437 42.912 1.00 81.12 726 ASP A N 1
ATOM 5277 C CA . ASP A 1 726 ? -4.505 5.329 42.840 1.00 81.12 726 ASP A CA 1
ATOM 5278 C C . ASP A 1 726 ? -5.138 6.730 42.913 1.00 81.12 726 ASP A C 1
ATOM 5280 O O . ASP A 1 726 ? -5.341 7.294 43.992 1.00 81.12 726 ASP A O 1
ATOM 5284 N N . TYR A 1 727 ? -5.340 7.344 41.745 1.00 86.81 727 TYR A N 1
ATOM 5285 C CA . TYR A 1 727 ? -5.701 8.758 41.613 1.00 86.81 727 TYR A CA 1
ATOM 5286 C C . TYR A 1 727 ? -7.219 8.969 41.693 1.00 86.81 727 TYR A C 1
ATOM 5288 O O . TYR A 1 727 ? -7.984 8.423 40.901 1.00 86.81 727 TYR A O 1
ATOM 5296 N N . THR A 1 728 ? -7.648 9.807 42.641 1.00 89.12 728 THR A N 1
ATOM 5297 C CA . THR A 1 728 ? -9.054 10.197 42.838 1.00 89.12 728 THR A CA 1
ATOM 5298 C C . THR A 1 728 ? -9.262 11.656 42.434 1.00 89.12 728 THR A C 1
ATOM 5300 O O . THR A 1 728 ? -8.730 12.552 43.089 1.00 89.12 728 THR A O 1
ATOM 5303 N N . ASP A 1 729 ? -10.075 11.913 41.411 1.00 89.50 729 ASP A N 1
ATOM 5304 C CA . ASP A 1 729 ? -10.461 13.251 40.968 1.00 89.50 729 ASP A CA 1
ATOM 5305 C C . ASP A 1 729 ? -11.236 14.016 42.039 1.00 89.50 729 ASP A C 1
ATOM 5307 O O . ASP A 1 729 ? -12.084 13.486 42.768 1.00 89.50 729 ASP A O 1
ATOM 5311 N N . GLN A 1 730 ? -10.986 15.322 42.076 1.00 90.94 730 GLN A N 1
ATOM 5312 C CA . GLN A 1 730 ? -11.743 16.243 42.909 1.00 90.94 730 GLN A CA 1
ATOM 5313 C C . GLN A 1 730 ? -12.922 16.791 42.106 1.00 90.94 730 GLN A C 1
ATOM 5315 O O . GLN A 1 730 ? -12.766 17.716 41.300 1.00 90.94 730 GLN A O 1
ATOM 5320 N N . ILE A 1 731 ? -14.105 16.233 42.350 1.00 91.81 731 ILE A N 1
ATOM 5321 C CA . ILE A 1 731 ? -15.338 16.563 41.630 1.00 91.81 731 ILE A CA 1
ATOM 5322 C C . ILE A 1 731 ? -16.293 17.380 42.501 1.00 91.81 731 ILE A C 1
ATOM 5324 O O . ILE A 1 731 ? -16.432 17.138 43.701 1.00 91.81 731 ILE A O 1
ATOM 5328 N N . ASN A 1 732 ? -16.976 18.346 41.882 1.00 92.25 732 ASN A N 1
ATOM 5329 C CA . ASN A 1 732 ? -17.993 19.178 42.526 1.00 92.25 732 ASN A CA 1
ATOM 5330 C C . ASN A 1 732 ? -19.349 18.989 41.835 1.00 92.25 732 ASN A C 1
ATOM 5332 O O . ASN A 1 732 ? -19.377 18.791 40.620 1.00 92.25 732 ASN A O 1
ATOM 5336 N N . PRO A 1 733 ? -20.470 19.105 42.565 1.00 93.62 733 PRO A N 1
ATOM 5337 C CA . PRO A 1 733 ? -21.795 19.000 41.977 1.00 93.62 733 PRO A CA 1
ATOM 5338 C C . PRO A 1 733 ? -22.135 20.237 41.135 1.00 93.62 733 PRO A C 1
ATOM 5340 O O . PRO A 1 733 ? -22.065 21.370 41.625 1.00 93.62 733 PRO A O 1
ATOM 5343 N N . LEU A 1 734 ? -22.592 20.025 39.901 1.00 92.25 734 LEU A N 1
ATOM 5344 C CA . LEU A 1 734 ? -23.196 21.058 39.060 1.00 92.25 734 LEU A CA 1
ATOM 5345 C C . LEU A 1 734 ? -24.446 20.523 38.374 1.00 92.25 734 LEU A C 1
ATOM 5347 O O . LEU A 1 734 ? -24.435 19.483 37.726 1.00 92.25 734 LEU A O 1
ATOM 5351 N N . ALA A 1 735 ? -25.537 21.274 38.494 1.00 85.62 735 ALA A N 1
ATOM 5352 C CA . ALA A 1 735 ? -26.778 20.926 37.828 1.00 85.62 735 ALA A CA 1
ATOM 5353 C C . ALA A 1 735 ? -26.602 21.093 36.313 1.00 85.62 735 ALA A C 1
ATOM 5355 O O . ALA A 1 735 ? -26.300 22.191 35.831 1.00 85.62 735 ALA A O 1
ATOM 5356 N N . GLY A 1 736 ? -26.811 20.002 35.584 1.00 79.25 736 GLY A N 1
ATOM 5357 C CA . GLY A 1 736 ? -26.826 19.969 34.132 1.00 79.25 736 GLY A CA 1
ATOM 5358 C C . GLY A 1 736 ? -28.179 20.363 33.539 1.00 79.25 736 GLY A C 1
ATOM 5359 O O . GLY A 1 736 ? -29.000 21.073 34.130 1.00 79.25 736 GLY A O 1
ATOM 5360 N N . SER A 1 737 ? -28.422 19.890 32.319 1.00 82.38 737 SER A N 1
ATOM 5361 C CA . SER A 1 737 ? -29.667 20.165 31.588 1.00 82.38 737 SER A CA 1
ATOM 5362 C C . SER A 1 737 ? -30.863 19.327 32.064 1.00 82.38 737 SER A C 1
ATOM 5364 O O . SER A 1 737 ? -32.004 19.632 31.710 1.00 82.38 737 SER A O 1
ATOM 5366 N N . ALA A 1 738 ? -30.605 18.309 32.887 1.00 87.81 738 ALA A N 1
ATOM 5367 C CA . ALA A 1 738 ? -31.564 17.296 33.301 1.00 87.81 738 ALA A CA 1
ATOM 5368 C C . ALA A 1 738 ? -32.320 17.625 34.600 1.00 87.81 738 ALA A C 1
ATOM 5370 O O . ALA A 1 738 ? -33.084 16.794 35.067 1.00 87.81 738 ALA A O 1
ATOM 5371 N N . GLY A 1 739 ? -32.141 18.813 35.186 1.00 89.94 739 GLY A N 1
ATOM 5372 C CA . GLY A 1 739 ? -32.851 19.245 36.399 1.00 89.94 739 GLY A CA 1
ATOM 5373 C C . GLY A 1 739 ? -31.953 19.965 37.412 1.00 89.94 739 GLY A C 1
ATOM 5374 O O . GLY A 1 739 ? -30.742 20.037 37.217 1.00 89.94 739 GLY A O 1
ATOM 5375 N N . PRO A 1 740 ? -32.511 20.541 38.490 1.00 91.94 740 PRO A N 1
ATOM 5376 C CA . PRO A 1 740 ? -31.742 21.333 39.454 1.00 91.94 740 PRO A CA 1
ATOM 5377 C C . PRO A 1 740 ? -31.174 20.543 40.649 1.00 91.94 740 PRO A C 1
ATOM 5379 O O . PRO A 1 740 ? -30.366 21.103 41.391 1.00 91.94 740 PRO A O 1
ATOM 5382 N N . ASN A 1 741 ? -31.605 19.299 40.875 1.00 90.62 741 ASN A N 1
ATOM 5383 C CA . ASN A 1 741 ? -31.352 18.571 42.123 1.00 90.62 741 ASN A CA 1
ATOM 5384 C C . ASN A 1 741 ? -30.051 17.758 42.059 1.00 90.62 741 ASN A C 1
ATOM 5386 O O . ASN A 1 741 ? -30.058 16.555 41.813 1.00 90.62 741 ASN A O 1
ATOM 5390 N N . VAL A 1 742 ? -28.923 18.422 42.288 1.00 94.50 742 VAL A N 1
ATOM 5391 C CA . VAL A 1 742 ? -27.604 17.784 42.383 1.00 94.50 742 VAL A CA 1
ATOM 5392 C C . VAL A 1 742 ? -27.017 18.014 43.774 1.00 94.50 742 VAL A C 1
ATOM 5394 O O . VAL A 1 742 ? -27.193 19.092 44.350 1.00 94.50 742 VAL A O 1
ATOM 5397 N N . ALA A 1 743 ? -26.309 17.027 44.316 1.00 93.25 743 ALA A N 1
ATOM 5398 C CA . ALA A 1 743 ? -25.648 17.149 45.611 1.00 93.25 743 ALA A CA 1
ATOM 5399 C C . ALA A 1 743 ? -24.310 16.406 45.654 1.00 93.25 743 ALA A C 1
ATOM 5401 O O . ALA A 1 743 ? -24.093 15.423 44.947 1.00 93.25 743 ALA A O 1
ATOM 5402 N N . GLN A 1 744 ? -23.414 16.882 46.518 1.00 95.62 744 GLN A N 1
ATOM 5403 C CA . GLN A 1 744 ? -22.216 16.143 46.902 1.00 95.62 744 GLN A CA 1
ATOM 5404 C C . GLN A 1 744 ? -22.617 15.061 47.909 1.00 95.62 744 GLN A C 1
ATOM 5406 O O . GLN A 1 744 ? -23.255 15.384 48.908 1.00 95.62 744 GLN A O 1
ATOM 5411 N N . VAL A 1 745 ? -22.201 13.816 47.680 1.00 96.06 745 VAL A N 1
ATOM 5412 C CA . VAL A 1 745 ? -22.449 12.684 48.591 1.00 96.06 745 VAL A CA 1
ATOM 5413 C C . VAL A 1 745 ? -21.179 12.161 49.251 1.00 96.06 745 VAL A C 1
ATOM 5415 O O . VAL A 1 745 ? -21.249 11.668 50.368 1.00 96.06 745 VAL A O 1
ATOM 5418 N N . TRP A 1 746 ? -20.009 12.350 48.633 1.00 97.31 746 TRP A N 1
ATOM 5419 C CA . TRP A 1 746 ? -18.724 11.951 49.213 1.00 97.31 746 TRP A CA 1
ATOM 5420 C C . TRP A 1 746 ? -17.702 13.077 49.189 1.00 97.31 746 TRP A C 1
ATOM 5422 O O . TRP A 1 746 ? -17.585 13.810 48.205 1.00 97.31 746 TRP A O 1
ATOM 5432 N N . THR A 1 747 ? -16.945 13.188 50.279 1.00 95.81 747 THR A N 1
ATOM 5433 C CA . THR A 1 747 ? -15.796 14.091 50.406 1.00 95.81 747 THR A CA 1
ATOM 5434 C C . THR A 1 747 ? -14.614 13.382 51.057 1.00 95.81 747 THR A C 1
ATOM 5436 O O . THR A 1 747 ? -14.804 12.504 51.900 1.00 95.81 747 THR A O 1
ATOM 5439 N N . ASP A 1 748 ? -13.389 13.786 50.726 1.00 95.56 748 ASP A N 1
ATOM 5440 C CA . ASP A 1 748 ? -12.201 13.359 51.465 1.00 95.56 748 ASP A CA 1
ATOM 5441 C C . ASP A 1 748 ? -12.264 13.845 52.918 1.00 95.56 748 ASP A C 1
ATOM 5443 O O . ASP A 1 748 ? -12.501 15.025 53.199 1.00 95.56 748 ASP A O 1
ATOM 5447 N N . ALA A 1 749 ? -12.023 12.943 53.867 1.00 91.50 749 ALA A N 1
ATOM 5448 C CA . ALA A 1 749 ? -12.216 13.255 55.278 1.00 91.50 749 ALA A CA 1
ATOM 5449 C C . ALA A 1 749 ? -11.123 14.153 55.882 1.00 91.50 749 ALA A C 1
ATOM 5451 O O . ALA A 1 749 ? -11.304 14.680 56.987 1.00 91.50 749 ALA A O 1
ATOM 5452 N N . VAL A 1 750 ? -9.989 14.333 55.195 1.00 89.69 750 VAL A N 1
ATOM 5453 C CA . VAL A 1 750 ? -8.828 15.080 55.700 1.00 89.69 750 VAL A CA 1
ATOM 5454 C C . VAL A 1 750 ? -8.718 16.457 55.040 1.00 89.69 750 VAL A C 1
ATOM 5456 O O . VAL A 1 750 ? -8.535 17.467 55.723 1.00 89.69 750 VAL A O 1
ATOM 5459 N N . GLN A 1 751 ? -8.810 16.494 53.720 1.00 87.94 751 GLN A N 1
ATOM 5460 C CA . GLN A 1 751 ? -8.629 17.644 52.845 1.00 87.94 751 GLN A CA 1
ATOM 5461 C C . GLN A 1 751 ? -9.960 18.284 52.443 1.00 87.94 751 GLN A C 1
ATOM 5463 O O . GLN A 1 751 ? -9.980 19.482 52.160 1.00 87.94 751 GLN A O 1
ATOM 5468 N N . GLY A 1 752 ? -11.067 17.535 52.490 1.00 89.44 752 GLY A N 1
ATOM 5469 C CA . GLY A 1 752 ? -12.419 18.069 52.320 1.00 89.44 752 GLY A CA 1
ATOM 5470 C C . GLY A 1 752 ? -12.821 18.384 50.880 1.00 89.44 752 GLY A C 1
ATOM 5471 O O . GLY A 1 752 ? -13.769 19.144 50.690 1.00 89.44 752 GLY A O 1
ATOM 5472 N N . TYR A 1 753 ? -12.110 17.859 49.880 1.00 91.44 753 TYR A N 1
ATOM 5473 C CA . TYR A 1 753 ? -12.539 17.948 48.483 1.00 91.44 753 TYR A CA 1
ATOM 5474 C C . TYR A 1 753 ? -13.628 16.912 48.182 1.00 91.44 753 TYR A C 1
ATOM 5476 O O . TYR A 1 753 ? -13.702 15.878 48.845 1.00 91.44 753 TYR A O 1
ATOM 5484 N N . GLY A 1 754 ? -14.490 17.204 47.210 1.00 93.19 754 GLY A N 1
ATOM 5485 C CA . GLY A 1 754 ? -15.549 16.299 46.774 1.00 93.19 754 GLY A CA 1
ATOM 5486 C C . GLY A 1 754 ? -15.019 15.144 45.933 1.00 93.19 754 GLY A C 1
ATOM 5487 O O . GLY A 1 754 ? -14.106 15.332 45.137 1.00 93.19 754 GLY A O 1
ATOM 5488 N N . THR A 1 755 ? -15.585 13.953 46.118 1.00 94.19 755 THR A N 1
ATOM 5489 C CA . THR A 1 755 ? -15.178 12.728 45.404 1.00 94.19 755 THR A CA 1
ATOM 5490 C C . THR A 1 755 ? -16.355 11.912 44.875 1.00 94.19 755 THR A C 1
ATOM 5492 O O . THR A 1 755 ? -16.152 10.922 44.182 1.00 94.19 755 THR A O 1
ATOM 5495 N N . GLY A 1 756 ? -17.589 12.315 45.185 1.00 95.31 756 GLY A N 1
ATOM 5496 C CA . GLY A 1 756 ? -18.807 11.649 44.724 1.00 95.31 756 GLY A CA 1
ATOM 5497 C C . GLY A 1 756 ? -20.009 12.580 44.720 1.00 95.31 756 GLY A C 1
ATOM 5498 O O . GLY A 1 756 ? -20.240 13.285 45.708 1.00 95.31 756 GLY A O 1
ATOM 5499 N N . VAL A 1 757 ? -20.771 12.579 43.632 1.00 95.94 757 VAL A N 1
ATOM 5500 C CA . VAL A 1 757 ? -21.973 13.392 43.420 1.00 95.94 757 VAL A CA 1
ATOM 5501 C C . VAL A 1 757 ? -23.164 12.505 43.067 1.00 95.94 757 VAL A C 1
ATOM 5503 O O . VAL A 1 757 ? -23.008 11.435 42.480 1.00 95.94 757 VAL A O 1
ATOM 5506 N N . CYS A 1 758 ? -24.366 12.954 43.412 1.00 95.75 758 CYS A N 1
ATOM 5507 C CA . CYS A 1 758 ? -25.607 12.359 42.931 1.00 95.75 758 CYS A CA 1
ATOM 5508 C C . CYS A 1 758 ? -26.461 13.408 42.220 1.00 95.75 758 CYS A C 1
ATOM 5510 O O . CYS A 1 758 ? -26.490 14.577 42.624 1.00 95.75 758 CYS A O 1
ATOM 5512 N N . TYR A 1 759 ? -27.195 12.975 41.200 1.00 95.56 759 TYR A N 1
ATOM 5513 C CA . TYR A 1 759 ? -28.082 13.816 40.414 1.00 95.56 759 TYR A CA 1
ATOM 5514 C C . TYR A 1 759 ? -29.481 13.193 40.337 1.00 95.56 759 TYR A C 1
ATOM 5516 O O . TYR A 1 759 ? -29.713 12.185 39.666 1.00 95.56 759 TYR A O 1
ATOM 5524 N N . ASP A 1 760 ? -30.426 13.811 41.045 1.00 93.31 760 ASP A N 1
ATOM 5525 C CA . ASP A 1 760 ? -31.852 13.504 40.971 1.00 93.31 760 ASP A CA 1
ATOM 5526 C C . ASP A 1 760 ? -32.462 14.245 39.774 1.00 93.31 760 ASP A C 1
ATOM 5528 O O . ASP A 1 760 ? -32.941 15.376 39.867 1.00 93.31 760 ASP A O 1
ATOM 5532 N N . THR A 1 761 ? -32.354 13.638 38.598 1.00 92.62 761 THR A N 1
ATOM 5533 C CA . THR A 1 761 ? -32.804 14.250 37.348 1.00 92.62 761 THR A CA 1
ATOM 5534 C C . THR A 1 761 ? -34.334 14.326 37.258 1.00 92.62 761 THR A C 1
ATOM 5536 O O . THR A 1 761 ? -35.052 13.433 37.711 1.00 92.62 761 THR A O 1
ATOM 5539 N N . ASP A 1 762 ? -34.850 15.362 36.600 1.00 89.00 762 ASP A N 1
ATOM 5540 C CA . ASP A 1 762 ? -36.272 15.528 36.317 1.00 89.00 762 ASP A CA 1
ATOM 5541 C C . ASP A 1 762 ? -36.781 14.413 35.386 1.00 89.00 762 ASP A C 1
ATOM 5543 O O . ASP A 1 762 ? -36.145 14.051 34.398 1.00 89.00 762 ASP A O 1
ATOM 5547 N N . ALA A 1 763 ? -37.995 13.913 35.627 1.00 82.62 763 ALA A N 1
ATOM 5548 C CA . ALA A 1 763 ? -38.621 12.960 34.712 1.00 82.62 763 ALA A CA 1
ATOM 5549 C C . ALA A 1 763 ? -38.716 13.541 33.276 1.00 82.62 763 ALA A C 1
ATOM 5551 O O . ALA A 1 763 ? -39.143 14.690 33.107 1.00 82.62 763 ALA A O 1
ATOM 5552 N N . PRO A 1 764 ? -38.409 12.756 32.224 1.00 88.81 764 PRO A N 1
ATOM 5553 C CA . PRO A 1 764 ? -38.273 11.295 32.210 1.00 88.81 764 PRO A CA 1
ATOM 5554 C C . PRO A 1 764 ? -36.846 10.765 32.432 1.00 88.81 764 PRO A C 1
ATOM 5556 O O . PRO A 1 764 ? -36.649 9.564 32.273 1.00 88.81 764 PRO A O 1
ATOM 5559 N N . TYR A 1 765 ? -35.878 11.625 32.749 1.00 93.50 765 TYR A N 1
ATOM 5560 C CA . TYR A 1 765 ? -34.474 11.240 32.841 1.00 93.50 765 TYR A CA 1
ATOM 5561 C C . TYR A 1 765 ? -34.221 10.269 34.003 1.00 93.50 765 TYR A C 1
ATOM 5563 O O . TYR A 1 765 ? -34.862 10.362 35.054 1.00 93.50 765 TYR A O 1
ATOM 5571 N N . GLY A 1 766 ? -33.306 9.323 33.796 1.00 93.50 766 GLY A N 1
ATOM 5572 C CA . GLY A 1 766 ? -32.802 8.443 34.846 1.00 93.50 766 GLY A CA 1
ATOM 5573 C C . GLY A 1 766 ? -31.791 9.152 35.745 1.00 93.50 766 GLY A C 1
ATOM 5574 O O . GLY A 1 766 ? -30.994 9.964 35.283 1.00 93.50 766 GLY A O 1
ATOM 5575 N N . LYS A 1 767 ? -31.813 8.820 37.035 1.00 95.31 767 LYS A N 1
ATOM 5576 C CA . LYS A 1 767 ? -30.938 9.422 38.046 1.00 95.31 767 LYS A CA 1
ATOM 5577 C C . LYS A 1 767 ? -29.512 8.904 37.914 1.00 95.31 767 LYS A C 1
ATOM 5579 O O . LYS A 1 767 ? -29.312 7.771 37.463 1.00 95.31 767 LYS A O 1
ATOM 5584 N N . THR A 1 768 ? -28.539 9.691 38.370 1.00 96.44 768 THR A N 1
ATOM 5585 C CA . THR A 1 768 ? -27.128 9.292 38.317 1.00 96.44 768 THR A CA 1
ATOM 5586 C C . THR A 1 768 ? -26.397 9.428 39.649 1.00 96.44 768 THR A C 1
ATOM 5588 O O . THR A 1 768 ? -26.709 10.292 40.470 1.00 96.44 768 THR A O 1
ATOM 5591 N N . ILE A 1 769 ? -25.429 8.542 39.878 1.00 97.38 769 ILE A N 1
ATOM 5592 C CA . ILE A 1 769 ? -24.419 8.656 40.936 1.00 97.38 769 ILE A CA 1
ATOM 5593 C C . ILE A 1 769 ? -23.061 8.529 40.255 1.00 97.38 769 ILE A C 1
ATOM 5595 O O . ILE A 1 769 ? -22.821 7.549 39.554 1.00 97.38 769 ILE A O 1
ATOM 5599 N N . ASN A 1 770 ? -22.187 9.504 40.473 1.00 95.81 770 ASN A N 1
ATOM 5600 C CA . ASN A 1 770 ? -20.860 9.557 39.874 1.00 95.81 770 ASN A CA 1
ATOM 5601 C C . ASN A 1 770 ? -19.824 9.762 40.968 1.00 95.81 770 ASN A C 1
ATOM 5603 O O . ASN A 1 770 ? -19.913 10.722 41.735 1.00 95.81 770 ASN A O 1
ATOM 5607 N N . GLN A 1 771 ? -18.856 8.861 41.060 1.00 94.88 771 GLN A N 1
ATOM 5608 C CA . GLN A 1 771 ? -17.805 8.924 42.067 1.00 94.88 771 GLN A CA 1
ATOM 5609 C C . GLN A 1 771 ? -16.440 8.619 41.472 1.00 94.88 771 GLN A C 1
ATOM 5611 O O . GLN A 1 771 ? -16.314 7.826 40.547 1.00 94.88 771 GLN A O 1
ATOM 5616 N N . SER A 1 772 ? -15.408 9.245 42.025 1.00 92.38 772 SER A N 1
ATOM 5617 C CA . SER A 1 772 ? -14.053 9.147 41.491 1.00 92.38 772 SER A CA 1
ATOM 5618 C C . SER A 1 772 ? -13.197 8.043 42.123 1.00 92.38 772 SER A C 1
ATOM 5620 O O . SER A 1 772 ? -11.974 8.055 42.008 1.00 92.38 772 SER A O 1
ATOM 5622 N N . TRP A 1 773 ? -13.822 7.117 42.838 1.00 92.44 773 TRP A N 1
ATOM 5623 C CA . TRP A 1 773 ? -13.153 6.054 43.579 1.00 92.44 773 TRP A CA 1
ATOM 5624 C C . TRP A 1 773 ? -13.921 4.740 43.421 1.00 92.44 773 TRP A C 1
ATOM 5626 O O . TRP A 1 773 ? -15.130 4.746 43.167 1.00 92.44 773 TRP A O 1
ATOM 5636 N N . GLU A 1 774 ? -13.222 3.623 43.591 1.00 93.12 774 GLU A N 1
ATOM 5637 C CA . GLU A 1 774 ? -13.725 2.273 43.315 1.00 93.12 774 GLU A CA 1
ATOM 5638 C C . GLU A 1 774 ? -14.587 1.725 44.458 1.00 93.12 774 GLU A C 1
ATOM 5640 O O . GLU A 1 774 ? -14.160 1.678 45.618 1.00 93.12 774 GLU A O 1
ATOM 5645 N N . LEU A 1 775 ? -15.793 1.235 44.159 1.00 95.31 775 LEU A N 1
ATOM 5646 C CA . LEU A 1 775 ? -16.693 0.628 45.144 1.00 95.31 775 LEU A CA 1
ATOM 5647 C C . LEU A 1 775 ? -16.013 -0.502 45.922 1.00 95.31 775 LEU A C 1
ATOM 5649 O O . LEU A 1 775 ? -16.204 -0.614 47.139 1.00 95.31 775 LEU A O 1
ATOM 5653 N N . GLY A 1 776 ? -15.198 -1.316 45.246 1.00 93.88 776 GLY A N 1
ATOM 5654 C CA . GLY A 1 776 ? -14.456 -2.406 45.873 1.00 93.88 776 GLY A CA 1
ATOM 5655 C C . GLY A 1 776 ? -13.471 -1.930 46.953 1.00 93.88 776 GLY A C 1
ATOM 5656 O O . GLY A 1 776 ? -13.189 -2.679 47.893 1.00 93.88 776 GLY A O 1
ATOM 5657 N N . GLY A 1 777 ? -13.014 -0.676 46.879 1.00 93.50 777 GLY A N 1
ATOM 5658 C CA . GLY A 1 777 ? -12.146 -0.032 47.865 1.00 93.50 777 GLY A CA 1
ATOM 5659 C C . GLY A 1 777 ? -12.878 0.477 49.113 1.00 93.50 777 GLY A C 1
ATOM 5660 O O . GLY A 1 777 ? -12.236 0.751 50.132 1.00 93.50 777 GLY A O 1
ATOM 5661 N N . PHE A 1 778 ? -14.214 0.569 49.101 1.00 96.00 778 PHE A N 1
ATOM 5662 C CA . PHE A 1 778 ? -14.996 1.035 50.253 1.00 96.00 778 PHE A CA 1
ATOM 5663 C C . PHE A 1 778 ? -14.790 0.134 51.480 1.00 96.00 778 PHE A C 1
ATOM 5665 O O . PHE A 1 778 ? -15.139 -1.045 51.470 1.00 96.00 778 PHE A O 1
ATOM 5672 N N . GLY A 1 779 ? -14.242 0.688 52.566 1.00 94.12 779 GLY A N 1
ATOM 5673 C CA . GLY A 1 779 ? -13.918 -0.062 53.784 1.00 94.12 779 GLY A CA 1
ATOM 5674 C C . GLY A 1 779 ? -15.092 -0.313 54.739 1.00 94.12 779 GLY A C 1
ATOM 5675 O O . GLY A 1 779 ? -14.885 -0.930 55.788 1.00 94.12 779 GLY A O 1
ATOM 5676 N N . GLY A 1 780 ? -16.285 0.196 54.422 1.00 92.69 780 GLY A N 1
ATOM 5677 C CA . GLY A 1 780 ? -17.522 -0.030 55.174 1.00 92.69 780 GLY A CA 1
ATOM 5678 C C . GLY A 1 780 ? -18.300 -1.256 54.683 1.00 92.69 780 GLY A C 1
ATOM 5679 O O . GLY A 1 780 ? -17.755 -2.135 54.018 1.00 92.69 780 GLY A O 1
ATOM 5680 N N . ASP A 1 781 ? -19.589 -1.333 55.019 1.00 93.62 781 ASP A N 1
ATOM 5681 C CA . ASP A 1 781 ? -20.468 -2.385 54.497 1.00 93.62 781 ASP A CA 1
ATOM 5682 C C . ASP A 1 781 ? -20.902 -2.049 53.060 1.00 93.62 781 ASP A C 1
ATOM 5684 O O . ASP A 1 781 ? -21.778 -1.218 52.831 1.00 93.62 781 ASP A O 1
ATOM 5688 N N . GLN A 1 782 ? -20.269 -2.698 52.080 1.00 95.00 782 GLN A N 1
ATOM 5689 C CA . GLN A 1 782 ? -20.580 -2.524 50.657 1.00 95.00 782 GLN A CA 1
ATOM 5690 C C . GLN A 1 782 ? -22.009 -2.969 50.304 1.00 95.00 782 GLN A C 1
ATOM 5692 O O . GLN A 1 782 ? -22.605 -2.418 49.383 1.00 95.00 782 GLN A O 1
ATOM 5697 N N . THR A 1 783 ? -22.587 -3.934 51.034 1.00 91.12 783 THR A N 1
ATOM 5698 C CA . THR A 1 783 ? -23.973 -4.368 50.789 1.00 91.12 783 THR A CA 1
ATOM 5699 C C . THR A 1 783 ? -24.964 -3.287 51.214 1.00 91.12 783 THR A C 1
ATOM 5701 O O . THR A 1 783 ? -25.920 -3.033 50.480 1.00 91.12 783 THR A O 1
ATOM 5704 N N . ASP A 1 784 ? -24.714 -2.630 52.353 1.00 90.62 784 ASP A N 1
ATOM 5705 C CA . ASP A 1 784 ? -25.506 -1.480 52.815 1.00 90.62 784 ASP A CA 1
ATOM 5706 C C . ASP A 1 784 ? -25.384 -0.292 51.853 1.00 90.62 784 ASP A C 1
ATOM 5708 O O . ASP A 1 784 ? -26.390 0.270 51.423 1.00 90.62 784 ASP A O 1
ATOM 5712 N N . LEU A 1 785 ? -24.158 0.047 51.443 1.00 94.94 785 LEU A N 1
ATOM 5713 C CA . LEU A 1 785 ? -23.928 1.155 50.519 1.00 94.94 785 LEU A CA 1
ATOM 5714 C C . LEU A 1 785 ? -24.651 0.947 49.179 1.00 94.94 785 LEU A C 1
ATOM 5716 O O . LEU A 1 785 ? -25.360 1.834 48.704 1.00 94.94 785 LEU A O 1
ATOM 5720 N N . VAL A 1 786 ? -24.521 -0.242 48.587 1.00 95.31 786 VAL A N 1
ATOM 5721 C CA . VAL A 1 786 ? -25.198 -0.567 47.325 1.00 95.31 786 VAL A CA 1
ATOM 5722 C C . VAL A 1 786 ? -26.715 -0.580 47.497 1.00 95.31 786 VAL A C 1
ATOM 5724 O O . VAL A 1 786 ? -27.414 -0.143 46.585 1.00 95.31 786 VAL A O 1
ATOM 5727 N N . ALA A 1 787 ? -27.247 -0.986 48.657 1.00 88.19 787 ALA A N 1
ATOM 5728 C CA . ALA A 1 787 ? -28.675 -0.838 48.936 1.00 88.19 787 ALA A CA 1
ATOM 5729 C C . ALA A 1 787 ? -29.104 0.637 48.823 1.00 88.19 787 ALA A C 1
ATOM 5731 O O . ALA A 1 787 ? -30.098 0.932 48.160 1.00 88.19 787 ALA A O 1
ATOM 5732 N N . ARG A 1 788 ? -28.325 1.583 49.380 1.00 91.94 788 ARG A N 1
ATOM 5733 C CA . ARG A 1 788 ? -28.631 3.035 49.317 1.00 91.94 788 ARG A CA 1
ATOM 5734 C C . ARG A 1 788 ? -28.647 3.526 47.882 1.00 91.94 788 ARG A C 1
ATOM 5736 O O . ARG A 1 788 ? -29.563 4.240 47.474 1.00 91.94 788 ARG A O 1
ATOM 5743 N N . TYR A 1 789 ? -27.664 3.088 47.102 1.00 95.31 789 TYR A N 1
ATOM 5744 C CA . TYR A 1 789 ? -27.581 3.412 45.684 1.00 95.31 789 TYR A CA 1
ATOM 5745 C C . TYR A 1 789 ? -28.766 2.838 44.903 1.00 95.31 789 TYR A C 1
ATOM 5747 O O . TYR A 1 789 ? -29.368 3.564 44.117 1.00 95.31 789 TYR A O 1
ATOM 5755 N N . ILE A 1 790 ? -29.177 1.590 45.160 1.00 90.12 790 ILE A N 1
ATOM 5756 C CA . ILE A 1 790 ? -30.375 0.994 44.547 1.00 90.12 790 ILE A CA 1
ATOM 5757 C C . ILE A 1 790 ? -31.623 1.830 44.868 1.00 90.12 790 ILE A C 1
ATOM 5759 O O . ILE A 1 790 ? -32.384 2.134 43.945 1.00 90.12 790 ILE A O 1
ATOM 5763 N N . ALA A 1 791 ? -31.805 2.234 46.134 1.00 87.12 791 ALA A N 1
ATOM 5764 C CA . ALA A 1 791 ? -32.911 3.094 46.578 1.00 87.12 791 ALA A CA 1
ATOM 5765 C C . ALA A 1 791 ? -33.014 4.366 45.751 1.00 87.12 791 ALA A C 1
ATOM 5767 O O . ALA A 1 791 ? -34.069 4.686 45.194 1.00 87.12 791 ALA A O 1
ATOM 5768 N N . PHE A 1 792 ? -31.892 5.080 45.687 1.00 90.75 792 PHE A N 1
ATOM 5769 C CA . PHE A 1 792 ? -31.814 6.353 45.007 1.00 90.75 792 PHE A CA 1
ATOM 5770 C C . PHE A 1 792 ? -32.060 6.172 43.510 1.00 90.75 792 PHE A C 1
ATOM 5772 O O . PHE A 1 792 ? -32.901 6.869 42.947 1.00 90.75 792 PHE A O 1
ATOM 5779 N N . LEU A 1 793 ? -31.418 5.176 42.889 1.00 92.94 793 LEU A N 1
ATOM 5780 C CA . LEU A 1 793 ? -31.496 4.835 41.463 1.00 92.94 793 LEU A CA 1
ATOM 5781 C C . LEU A 1 793 ? -32.785 4.066 41.092 1.00 92.94 793 LEU A C 1
ATOM 5783 O O . LEU A 1 793 ? -32.783 3.176 40.237 1.00 92.94 793 LEU A O 1
ATOM 5787 N N . GLY A 1 794 ? -33.907 4.389 41.741 1.00 77.38 794 GLY A N 1
ATOM 5788 C CA . GLY A 1 794 ? -35.248 3.946 41.346 1.00 77.38 794 GLY A CA 1
ATOM 5789 C C . GLY A 1 794 ? -35.586 2.480 41.644 1.00 77.38 794 GLY A C 1
ATOM 5790 O O . GLY A 1 794 ? -36.635 1.996 41.210 1.00 77.38 794 GLY A O 1
ATOM 5791 N N . GLY A 1 795 ? -34.739 1.755 42.376 1.00 58.50 795 GLY A N 1
ATOM 5792 C CA . GLY A 1 795 ? -35.060 0.442 42.923 1.00 58.50 795 GLY A CA 1
ATOM 5793 C C . GLY A 1 795 ? -35.619 0.598 44.328 1.00 58.50 795 GLY A C 1
ATOM 5794 O O . GLY A 1 795 ? -34.868 0.836 45.260 1.00 58.50 795 GLY A O 1
ATOM 5795 N N . GLY A 1 796 ? -36.933 0.458 44.512 1.00 47.06 796 GLY A N 1
ATOM 5796 C CA . GLY A 1 796 ? -37.499 0.357 45.860 1.00 47.06 796 GLY A CA 1
ATOM 5797 C C . GLY A 1 796 ? -36.784 -0.753 46.638 1.00 47.06 796 GLY A C 1
ATOM 5798 O O . GLY A 1 796 ? -36.955 -1.927 46.310 1.00 47.06 796 GLY A O 1
ATOM 5799 N N . GLY A 1 797 ? -35.947 -0.365 47.604 1.00 40.41 797 GLY A N 1
ATOM 5800 C CA . GLY A 1 797 ? -35.013 -1.275 48.273 1.00 40.41 797 GLY A CA 1
ATOM 5801 C C . GLY A 1 797 ? -33.776 -0.624 48.905 1.00 40.41 797 GLY A C 1
ATOM 5802 O O . GLY A 1 797 ? -32.784 -1.319 49.088 1.00 40.41 797 GLY A O 1
ATOM 5803 N N . GLY A 1 798 ? -33.811 0.671 49.244 1.00 33.66 798 GLY A N 1
ATOM 5804 C CA . GLY A 1 798 ? -32.784 1.268 50.108 1.00 33.66 798 GLY A CA 1
ATOM 5805 C C . GLY A 1 798 ? -32.695 0.599 51.460 1.00 33.66 798 GLY A C 1
ATOM 5806 O O . GLY A 1 798 ? -33.668 -0.053 51.854 1.00 33.66 798 GLY A O 1
ATOM 5807 N N . PRO A 1 799 ? -31.584 0.766 52.200 1.00 39.28 799 PRO A N 1
ATOM 5808 C CA . PRO A 1 799 ? -31.574 0.353 53.577 1.00 39.28 799 PRO A CA 1
ATOM 5809 C C . PRO A 1 799 ? -32.702 1.116 54.226 1.00 39.28 799 PRO A C 1
ATOM 5811 O O . PRO A 1 799 ? -32.830 2.335 54.126 1.00 39.28 799 PRO A O 1
ATOM 5814 N N . THR A 1 800 ? -33.569 0.334 54.835 1.00 43.00 800 THR A N 1
ATOM 5815 C CA . THR A 1 800 ? -34.539 0.838 55.764 1.00 43.00 800 THR A CA 1
ATOM 5816 C C . THR A 1 800 ? -33.754 1.680 56.767 1.00 43.00 800 THR A C 1
ATOM 5818 O O . THR A 1 800 ? -32.976 1.102 57.535 1.00 43.00 800 THR A O 1
ATOM 5821 N N . GLY A 1 801 ? -33.964 3.003 56.804 1.00 53.91 801 GLY A N 1
ATOM 5822 C CA . GLY A 1 801 ? -33.802 3.729 58.065 1.00 53.91 801 GLY A CA 1
ATOM 5823 C C . GLY A 1 801 ? -34.430 2.854 59.160 1.00 53.91 801 GLY A C 1
ATOM 5824 O O . GLY A 1 801 ? -35.407 2.145 58.868 1.00 53.91 801 GLY A O 1
ATOM 5825 N N . PRO A 1 802 ? -33.809 2.716 60.344 1.00 62.66 802 PRO A N 1
ATOM 5826 C CA . PRO A 1 802 ? -34.150 1.641 61.263 1.00 62.66 802 PRO A CA 1
ATOM 5827 C C . PRO A 1 802 ? -35.657 1.609 61.478 1.00 62.66 802 PRO A C 1
ATOM 5829 O O . PRO A 1 802 ? -36.250 2.612 61.867 1.00 62.66 802 PRO A O 1
ATOM 5832 N N . LEU A 1 803 ? -36.252 0.449 61.175 1.00 80.56 803 LEU A N 1
ATOM 5833 C CA . LEU A 1 803 ? -37.691 0.230 61.256 1.00 80.56 803 LEU A CA 1
ATOM 5834 C C . LEU A 1 803 ? -38.208 0.814 62.569 1.00 80.56 803 LEU A C 1
ATOM 5836 O O . LEU A 1 803 ? -37.655 0.509 63.625 1.00 80.56 803 LEU A O 1
ATOM 5840 N N . PHE A 1 804 ? -39.257 1.622 62.527 1.00 87.69 804 PHE A N 1
ATOM 5841 C CA . PHE A 1 804 ? -39.796 2.236 63.735 1.00 87.69 804 PHE A CA 1
ATOM 5842 C C . PHE A 1 804 ? -41.314 2.167 63.761 1.00 87.69 804 PHE A C 1
ATOM 5844 O O . PHE A 1 804 ? -41.950 1.899 62.747 1.00 87.69 804 PHE A O 1
ATOM 5851 N N . GLY A 1 805 ? -41.886 2.397 64.944 1.00 89.69 805 GLY A N 1
ATOM 5852 C CA . GLY A 1 805 ? -43.320 2.598 65.115 1.00 89.69 805 GLY A CA 1
ATOM 5853 C C . GLY A 1 805 ? -43.618 4.059 65.436 1.00 89.69 805 GLY A C 1
ATOM 5854 O O . GLY A 1 805 ? -43.190 4.565 66.478 1.00 89.69 805 GLY A O 1
ATOM 5855 N N . ARG A 1 806 ? -44.376 4.750 64.576 1.00 91.06 806 ARG A N 1
ATOM 5856 C CA . ARG A 1 806 ? -44.731 6.163 64.779 1.00 91.06 806 ARG A CA 1
ATOM 5857 C C . ARG A 1 806 ? -45.553 6.334 66.051 1.00 91.06 806 ARG A C 1
ATOM 5859 O O . ARG A 1 806 ? -46.486 5.576 66.304 1.00 91.06 806 ARG A O 1
ATOM 5866 N N . ALA A 1 807 ? -45.255 7.380 66.816 1.00 91.88 807 ALA A N 1
ATOM 5867 C CA . ALA A 1 807 ? -45.883 7.717 68.092 1.00 91.88 807 ALA A CA 1
ATOM 5868 C C . ALA A 1 807 ? -45.519 6.822 69.302 1.00 91.88 807 ALA A C 1
ATOM 5870 O O . ALA A 1 807 ? -46.120 6.990 70.366 1.00 91.88 807 ALA A O 1
ATOM 5871 N N . ASP A 1 808 ? -44.515 5.942 69.185 1.00 92.50 808 ASP A N 1
ATOM 5872 C CA . ASP A 1 808 ? -43.810 5.284 70.306 1.00 92.50 808 ASP A CA 1
ATOM 5873 C C . ASP A 1 808 ? -42.489 6.027 70.604 1.00 92.50 808 ASP A C 1
ATOM 5875 O O . ASP A 1 808 ? -41.377 5.541 70.407 1.00 92.50 808 ASP A O 1
ATOM 5879 N N . CYS A 1 809 ? -42.616 7.290 71.020 1.00 91.44 809 CYS A N 1
ATOM 5880 C CA . CYS A 1 809 ? -41.495 8.227 71.165 1.00 91.44 809 CYS A CA 1
ATOM 5881 C C . CYS A 1 809 ? -40.472 7.804 72.239 1.00 91.44 809 CYS A C 1
ATOM 5883 O O . CYS A 1 809 ? -39.320 8.241 72.216 1.00 91.44 809 CYS A O 1
ATOM 5885 N N . ASN A 1 810 ? -40.866 6.965 73.206 1.00 90.69 810 ASN A N 1
ATOM 5886 C CA . ASN A 1 810 ? -39.930 6.439 74.203 1.00 90.69 810 ASN A CA 1
ATOM 5887 C C . ASN A 1 810 ? -39.282 5.098 73.788 1.00 90.69 810 ASN A C 1
ATOM 5889 O O . ASN A 1 810 ? -38.435 4.599 74.541 1.00 90.69 810 ASN A O 1
ATOM 5893 N N . ALA A 1 811 ? -39.658 4.567 72.617 1.00 89.94 811 ALA A N 1
ATOM 5894 C CA . ALA A 1 811 ? -39.201 3.318 72.020 1.00 89.94 811 ALA A CA 1
ATOM 5895 C C . ALA A 1 811 ? -39.302 2.111 72.970 1.00 89.94 811 ALA A C 1
ATOM 5897 O O . ALA A 1 811 ? -38.360 1.316 73.091 1.00 89.94 811 ALA A O 1
ATOM 5898 N N . ASP A 1 812 ? -40.426 1.985 73.685 1.00 90.00 812 ASP A N 1
ATOM 5899 C CA . ASP A 1 812 ? -40.686 0.869 74.607 1.00 90.00 812 ASP A CA 1
ATOM 5900 C C . ASP A 1 812 ? -41.535 -0.266 73.999 1.00 90.00 812 ASP A C 1
ATOM 5902 O O . ASP A 1 812 ? -41.747 -1.307 74.641 1.00 90.00 812 ASP A O 1
ATOM 5906 N N . GLY A 1 813 ? -41.954 -0.103 72.741 1.00 88.38 813 GLY A N 1
ATOM 5907 C CA . GLY A 1 813 ? -42.741 -1.053 71.962 1.00 88.38 813 GLY A CA 1
ATOM 5908 C C . GLY A 1 813 ? -44.239 -0.992 72.262 1.00 88.38 813 GLY A C 1
ATOM 5909 O O . GLY A 1 813 ? -44.970 -1.922 71.903 1.00 88.38 813 GLY A O 1
ATOM 5910 N N . SER A 1 814 ? -44.716 0.019 72.998 1.00 91.19 814 SER A N 1
ATOM 5911 C CA . SER A 1 814 ? -46.118 0.140 73.409 1.00 91.19 814 SER A CA 1
ATOM 5912 C C . SER A 1 814 ? -46.661 1.561 73.277 1.00 91.19 814 SER A C 1
ATOM 5914 O O . SER A 1 814 ? -46.384 2.416 74.102 1.00 91.19 814 SER A O 1
ATOM 5916 N N . PHE A 1 815 ? -47.640 1.761 72.397 1.00 92.94 815 PHE A N 1
ATOM 5917 C CA . PHE A 1 815 ? -48.355 3.039 72.288 1.00 92.94 815 PHE A CA 1
ATOM 5918 C C . PHE A 1 815 ? -49.239 3.367 73.499 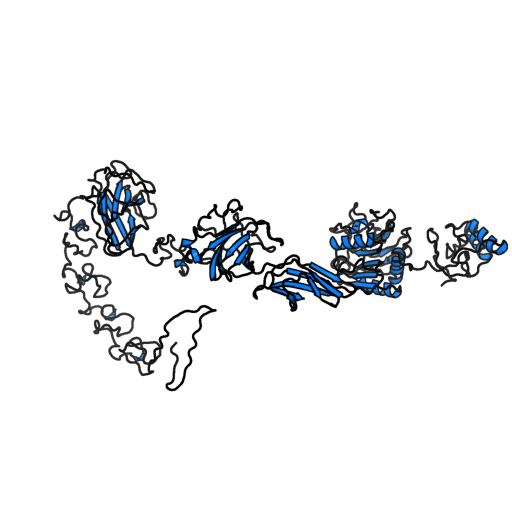1.00 92.94 815 PHE A C 1
ATOM 5920 O O . PHE A 1 815 ? -50.320 2.787 73.690 1.00 92.94 815 PHE A O 1
ATOM 5927 N N . ASN A 1 816 ? -48.802 4.304 74.338 1.00 93.56 816 ASN A N 1
ATOM 5928 C CA . ASN A 1 816 ? -49.487 4.679 75.565 1.00 93.56 816 ASN A CA 1
ATOM 5929 C C . ASN A 1 816 ? -49.208 6.133 76.017 1.00 93.56 816 ASN A C 1
ATOM 5931 O O . ASN A 1 816 ? -48.695 6.982 75.302 1.00 93.56 816 ASN A O 1
ATOM 5935 N N . ILE A 1 817 ? -49.649 6.488 77.230 1.00 94.75 817 ILE A N 1
ATOM 5936 C CA . ILE A 1 817 ? -49.490 7.862 77.739 1.00 94.75 817 ILE A CA 1
ATOM 5937 C C . ILE A 1 817 ? -48.021 8.232 78.004 1.00 94.75 817 ILE A C 1
ATOM 5939 O O . ILE A 1 817 ? -47.702 9.419 78.082 1.00 94.75 817 ILE A O 1
ATOM 5943 N N . ALA A 1 818 ? -47.143 7.241 78.182 1.00 93.25 818 ALA A N 1
ATOM 5944 C CA . ALA A 1 818 ? -45.716 7.451 78.378 1.00 93.25 818 ALA A CA 1
ATOM 5945 C C . ALA A 1 818 ? -45.079 8.155 77.175 1.00 93.25 818 ALA A C 1
ATOM 5947 O O . ALA A 1 818 ? -44.250 9.032 77.402 1.00 93.25 818 ALA A O 1
ATOM 5948 N N . ASP A 1 819 ? -45.547 7.881 75.956 1.00 92.75 819 ASP A N 1
ATOM 5949 C CA . ASP A 1 819 ? -45.053 8.488 74.715 1.00 92.75 819 ASP A CA 1
ATOM 5950 C C . ASP A 1 819 ? -45.313 9.988 74.678 1.00 92.75 819 ASP A C 1
ATOM 5952 O O . ASP A 1 819 ? -44.387 10.786 74.575 1.00 92.75 819 ASP A O 1
ATOM 5956 N N . ALA A 1 820 ? -46.558 10.406 74.930 1.00 93.75 820 ALA A N 1
ATOM 5957 C CA . ALA A 1 820 ? -46.896 11.828 75.010 1.00 93.75 820 ALA A CA 1
ATOM 5958 C C . ALA A 1 820 ? -46.143 12.551 76.141 1.00 93.75 820 ALA A C 1
ATOM 5960 O O . ALA A 1 820 ? -45.802 13.730 76.019 1.00 93.75 820 ALA A O 1
ATOM 5961 N N . ILE A 1 821 ? -45.894 11.872 77.269 1.00 93.25 821 ILE A N 1
ATOM 5962 C CA . ILE A 1 821 ? -45.085 12.433 78.360 1.00 93.25 821 ILE A CA 1
ATOM 5963 C C . ILE A 1 821 ? -43.630 12.588 77.913 1.00 93.25 821 ILE A C 1
ATOM 5965 O O . ILE A 1 821 ? -43.006 13.591 78.261 1.00 93.25 821 ILE A O 1
ATOM 5969 N N . TYR A 1 822 ? -43.107 11.628 77.152 1.00 93.19 822 TYR A N 1
ATOM 5970 C CA . TYR A 1 822 ? -41.751 11.648 76.623 1.00 93.19 822 TYR A CA 1
ATOM 5971 C C . TYR A 1 822 ? -41.563 12.799 75.627 1.00 93.19 822 TYR A C 1
ATOM 5973 O O . TYR A 1 822 ? -40.683 13.630 75.848 1.00 93.19 822 TYR A O 1
ATOM 5981 N N . THR A 1 823 ? -42.467 12.961 74.652 1.00 92.62 823 THR A N 1
ATOM 5982 C CA . THR A 1 823 ? -42.469 14.096 73.709 1.00 92.62 823 THR A CA 1
ATOM 5983 C C . THR A 1 823 ? -42.519 15.443 74.443 1.00 92.62 823 THR A C 1
ATOM 5985 O O . THR A 1 823 ? -41.750 16.361 74.162 1.00 92.62 823 THR A O 1
ATOM 5988 N N . LEU A 1 824 ? -43.369 15.586 75.469 1.00 93.25 824 LEU A N 1
ATOM 5989 C CA . LEU A 1 824 ? -43.434 16.824 76.265 1.00 93.25 824 LEU A CA 1
ATOM 5990 C C . LEU A 1 824 ? -42.177 17.058 77.118 1.00 93.25 824 LEU A C 1
ATOM 5992 O O . LEU A 1 824 ? -41.792 18.209 77.356 1.00 93.25 824 LEU A O 1
ATOM 5996 N N . ALA A 1 825 ? -41.553 15.990 77.616 1.00 91.69 825 ALA A N 1
ATOM 5997 C CA . ALA A 1 825 ? -40.316 16.077 78.381 1.00 91.69 825 ALA A CA 1
ATOM 5998 C C . ALA A 1 825 ? -39.140 16.502 77.492 1.00 91.69 825 ALA A C 1
ATOM 6000 O O . ALA A 1 825 ? -38.364 17.367 77.918 1.00 91.69 825 ALA A O 1
ATOM 6001 N N . LEU A 1 826 ? -39.065 15.955 76.275 1.00 89.00 826 LEU A N 1
ATOM 6002 C CA . LEU A 1 826 ? -38.133 16.344 75.217 1.00 89.00 826 LEU A CA 1
ATOM 6003 C C . LEU A 1 826 ? -38.261 17.845 74.907 1.00 89.00 826 LEU A C 1
ATOM 6005 O O . LEU A 1 826 ? -37.284 18.583 75.007 1.00 89.00 826 LEU A O 1
ATOM 6009 N N . LEU A 1 827 ? -39.485 18.329 74.672 1.00 90.19 827 LEU A N 1
ATOM 6010 C CA . LEU A 1 827 ? -39.740 19.717 74.262 1.00 90.19 827 LEU A CA 1
ATOM 6011 C C . LEU A 1 827 ? -39.552 20.767 75.368 1.00 90.19 827 LEU A C 1
ATOM 6013 O O . LEU A 1 827 ? -39.104 21.882 75.099 1.00 90.19 827 LEU A O 1
ATOM 6017 N N . PHE A 1 828 ? -39.940 20.460 76.612 1.00 91.62 828 PHE A N 1
ATOM 6018 C CA . PHE A 1 828 ? -40.095 21.497 77.648 1.00 91.62 828 PHE A CA 1
ATOM 6019 C C . PHE A 1 828 ? -39.283 21.279 78.921 1.00 91.62 828 PHE A C 1
ATOM 6021 O O . PHE A 1 828 ? -39.160 22.209 79.722 1.00 91.62 828 PHE A O 1
ATOM 6028 N N . SER A 1 829 ? -38.765 20.072 79.152 1.00 80.94 829 SER A N 1
ATOM 6029 C CA . SER A 1 829 ? -38.156 19.708 80.440 1.00 80.94 829 SER A CA 1
ATOM 6030 C C . SER A 1 829 ? -36.707 19.231 80.334 1.00 80.94 829 SER A C 1
ATOM 6032 O O . SER A 1 829 ? -36.125 18.888 81.363 1.00 80.94 829 SER A O 1
ATOM 6034 N N . GLY A 1 830 ? -36.116 19.242 79.131 1.00 75.56 830 GLY A N 1
ATOM 6035 C CA . GLY A 1 830 ? -34.751 18.766 78.896 1.00 75.56 830 GLY A CA 1
ATOM 6036 C C . GLY A 1 830 ? -34.603 17.267 79.158 1.00 75.56 830 GLY A C 1
ATOM 6037 O O . GLY A 1 830 ? -33.592 16.842 79.720 1.00 75.56 830 GLY A O 1
ATOM 6038 N N . GLY A 1 831 ? -35.641 16.487 78.835 1.00 77.44 831 GLY A N 1
ATOM 6039 C CA . GLY A 1 831 ? -35.557 15.029 78.808 1.00 77.44 831 GLY A CA 1
ATOM 6040 C C . GLY A 1 831 ? -34.480 14.544 77.825 1.00 77.44 831 GLY A C 1
ATOM 6041 O O . GLY A 1 831 ? -34.029 15.327 76.987 1.00 77.44 831 GLY A O 1
ATOM 6042 N N . PRO A 1 832 ? -34.020 13.286 77.945 1.00 75.75 832 PRO A N 1
ATOM 6043 C CA . PRO A 1 832 ? -33.113 12.707 76.957 1.00 75.75 832 PRO A CA 1
ATOM 6044 C C . PRO A 1 832 ? -33.747 12.755 75.558 1.00 75.75 832 PRO A C 1
ATOM 6046 O O . PRO A 1 832 ? -34.965 12.627 75.443 1.00 75.75 832 PRO A O 1
ATOM 6049 N N . ALA A 1 833 ? -32.922 12.948 74.525 1.00 71.56 833 ALA A N 1
ATOM 6050 C CA . ALA A 1 833 ? -33.347 12.737 73.144 1.00 71.56 833 ALA A CA 1
ATOM 6051 C C . ALA A 1 833 ? -33.790 11.277 72.973 1.00 71.56 833 ALA A C 1
ATOM 6053 O O . ALA A 1 833 ? -33.166 10.379 73.557 1.00 71.56 833 ALA A O 1
ATOM 6054 N N . GLY A 1 834 ? -34.885 11.071 72.239 1.00 69.62 834 GLY A N 1
ATOM 6055 C CA . GLY A 1 834 ? -35.341 9.736 71.871 1.00 69.62 834 GLY A CA 1
ATOM 6056 C C . GLY A 1 834 ? -34.315 9.056 70.961 1.00 69.62 834 GLY A C 1
ATOM 6057 O O . GLY A 1 834 ? -33.474 9.733 70.374 1.00 69.62 834 GLY A O 1
ATOM 6058 N N . PRO A 1 835 ? -34.323 7.718 70.868 1.00 75.31 835 PRO A N 1
ATOM 6059 C CA . PRO A 1 835 ? -33.435 7.010 69.951 1.00 75.31 835 PRO A CA 1
ATOM 6060 C C . PRO A 1 835 ? -33.888 7.134 68.478 1.00 75.31 835 PRO A C 1
ATOM 6062 O O . PRO A 1 835 ? -33.098 6.824 67.592 1.00 75.31 835 PRO A O 1
ATOM 6065 N N . CYS A 1 836 ? -35.115 7.606 68.227 1.00 88.12 836 CYS A N 1
ATOM 6066 C CA . CYS A 1 836 ? -35.733 7.751 66.909 1.00 88.12 836 CYS A CA 1
ATOM 6067 C C . CYS A 1 836 ? -36.641 8.984 66.903 1.00 88.12 836 CYS A C 1
ATOM 6069 O O . CYS A 1 836 ? -37.588 9.045 67.697 1.00 88.12 836 CYS A O 1
ATOM 6071 N N . ASP A 1 837 ? -36.314 9.974 66.071 1.00 89.25 837 ASP A N 1
ATOM 6072 C CA . ASP A 1 837 ? -37.018 11.256 66.046 1.00 89.25 837 ASP A CA 1
ATOM 6073 C C . ASP A 1 837 ? -38.340 11.151 65.257 1.00 89.25 837 ASP A C 1
ATOM 6075 O O . ASP A 1 837 ? -39.340 11.740 65.685 1.00 89.25 837 ASP A O 1
ATOM 6079 N N . ASP A 1 838 ? -38.434 10.271 64.253 1.00 87.38 838 ASP A N 1
ATOM 6080 C CA . ASP A 1 838 ? -39.698 10.002 63.535 1.00 87.38 838 ASP A CA 1
ATOM 6081 C C . ASP A 1 838 ? -40.757 9.321 64.401 1.00 87.38 838 ASP A C 1
ATOM 6083 O O . ASP A 1 838 ? -41.961 9.556 64.261 1.00 87.38 838 ASP A O 1
ATOM 6087 N N . ALA A 1 839 ? -40.334 8.514 65.379 1.00 91.00 839 ALA A N 1
ATOM 6088 C CA . ALA A 1 839 ? -41.255 7.965 66.370 1.00 91.00 839 ALA A CA 1
ATOM 6089 C C . ALA A 1 839 ? -41.866 9.067 67.257 1.00 91.00 839 ALA A C 1
ATOM 6091 O O . ALA A 1 839 ? -42.960 8.890 67.807 1.00 91.00 839 ALA A O 1
ATOM 6092 N N . CYS A 1 840 ? -41.182 10.205 67.399 1.00 91.62 840 CYS A N 1
ATOM 6093 C CA . CYS A 1 840 ? -41.635 11.346 68.185 1.00 91.62 840 CYS A CA 1
ATOM 6094 C C . CYS A 1 840 ? -42.492 12.348 67.398 1.00 91.62 840 CYS A C 1
ATOM 6096 O O . CYS A 1 840 ? -43.291 13.041 68.042 1.00 91.62 840 CYS A O 1
ATOM 6098 N N . ASP A 1 841 ? -42.405 12.376 66.063 1.00 91.19 841 ASP A N 1
ATOM 6099 C CA . ASP A 1 841 ? -43.379 13.044 65.190 1.00 91.19 841 ASP A CA 1
ATOM 6100 C C . ASP A 1 841 ? -44.624 12.161 65.013 1.00 91.19 841 ASP A C 1
ATOM 6102 O O . ASP A 1 841 ? -44.763 11.322 64.118 1.00 91.19 841 ASP A O 1
ATOM 6106 N N . SER A 1 842 ? -45.559 12.336 65.941 1.00 91.31 842 SER A N 1
ATOM 6107 C CA . SER A 1 842 ? -46.741 11.487 66.045 1.00 91.31 842 SER A CA 1
ATOM 6108 C C . SER A 1 842 ? -47.802 11.823 65.000 1.00 91.31 842 SER A C 1
ATOM 6110 O O . SER A 1 842 ? -48.653 10.968 64.730 1.00 91.31 842 SER A O 1
ATOM 6112 N N . ASN A 1 843 ? -47.805 13.050 64.460 1.00 89.56 843 ASN A N 1
ATOM 6113 C CA . ASN A 1 843 ? -48.762 13.453 63.427 1.00 89.56 843 ASN A CA 1
ATOM 6114 C C . ASN A 1 843 ? -48.193 13.492 62.004 1.00 89.56 843 ASN A C 1
ATOM 6116 O O . ASN A 1 843 ? -48.976 13.783 61.095 1.00 89.56 843 ASN A O 1
ATOM 6120 N N . GLY A 1 844 ? -46.916 13.144 61.828 1.00 86.56 844 GLY A N 1
ATOM 6121 C CA . GLY A 1 844 ? -46.247 12.985 60.538 1.00 86.56 844 GLY A CA 1
ATOM 6122 C C . GLY A 1 844 ? -46.257 14.277 59.733 1.00 86.56 844 GLY A C 1
ATOM 6123 O O . GLY A 1 844 ? -46.717 14.273 58.593 1.00 86.56 844 GLY A O 1
ATOM 6124 N N . ASP A 1 845 ? -45.906 15.401 60.366 1.00 87.69 845 ASP A N 1
ATOM 6125 C CA . ASP A 1 845 ? -45.826 16.708 59.695 1.00 87.69 845 ASP A CA 1
ATOM 6126 C C . ASP A 1 845 ? -44.395 17.236 59.505 1.00 87.69 845 ASP A C 1
ATOM 6128 O O . ASP A 1 845 ? -44.222 18.374 59.047 1.00 87.69 845 ASP A O 1
ATOM 6132 N N . GLY A 1 846 ? -43.400 16.405 59.820 1.00 86.31 846 GLY A N 1
ATOM 6133 C CA . GLY A 1 846 ? -41.970 16.649 59.678 1.00 86.31 846 GLY A CA 1
ATOM 6134 C C . GLY A 1 846 ? -41.382 17.537 60.770 1.00 86.31 846 GLY A C 1
ATOM 6135 O O . GLY A 1 846 ? -40.345 18.176 60.569 1.00 86.31 846 GLY A O 1
ATOM 6136 N N . ALA A 1 847 ? -42.060 17.678 61.917 1.00 88.81 847 ALA A N 1
ATOM 6137 C CA . ALA A 1 847 ? -41.574 18.518 63.008 1.00 88.81 847 ALA A CA 1
ATOM 6138 C C . ALA A 1 847 ? -42.053 18.083 64.398 1.00 88.81 847 ALA A C 1
ATOM 6140 O O . ALA A 1 847 ? -43.193 18.326 64.780 1.00 88.81 847 ALA A O 1
ATOM 6141 N N . ILE A 1 848 ? -41.125 17.663 65.265 1.00 90.56 848 ILE A N 1
ATOM 6142 C CA . ILE A 1 848 ? -41.444 17.366 66.670 1.00 90.56 848 ILE A CA 1
ATOM 6143 C C . ILE A 1 848 ? -41.812 18.650 67.431 1.00 90.56 848 ILE A C 1
ATOM 6145 O O . ILE A 1 848 ? -40.973 19.505 67.743 1.00 90.56 848 ILE A O 1
ATOM 6149 N N . ASN A 1 849 ? -43.087 18.788 67.784 1.00 92.94 849 ASN A N 1
ATOM 6150 C CA . ASN A 1 849 ? -43.628 19.931 68.497 1.00 92.94 849 ASN A CA 1
ATOM 6151 C C . ASN A 1 849 ? -44.806 19.551 69.425 1.00 92.94 849 ASN A C 1
ATOM 6153 O O . ASN A 1 849 ? -45.052 18.400 69.777 1.00 92.94 849 ASN A O 1
ATOM 6157 N N . ILE A 1 850 ? -45.514 20.550 69.965 1.00 95.00 850 ILE A N 1
ATOM 6158 C CA . ILE A 1 850 ? -46.605 20.281 70.919 1.00 95.00 850 ILE A CA 1
ATOM 6159 C C . ILE A 1 850 ? -47.814 19.598 70.254 1.00 95.00 850 ILE A C 1
ATOM 6161 O O . ILE A 1 850 ? -48.626 18.993 70.960 1.00 95.00 850 ILE A O 1
ATOM 6165 N N . ALA A 1 851 ? -47.955 19.720 68.931 1.00 95.31 851 ALA A N 1
ATOM 6166 C CA . ALA A 1 851 ? -49.005 19.074 68.154 1.00 95.31 851 ALA A CA 1
ATOM 6167 C C . ALA A 1 851 ? -48.926 17.549 68.277 1.00 95.31 851 ALA A C 1
ATOM 6169 O O . ALA A 1 851 ? -49.966 16.937 68.510 1.00 95.31 851 ALA A O 1
ATOM 6170 N N . ASP A 1 852 ? -47.725 16.978 68.306 1.00 93.75 852 ASP A N 1
ATOM 6171 C CA . ASP A 1 852 ? -47.475 15.538 68.427 1.00 93.75 852 ASP A CA 1
ATOM 6172 C C . ASP A 1 852 ? -47.999 14.957 69.732 1.00 93.75 852 ASP A C 1
ATOM 6174 O O . ASP A 1 852 ? -48.774 13.999 69.763 1.00 93.75 852 ASP A O 1
ATOM 6178 N N . ALA A 1 853 ? -47.672 15.610 70.848 1.00 94.12 853 ALA A N 1
ATOM 6179 C CA . ALA A 1 853 ? -48.171 15.199 72.154 1.00 94.12 853 ALA A CA 1
ATOM 6180 C C . ALA A 1 853 ? -49.705 15.313 72.238 1.00 94.12 853 ALA A C 1
ATOM 6182 O O . ALA A 1 853 ? -50.368 14.482 72.868 1.00 94.12 853 ALA A O 1
ATOM 6183 N N . ILE A 1 854 ? -50.288 16.344 71.612 1.00 94.94 854 ILE A N 1
ATOM 6184 C CA . ILE A 1 854 ? -51.746 16.506 71.530 1.00 94.94 854 ILE A CA 1
ATOM 6185 C C . ILE A 1 854 ? -52.351 15.402 70.659 1.00 94.94 854 ILE A C 1
ATOM 6187 O O . ILE A 1 854 ? -53.389 14.852 71.035 1.00 94.94 854 ILE A O 1
ATOM 6191 N N . PHE A 1 855 ? -51.716 15.072 69.537 1.00 95.00 855 PHE A N 1
ATOM 6192 C CA . PHE A 1 855 ? -52.150 14.047 68.598 1.00 95.00 855 PHE A CA 1
ATOM 6193 C C . PHE A 1 855 ? -52.166 12.667 69.262 1.00 95.00 855 PHE A C 1
ATOM 6195 O O . PHE A 1 855 ? -53.215 12.018 69.290 1.00 95.00 855 PHE A O 1
ATOM 6202 N N . THR A 1 856 ? -51.082 12.288 69.942 1.00 93.75 856 THR A N 1
ATOM 6203 C CA . THR A 1 856 ? -50.980 11.036 70.709 1.00 93.75 856 THR A CA 1
ATOM 6204 C C . THR A 1 856 ? -52.044 10.938 71.805 1.00 93.75 856 THR A C 1
ATOM 6206 O O . THR A 1 856 ? -52.761 9.939 71.913 1.00 93.75 856 THR A O 1
ATOM 6209 N N . LEU A 1 857 ? -52.258 12.003 72.589 1.00 95.19 857 LEU A N 1
ATOM 6210 C CA . LEU A 1 857 ? -53.315 12.022 73.613 1.00 95.19 857 LEU A CA 1
ATOM 6211 C C . LEU A 1 857 ? -54.729 11.976 73.012 1.00 95.19 857 LEU A C 1
ATOM 6213 O O . LEU A 1 857 ? -55.644 11.388 73.606 1.00 95.19 857 LEU A O 1
ATOM 6217 N N . ALA A 1 858 ? -54.933 12.604 71.852 1.00 94.81 858 ALA A N 1
ATOM 6218 C CA . ALA A 1 858 ? -56.207 12.584 71.147 1.00 94.81 858 ALA A CA 1
ATOM 6219 C C . ALA A 1 858 ? -56.525 11.183 70.607 1.00 94.81 858 ALA A C 1
ATOM 6221 O O . ALA A 1 858 ? -57.659 10.721 70.789 1.00 94.81 858 ALA A O 1
ATOM 6222 N N . ALA A 1 859 ? -55.537 10.498 70.025 1.00 92.12 859 ALA A N 1
ATOM 6223 C CA . ALA A 1 859 ? -55.640 9.115 69.568 1.00 92.12 859 ALA A CA 1
ATOM 6224 C C . ALA A 1 859 ? -55.966 8.156 70.731 1.00 92.12 859 ALA A C 1
ATOM 6226 O O . ALA A 1 859 ? -56.888 7.346 70.625 1.00 92.12 859 ALA A O 1
ATOM 6227 N N . LEU A 1 860 ? -55.305 8.309 71.887 1.00 92.19 860 LEU A N 1
ATOM 6228 C CA . LEU A 1 860 ? -55.500 7.432 73.052 1.00 92.19 860 LEU A CA 1
ATOM 6229 C C . LEU A 1 860 ? -56.837 7.634 73.786 1.00 92.19 860 LEU A C 1
ATOM 6231 O O . LEU A 1 860 ? -57.440 6.665 74.252 1.00 92.19 860 LEU A O 1
ATOM 6235 N N . PHE A 1 861 ? -57.303 8.882 73.942 1.00 94.00 861 PHE A N 1
ATOM 6236 C CA . PHE A 1 861 ? -58.392 9.192 74.888 1.00 94.00 861 PHE A CA 1
ATOM 6237 C C . PHE A 1 861 ? -59.607 9.899 74.290 1.00 94.00 861 PHE A C 1
ATOM 6239 O O . PHE A 1 861 ? -60.668 9.908 74.920 1.00 94.00 861 PHE A O 1
ATOM 6246 N N . SER A 1 862 ? -59.472 10.506 73.111 1.00 87.81 862 SER A N 1
ATOM 6247 C CA . SER A 1 862 ? -60.509 11.382 72.543 1.00 87.81 862 SER A CA 1
ATOM 6248 C C . SER A 1 862 ? -61.086 10.877 71.218 1.00 87.81 862 SER A C 1
ATOM 6250 O O . SER A 1 862 ? -61.946 11.545 70.647 1.00 87.81 862 SER A O 1
ATOM 6252 N N . GLY A 1 863 ? -60.660 9.696 70.752 1.00 84.94 863 GLY A N 1
ATOM 6253 C CA . GLY A 1 863 ? -61.101 9.114 69.482 1.00 84.94 863 GLY A CA 1
ATOM 6254 C C . GLY A 1 863 ? -60.558 9.853 68.258 1.00 84.94 863 GLY A C 1
ATOM 6255 O O . GLY A 1 863 ? -61.249 9.920 67.242 1.00 84.94 863 GLY A O 1
ATOM 6256 N N . GLY A 1 864 ? -59.370 10.456 68.380 1.00 86.50 864 GLY A N 1
ATOM 6257 C CA . GLY A 1 864 ? -58.637 11.022 67.249 1.00 86.50 864 GLY A CA 1
ATOM 6258 C C . GLY A 1 864 ? -58.195 9.949 66.240 1.00 86.50 864 GLY A C 1
ATOM 6259 O O . GLY A 1 864 ? -58.330 8.755 66.522 1.00 86.50 864 GLY A O 1
ATOM 6260 N N . PRO A 1 865 ? -57.703 10.357 65.057 1.00 86.88 865 PRO A N 1
ATOM 6261 C CA . PRO A 1 865 ? -57.117 9.439 64.081 1.00 86.88 865 PRO A CA 1
ATOM 6262 C C . PRO A 1 865 ? -55.967 8.629 64.696 1.00 86.88 865 PRO A C 1
ATOM 6264 O O . PRO A 1 865 ? -55.271 9.128 65.578 1.00 86.88 865 PRO A O 1
ATOM 6267 N N . ALA A 1 866 ? -55.778 7.389 64.241 1.00 86.81 866 ALA A N 1
ATOM 6268 C CA . ALA A 1 866 ? -54.554 6.649 64.540 1.00 86.81 866 ALA A CA 1
ATOM 6269 C C . ALA A 1 866 ? -53.370 7.288 63.783 1.00 86.81 866 ALA A C 1
ATOM 6271 O O . ALA A 1 866 ? -53.616 7.862 62.715 1.00 86.81 866 ALA A O 1
ATOM 6272 N N . PRO A 1 867 ? -52.133 7.192 64.305 1.00 88.06 867 PRO A N 1
ATOM 6273 C CA . PRO A 1 867 ? -50.938 7.611 63.574 1.00 88.06 867 PRO A CA 1
ATOM 6274 C C . PRO A 1 867 ? -50.861 6.957 62.192 1.00 88.06 867 PRO A C 1
ATOM 6276 O O . PRO A 1 867 ? -51.340 5.833 62.002 1.00 88.06 867 PRO A O 1
ATOM 6279 N N . SER A 1 868 ? -50.323 7.697 61.222 1.00 85.25 868 SER A N 1
ATOM 6280 C CA . SER A 1 868 ? -50.008 7.181 59.888 1.00 85.25 868 SER A CA 1
ATOM 6281 C C . SER A 1 868 ? -48.968 6.062 59.970 1.00 85.25 868 SER A C 1
ATOM 6283 O O . SER A 1 868 ? -48.297 5.900 60.986 1.00 85.25 868 SER A O 1
ATOM 6285 N N . GLY A 1 869 ? -48.867 5.266 58.901 1.00 78.56 869 GLY A N 1
ATOM 6286 C CA . GLY A 1 869 ? -47.820 4.252 58.783 1.00 78.56 869 GLY A CA 1
ATOM 6287 C C . GLY A 1 869 ? -46.417 4.881 58.845 1.00 78.56 869 GLY A C 1
ATOM 6288 O O . GLY A 1 869 ? -46.273 5.994 58.333 1.00 78.56 869 GLY A O 1
ATOM 6289 N N . PRO A 1 870 ? -45.420 4.209 59.449 1.00 84.25 870 PRO A N 1
ATOM 6290 C CA . PRO A 1 870 ? -45.536 2.971 60.229 1.00 84.25 870 PRO A CA 1
ATOM 6291 C C . PRO A 1 870 ? -46.306 3.193 61.537 1.00 84.25 870 PRO A C 1
ATOM 6293 O O . PRO A 1 870 ? -45.989 4.087 62.310 1.00 84.25 870 PRO A O 1
ATOM 6296 N N . GLY A 1 871 ? -47.349 2.397 61.799 1.00 82.00 871 GLY A N 1
ATOM 6297 C CA . GLY A 1 871 ? -48.164 2.565 63.002 1.00 82.00 871 GLY A CA 1
ATOM 6298 C C . GLY A 1 871 ? -47.376 2.281 64.293 1.00 82.00 871 GLY A C 1
ATOM 6299 O O . GLY A 1 871 ? -46.338 1.632 64.250 1.00 82.00 871 GLY A O 1
ATOM 6300 N N . PRO A 1 872 ? -47.888 2.653 65.479 1.00 82.75 872 PRO A N 1
ATOM 6301 C CA . PRO A 1 872 ? -47.141 2.567 66.746 1.00 82.75 872 PRO A CA 1
ATOM 6302 C C . PRO A 1 872 ? -46.676 1.176 67.200 1.00 82.75 872 PRO A C 1
ATOM 6304 O O . PRO A 1 872 ? -45.988 1.043 68.206 1.00 82.75 872 PRO A O 1
ATOM 6307 N N . THR A 1 873 ? -47.149 0.119 66.544 1.00 80.94 873 THR A N 1
ATOM 6308 C CA . THR A 1 873 ? -46.764 -1.275 66.811 1.00 80.94 873 THR A CA 1
ATOM 6309 C C . THR A 1 873 ? -46.289 -1.991 65.552 1.00 80.94 873 THR A C 1
ATOM 6311 O O . THR A 1 873 ? -46.077 -3.203 65.588 1.00 80.94 873 THR A O 1
ATOM 6314 N N . ASP A 1 874 ? -46.204 -1.264 64.442 1.00 82.81 874 ASP A N 1
ATOM 6315 C CA . ASP A 1 874 ? -45.689 -1.765 63.181 1.00 82.81 874 ASP A CA 1
ATOM 6316 C C . ASP A 1 874 ? -44.213 -1.368 63.100 1.00 82.81 874 ASP A C 1
ATOM 6318 O O . ASP A 1 874 ? -43.827 -0.310 63.583 1.00 82.81 874 ASP A O 1
ATOM 6322 N N . CYS A 1 875 ? -43.395 -2.244 62.531 1.00 82.81 875 CYS A N 1
ATOM 6323 C CA . CYS A 1 875 ? -41.995 -1.971 62.239 1.00 82.81 875 CYS A CA 1
ATOM 6324 C C . CYS A 1 875 ? -41.889 -1.845 60.724 1.00 82.81 875 CYS A C 1
ATOM 6326 O O . CYS A 1 875 ? -41.849 -2.865 60.034 1.00 82.81 875 CYS A O 1
ATOM 6328 N N . ASP A 1 876 ? -41.922 -0.613 60.228 1.00 78.62 876 ASP A N 1
ATOM 6329 C CA . ASP A 1 876 ? -41.767 -0.294 58.807 1.00 78.62 876 ASP A CA 1
ATOM 6330 C C . ASP A 1 876 ? -40.886 0.956 58.661 1.00 78.62 876 ASP A C 1
ATOM 6332 O O . ASP A 1 876 ? -40.536 1.593 59.658 1.00 78.62 876 ASP A O 1
ATOM 6336 N N . VAL A 1 877 ? -40.511 1.275 57.427 1.00 73.62 877 VAL A N 1
ATOM 6337 C CA . VAL A 1 877 ? -39.809 2.524 57.089 1.00 73.62 877 VAL A CA 1
ATOM 6338 C C . VAL A 1 877 ? -40.763 3.713 57.069 1.00 73.62 877 VAL A C 1
ATOM 6340 O O . VAL A 1 877 ? -41.975 3.529 56.904 1.00 73.62 877 VAL A O 1
ATOM 6343 N N . ASP A 1 878 ? -40.233 4.936 57.179 1.00 70.88 878 ASP A N 1
ATOM 6344 C CA . ASP A 1 878 ? -41.030 6.106 56.825 1.00 70.88 878 ASP A CA 1
ATOM 6345 C C . ASP A 1 878 ? -41.283 6.105 55.312 1.00 70.88 878 ASP A C 1
ATOM 6347 O O . ASP A 1 878 ? -40.367 6.147 54.496 1.00 70.88 878 ASP A O 1
ATOM 6351 N N . ALA A 1 879 ? -42.549 5.993 54.920 1.00 61.75 879 ALA A N 1
ATOM 6352 C CA . ALA A 1 879 ? -42.935 5.982 53.514 1.00 61.75 879 ALA A CA 1
ATOM 6353 C C . ALA A 1 879 ? -43.042 7.397 52.914 1.00 61.75 879 ALA A C 1
ATOM 6355 O O . ALA A 1 879 ? -43.224 7.511 51.700 1.00 61.75 879 ALA A O 1
ATOM 6356 N N . ASP A 1 880 ? -42.987 8.444 53.748 1.00 62.59 880 ASP A N 1
ATOM 6357 C CA . ASP A 1 880 ? -43.066 9.862 53.361 1.00 62.59 880 ASP A CA 1
ATOM 6358 C C . ASP A 1 880 ? -41.767 10.618 53.701 1.00 62.59 880 ASP A C 1
ATOM 6360 O O . ASP A 1 880 ? -41.809 11.825 53.935 1.00 62.59 880 ASP A O 1
ATOM 6364 N N . ASP A 1 881 ? -40.637 9.892 53.717 1.00 60.66 881 ASP A N 1
ATOM 6365 C CA . ASP A 1 881 ? -39.274 10.329 54.070 1.00 60.66 881 ASP A CA 1
ATOM 6366 C C . ASP A 1 881 ? -38.772 11.485 53.183 1.00 60.66 881 ASP A C 1
ATOM 6368 O O . ASP A 1 881 ? -38.038 11.332 52.205 1.00 60.66 881 ASP A O 1
ATOM 6372 N N . THR A 1 882 ? -39.313 12.665 53.458 1.00 59.44 882 THR A N 1
ATOM 6373 C CA . THR A 1 882 ? -39.108 13.913 52.717 1.00 59.44 882 THR A CA 1
ATOM 6374 C C . THR A 1 882 ? -38.721 15.058 53.649 1.00 59.44 882 THR A C 1
ATOM 6376 O O . THR A 1 882 ? -38.566 16.198 53.195 1.00 59.44 882 THR A O 1
ATOM 6379 N N . ASP A 1 883 ? -38.588 14.775 54.945 1.00 69.44 883 ASP A N 1
ATOM 6380 C CA . ASP A 1 883 ? -38.218 15.734 55.975 1.00 69.44 883 ASP A CA 1
ATOM 6381 C C . ASP A 1 883 ? -36.842 15.407 56.587 1.00 69.44 883 ASP A C 1
ATOM 6383 O O . ASP A 1 883 ? -36.078 14.639 56.022 1.00 69.44 883 ASP A O 1
ATOM 6387 N N . ALA A 1 884 ? -36.446 16.137 57.631 1.00 70.62 884 ALA A N 1
ATOM 6388 C CA . ALA A 1 884 ? -35.094 16.063 58.202 1.00 70.62 884 ALA A CA 1
ATOM 6389 C C . ALA A 1 884 ? -35.050 15.308 59.541 1.00 70.62 884 ALA A C 1
ATOM 6391 O O . ALA A 1 884 ? -34.043 15.387 60.254 1.00 70.62 884 ALA A O 1
ATOM 6392 N N . LEU A 1 885 ? -36.170 14.705 59.945 1.00 79.88 885 LEU A N 1
ATOM 6393 C CA . LEU A 1 885 ? -36.229 13.781 61.064 1.00 79.88 885 LEU A CA 1
ATOM 6394 C C . LEU A 1 885 ? -35.761 12.407 60.573 1.00 79.88 885 LEU A C 1
ATOM 6396 O O . LEU A 1 885 ? -35.932 12.062 59.413 1.00 79.88 885 LEU A O 1
ATOM 6400 N N . ASP A 1 886 ? -35.075 11.680 61.449 1.00 74.69 886 ASP A N 1
ATOM 6401 C CA . ASP A 1 886 ? -34.563 10.347 61.145 1.00 74.69 886 ASP A CA 1
ATOM 6402 C C . ASP A 1 886 ? -34.531 9.513 62.435 1.00 74.69 886 ASP A C 1
ATOM 6404 O O . ASP A 1 886 ? -34.633 10.015 63.571 1.00 74.69 886 ASP A O 1
ATOM 6408 N N . CYS A 1 887 ? -34.344 8.210 62.286 1.00 80.56 887 CYS A N 1
ATOM 6409 C CA . CYS A 1 887 ? -34.184 7.286 63.382 1.00 80.56 887 CYS A CA 1
ATOM 6410 C C . CYS A 1 887 ? -32.739 6.812 63.502 1.00 80.56 887 CYS A C 1
ATOM 6412 O O . CYS A 1 887 ? -32.239 6.031 62.711 1.00 80.56 887 CYS A O 1
ATOM 6414 N N . ALA A 1 888 ? -32.062 7.193 64.589 1.00 71.19 888 ALA A N 1
ATOM 6415 C CA . ALA A 1 888 ? -30.725 6.669 64.876 1.00 71.19 888 ALA A CA 1
ATOM 6416 C C . ALA A 1 888 ? -30.766 5.193 65.326 1.00 71.19 888 ALA A C 1
ATOM 6418 O O . ALA A 1 888 ? -29.830 4.428 65.101 1.00 71.19 888 ALA A O 1
ATOM 6419 N N . SER A 1 889 ? -31.828 4.785 66.031 1.00 76.81 889 SER A N 1
ATOM 6420 C CA . SER A 1 889 ? -32.131 3.388 66.367 1.00 76.81 889 SER A CA 1
ATOM 6421 C C . SER A 1 889 ? -33.549 3.248 66.923 1.00 76.81 889 SER A C 1
ATOM 6423 O O . SER A 1 889 ? -34.041 4.130 67.622 1.00 76.81 889 SER A O 1
ATOM 6425 N N . PHE A 1 890 ? -34.184 2.093 66.733 1.00 83.00 890 PHE A N 1
ATOM 6426 C CA . PHE A 1 890 ? -35.467 1.807 67.374 1.00 83.00 890 PHE A CA 1
ATOM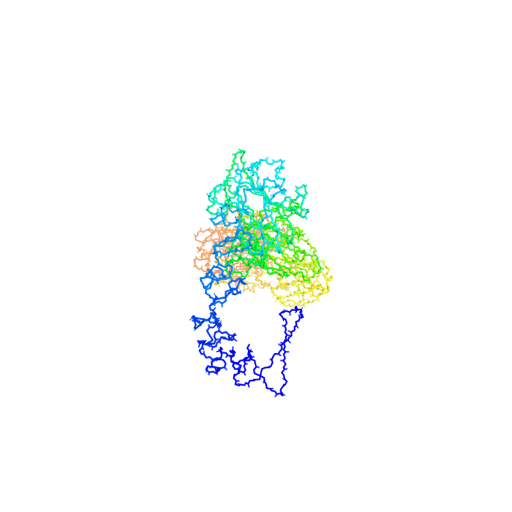 6427 C C . PHE A 1 890 ? -35.476 0.394 67.978 1.00 83.00 890 PHE A C 1
ATOM 6429 O O . PHE A 1 890 ? -35.809 -0.578 67.301 1.00 83.00 890 PHE A O 1
ATOM 6436 N N . PRO A 1 891 ? -35.089 0.240 69.265 1.00 82.94 891 PRO A N 1
ATOM 6437 C CA . PRO A 1 891 ? -34.931 -1.067 69.908 1.00 82.94 891 PRO A CA 1
ATOM 6438 C C . PRO A 1 891 ? -36.107 -2.051 69.789 1.00 82.94 891 PRO A C 1
ATOM 6440 O O . PRO A 1 891 ? -35.838 -3.250 69.744 1.00 82.94 891 PRO A O 1
ATOM 6443 N N . PRO A 1 892 ? -37.383 -1.617 69.748 1.00 84.94 892 PRO A N 1
ATOM 6444 C CA . PRO A 1 892 ? -38.507 -2.530 69.541 1.00 84.94 892 PRO A CA 1
ATOM 6445 C C . PRO A 1 892 ? -38.526 -3.253 68.186 1.00 84.94 892 PRO A C 1
ATOM 6447 O O . PRO A 1 892 ? -39.188 -4.285 68.080 1.00 84.94 892 PRO A O 1
ATOM 6450 N N . CYS A 1 893 ? -37.814 -2.737 67.182 1.00 75.69 893 CYS A N 1
ATOM 6451 C CA . CYS A 1 893 ? -37.784 -3.275 65.823 1.00 75.69 893 CYS A CA 1
ATOM 6452 C C . CYS A 1 893 ? -36.417 -3.860 65.414 1.00 75.69 893 CYS A C 1
ATOM 6454 O O . CYS A 1 893 ? -36.222 -4.179 64.241 1.00 75.69 893 CYS A O 1
ATOM 6456 N N . LEU A 1 894 ? -35.497 -4.021 66.378 1.00 63.31 894 LEU A N 1
ATOM 6457 C CA . LEU A 1 894 ? -34.189 -4.676 66.218 1.00 63.31 894 LEU A CA 1
ATOM 6458 C C . LEU A 1 894 ? -34.227 -6.194 66.459 1.00 63.31 894 LEU A C 1
ATOM 6460 O O . LEU A 1 894 ? -34.991 -6.659 67.341 1.00 63.31 894 LEU A O 1
#

Sequence (894 aa):
APTAVTGGNTYYLRIGSWGTVGGTGNLTINFFAVGTEVCDDGADNDADGLIDCFDPDCAGVPPCGDEAGQCGDGVDNDADGLTDCCDDDCIGDPGCLESDPTACSDGIDNDCDGTVDCVDLDCSGIGLCGPEICDDGFDNDGDGLIDCFDILDCLGAPACPVATNDECVDAEDIPIAGPDTYTALMDSTGASTGVDPLPGIACAVMGQFANDIWFSFVPDQNMVAEIRTCDPLAWDTDLVVYEDPTNDCTAMTELACNGDSTVLTGCQPFYSHIQFLSVNAGTTYRIRIGSYGLGVIGLGTVTVIMQIPSMEICDDGIDNDLDGATDCLDSDCFADPSCNFTQGDECFVAIEVFDGANPISNVPFTTSTDPPIDISLCPGTGNGAMAFDGWWEYEATETADYWIHTCDPGAVGWNDTDLLVYDFTAAGEDCANLAGNEIACNGDSFILPGPCQNWYSLVELPLVAGNRYMIRIGTYSTFVGTGSLTIQSLTCPPMTGLTVATDCNTGEATLSWDPNPYDSIDLTRDGVLIATVPGNDTSYVDLALAPGTYTYEVQGVCAGNFGGSETVVANVATYGGESDVIFGVEGVDQIDSVAALQAALDNNGITYVTTTLGPAEWGCFGSGTITRAWMMTGTWPNDYRITDADGAALASVIENGTNVYMEAGDHWGFVHLVTAYDNYDGVDQGVPPVDGDDSFLSMNGADSGFGLDTSDLSGTAYNQAAAGIDYTDQINPLAGSAGPNVAQVWTDAVQGYGTGVCYDTDAPYGKTINQSWELGGFGGDQTDLVARYIAFLGGGGGPTGPLFGRADCNADGSFNIADAIYTLALLFSGGPAGPCDDACDSNGDGAINIADAIFTLAALFSGGPAPSGPGPTDCDVDADDTDALDCASFPPCL

Secondary structure (DSSP, 8-state):
------TT---------STT---------------S--TTSSS-SSSSS--GGGSGGGTTSTTSS-STT-TTSS--SS-SS--GGGSGGGTT-TTTS--STTGGGSS--SS-SS--GGGSSTTTTSTT-SS--TTSSS-SSSSS--GGG-HHHHTT-TT--S---SSGGGPEEE---SS-EEEEEEE-SS-----PPPP-S--BS----EEEEEEEE--SS-EEEEEE---TT---EEEEEEE-TTS-TTS-EEEEEES-B-SSSSPPTTB-EEEEEEE-TT--EEEEEEESSTT---EEEEEEEEE---S--TTSSS-SSSSS--GGGSGGGGG-TT--PPTTTSGGGPEEE-SEEEEEE-TT----------TTTSTTS-----EEEEEEEEE-SSSEEEEEE---TT-BS--SEEEEEEETTTTTS-GGG-TT-EEEEES-B----S-PPTTB-EEEEEE-TT-EEEEEEEESSS---EEEEEEEETTSPPP---EEEEETTTTEEEEE------SEEEEEETTEEEEEEETT--EEEE-SPPSEEEEEEEEEEETTEEEEEEEEEEEE------SEEEEE-PPSSS--HHHHHHHHHHHTT--EEEESS-TTTSS-TT-TT--EEEEE---TTS--PPPHHHHHHHHHHHHTT-EEEEE-TTSSSSS----SGGGTS-B-SSSPPEEEETT--EEEE-B-SSS-B-GGGTTEEB--SSTTS--EEE--B---TT-SEEEEEEEETTT--EEEEEEEPPTTSPPEEEESS-GGGB-S-HHHHHHHHHHHTT-S----S--B-TT-TT-SS--SHHHHHHHHHHHHT-PPPPSBSTTT-SS-SS--SHHHHHHHHHHHHT-PPPPPSSPTT--B--TT--SS--BS--GGG-

Foldseek 3Di:
DDDDDDPPDDDDDDDDDDDPDDDDDDDDDDDAAQDQADQPDQDPNNPPPAHHLRDPSNPPPPVAYQCQPVQPPQDPNPNPPAGRLLDPNNPPPPQQQQAAQCQLPVQDNSNNPPDGRLLDPSNCPHHLADQADQPDQDPNNNPPAHHLRPCVRCVPPPNHDDDPFQDQLRAAEFEADAFFKTKDKDFLPPHAADPDDDDPDDEADAARQGSKGKHKYAHQAWWWKKKKQFFLFWAQKKKWKWWDQPSDPVPIHTDYIYGADDDDPNGHGGIGIDGGHTHHHGTMMMMMMGHRDYPDTGITMMMMGIGHQDQAPQPPQHNSNRLPAHHLRDLSCPPPPVHDDDQFQDASSAAEDEAFKDKDWLQVHAADDAADDPCVQVPPQLAADLGSKGKHKYADAAFFKKKKKQFFLPKDQQQWKKKWKFQCVVLVVGRSSRHPRTDHIHGADDPDPDNGRHRMDIDIGTDHHGTMMMMMMGGNDNTTIITIIHMFGPLFAWWADWDWAADQAWLKIKIFTDQDPAQWKWKDKPNHTPDIGGSRDGMDMDGRDDFDKIKMKMWGHHPNDTHHIDIDIAGGHHDPQFQEEEQQQFADFQFRLVVLLVVLCVVLVGGYDYDNDALLRNNCQLDHRHQEYEYFQAFPPRGDADDLSSLVSQLVSQLQARAYEDEAAPQQAPPHDDHNNVLAAQWDPPPRFHFFFLPQFAKAFADLLQQQGPRVVHGWTFAARDRRTGTAIQTDGDNGPFDHRKGQTMARNPPGGGFKMWAPGDPPGFIYIYGNHRLSRTRDPSSLNVQSVCRSRPNPGHPFQFFAAAQCQQLPLD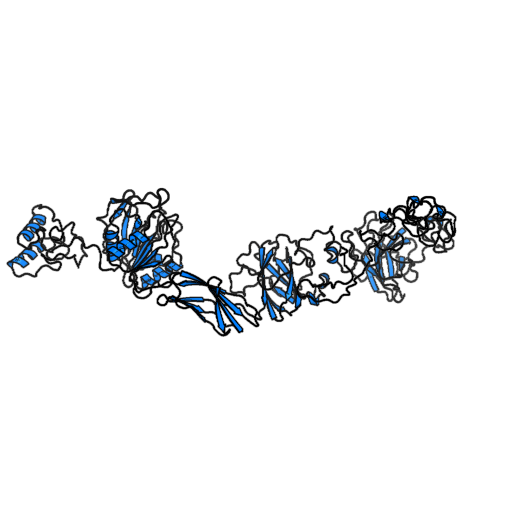QDLVSLVQLCCVVPVVHDHGQFVRNQQQQPPQDSDNVSSVQSCCVVPVVHDFGDPVHRNHGGGPPPPNHDTGHNYRVSRD

Mean predicted aligned error: 21.59 Å